Protein AF-A0A1S3AB08-F1 (afdb_monomer_lite)

Radius of gyration: 40.26 Å; chains: 1; bounding box: 132×118×138 Å

Sequence (910 aa):
MLECADGSRTPYRYRHVTSCSCVDHCHPGCHRLSMDLTAELQGQSLTISLFVKRGRAELWDPQGAASDRGSSGATWRARGLSGWRTAGQEARARPSRAGPGLLHARRGRGRGREQGSPGKLGCRGQTLRMSALPLGSLVPGARTDRFAGRSWWRHRSGAGQEVGARMSRAGLGGRGPWLEGLAVSADGMAEGAGPAIDLRQRKKPKSSGNKESAKEKISNTPVPQRASKYVLFQRFAKIFIGCLAAVTSGMMYALYLSAYHERKFWFSNRQELEREITFQGDSAIYYSYYKDMLKAPSFERGVYELTHNNRTVSLKTINAVQQMSLYPELIASVLYQATGSSEIIEPVYFYIGIVFGLQGIYVTALFVTSWLMSGTWLAGMLTVAWFIINRIDTTRIESSIPLRENWALPYFACQVAALTGYLKSNLNSYGERFCYLLMSASTYTFVMMWEYSHYLLFLQAVSLFLLDSFSLEPSDKVHEVYKIYIFSLFLGYLLQFENSALLVSPLLSLVASLMLAKCLQMNVKKGTFLAKIMKVINFYLVCILTVTLNIVMKMFVPHKENGHMLKFLEVKFGLNMTKNFTMNWLLCQESLQTPSQDFFLRLTQSSLLPFYILVLVICFFSVVQVIFRRFKGKSLKETVTLDDGQIGERPEIIYHVIHTILLGSLAMVIEGLKYLWTPYMCMLAAFGVCSPELWMTLFKWLRLRTIHPVLLALVLSMAVPTIIGLSLWKEFFPRLMAELTELQEFYDPDTVELMTWIKRQAPIAAVFAGSPQLMGAIKLCTGWMVTSLPLYNDDDLLKRNENIYQIYSKRSAEDIYKILTSYKANYLIVEDAICNEVGTMRGCRVKDLLDIANGHVVCEEGDKLTYSKYGRFCHEVKINYSPYMNYFTRVYWNRSYFVYRINTVISFQS

InterPro domains:
  IPR018732 Dpy-19/Dpy-19-like [PF10034] (118-773)
  IPR018732 Dpy-19/Dpy-19-like [PTHR31488] (71-779)
  IPR047464 C-mannosyltransferase Dpy-19-like protein 4 [cd20180] (109-772)

pLDDT: mean 71.26, std 27.96, range [21.12, 97.62]

Secondary structure (DSSP, 8-state):
----------------------------------------------------------------------------------------------------------------------------------------------------------------------------------------------------------------------------PPPPSTHHHHHHHHHHHHHHHHHHHHHHHHHHHHHHHHHHHHHHHTGGGS-HHHHHTT--THHHHHHHHHHHHHHSSSHHHHHHHHHTB-SSBTT--B-HHHHTT-HHHHHHHHHHHHTTGGGTS-HHHHHHHHHHHHHHHHHHHHHHHHHHHHS-HHHHHHHHHHHHHTHHHH-STTT-TT-HHHHHHHHHHHHHHHHHHHT-TT--HHHHHHHHHHHHHHHHHHHHH-TTHHHHHHHHHHHHHHHHHTT-S-HHHHHHHHHHHHHHHHHHHHHTTS-HHHHH-HHHHHHHHHHHHHHH---PPTTSHHHHHHHHHHHHHHHHHHHHHHHHHHHHS-----HHHHHHHHHHTTS-----HHHHHHHHSGGGSPPPHHHHHHHHHTSHHHHHHHHHHHHHHHHHHHHHHHHTTPPPPSS--TTT--GGG-HHHHHHHHHHHHHHHHHHH-GGGHHHHHHHHHHHHHHHHT-HHHHHHHHHHTT---S-HHHHHHHHHHHHHHHHHHHHHHHHHHHHHHHHH-------HHHHHHHHHHHHHS-TTPEEES-HHHHHHHHHHH--EES--S--S-HHHHHHHHHHHGGGSS--HHHHHHHHHHTT-SEEEEEHHHHH---SSTTTSHHHHHHHHTTS---STTS-----SS--HHHHTTS--TTHHHHEEEEEE-SSEEEEEEPSS-----

Structure (mmCIF, N/CA/C/O backbone):
data_AF-A0A1S3AB08-F1
#
_entry.id   AF-A0A1S3AB08-F1
#
loop_
_atom_site.group_PDB
_atom_site.id
_atom_site.type_symbol
_atom_site.label_atom_id
_atom_site.label_alt_id
_atom_site.label_comp_id
_atom_site.label_asym_id
_atom_site.label_entity_id
_atom_site.label_seq_id
_atom_site.pdbx_PDB_ins_code
_atom_site.Cartn_x
_atom_site.Cartn_y
_atom_site.Cartn_z
_atom_site.occupancy
_atom_site.B_iso_or_equiv
_atom_site.auth_seq_id
_atom_site.auth_comp_id
_atom_site.auth_asym_id
_atom_site.auth_atom_id
_atom_site.pdbx_PDB_model_num
ATOM 1 N N . MET A 1 1 ? 19.336 55.721 -11.193 1.00 24.86 1 MET A N 1
ATOM 2 C CA . MET A 1 1 ? 20.693 55.735 -11.773 1.00 24.86 1 MET A CA 1
ATOM 3 C C . MET A 1 1 ? 21.185 54.295 -11.859 1.00 24.86 1 MET A C 1
ATOM 5 O O . MET A 1 1 ? 21.338 53.699 -10.800 1.00 24.86 1 MET A O 1
ATOM 9 N N . LEU A 1 2 ? 21.501 53.692 -13.011 1.00 25.33 2 LEU A N 1
ATOM 10 C CA . LEU A 1 2 ? 21.125 53.969 -14.412 1.00 25.33 2 LEU A CA 1
ATOM 11 C C . LEU A 1 2 ? 21.101 52.615 -15.168 1.00 25.33 2 LEU A C 1
ATOM 13 O O . LEU A 1 2 ? 22.103 51.911 -15.110 1.00 25.33 2 LEU A O 1
ATOM 17 N N . GLU A 1 3 ? 20.102 52.207 -15.959 1.00 23.08 3 GLU A N 1
ATOM 18 C CA . GLU A 1 3 ? 18.632 52.352 -15.868 1.00 23.08 3 GLU A CA 1
ATOM 19 C C . GLU A 1 3 ? 18.000 51.217 -16.753 1.00 23.08 3 GLU A C 1
ATOM 21 O O . GLU A 1 3 ? 18.691 50.241 -17.047 1.00 23.08 3 GLU A O 1
ATOM 26 N N . CYS A 1 4 ? 16.719 51.261 -17.163 1.00 24.27 4 CYS A N 1
ATOM 27 C CA . CYS A 1 4 ? 16.038 50.133 -17.855 1.00 24.27 4 CYS A CA 1
ATOM 28 C C . CYS A 1 4 ? 16.231 50.063 -19.391 1.00 24.27 4 CYS A C 1
ATOM 30 O O . CYS A 1 4 ? 16.391 51.090 -20.046 1.00 24.27 4 CYS A O 1
ATOM 32 N N . ALA A 1 5 ? 16.075 48.863 -19.977 1.00 24.84 5 ALA A N 1
ATOM 33 C CA . ALA A 1 5 ? 15.817 48.654 -21.411 1.00 24.84 5 ALA A CA 1
ATOM 34 C C . ALA A 1 5 ? 14.938 47.403 -21.648 1.00 24.84 5 ALA A C 1
ATOM 36 O O . ALA A 1 5 ? 15.190 46.351 -21.064 1.00 24.84 5 ALA A O 1
ATOM 37 N N . ASP A 1 6 ? 13.909 47.530 -22.492 1.00 24.08 6 ASP A N 1
ATOM 38 C CA . ASP A 1 6 ? 12.871 46.510 -22.737 1.00 24.08 6 ASP A CA 1
ATOM 39 C C . ASP A 1 6 ? 13.161 45.651 -23.994 1.00 24.08 6 ASP A C 1
ATOM 41 O O . ASP A 1 6 ? 13.991 46.023 -24.826 1.00 24.08 6 ASP A O 1
ATOM 45 N N . GLY A 1 7 ? 12.498 44.496 -24.161 1.00 22.73 7 GLY A N 1
ATOM 46 C CA . GLY A 1 7 ? 12.922 43.486 -25.151 1.00 22.73 7 GLY A CA 1
ATOM 47 C C . GLY A 1 7 ? 11.954 42.331 -25.449 1.00 22.73 7 GLY A C 1
ATOM 48 O O . GLY A 1 7 ? 12.377 41.182 -25.558 1.00 22.73 7 GLY A O 1
ATOM 49 N N . SER A 1 8 ? 10.653 42.609 -25.567 1.00 22.03 8 SER A N 1
ATOM 50 C CA . SER A 1 8 ? 9.586 41.597 -25.708 1.00 22.03 8 SER A CA 1
ATOM 51 C C . SER A 1 8 ? 9.758 40.531 -26.818 1.00 22.03 8 SER A C 1
ATOM 53 O O . SER A 1 8 ? 10.091 40.851 -27.961 1.00 22.03 8 SER A O 1
ATOM 55 N N . ARG A 1 9 ? 9.371 39.277 -26.514 1.00 23.08 9 ARG A N 1
ATOM 56 C CA . ARG A 1 9 ? 8.742 38.312 -27.450 1.00 23.08 9 ARG A CA 1
ATOM 57 C C . ARG A 1 9 ? 7.995 37.213 -26.682 1.00 23.08 9 ARG A C 1
ATOM 59 O O . ARG A 1 9 ? 8.564 36.564 -25.812 1.00 23.08 9 ARG A O 1
ATOM 66 N N . THR A 1 10 ? 6.719 37.005 -27.003 1.00 22.19 10 THR A N 1
ATOM 67 C CA . THR A 1 10 ? 5.848 35.979 -26.396 1.00 22.19 10 THR A CA 1
ATOM 68 C C . THR A 1 10 ? 5.901 34.650 -27.157 1.00 22.19 10 THR A C 1
ATOM 70 O O . THR A 1 10 ? 6.253 34.616 -28.338 1.00 22.19 10 THR A O 1
ATOM 73 N N . PRO A 1 11 ? 5.518 33.543 -26.496 1.00 24.34 11 PRO A N 1
ATOM 74 C CA . PRO A 1 11 ? 4.411 32.753 -27.044 1.00 24.34 11 PRO A CA 1
ATOM 75 C C . PRO A 1 11 ? 3.419 32.199 -25.995 1.00 24.34 11 PRO A C 1
ATOM 77 O O . PRO A 1 11 ? 3.792 31.779 -24.907 1.00 24.34 11 PRO A O 1
ATOM 80 N N . TYR A 1 12 ? 2.140 32.186 -26.387 1.00 21.73 12 TYR A N 1
ATOM 81 C CA . TYR A 1 12 ? 1.023 31.320 -25.961 1.00 21.73 12 TYR A CA 1
ATOM 82 C C . TYR A 1 12 ? 1.003 30.698 -24.544 1.00 21.73 12 TYR A C 1
ATOM 84 O O . TYR A 1 12 ? 1.635 29.681 -24.267 1.00 21.73 12 TYR A O 1
ATOM 92 N N . ARG A 1 13 ? 0.101 31.216 -23.693 1.00 21.81 13 ARG A N 1
ATOM 93 C CA . ARG A 1 13 ? -0.378 30.538 -22.472 1.00 21.81 13 ARG A CA 1
ATOM 94 C C . ARG A 1 13 ? -1.298 29.357 -22.810 1.00 21.81 13 ARG A C 1
ATOM 96 O O . ARG A 1 13 ? -2.306 29.556 -23.484 1.00 21.81 13 ARG A O 1
ATOM 103 N N . TYR A 1 14 ? -1.062 28.199 -22.193 1.00 22.17 14 TYR A N 1
ATOM 104 C CA . TYR A 1 14 ? -2.155 27.292 -21.816 1.00 22.17 14 TYR A CA 1
ATOM 105 C C . TYR A 1 14 ? -2.834 27.811 -20.536 1.00 22.17 14 TYR A C 1
ATOM 107 O O . TYR A 1 14 ? -2.177 28.399 -19.674 1.00 22.17 14 TYR A O 1
ATOM 115 N N . ARG A 1 15 ? -4.152 27.616 -20.402 1.00 21.12 15 ARG A N 1
ATOM 116 C CA . ARG A 1 15 ? -4.890 27.927 -19.166 1.00 21.12 15 ARG A CA 1
ATOM 117 C C . ARG A 1 15 ? -4.809 26.744 -18.199 1.00 21.12 15 ARG A C 1
ATOM 119 O O . ARG A 1 15 ? -5.468 25.740 -18.432 1.00 21.12 15 ARG A O 1
ATOM 126 N N . HIS A 1 16 ? -4.122 26.922 -17.075 1.00 24.06 16 HIS A N 1
ATOM 127 C CA . HIS A 1 16 ? -4.499 26.261 -15.823 1.00 24.06 16 HIS A CA 1
ATOM 128 C C . HIS A 1 16 ? -5.070 27.313 -14.872 1.00 24.06 16 HIS A C 1
ATOM 130 O O . HIS A 1 16 ? -4.559 28.431 -14.795 1.00 24.06 16 HIS A O 1
ATOM 136 N N . VAL A 1 17 ? -6.162 26.970 -14.188 1.00 22.77 17 VAL A N 1
ATOM 137 C CA . VAL A 1 17 ? -6.830 27.855 -13.228 1.00 22.77 17 VAL A CA 1
ATOM 138 C C . VAL A 1 17 ? -6.337 27.504 -11.829 1.00 22.77 17 VAL A C 1
ATOM 140 O O . VAL A 1 17 ? -6.812 26.556 -11.216 1.00 22.77 17 VAL A O 1
ATOM 143 N N . THR A 1 18 ? -5.381 28.282 -11.330 1.00 23.84 18 THR A N 1
ATOM 144 C CA . THR A 1 18 ? -4.933 28.250 -9.932 1.00 23.84 18 THR A CA 1
ATOM 145 C C . THR A 1 18 ? -5.260 29.594 -9.290 1.00 23.84 18 THR A C 1
ATOM 147 O O . THR A 1 18 ? -4.638 30.609 -9.609 1.00 23.84 18 THR A O 1
ATOM 150 N N . SER A 1 19 ? -6.264 29.621 -8.416 1.00 22.66 19 SER A N 1
ATOM 151 C CA . SER A 1 19 ? -6.694 30.832 -7.715 1.00 22.66 19 SER A CA 1
ATOM 152 C C . SER A 1 19 ? -5.756 31.155 -6.550 1.00 22.66 19 SER A C 1
ATOM 154 O O . SER A 1 19 ? -5.948 30.665 -5.437 1.00 22.66 19 SER A O 1
ATOM 156 N N . CYS A 1 20 ? -4.752 31.997 -6.793 1.00 21.88 20 CYS A N 1
ATOM 157 C CA . CYS A 1 20 ? -3.993 32.627 -5.716 1.00 21.88 20 CYS A CA 1
ATOM 158 C C . CYS A 1 20 ? -4.850 33.714 -5.055 1.00 21.88 20 CYS A C 1
ATOM 160 O O . CYS A 1 20 ? -5.131 34.736 -5.681 1.00 21.88 20 CYS A O 1
ATOM 162 N N . SER A 1 21 ? -5.220 33.517 -3.791 1.00 22.34 21 SER A N 1
ATOM 163 C CA . SER A 1 21 ? -5.804 34.567 -2.951 1.00 22.34 21 SER A CA 1
ATOM 164 C C . SER A 1 21 ? -4.723 35.138 -2.040 1.00 22.34 21 SER A C 1
ATOM 166 O O . SER A 1 21 ? -4.320 34.487 -1.077 1.00 22.34 21 SER A O 1
ATOM 168 N N . CYS A 1 22 ? -4.254 36.350 -2.335 1.00 23.77 22 CYS A N 1
ATOM 169 C CA . CYS A 1 22 ? -3.461 37.117 -1.376 1.00 23.77 22 CYS A CA 1
ATOM 170 C C . CYS A 1 22 ? -4.334 37.474 -0.163 1.00 23.77 22 CYS A C 1
ATOM 172 O O . CYS A 1 22 ? -5.512 37.799 -0.316 1.00 23.77 22 CYS A O 1
ATOM 174 N N . VAL A 1 23 ? -3.753 37.414 1.035 1.00 22.28 23 VAL A N 1
ATOM 175 C CA . VAL A 1 23 ? -4.402 37.870 2.268 1.00 22.28 23 VAL A CA 1
ATOM 176 C C . VAL A 1 23 ? -4.054 39.336 2.476 1.00 22.28 23 VAL A C 1
ATOM 178 O O . VAL A 1 23 ? -2.879 39.659 2.610 1.00 22.28 23 VAL A O 1
ATOM 181 N N . ASP A 1 24 ? -5.072 40.189 2.560 1.00 23.77 24 ASP A N 1
ATOM 182 C CA . ASP A 1 24 ? -4.942 41.573 3.017 1.00 23.77 24 ASP A CA 1
ATOM 183 C C . ASP A 1 24 ? -6.107 41.941 3.949 1.00 23.77 24 ASP A C 1
ATOM 185 O O . ASP A 1 24 ? -7.207 41.388 3.856 1.00 23.77 24 ASP A O 1
ATOM 189 N N . HIS A 1 25 ? -5.850 42.838 4.900 1.00 24.34 25 HIS A N 1
ATOM 190 C CA . HIS A 1 25 ? -6.774 43.145 5.996 1.00 24.34 25 HIS A CA 1
ATOM 191 C C . HIS A 1 25 ? -7.890 44.127 5.604 1.00 24.34 25 HIS A C 1
ATOM 193 O O . HIS A 1 25 ? -7.608 45.237 5.161 1.00 24.34 25 HIS A O 1
ATOM 199 N N . CYS A 1 26 ? -9.141 43.807 5.964 1.00 23.09 26 CYS A N 1
ATOM 200 C CA . CYS A 1 26 ? -10.123 44.795 6.441 1.00 23.09 26 CYS A CA 1
ATOM 201 C C . CYS A 1 26 ? -11.229 44.153 7.301 1.00 23.09 26 CYS A C 1
ATOM 203 O O . CYS A 1 26 ? -11.477 42.950 7.225 1.00 23.09 26 CYS A O 1
ATOM 205 N N . HIS A 1 27 ? -11.873 44.966 8.146 1.00 23.31 27 HIS A N 1
ATOM 206 C CA . HIS A 1 27 ? -12.932 44.560 9.090 1.00 23.31 27 HIS A CA 1
ATOM 207 C C . HIS A 1 27 ? -14.322 45.115 8.631 1.00 23.31 27 HIS A C 1
ATOM 209 O O . HIS A 1 27 ? -14.413 45.549 7.483 1.00 23.31 27 HIS A O 1
ATOM 215 N N . PRO A 1 28 ? -15.454 44.996 9.367 1.00 34.88 28 PRO A N 1
ATOM 216 C CA . PRO A 1 28 ? -16.724 44.586 8.753 1.00 34.88 28 PRO A CA 1
ATOM 217 C C . PRO A 1 28 ? -17.760 45.714 8.558 1.00 34.88 28 PRO A C 1
ATOM 219 O O . PRO A 1 28 ? -17.745 46.711 9.276 1.00 34.88 28 PRO A O 1
ATOM 222 N N . GLY A 1 29 ? -18.742 45.506 7.666 1.00 22.20 29 GLY A N 1
ATOM 223 C CA . GLY A 1 29 ? -19.842 46.462 7.455 1.00 22.20 29 GLY A CA 1
ATOM 224 C C . GLY A 1 29 ? -21.113 45.908 6.785 1.00 22.20 29 GLY A C 1
ATOM 225 O O . GLY A 1 29 ? -21.132 45.650 5.592 1.00 22.20 29 GLY A O 1
ATOM 226 N N . CYS A 1 30 ? -22.185 45.804 7.577 1.00 21.23 30 CYS A N 1
ATOM 227 C CA . CYS A 1 30 ? -23.601 46.062 7.250 1.00 21.23 30 CYS A CA 1
ATOM 228 C C . CYS A 1 30 ? -24.288 45.566 5.940 1.00 21.23 30 CYS A C 1
ATOM 230 O O . CYS A 1 30 ? -24.223 46.209 4.901 1.00 21.23 30 CYS A O 1
ATOM 232 N N . HIS A 1 31 ? -25.254 44.657 6.162 1.00 23.08 31 HIS A N 1
ATOM 233 C CA . HIS A 1 31 ? -26.684 44.759 5.771 1.00 23.08 31 HIS A CA 1
ATOM 234 C C . HIS A 1 31 ? -27.258 44.312 4.397 1.00 23.08 31 HIS A C 1
ATOM 236 O O . HIS A 1 31 ? -26.769 44.635 3.327 1.00 23.08 31 HIS A O 1
ATOM 242 N N . ARG A 1 32 ? -28.484 43.755 4.532 1.00 22.14 32 ARG A N 1
ATOM 243 C CA . ARG A 1 32 ? -29.645 43.666 3.605 1.00 22.14 32 ARG A CA 1
ATOM 244 C C . ARG A 1 32 ? -29.670 42.607 2.484 1.00 22.14 32 ARG A C 1
ATOM 246 O O . ARG A 1 32 ? -29.211 42.822 1.375 1.00 22.14 32 ARG A O 1
ATOM 253 N N . LEU A 1 33 ? -30.413 41.534 2.779 1.00 22.23 33 LEU A N 1
ATOM 254 C CA . LEU A 1 33 ? -31.746 41.252 2.202 1.00 22.23 33 LEU A CA 1
ATOM 255 C C . LEU A 1 33 ? -32.021 41.685 0.745 1.00 22.23 33 LEU A C 1
ATOM 257 O O . LEU A 1 33 ? -32.301 42.857 0.496 1.00 22.23 33 LEU A O 1
ATOM 261 N N . SER A 1 34 ? -32.269 40.693 -0.109 1.00 22.14 34 SER A N 1
ATOM 262 C CA . SER A 1 34 ? -33.608 40.513 -0.692 1.00 22.14 34 SER A CA 1
ATOM 263 C C . SER A 1 34 ? -33.981 39.021 -0.710 1.00 22.14 34 SER A C 1
ATOM 265 O O . SER A 1 34 ? -33.124 38.156 -0.520 1.00 22.14 34 SER A O 1
ATOM 267 N N . MET A 1 35 ? -35.271 38.728 -0.863 1.00 21.98 35 MET A N 1
ATOM 268 C CA . MET A 1 35 ? -35.811 37.393 -1.148 1.00 21.98 35 MET A CA 1
ATOM 269 C C . MET A 1 35 ? -36.335 37.391 -2.586 1.00 21.98 35 MET A C 1
ATOM 271 O O . MET A 1 35 ? -36.666 38.464 -3.076 1.00 21.98 35 MET A O 1
ATOM 275 N N . ASP A 1 36 ? -36.402 36.214 -3.214 1.00 21.66 36 ASP A N 1
ATOM 276 C CA . ASP A 1 36 ? -37.433 35.768 -4.175 1.00 21.66 36 ASP A CA 1
ATOM 277 C C . ASP A 1 36 ? -36.986 34.436 -4.821 1.00 21.66 36 ASP A C 1
ATOM 279 O O . ASP A 1 36 ? -35.794 34.129 -4.847 1.00 21.66 36 ASP A O 1
ATOM 283 N N . LEU A 1 37 ? -37.855 33.614 -5.414 1.00 21.41 37 LEU A N 1
ATOM 284 C CA . LEU A 1 37 ? -39.093 33.021 -4.887 1.00 21.41 37 LEU A CA 1
ATOM 285 C C . LEU A 1 37 ? -39.364 31.736 -5.711 1.00 21.41 37 LEU A C 1
ATOM 287 O O . LEU A 1 37 ? -39.049 31.698 -6.894 1.00 21.41 37 LEU A O 1
ATOM 291 N N . THR A 1 38 ? -39.925 30.695 -5.087 1.00 21.58 38 THR A N 1
ATOM 292 C CA . THR A 1 38 ? -40.688 29.570 -5.697 1.00 21.58 38 THR A CA 1
ATOM 293 C C . THR A 1 38 ? -40.421 29.109 -7.149 1.00 21.58 38 THR A C 1
ATOM 295 O O . THR A 1 38 ? -40.813 29.766 -8.110 1.00 21.58 38 THR A O 1
ATOM 298 N N . ALA A 1 39 ? -40.014 27.841 -7.291 1.00 22.38 39 ALA A N 1
ATOM 299 C CA . ALA A 1 39 ? -40.461 26.953 -8.373 1.00 22.38 39 ALA A CA 1
ATOM 300 C C . ALA A 1 39 ? -40.780 25.564 -7.775 1.00 22.38 39 ALA A C 1
ATOM 302 O O . ALA A 1 39 ? -40.141 25.156 -6.803 1.00 22.38 39 ALA A O 1
ATOM 303 N N . GLU A 1 40 ? -41.805 24.878 -8.287 1.00 21.98 40 GLU A N 1
ATOM 304 C CA . GLU A 1 40 ? -42.458 23.749 -7.598 1.00 21.98 40 GLU A CA 1
ATOM 305 C C . GLU A 1 40 ? -41.924 22.346 -7.949 1.00 21.98 40 GLU A C 1
ATOM 307 O O . GLU A 1 40 ? -41.098 22.151 -8.840 1.00 21.98 40 GLU A O 1
ATOM 312 N N . LEU A 1 41 ? -42.414 21.346 -7.207 1.00 21.69 41 LEU A N 1
ATOM 313 C CA . LEU A 1 41 ? -42.091 19.935 -7.388 1.00 21.69 41 LEU A CA 1
ATOM 314 C C . LEU A 1 41 ? -42.768 19.343 -8.634 1.00 21.69 41 LEU A C 1
ATOM 316 O O . LEU A 1 41 ? -43.979 19.464 -8.799 1.00 21.69 41 LEU A O 1
ATOM 320 N N . GLN A 1 42 ? -42.043 18.488 -9.356 1.00 21.95 42 GLN A N 1
ATOM 321 C CA . GLN A 1 42 ? -42.616 17.248 -9.890 1.00 21.95 42 GLN A CA 1
ATOM 322 C C . GLN A 1 42 ? -41.672 16.083 -9.581 1.00 21.95 42 GLN A C 1
ATOM 324 O O . GLN A 1 42 ? -40.481 16.130 -9.879 1.00 21.95 42 GLN A O 1
ATOM 329 N N . GLY A 1 43 ? -42.199 15.050 -8.923 1.00 23.25 43 GLY A N 1
ATOM 330 C CA . GLY A 1 43 ? -41.427 13.880 -8.512 1.00 23.25 43 GLY A CA 1
ATOM 331 C C . GLY A 1 43 ? -41.547 12.729 -9.506 1.00 23.25 43 GLY A C 1
ATOM 332 O O . GLY A 1 43 ? -42.636 12.443 -9.998 1.00 23.25 43 GLY A O 1
ATOM 333 N N . GLN A 1 44 ? -40.447 12.009 -9.730 1.00 22.28 44 GLN A N 1
ATOM 334 C CA . GLN A 1 44 ? -40.469 10.680 -10.342 1.00 22.28 44 GLN A CA 1
ATOM 335 C C . GLN A 1 44 ? -39.695 9.689 -9.471 1.00 22.28 44 GLN A C 1
ATOM 337 O O . GLN A 1 44 ? -38.564 9.944 -9.059 1.00 22.28 44 GLN A O 1
ATOM 342 N N . SER A 1 45 ? -40.324 8.548 -9.183 1.00 21.53 45 SER A N 1
ATOM 343 C CA . SER A 1 45 ? -39.694 7.437 -8.470 1.00 21.53 45 SER A CA 1
ATOM 344 C C . SER A 1 45 ? -38.834 6.633 -9.442 1.00 21.53 45 SER A C 1
ATOM 346 O O . SER A 1 45 ? -39.363 5.969 -10.332 1.00 21.53 45 SER A O 1
ATOM 348 N N . LEU A 1 46 ? -37.512 6.682 -9.276 1.00 21.84 46 LEU A N 1
ATOM 349 C CA . LEU A 1 46 ? -36.570 5.895 -10.072 1.00 21.84 46 LEU A CA 1
ATOM 350 C C . LEU A 1 46 ? -36.178 4.618 -9.321 1.00 21.84 46 LEU A C 1
ATOM 352 O O . LEU A 1 46 ? -35.212 4.573 -8.560 1.00 21.84 46 LEU A O 1
ATOM 356 N N . THR A 1 47 ? -36.959 3.560 -9.534 1.00 21.78 47 THR A N 1
ATOM 357 C CA . THR A 1 47 ? -36.660 2.218 -9.020 1.00 21.78 47 THR A CA 1
ATOM 358 C C . THR A 1 47 ? -35.477 1.624 -9.788 1.00 21.78 47 THR A C 1
ATOM 360 O O . THR A 1 47 ? -35.621 1.192 -10.930 1.00 21.78 47 THR A O 1
ATOM 363 N N . ILE A 1 48 ? -34.295 1.602 -9.165 1.00 22.58 48 ILE A N 1
ATOM 364 C CA . ILE A 1 48 ? -33.076 1.046 -9.770 1.00 22.58 48 ILE A CA 1
ATOM 365 C C . ILE A 1 48 ? -33.210 -0.478 -9.866 1.00 22.58 48 ILE A C 1
ATOM 367 O O . ILE A 1 48 ? -33.077 -1.193 -8.872 1.00 22.58 48 ILE A O 1
ATOM 371 N N . SER A 1 49 ? -33.480 -0.970 -11.074 1.00 22.39 49 SER A N 1
ATOM 372 C CA . SER A 1 49 ? -33.616 -2.400 -11.348 1.00 22.39 49 SER A CA 1
ATOM 373 C C . SER A 1 49 ? -32.248 -3.064 -11.555 1.00 22.39 49 SER A C 1
ATOM 375 O O . SER A 1 49 ? -31.366 -2.520 -12.219 1.00 22.39 49 SER A O 1
ATOM 377 N N . LEU A 1 50 ? -32.067 -4.253 -10.977 1.00 23.06 50 LEU A N 1
ATOM 378 C CA . LEU A 1 50 ? -30.807 -5.001 -10.982 1.00 23.06 50 LEU A CA 1
ATOM 379 C C . LEU A 1 50 ? -30.485 -5.572 -12.372 1.00 23.06 50 LEU A C 1
ATOM 381 O O . LEU A 1 50 ? -31.117 -6.530 -12.817 1.00 23.06 50 LEU A O 1
ATOM 385 N N . PHE A 1 51 ? -29.439 -5.058 -13.024 1.00 21.38 51 PHE A N 1
ATOM 386 C CA . PHE A 1 51 ? -28.956 -5.573 -14.313 1.00 21.38 51 PHE A CA 1
ATOM 387 C C . PHE A 1 51 ? -28.118 -6.861 -14.163 1.00 21.38 51 PHE A C 1
ATOM 389 O O . PHE A 1 51 ? -26.921 -6.904 -14.442 1.00 21.38 51 PHE A O 1
ATOM 396 N N . VAL A 1 52 ? -28.756 -7.951 -13.726 1.00 24.30 52 VAL A N 1
ATOM 397 C CA . VAL A 1 52 ? -28.145 -9.291 -13.703 1.00 24.30 52 VAL A CA 1
ATOM 398 C C . VAL A 1 52 ? -28.350 -9.953 -15.066 1.00 24.30 52 VAL A C 1
ATOM 400 O O . VAL A 1 52 ? -29.377 -10.582 -15.321 1.00 24.30 52 VAL A O 1
ATOM 403 N N . LYS A 1 53 ? -27.364 -9.823 -15.961 1.00 22.72 53 LYS A N 1
ATOM 404 C CA . LYS A 1 53 ? -27.411 -10.384 -17.324 1.00 22.72 53 LYS A CA 1
ATOM 405 C C . LYS A 1 53 ? -27.165 -11.903 -17.321 1.00 22.72 53 LYS A C 1
ATOM 407 O O . LYS A 1 53 ? -26.124 -12.389 -17.754 1.00 22.72 53 LYS A O 1
ATOM 412 N N . ARG A 1 54 ? -28.125 -12.665 -16.787 1.00 24.75 54 ARG A N 1
ATOM 413 C CA . ARG A 1 54 ? -28.059 -14.128 -16.657 1.00 24.75 54 ARG A CA 1
ATOM 414 C C . ARG A 1 54 ? -28.438 -14.809 -17.972 1.00 24.75 54 ARG A C 1
ATOM 416 O O . ARG A 1 54 ? -29.604 -15.112 -18.201 1.00 24.75 54 ARG A O 1
ATOM 423 N N . GLY A 1 55 ? -27.447 -15.063 -18.824 1.00 22.16 55 GLY A N 1
ATOM 424 C CA . GLY A 1 55 ? -27.639 -15.878 -20.022 1.00 22.16 55 GLY A CA 1
ATOM 425 C C . GLY A 1 55 ? -28.088 -17.298 -19.662 1.00 22.16 55 GLY A C 1
ATOM 426 O O . GLY A 1 55 ? -27.360 -18.032 -18.996 1.00 22.16 55 GLY A O 1
ATOM 427 N N . ARG A 1 56 ? -29.282 -17.685 -20.111 1.00 22.81 56 ARG A N 1
ATOM 428 C CA . ARG A 1 56 ? -29.731 -19.076 -20.217 1.00 22.81 56 ARG A CA 1
ATOM 429 C C . ARG A 1 56 ? -30.167 -19.272 -21.664 1.00 22.81 56 ARG A C 1
ATOM 431 O O . ARG A 1 56 ? -30.970 -18.488 -22.158 1.00 22.81 56 ARG A O 1
ATOM 438 N N . ALA A 1 57 ? -29.604 -20.272 -22.333 1.00 23.34 57 ALA A N 1
ATOM 439 C CA . ALA A 1 57 ? -30.035 -20.644 -23.672 1.00 23.34 57 ALA A CA 1
ATOM 440 C C . ALA A 1 57 ? -31.388 -21.363 -23.602 1.00 23.34 57 ALA A C 1
ATOM 442 O O . ALA A 1 57 ? -31.594 -22.192 -22.715 1.00 23.34 57 ALA A O 1
ATOM 443 N N . GLU A 1 58 ? -32.263 -21.080 -24.562 1.00 23.84 58 GLU A N 1
ATOM 444 C CA . GLU A 1 58 ? -33.397 -21.938 -24.899 1.00 23.84 58 GLU A CA 1
ATOM 445 C C . GLU A 1 58 ? -33.329 -22.301 -26.387 1.00 23.84 58 GLU A C 1
ATOM 447 O O . GLU A 1 58 ? -32.704 -21.608 -27.192 1.00 23.84 58 GLU A O 1
ATOM 452 N N . LEU A 1 59 ? -33.889 -23.465 -26.702 1.00 23.14 59 LEU A N 1
ATOM 453 C CA . LEU A 1 59 ? -33.603 -24.273 -27.883 1.00 23.14 59 LEU A CA 1
ATOM 454 C C . LEU A 1 59 ? -34.854 -24.342 -28.761 1.00 23.14 59 LEU A C 1
ATOM 456 O O . LEU A 1 59 ? -35.872 -24.846 -28.293 1.00 23.14 59 LEU A O 1
ATOM 460 N N . TRP A 1 60 ? -34.775 -23.892 -30.015 1.00 23.17 60 TRP A N 1
ATOM 461 C CA . TRP A 1 60 ? -35.842 -24.076 -31.007 1.00 23.17 60 TRP A CA 1
ATOM 462 C C . TRP A 1 60 ? -35.270 -24.479 -32.372 1.00 23.17 60 TRP A C 1
ATOM 464 O O . TRP A 1 60 ? -34.632 -23.676 -33.053 1.00 23.17 60 TRP A O 1
ATOM 474 N N . ASP A 1 61 ? -35.534 -25.726 -32.762 1.00 22.62 61 ASP A N 1
ATOM 475 C CA . ASP A 1 61 ? -35.367 -26.229 -34.128 1.00 22.62 61 ASP A CA 1
ATOM 476 C C . ASP A 1 61 ? -36.458 -25.681 -35.067 1.00 22.62 61 ASP A C 1
ATOM 478 O O . ASP A 1 61 ? -37.606 -25.513 -34.647 1.00 22.62 61 ASP A O 1
ATOM 482 N N . PRO A 1 62 ? -36.155 -25.521 -36.368 1.00 28.80 62 PRO A N 1
ATOM 483 C CA . PRO A 1 62 ? -37.166 -25.441 -37.415 1.00 28.80 62 PRO A CA 1
ATOM 484 C C . PRO A 1 62 ? -37.044 -26.595 -38.432 1.00 28.80 62 PRO A C 1
ATOM 486 O O . PRO A 1 62 ? -36.212 -26.571 -39.340 1.00 28.80 62 PRO A O 1
ATOM 489 N N . GLN A 1 63 ? -37.944 -27.577 -38.343 1.00 26.38 63 GLN A N 1
ATOM 490 C CA . GLN A 1 63 ? -38.336 -28.394 -39.504 1.00 26.38 63 GLN A CA 1
ATOM 491 C C . GLN A 1 63 ? -39.397 -27.608 -40.310 1.00 26.38 63 GLN A C 1
ATOM 493 O O . GLN A 1 63 ? -40.285 -27.019 -39.703 1.00 26.38 63 GLN A O 1
ATOM 498 N N . GLY A 1 64 ? -39.405 -27.558 -41.647 1.00 25.55 64 GLY A N 1
ATOM 499 C CA . GLY A 1 64 ? -38.432 -28.051 -42.630 1.00 25.55 64 GLY A CA 1
ATOM 500 C C . GLY A 1 64 ? -38.960 -27.945 -44.082 1.00 25.55 64 GLY A C 1
ATOM 501 O O . GLY A 1 64 ? -40.077 -27.493 -44.301 1.00 25.55 64 GLY A O 1
ATOM 502 N N . ALA A 1 65 ? -38.160 -28.428 -45.045 1.00 26.05 65 ALA A N 1
ATOM 503 C CA . ALA A 1 65 ? -38.520 -28.822 -46.427 1.00 26.05 65 ALA A CA 1
ATOM 504 C C . ALA A 1 65 ? -39.054 -27.782 -47.460 1.00 26.05 65 ALA A C 1
ATOM 506 O O . ALA A 1 65 ? -40.256 -27.560 -47.560 1.00 26.05 65 ALA A O 1
ATOM 507 N N . ALA A 1 66 ? -38.159 -27.302 -48.345 1.00 25.52 66 ALA A N 1
ATOM 508 C CA . ALA A 1 66 ? -38.296 -27.181 -49.824 1.00 25.52 66 ALA A CA 1
ATOM 509 C C . ALA A 1 66 ? -37.022 -26.492 -50.386 1.00 25.52 66 ALA A C 1
ATOM 511 O O . ALA A 1 66 ? -36.678 -25.402 -49.946 1.00 25.52 66 ALA A O 1
ATOM 512 N N . SER A 1 67 ? -36.155 -27.154 -51.168 1.00 26.31 67 SER A N 1
ATOM 513 C CA . SER A 1 67 ? -36.143 -27.187 -52.653 1.00 26.31 67 SER A CA 1
ATOM 514 C C . SER A 1 67 ? -36.436 -25.817 -53.305 1.00 26.31 67 SER A C 1
ATOM 516 O O . SER A 1 67 ? -37.497 -25.258 -53.064 1.00 26.31 67 SER A O 1
ATOM 518 N N . ASP A 1 68 ? -35.586 -25.231 -54.159 1.00 25.17 68 ASP A N 1
ATOM 519 C CA . ASP A 1 68 ? -34.791 -25.884 -55.218 1.00 25.17 68 ASP A CA 1
ATOM 520 C C . ASP A 1 68 ? -33.518 -25.079 -55.655 1.00 25.17 68 ASP A C 1
ATOM 522 O O . ASP A 1 68 ? -33.129 -24.094 -55.031 1.00 25.17 68 ASP A O 1
ATOM 526 N N . ARG A 1 69 ? -32.859 -25.540 -56.730 1.00 27.52 69 ARG A N 1
ATOM 527 C CA . ARG A 1 69 ? -31.648 -25.053 -57.438 1.00 27.52 69 ARG A CA 1
ATOM 528 C C . ARG A 1 69 ? -31.544 -23.535 -57.699 1.00 27.52 69 ARG A C 1
ATOM 530 O O . ARG A 1 69 ? -32.526 -22.882 -58.033 1.00 27.52 69 ARG A O 1
ATOM 537 N N . GLY A 1 70 ? -30.303 -23.033 -57.794 1.00 24.53 70 GLY A N 1
ATOM 538 C CA . GLY A 1 70 ? -29.985 -21.769 -58.486 1.00 24.53 70 GLY A CA 1
ATOM 539 C C . GLY A 1 70 ? -28.489 -21.413 -58.499 1.00 24.53 70 GLY A C 1
ATOM 540 O O . GLY A 1 70 ? -27.897 -21.207 -57.447 1.00 24.53 70 GLY A O 1
ATOM 541 N N . SER A 1 71 ? -27.864 -21.326 -59.680 1.00 23.91 71 SER A N 1
ATOM 542 C CA . SER A 1 71 ? -26.423 -21.045 -59.847 1.00 23.91 71 SER A CA 1
ATOM 543 C C . SER A 1 71 ? -26.140 -19.800 -60.695 1.00 23.91 71 SER A C 1
ATOM 545 O O . SER A 1 71 ? -26.847 -19.565 -61.673 1.00 23.91 71 SER A O 1
ATOM 547 N N . SER A 1 72 ? -24.989 -19.154 -60.452 1.00 25.30 72 SER A N 1
ATOM 548 C CA . SER A 1 72 ? -24.335 -18.150 -61.325 1.00 25.30 72 SER A CA 1
ATOM 549 C C . SER A 1 72 ? -25.051 -16.793 -61.495 1.00 25.30 72 SER A C 1
ATOM 551 O O . SER A 1 72 ? -26.171 -16.612 -61.035 1.00 25.30 72 SER A O 1
ATOM 553 N N . GLY A 1 73 ? -24.393 -15.840 -62.175 1.00 23.72 73 GLY A N 1
ATOM 554 C CA . GLY A 1 73 ? -25.029 -14.616 -62.690 1.00 23.72 73 GLY A CA 1
ATOM 555 C C . GLY A 1 73 ? -24.275 -13.323 -62.366 1.00 23.72 73 GLY A C 1
ATOM 556 O O . GLY A 1 73 ? -24.437 -12.753 -61.293 1.00 23.72 73 GLY A O 1
ATOM 557 N N . ALA A 1 74 ? -23.456 -12.836 -63.299 1.00 25.11 74 ALA A N 1
ATOM 558 C CA . ALA A 1 74 ? -22.638 -11.637 -63.113 1.00 25.11 74 ALA A CA 1
ATOM 559 C C . ALA A 1 74 ? -23.272 -10.357 -63.708 1.00 25.11 74 ALA A C 1
ATOM 561 O O . ALA A 1 74 ? -23.819 -10.387 -64.806 1.00 25.11 74 ALA A O 1
ATOM 562 N N . THR A 1 75 ? -22.976 -9.207 -63.084 1.00 24.27 75 THR A N 1
ATOM 563 C CA . THR A 1 75 ? -22.839 -7.854 -63.695 1.00 24.27 75 THR A CA 1
ATOM 564 C C . THR A 1 75 ? -24.063 -7.034 -64.181 1.00 24.27 75 THR A C 1
ATOM 566 O O . THR A 1 75 ? -25.092 -7.556 -64.579 1.00 24.27 75 THR A O 1
ATOM 569 N N . TRP A 1 76 ? -23.816 -5.707 -64.241 1.00 22.89 76 TRP A N 1
ATOM 570 C CA . TRP A 1 76 ? -24.485 -4.606 -64.982 1.00 22.89 76 TRP A CA 1
ATOM 571 C C . TRP A 1 76 ? -25.458 -3.620 -64.280 1.00 22.89 76 TRP A C 1
ATOM 573 O O . TRP A 1 76 ? -26.546 -3.949 -63.835 1.00 22.89 76 TRP A O 1
ATOM 583 N N . ARG A 1 77 ? -24.980 -2.356 -64.284 1.00 23.41 77 ARG A N 1
ATOM 584 C CA . ARG A 1 77 ? -25.591 -0.999 -64.404 1.00 23.41 77 ARG A CA 1
ATOM 585 C C . ARG A 1 77 ? -27.105 -0.909 -64.786 1.00 23.41 77 ARG A C 1
ATOM 587 O O . ARG A 1 77 ? -27.607 -1.808 -65.434 1.00 23.41 77 ARG A O 1
ATOM 594 N N . ALA A 1 78 ? -27.850 0.204 -64.619 1.00 25.67 78 ALA A N 1
ATOM 595 C CA . ALA A 1 78 ? -27.473 1.636 -64.600 1.00 25.67 78 ALA A CA 1
ATOM 596 C C . ALA A 1 78 ? -28.645 2.604 -64.242 1.00 25.67 78 ALA A C 1
ATOM 598 O O . ALA A 1 78 ? -29.788 2.246 -64.494 1.00 25.67 78 ALA A O 1
ATOM 599 N N . ARG A 1 79 ? -28.322 3.888 -63.935 1.00 25.42 79 ARG A N 1
ATOM 600 C CA . ARG A 1 79 ? -29.187 5.119 -64.001 1.00 25.42 79 ARG A CA 1
ATOM 601 C C . ARG A 1 79 ? -30.371 5.165 -63.001 1.00 25.42 79 ARG A C 1
ATOM 603 O O . ARG A 1 79 ? -30.837 4.125 -62.575 1.00 25.42 79 ARG A O 1
ATOM 610 N N . GLY A 1 80 ? -30.912 6.311 -62.562 1.00 24.45 80 GLY A N 1
ATOM 611 C CA . GLY A 1 80 ? -30.613 7.761 -62.692 1.00 24.45 80 GLY A CA 1
ATOM 612 C C . GLY A 1 80 ? -31.401 8.528 -61.587 1.00 24.45 80 GLY A C 1
ATOM 613 O O . GLY A 1 80 ? -31.988 7.867 -60.742 1.00 24.45 80 GLY A O 1
ATOM 614 N N . LEU A 1 81 ? -31.512 9.865 -61.497 1.00 25.78 81 LEU A N 1
ATOM 615 C CA . LEU A 1 81 ? -31.057 10.985 -62.340 1.00 25.78 81 LEU A CA 1
ATOM 616 C C . LEU A 1 81 ? -31.265 12.334 -61.577 1.00 25.78 81 LEU A C 1
ATOM 618 O O . LEU A 1 81 ? -32.335 12.505 -61.008 1.00 25.78 81 LEU A O 1
ATOM 622 N N . SER A 1 82 ? -30.338 13.314 -61.671 1.00 26.20 82 SER A N 1
ATOM 623 C CA . SER A 1 82 ? -30.485 14.772 -61.326 1.00 26.20 82 SER A CA 1
ATOM 624 C C . SER A 1 82 ? -30.916 15.189 -59.892 1.00 26.20 82 SER A C 1
ATOM 626 O O . SER A 1 82 ? -31.601 14.451 -59.207 1.00 26.20 82 SER A O 1
ATOM 628 N N . GLY A 1 83 ? -30.589 16.374 -59.348 1.00 26.48 83 GLY A N 1
ATOM 629 C CA . GLY A 1 83 ? -29.761 17.530 -59.763 1.00 26.48 83 GLY A CA 1
ATOM 630 C C . GLY A 1 83 ? -29.688 18.547 -58.592 1.00 26.48 83 GLY A C 1
ATOM 631 O O . GLY A 1 83 ? -30.522 18.476 -57.699 1.00 26.48 83 GLY A O 1
ATOM 632 N N . TRP A 1 84 ? -28.690 19.432 -58.467 1.00 26.19 84 TRP A N 1
ATOM 633 C CA . TRP A 1 84 ? -28.664 20.801 -59.040 1.00 26.19 84 TRP A CA 1
ATOM 634 C C . TRP A 1 84 ? -27.243 21.438 -58.942 1.00 26.19 84 TRP A C 1
ATOM 636 O O . TRP A 1 84 ? -26.328 20.839 -58.383 1.00 26.19 84 TRP A O 1
ATOM 646 N N . ARG A 1 85 ? -27.042 22.635 -59.525 1.00 29.05 85 ARG A N 1
ATOM 647 C CA . ARG A 1 85 ? -25.785 23.447 -59.515 1.00 29.05 85 ARG A CA 1
ATOM 648 C C . ARG A 1 85 ? -25.870 24.538 -58.409 1.00 29.05 85 ARG A C 1
ATOM 650 O O . ARG A 1 85 ? -26.925 24.630 -57.799 1.00 29.05 85 ARG A O 1
ATOM 657 N N . THR A 1 86 ? -24.882 25.367 -58.034 1.00 27.45 86 THR A N 1
ATOM 658 C CA . THR A 1 86 ? -23.727 26.055 -58.688 1.00 27.45 86 THR A CA 1
ATOM 659 C C . THR A 1 86 ? -22.586 26.263 -57.663 1.00 27.45 86 THR A C 1
ATOM 661 O O . THR A 1 86 ? -22.878 26.390 -56.483 1.00 27.45 86 THR A O 1
ATOM 664 N N . ALA A 1 87 ? -21.278 26.199 -57.954 1.00 29.69 87 ALA A N 1
ATOM 665 C CA . ALA A 1 87 ? -20.418 26.871 -58.952 1.00 29.69 87 ALA A CA 1
ATOM 666 C C . ALA A 1 87 ? -19.959 28.304 -58.568 1.00 29.69 87 ALA A C 1
ATOM 668 O O . ALA A 1 87 ? -20.781 29.197 -58.399 1.00 29.69 87 ALA A O 1
ATOM 669 N N . GLY A 1 88 ? -18.632 28.500 -58.489 1.00 24.50 88 GLY A N 1
ATOM 670 C CA . GLY A 1 88 ? -17.916 29.767 -58.260 1.00 24.50 88 GLY A CA 1
ATOM 671 C C . GLY A 1 88 ? -16.393 29.537 -58.346 1.00 24.50 88 GLY A C 1
ATOM 672 O O . GLY A 1 88 ? -15.919 28.489 -57.910 1.00 24.50 88 GLY A O 1
ATOM 673 N N . GLN A 1 89 ? -15.635 30.450 -58.963 1.00 27.64 89 GLN A N 1
ATOM 674 C CA . GLN A 1 89 ? -14.195 30.310 -59.261 1.00 27.64 89 GLN A CA 1
ATOM 675 C C . GLN A 1 89 ? -13.429 31.590 -58.903 1.00 27.64 89 GLN A C 1
ATOM 677 O O . GLN A 1 89 ? -13.986 32.666 -59.079 1.00 27.64 89 GLN A O 1
ATOM 682 N N . GLU A 1 90 ? -12.134 31.479 -58.574 1.00 25.25 90 GLU A N 1
ATOM 683 C CA . GLU A 1 90 ? -11.092 32.387 -59.099 1.00 25.25 90 GLU A CA 1
ATOM 684 C C . GLU A 1 90 ? -9.674 31.782 -58.964 1.00 25.25 90 GLU A C 1
ATOM 686 O O . GLU A 1 90 ? -9.530 30.678 -58.431 1.00 25.25 90 GLU A O 1
ATOM 691 N N . ALA A 1 91 ? -8.641 32.401 -59.565 1.00 27.84 91 ALA A N 1
ATOM 692 C CA . ALA A 1 91 ? -7.375 31.710 -59.874 1.00 27.84 91 ALA A CA 1
ATOM 693 C C . ALA A 1 91 ? -6.122 32.606 -60.072 1.00 27.84 91 ALA A C 1
ATOM 695 O O . ALA A 1 91 ? -6.231 33.799 -60.336 1.00 27.84 91 ALA A O 1
ATOM 696 N N . ARG A 1 92 ? -4.942 31.944 -60.140 1.00 28.55 92 ARG A N 1
ATOM 697 C CA . ARG A 1 92 ? -3.580 32.462 -60.483 1.00 28.55 92 ARG A CA 1
ATOM 698 C C . ARG A 1 92 ? -2.890 33.245 -59.331 1.00 28.55 92 ARG A C 1
ATOM 700 O O . ARG A 1 92 ? -3.551 33.609 -58.374 1.00 28.55 92 ARG A O 1
ATOM 707 N N . ALA A 1 93 ? -1.562 33.460 -59.291 1.00 25.70 93 ALA A N 1
ATOM 708 C CA . ALA A 1 93 ? -0.482 33.260 -60.282 1.00 25.70 93 ALA A CA 1
ATOM 709 C C . ALA A 1 93 ? 0.897 32.870 -59.655 1.00 25.70 93 ALA A C 1
ATOM 711 O O . ALA A 1 93 ? 1.048 32.839 -58.438 1.00 25.70 93 ALA A O 1
ATOM 712 N N . ARG A 1 94 ? 1.926 32.632 -60.498 1.00 31.05 94 ARG A N 1
ATOM 713 C CA . ARG A 1 94 ? 3.382 32.612 -60.170 1.00 31.05 94 ARG A CA 1
ATOM 714 C C . ARG A 1 94 ? 4.148 33.587 -61.093 1.00 31.05 94 ARG A C 1
ATOM 716 O O . ARG A 1 94 ? 3.760 33.699 -62.255 1.00 31.05 94 ARG A O 1
ATOM 723 N N . PRO A 1 95 ? 5.219 34.252 -60.607 1.00 40.16 95 PRO A N 1
ATOM 724 C CA . PRO A 1 95 ? 6.626 34.029 -61.050 1.00 40.16 95 PRO A CA 1
ATOM 725 C C . PRO A 1 95 ? 7.581 33.816 -59.834 1.00 40.16 95 PRO A C 1
ATOM 727 O O . PRO A 1 95 ? 7.124 33.961 -58.708 1.00 40.16 95 PRO A O 1
ATOM 730 N N . SER A 1 96 ? 8.868 33.404 -59.860 1.00 26.69 96 SER A N 1
ATOM 731 C CA . SER A 1 96 ? 9.925 33.063 -60.856 1.00 26.69 96 SER A CA 1
ATOM 732 C C . SER A 1 96 ? 10.985 34.138 -61.211 1.00 26.69 96 SER A C 1
ATOM 734 O O . SER A 1 96 ? 10.598 35.257 -61.529 1.00 26.69 96 SER A O 1
ATOM 736 N N . ARG A 1 97 ? 12.275 33.719 -61.317 1.00 27.92 97 ARG A N 1
ATOM 737 C CA . ARG A 1 97 ? 13.557 34.489 -61.488 1.00 27.92 97 ARG A CA 1
ATOM 738 C C . ARG A 1 97 ? 14.141 35.069 -60.175 1.00 27.92 97 ARG A C 1
ATOM 740 O O . ARG A 1 97 ? 13.359 35.401 -59.299 1.00 27.92 97 ARG A O 1
ATOM 747 N N . ALA A 1 98 ? 15.460 35.246 -59.967 1.00 27.00 98 ALA A N 1
ATOM 748 C CA . ALA A 1 98 ? 16.704 34.687 -60.562 1.00 27.00 98 ALA A CA 1
ATOM 749 C C . ALA A 1 98 ? 17.926 34.981 -59.624 1.00 27.00 98 ALA A C 1
ATOM 751 O O . ALA A 1 98 ? 17.772 35.733 -58.668 1.00 27.00 98 ALA A O 1
ATOM 752 N N . GLY A 1 99 ? 19.118 34.404 -59.876 1.00 24.52 99 GLY A N 1
ATOM 753 C CA . GLY A 1 99 ? 20.409 34.781 -59.226 1.00 24.52 99 GLY A CA 1
ATOM 754 C C . GLY A 1 99 ? 21.235 35.778 -60.077 1.00 24.52 99 GLY A C 1
ATOM 755 O O . GLY A 1 99 ? 20.613 36.421 -60.925 1.00 24.52 99 GLY A O 1
ATOM 756 N N . PRO A 1 100 ? 22.594 35.865 -59.987 1.00 49.59 100 PRO A N 1
ATOM 757 C CA . PRO A 1 100 ? 23.553 35.126 -59.128 1.00 49.59 100 PRO A CA 1
ATOM 758 C C . PRO A 1 100 ? 24.753 35.970 -58.559 1.00 49.59 100 PRO A C 1
ATOM 760 O O . PRO A 1 100 ? 24.834 37.174 -58.773 1.00 49.59 100 PRO A O 1
ATOM 763 N N . GLY A 1 101 ? 25.755 35.308 -57.941 1.00 26.17 101 GLY A N 1
ATOM 764 C CA . GLY A 1 101 ? 27.166 35.771 -57.814 1.00 26.17 101 GLY A CA 1
ATOM 765 C C . GLY A 1 101 ? 27.631 36.323 -56.443 1.00 26.17 101 GLY A C 1
ATOM 766 O O . GLY A 1 101 ? 26.801 36.508 -55.563 1.00 26.17 101 GLY A O 1
ATOM 767 N N . LEU A 1 102 ? 28.916 36.650 -56.183 1.00 26.98 102 LEU A N 1
ATOM 768 C CA . LEU A 1 102 ? 30.236 36.090 -56.595 1.00 26.98 102 LEU A CA 1
ATOM 769 C C . LEU A 1 102 ? 31.398 36.873 -55.893 1.00 26.98 102 LEU A C 1
ATOM 771 O O . LEU A 1 102 ? 31.308 38.087 -55.765 1.00 26.98 102 LEU A O 1
ATOM 775 N N . LEU A 1 103 ? 32.520 36.191 -55.586 1.00 27.41 103 LEU A N 1
ATOM 776 C CA . LEU A 1 103 ? 33.920 36.696 -55.437 1.00 27.41 103 LEU A CA 1
ATOM 777 C C . LEU A 1 103 ? 34.464 37.453 -54.183 1.00 27.41 103 LEU A C 1
ATOM 779 O O . LEU A 1 103 ? 33.790 38.234 -53.532 1.00 27.41 103 LEU A O 1
ATOM 783 N N . HIS A 1 104 ? 35.784 37.226 -53.981 1.00 26.75 104 HIS A N 1
ATOM 784 C CA . HIS A 1 104 ? 36.841 37.909 -53.183 1.00 26.75 104 HIS A CA 1
ATOM 785 C C . HIS A 1 104 ? 36.649 38.148 -51.662 1.00 26.75 104 HIS A C 1
ATOM 787 O O . HIS A 1 104 ? 35.615 38.621 -51.227 1.00 26.75 104 HIS A O 1
ATOM 793 N N . ALA A 1 105 ? 37.583 37.874 -50.729 1.00 26.81 105 ALA A N 1
ATOM 794 C CA . ALA A 1 105 ? 39.000 37.434 -50.690 1.00 26.81 105 ALA A CA 1
ATOM 795 C C . ALA A 1 105 ? 40.139 38.489 -50.788 1.00 26.81 105 ALA A C 1
ATOM 797 O O . ALA A 1 105 ? 40.634 38.756 -51.882 1.00 26.81 105 ALA A O 1
ATOM 798 N N . ARG A 1 106 ? 40.635 38.969 -49.622 1.00 25.91 106 ARG A N 1
ATOM 799 C CA . ARG A 1 106 ? 42.039 39.335 -49.230 1.00 25.91 106 ARG A CA 1
ATOM 800 C C . ARG A 1 106 ? 42.029 40.019 -47.828 1.00 25.91 106 ARG A C 1
ATOM 802 O O . ARG A 1 106 ? 40.955 40.403 -47.396 1.00 25.91 106 ARG A O 1
ATOM 809 N N . ARG A 1 107 ? 43.120 40.334 -47.096 1.00 26.59 107 ARG A N 1
ATOM 810 C CA . ARG A 1 107 ? 44.432 39.700 -46.754 1.00 26.59 107 ARG A CA 1
ATOM 811 C C . ARG A 1 107 ? 45.401 40.789 -46.212 1.00 26.59 107 ARG A C 1
ATOM 813 O O . ARG A 1 107 ? 45.950 41.539 -47.011 1.00 26.59 107 ARG A O 1
ATOM 820 N N . GLY A 1 108 ? 45.701 40.817 -44.908 1.00 25.78 108 GLY A N 1
ATOM 821 C CA . GLY A 1 108 ? 46.744 41.664 -44.274 1.00 25.78 108 GLY A CA 1
ATOM 822 C C . GLY A 1 108 ? 46.666 41.542 -42.742 1.00 25.78 108 GLY A C 1
ATOM 823 O O . GLY A 1 108 ? 45.564 41.582 -42.217 1.00 25.78 108 GLY A O 1
ATOM 824 N N . ARG A 1 109 ? 47.702 41.111 -42.000 1.00 28.42 109 ARG A N 1
ATOM 825 C CA . ARG A 1 109 ? 48.997 41.756 -41.645 1.00 28.42 109 ARG A CA 1
ATOM 826 C C . ARG A 1 109 ? 48.831 43.002 -40.746 1.00 28.42 109 ARG A C 1
ATOM 828 O O . ARG A 1 109 ? 48.174 43.936 -41.170 1.00 28.42 109 ARG A O 1
ATOM 835 N N . GLY A 1 110 ? 49.475 43.100 -39.573 1.00 27.62 110 GLY A N 1
ATOM 836 C CA . GLY A 1 110 ? 50.326 42.121 -38.863 1.00 27.62 110 GLY A CA 1
ATOM 837 C C . GLY A 1 110 ? 51.263 42.758 -37.813 1.00 27.62 110 GLY A C 1
ATOM 838 O O . GLY A 1 110 ? 51.172 43.956 -37.575 1.00 27.62 110 GLY A O 1
ATOM 839 N N . ARG A 1 111 ? 52.224 41.962 -37.297 1.00 29.02 111 ARG A N 1
ATOM 840 C CA . ARG A 1 111 ? 53.203 42.258 -36.210 1.00 29.02 111 ARG A CA 1
ATOM 841 C C . ARG A 1 111 ? 52.578 42.347 -34.796 1.00 29.02 111 ARG A C 1
ATOM 843 O O . ARG A 1 111 ? 51.505 42.906 -34.650 1.00 29.02 111 ARG A O 1
ATOM 850 N N . GLY A 1 112 ? 53.186 41.844 -33.715 1.00 27.48 112 GLY A N 1
ATOM 851 C CA . GLY A 1 112 ? 54.321 40.909 -33.591 1.00 27.48 112 GLY A CA 1
ATOM 852 C C . GLY A 1 112 ? 55.363 41.311 -32.537 1.00 27.48 112 GLY A C 1
ATOM 853 O O . GLY A 1 112 ? 55.823 42.450 -32.544 1.00 27.48 112 GLY A O 1
ATOM 854 N N . ARG A 1 113 ? 55.785 40.359 -31.691 1.00 27.52 113 ARG A N 1
ATOM 855 C CA . ARG A 1 113 ? 57.052 40.388 -30.935 1.00 27.52 113 ARG A CA 1
ATOM 856 C C . ARG A 1 113 ? 57.455 38.981 -30.477 1.00 27.52 113 ARG A C 1
ATOM 858 O O . ARG A 1 113 ? 56.610 38.099 -30.358 1.00 27.52 113 ARG A O 1
ATOM 865 N N . GLU A 1 114 ? 58.754 38.806 -30.276 1.00 28.44 114 GLU A N 1
ATOM 866 C CA . GLU A 1 114 ? 59.411 37.617 -29.712 1.00 28.44 114 GLU A CA 1
ATOM 867 C C . GLU A 1 114 ? 59.334 37.694 -28.157 1.00 28.44 114 GLU A C 1
ATOM 869 O O . GLU A 1 114 ? 58.700 38.612 -27.640 1.00 28.44 114 GLU A O 1
ATOM 874 N N . GLN A 1 115 ? 59.900 36.826 -27.309 1.00 27.19 115 GLN A N 1
ATOM 875 C CA . GLN A 1 115 ? 61.116 35.997 -27.381 1.00 27.19 115 GLN A CA 1
ATOM 876 C C . GLN A 1 115 ? 61.105 35.028 -26.163 1.00 27.19 115 GLN A C 1
ATOM 878 O O . GLN A 1 115 ? 60.383 35.297 -25.206 1.00 27.19 115 GLN A O 1
ATOM 883 N N . GLY A 1 116 ? 61.922 33.961 -26.131 1.00 25.39 116 GLY A N 1
ATOM 884 C CA . GLY A 1 116 ? 62.270 33.291 -24.855 1.00 25.39 116 GLY A CA 1
ATOM 885 C C . GLY A 1 116 ? 62.030 31.776 -24.722 1.00 25.39 116 GLY A C 1
ATOM 886 O O . GLY A 1 116 ? 60.957 31.297 -24.369 1.00 25.39 116 GLY A O 1
ATOM 887 N N . SER A 1 117 ? 63.109 31.019 -24.891 1.00 29.97 117 SER A N 1
ATOM 888 C CA . SER A 1 117 ? 63.407 29.692 -24.317 1.00 29.97 117 SER A CA 1
ATOM 889 C C . SER A 1 117 ? 64.947 29.611 -24.251 1.00 29.97 117 SER A C 1
ATOM 891 O O . SER A 1 117 ? 65.567 30.318 -25.050 1.00 29.97 117 SER A O 1
ATOM 893 N N . PRO A 1 118 ? 65.607 28.828 -23.362 1.00 41.44 118 PRO A N 1
ATOM 894 C CA . PRO A 1 118 ? 65.200 27.494 -22.893 1.00 41.44 118 PRO A CA 1
ATOM 895 C C . PRO A 1 118 ? 65.483 27.216 -21.390 1.00 41.44 118 PRO A C 1
ATOM 897 O O . PRO A 1 118 ? 65.833 28.113 -20.631 1.00 41.44 118 PRO A O 1
ATOM 900 N N . GLY A 1 119 ? 65.404 25.945 -20.964 1.00 25.58 119 GLY A N 1
ATOM 901 C CA . GLY A 1 119 ? 65.921 25.502 -19.660 1.00 25.58 119 GLY A CA 1
ATOM 902 C C . GLY A 1 119 ? 65.829 23.988 -19.419 1.00 25.58 119 GLY A C 1
ATOM 903 O O . GLY A 1 119 ? 64.792 23.493 -18.991 1.00 25.58 119 GLY A O 1
ATOM 904 N N . LYS A 1 120 ? 66.921 23.244 -19.652 1.00 29.52 120 LYS A N 1
ATOM 905 C CA . LYS A 1 120 ? 67.119 21.875 -19.128 1.00 29.52 120 LYS A CA 1
ATOM 906 C C . LYS A 1 120 ? 68.087 21.933 -17.950 1.00 29.52 120 LYS A C 1
ATOM 908 O O . LYS A 1 120 ? 69.161 22.502 -18.110 1.00 29.52 120 LYS A O 1
ATOM 913 N N . LEU A 1 121 ? 67.780 21.251 -16.849 1.00 26.14 121 LEU A N 1
ATOM 914 C CA . LEU A 1 121 ? 68.764 20.830 -15.844 1.00 26.14 121 LEU A CA 1
ATOM 915 C C . LEU A 1 121 ? 68.189 19.695 -14.985 1.00 26.14 121 LEU A C 1
ATOM 917 O O . LEU A 1 121 ? 66.977 19.596 -14.814 1.00 26.14 121 LEU A O 1
ATOM 921 N N . GLY A 1 122 ? 69.057 18.830 -14.461 1.00 24.28 122 GLY A N 1
ATOM 922 C CA . GLY A 1 122 ? 68.672 17.744 -13.563 1.00 24.28 122 GLY A CA 1
ATOM 923 C C . GLY A 1 122 ? 69.883 17.038 -12.952 1.00 24.28 122 GLY A C 1
ATOM 924 O O . GLY A 1 122 ? 70.882 16.828 -13.631 1.00 24.28 122 GLY A O 1
ATOM 925 N N . CYS A 1 123 ? 69.772 16.691 -11.669 1.00 23.50 123 CYS A N 1
ATOM 926 C CA . CYS A 1 123 ? 70.666 15.855 -10.852 1.00 23.50 123 CYS A CA 1
ATOM 927 C C . CYS A 1 123 ? 69.874 15.529 -9.563 1.00 23.50 123 CYS A C 1
ATOM 929 O O . CYS A 1 123 ? 69.175 16.405 -9.069 1.00 23.50 123 CYS A O 1
ATOM 931 N N . ARG A 1 124 ? 69.716 14.274 -9.114 1.00 23.84 124 ARG A N 1
ATOM 932 C CA . ARG A 1 124 ? 70.662 13.262 -8.573 1.00 23.84 124 ARG A CA 1
ATOM 933 C C . ARG A 1 124 ? 70.747 13.308 -7.037 1.00 23.84 124 ARG A C 1
ATOM 935 O O . ARG A 1 124 ? 71.110 14.325 -6.468 1.00 23.84 124 ARG A O 1
ATOM 942 N N . GLY A 1 125 ? 70.498 12.152 -6.418 1.00 24.70 125 GLY A N 1
ATOM 943 C CA . GLY A 1 125 ? 70.581 11.876 -4.976 1.00 24.70 125 GLY A CA 1
ATOM 944 C C . GLY A 1 125 ? 69.472 10.877 -4.603 1.00 24.70 125 GLY A C 1
ATOM 945 O O . GLY A 1 125 ? 68.306 11.219 -4.736 1.00 24.70 125 GLY A O 1
ATOM 946 N N . GLN A 1 126 ? 69.720 9.569 -4.450 1.00 27.50 126 GLN A N 1
ATOM 947 C CA . GLN A 1 126 ? 70.439 8.878 -3.358 1.00 27.50 126 GLN A CA 1
ATOM 948 C C . GLN A 1 126 ? 69.719 8.946 -2.000 1.00 27.50 126 GLN A C 1
ATOM 950 O O . GLN A 1 126 ? 69.354 10.029 -1.571 1.00 27.50 126 GLN A O 1
ATOM 955 N N . THR A 1 127 ? 69.561 7.861 -1.229 1.00 24.30 127 THR A N 1
ATOM 956 C CA . THR A 1 127 ? 69.483 6.408 -1.539 1.00 24.30 127 THR A CA 1
ATOM 957 C C . THR A 1 127 ? 68.997 5.695 -0.277 1.00 24.30 127 THR A C 1
ATOM 959 O O . THR A 1 127 ? 69.435 6.070 0.803 1.00 24.30 127 THR A O 1
ATOM 962 N N . LEU A 1 128 ? 68.263 4.585 -0.399 1.00 25.33 128 LEU A N 1
ATOM 963 C CA . LEU A 1 128 ? 68.418 3.446 0.519 1.00 25.33 128 LEU A CA 1
ATOM 964 C C . LEU A 1 128 ? 67.894 2.158 -0.133 1.00 25.33 128 LEU A C 1
ATOM 966 O O . LEU A 1 128 ? 67.030 2.196 -1.006 1.00 25.33 128 LEU A O 1
ATOM 970 N N . ARG A 1 129 ? 68.486 1.021 0.241 1.00 23.38 129 ARG A N 1
ATOM 971 C CA . ARG A 1 129 ? 68.169 -0.317 -0.281 1.00 23.38 129 ARG A CA 1
ATOM 972 C C . ARG A 1 129 ? 67.358 -1.086 0.761 1.00 23.38 129 ARG A C 1
ATOM 974 O O . ARG A 1 129 ? 67.679 -0.980 1.937 1.00 23.38 129 ARG A O 1
ATOM 981 N N . MET A 1 130 ? 66.515 -2.017 0.316 1.00 23.94 130 MET A N 1
ATOM 982 C CA . MET A 1 130 ? 66.807 -3.434 0.573 1.00 23.94 130 MET A CA 1
ATOM 983 C C . MET A 1 130 ? 66.199 -4.347 -0.501 1.00 23.94 130 MET A C 1
ATOM 985 O O . MET A 1 130 ? 65.137 -4.084 -1.054 1.00 23.94 130 MET A O 1
ATOM 989 N N . SER A 1 131 ? 66.965 -5.381 -0.835 1.00 23.98 131 SER A N 1
ATOM 990 C CA . SER A 1 131 ? 66.668 -6.485 -1.756 1.00 23.98 131 SER A CA 1
ATOM 991 C C . SER A 1 131 ? 65.936 -7.627 -1.004 1.00 23.98 131 SER A C 1
ATOM 993 O O . SER A 1 131 ? 65.811 -7.550 0.213 1.00 23.98 131 SER A O 1
ATOM 995 N N . ALA A 1 132 ? 65.444 -8.711 -1.618 1.00 24.69 132 ALA A N 1
ATOM 996 C CA . ALA A 1 132 ? 65.819 -9.311 -2.903 1.00 24.69 132 ALA A CA 1
ATOM 997 C C . ALA A 1 132 ? 64.671 -10.063 -3.616 1.00 24.69 132 ALA A C 1
ATOM 999 O O . ALA A 1 132 ? 63.543 -10.116 -3.136 1.00 24.69 132 ALA A O 1
ATOM 1000 N N . LEU A 1 133 ? 65.001 -10.620 -4.789 1.00 22.97 133 LEU A N 1
ATOM 1001 C CA . LEU A 1 133 ? 64.156 -11.481 -5.630 1.00 22.97 133 LEU A CA 1
ATOM 1002 C C . LEU A 1 133 ? 64.434 -12.986 -5.311 1.00 22.97 133 LEU A C 1
ATOM 1004 O O . LEU A 1 133 ? 64.624 -13.297 -4.138 1.00 22.97 133 LEU A O 1
ATOM 1008 N N . PRO A 1 134 ? 64.373 -13.952 -6.252 1.00 47.06 134 PRO A N 1
ATOM 1009 C CA . PRO A 1 134 ? 63.262 -14.904 -6.317 1.00 47.06 134 PRO A CA 1
ATOM 1010 C C . PRO A 1 134 ? 63.732 -16.372 -6.230 1.00 47.06 134 PRO A C 1
ATOM 1012 O O . PRO A 1 134 ? 64.927 -16.632 -6.139 1.00 47.06 134 PRO A O 1
ATOM 1015 N N . LEU A 1 135 ? 62.815 -17.340 -6.363 1.00 23.30 135 LEU A N 1
ATOM 1016 C CA . LEU A 1 135 ? 63.114 -18.683 -6.896 1.00 23.30 135 LEU A CA 1
ATOM 1017 C C . LEU A 1 135 ? 61.825 -19.452 -7.234 1.00 23.30 135 LEU A C 1
ATOM 1019 O O . LEU A 1 135 ? 60.730 -19.048 -6.845 1.00 23.30 135 LEU A O 1
ATOM 1023 N N . GLY A 1 136 ? 61.957 -20.560 -7.964 1.00 23.70 136 GLY A N 1
ATOM 1024 C CA . GLY A 1 136 ? 60.857 -21.460 -8.307 1.00 23.70 136 GLY A CA 1
ATOM 1025 C C . GLY A 1 136 ? 61.341 -22.880 -8.613 1.00 23.70 136 GLY A C 1
ATOM 1026 O O . GLY A 1 136 ? 62.542 -23.122 -8.656 1.00 23.70 136 GLY A O 1
ATOM 1027 N N . SER A 1 137 ? 60.378 -23.782 -8.847 1.00 23.89 137 SER A N 1
ATOM 1028 C CA . SER A 1 137 ? 60.513 -25.153 -9.386 1.00 23.89 137 SER A CA 1
ATOM 1029 C C . SER A 1 137 ? 61.511 -26.124 -8.726 1.00 23.89 137 SER A C 1
ATOM 1031 O O . SER A 1 137 ? 62.715 -25.987 -8.912 1.00 23.89 137 SER A O 1
ATOM 1033 N N . LEU A 1 138 ? 61.001 -27.225 -8.146 1.00 22.30 138 LEU A N 1
ATOM 1034 C CA . LEU A 1 138 ? 61.221 -28.594 -8.666 1.00 22.30 138 LEU A CA 1
ATOM 1035 C C . LEU A 1 138 ? 60.366 -29.661 -7.935 1.00 22.30 138 LEU A C 1
ATOM 1037 O O . LEU A 1 138 ? 59.695 -29.368 -6.950 1.00 22.30 138 LEU A O 1
ATOM 1041 N N . VAL A 1 139 ? 60.344 -30.880 -8.489 1.00 29.72 139 VAL A N 1
ATOM 1042 C CA . VAL A 1 139 ? 59.469 -32.040 -8.180 1.00 29.72 139 VAL A CA 1
ATOM 1043 C C . VAL A 1 139 ? 60.376 -33.277 -8.025 1.00 29.72 139 VAL A C 1
ATOM 1045 O O . VAL A 1 139 ? 61.270 -33.412 -8.864 1.00 29.72 139 VAL A O 1
ATOM 1048 N N . PRO A 1 140 ? 60.255 -34.130 -6.974 1.00 35.91 140 PRO A N 1
ATOM 1049 C CA . PRO A 1 140 ? 59.376 -35.332 -6.982 1.00 35.91 140 PRO A CA 1
ATOM 1050 C C . PRO A 1 140 ? 58.826 -35.742 -5.580 1.00 35.91 140 PRO A C 1
ATOM 1052 O O . PRO A 1 140 ? 59.140 -35.106 -4.584 1.00 35.91 140 PRO A O 1
ATOM 1055 N N . GLY A 1 141 ? 58.011 -36.794 -5.388 1.00 24.09 141 GLY A N 1
ATOM 1056 C CA . GLY A 1 141 ? 57.291 -37.668 -6.331 1.00 24.09 141 GLY A CA 1
ATOM 1057 C C . GLY A 1 141 ? 56.682 -38.929 -5.666 1.00 24.09 141 GLY A C 1
ATOM 1058 O O . GLY A 1 141 ? 57.177 -39.398 -4.651 1.00 24.09 141 GLY A O 1
ATOM 1059 N N . ALA A 1 142 ? 55.610 -39.457 -6.275 1.00 24.03 142 ALA A N 1
ATOM 1060 C CA . ALA A 1 142 ? 55.018 -40.809 -6.173 1.00 24.03 142 ALA A CA 1
ATOM 1061 C C . ALA A 1 142 ? 54.916 -41.575 -4.820 1.00 24.03 142 ALA A C 1
ATOM 1063 O O . ALA A 1 142 ? 55.897 -42.107 -4.304 1.00 24.03 142 ALA A O 1
ATOM 1064 N N . ARG A 1 143 ? 53.671 -41.912 -4.433 1.00 24.77 143 ARG A N 1
ATOM 1065 C CA . ARG A 1 143 ? 53.297 -43.298 -4.064 1.00 24.77 143 ARG A CA 1
ATOM 1066 C C . ARG A 1 143 ? 51.880 -43.654 -4.538 1.00 24.77 143 ARG A C 1
ATOM 1068 O O . ARG A 1 143 ? 50.993 -42.809 -4.571 1.00 24.77 143 ARG A O 1
ATOM 1075 N N . THR A 1 144 ? 51.727 -44.911 -4.940 1.00 26.62 144 THR A N 1
ATOM 1076 C CA . THR A 1 144 ? 50.526 -45.592 -5.467 1.00 26.62 144 THR A CA 1
ATOM 1077 C C . THR A 1 144 ? 49.737 -46.259 -4.306 1.00 26.62 144 THR A C 1
ATOM 1079 O O . THR A 1 144 ? 50.265 -46.310 -3.200 1.00 26.62 144 THR A O 1
ATOM 1082 N N . ASP A 1 145 ? 48.523 -46.822 -4.419 1.00 27.28 145 ASP A N 1
ATOM 1083 C CA . ASP A 1 145 ? 47.630 -47.096 -5.563 1.00 27.28 145 ASP A CA 1
ATOM 1084 C C . ASP A 1 145 ? 46.155 -47.341 -5.102 1.00 27.28 145 ASP A C 1
ATOM 1086 O O . ASP A 1 145 ? 45.920 -47.599 -3.926 1.00 27.28 145 ASP A O 1
ATOM 1090 N N . ARG A 1 146 ? 45.218 -47.429 -6.068 1.00 24.80 146 ARG A N 1
ATOM 1091 C CA . ARG A 1 146 ? 43.995 -48.297 -6.107 1.00 24.80 146 ARG A CA 1
ATOM 1092 C C . ARG A 1 146 ? 42.713 -48.113 -5.238 1.00 24.80 146 ARG A C 1
ATOM 1094 O O . ARG A 1 146 ? 42.666 -48.404 -4.053 1.00 24.80 146 ARG A O 1
ATOM 1101 N N . PHE A 1 147 ? 41.617 -47.988 -6.011 1.00 23.75 147 PHE A N 1
ATOM 1102 C CA . PHE A 1 147 ? 40.320 -48.722 -5.986 1.00 23.75 147 PHE A CA 1
ATOM 1103 C C . PHE A 1 147 ? 39.086 -48.306 -5.136 1.00 23.75 147 PHE A C 1
ATOM 1105 O O . PHE A 1 147 ? 39.030 -48.516 -3.936 1.00 23.75 147 PHE A O 1
ATOM 1112 N N . ALA A 1 148 ? 38.013 -47.989 -5.894 1.00 25.55 148 ALA A N 1
ATOM 1113 C CA . ALA A 1 148 ? 36.568 -48.227 -5.668 1.00 25.55 148 ALA A CA 1
ATOM 1114 C C . ALA A 1 148 ? 35.831 -47.552 -4.475 1.00 25.55 148 ALA A C 1
ATOM 1116 O O . ALA A 1 148 ? 36.389 -47.336 -3.414 1.00 25.55 148 ALA A O 1
ATOM 1117 N N . GLY A 1 149 ? 34.527 -47.236 -4.571 1.00 25.20 149 GLY A N 1
ATOM 1118 C CA . GLY A 1 149 ? 33.656 -47.199 -5.761 1.00 25.20 149 GLY A CA 1
ATOM 1119 C C . GLY A 1 149 ? 32.145 -47.364 -5.483 1.00 25.20 149 GLY A C 1
ATOM 1120 O O . GLY A 1 149 ? 31.764 -48.157 -4.629 1.00 25.20 149 GLY A O 1
ATOM 1121 N N . ARG A 1 150 ? 31.318 -46.727 -6.338 1.00 25.06 150 ARG A N 1
ATOM 1122 C CA . ARG A 1 150 ? 29.826 -46.720 -6.424 1.00 25.06 150 ARG A CA 1
ATOM 1123 C C . ARG A 1 150 ? 29.105 -45.728 -5.492 1.00 25.06 150 ARG A C 1
ATOM 1125 O O . ARG A 1 150 ? 29.430 -45.669 -4.319 1.00 25.06 150 ARG A O 1
ATOM 1132 N N . SER A 1 151 ? 28.150 -44.876 -5.897 1.00 24.94 151 SER A N 1
ATOM 1133 C CA . SER A 1 151 ? 27.405 -44.596 -7.154 1.00 24.94 151 SER A CA 1
ATOM 1134 C C . SER A 1 151 ? 26.059 -45.316 -7.419 1.00 24.94 151 SER A C 1
ATOM 1136 O O . SER A 1 151 ? 26.050 -46.506 -7.719 1.00 24.94 151 SER A O 1
ATOM 1138 N N . TRP A 1 152 ? 25.004 -44.487 -7.548 1.00 26.48 152 TRP A N 1
ATOM 1139 C CA . TRP A 1 152 ? 23.813 -44.586 -8.432 1.00 26.48 152 TRP A CA 1
ATOM 1140 C C . TRP A 1 152 ? 22.448 -45.128 -7.943 1.00 26.48 152 TRP A C 1
ATOM 1142 O O . TRP A 1 152 ? 22.329 -45.927 -7.023 1.00 26.48 152 TRP A O 1
ATOM 1152 N N . TRP A 1 153 ? 21.411 -44.605 -8.619 1.00 25.58 153 TRP A N 1
ATOM 1153 C CA . TRP A 1 153 ? 19.964 -44.846 -8.490 1.00 25.58 153 TRP A CA 1
ATOM 1154 C C . TRP A 1 153 ? 19.497 -46.140 -9.191 1.00 25.58 153 TRP A C 1
ATOM 1156 O O . TRP A 1 153 ? 20.082 -46.482 -10.220 1.00 25.58 153 TRP A O 1
ATOM 1166 N N . ARG A 1 154 ? 18.328 -46.705 -8.801 1.00 25.91 154 ARG A N 1
ATOM 1167 C CA . ARG A 1 154 ? 17.197 -47.017 -9.731 1.00 25.91 154 ARG A CA 1
ATOM 1168 C C . ARG A 1 154 ? 15.916 -47.588 -9.079 1.00 25.91 154 ARG A C 1
ATOM 1170 O O . ARG A 1 154 ? 15.958 -48.183 -8.012 1.00 25.91 154 ARG A O 1
ATOM 1177 N N . HIS A 1 155 ? 14.791 -47.450 -9.796 1.00 27.30 155 HIS A N 1
ATOM 1178 C CA . HIS A 1 155 ? 13.528 -48.199 -9.616 1.00 27.30 155 HIS A CA 1
ATOM 1179 C C . HIS A 1 155 ? 13.630 -49.660 -10.118 1.00 27.30 155 HIS A C 1
ATOM 1181 O O . HIS A 1 155 ? 14.340 -49.871 -11.104 1.00 27.30 155 HIS A O 1
ATOM 1187 N N . ARG A 1 156 ? 12.769 -50.585 -9.629 1.00 30.03 156 ARG A N 1
ATOM 1188 C CA . ARG A 1 156 ? 11.585 -51.125 -10.375 1.00 30.03 156 ARG A CA 1
ATOM 1189 C C . ARG A 1 156 ? 10.739 -52.176 -9.603 1.00 30.03 156 ARG A C 1
ATOM 1191 O O . ARG A 1 156 ? 11.287 -52.877 -8.772 1.00 30.03 156 ARG A O 1
ATOM 1198 N N . SER A 1 157 ? 9.433 -52.240 -9.942 1.00 28.33 157 SER A N 1
ATOM 1199 C CA . SER A 1 157 ? 8.443 -53.371 -9.989 1.00 28.33 157 SER A CA 1
ATOM 1200 C C . SER A 1 157 ? 8.658 -54.697 -9.213 1.00 28.33 157 SER A C 1
ATOM 1202 O O . SER A 1 157 ? 9.775 -55.188 -9.171 1.00 28.33 157 SER A O 1
ATOM 1204 N N . GLY A 1 158 ? 7.625 -55.438 -8.766 1.00 26.20 158 GLY A N 1
ATOM 1205 C CA . GLY A 1 158 ? 6.152 -55.283 -8.873 1.00 26.20 158 GLY A CA 1
ATOM 1206 C C . GLY A 1 158 ? 5.391 -56.639 -8.777 1.00 26.20 158 GLY A C 1
ATOM 1207 O O . GLY A 1 158 ? 6.024 -57.674 -8.944 1.00 26.20 158 GLY A O 1
ATOM 1208 N N . ALA A 1 159 ? 4.054 -56.612 -8.580 1.00 26.42 159 ALA A N 1
ATOM 1209 C CA . ALA A 1 159 ? 3.122 -57.758 -8.353 1.00 26.42 159 ALA A CA 1
ATOM 1210 C C . ALA A 1 159 ? 3.314 -58.546 -7.021 1.00 26.42 159 ALA A C 1
ATOM 1212 O O . ALA A 1 159 ? 4.407 -58.542 -6.470 1.00 26.42 159 ALA A O 1
ATOM 1213 N N . GLY A 1 160 ? 2.306 -59.215 -6.426 1.00 24.78 160 GLY A N 1
ATOM 1214 C CA . GLY A 1 160 ? 0.859 -59.306 -6.723 1.00 24.78 160 GLY A CA 1
ATOM 1215 C C . GLY A 1 160 ? 0.098 -60.283 -5.780 1.00 24.78 160 GLY A C 1
ATOM 1216 O O . GLY A 1 160 ? 0.710 -60.845 -4.877 1.00 24.78 160 GLY A O 1
ATOM 1217 N N . GLN A 1 161 ? -1.197 -60.526 -6.055 1.00 24.56 161 GLN A N 1
ATOM 1218 C CA . GLN A 1 161 ? -2.118 -61.527 -5.444 1.00 24.56 161 GLN A CA 1
ATOM 1219 C C . GLN A 1 161 ? -2.901 -61.140 -4.149 1.00 24.56 161 GLN A C 1
ATOM 1221 O O . GLN A 1 161 ? -2.789 -60.017 -3.663 1.00 24.56 161 GLN A O 1
ATOM 1226 N N . GLU A 1 162 ? -3.835 -62.005 -3.711 1.00 25.92 162 GLU A N 1
ATOM 1227 C CA . GLU A 1 162 ? -5.181 -61.654 -3.188 1.00 25.92 162 GLU A CA 1
ATOM 1228 C C . GLU A 1 162 ? -5.560 -62.270 -1.806 1.00 25.92 162 GLU A C 1
ATOM 1230 O O . GLU A 1 162 ? -4.790 -63.024 -1.220 1.00 25.92 162 GLU A O 1
ATOM 1235 N N . VAL A 1 163 ? -6.823 -62.043 -1.378 1.00 26.81 163 VAL A N 1
ATOM 1236 C CA . VAL A 1 163 ? -7.580 -62.694 -0.268 1.00 26.81 163 VAL A CA 1
ATOM 1237 C C . VAL A 1 163 ? -7.186 -62.254 1.165 1.00 26.81 163 VAL A C 1
ATOM 1239 O O . VAL A 1 163 ? -6.016 -62.125 1.488 1.00 26.81 163 VAL A O 1
ATOM 1242 N N . GLY A 1 164 ? -8.104 -62.018 2.118 1.00 24.77 164 GLY A N 1
ATOM 1243 C CA . GLY A 1 164 ? -9.565 -61.870 2.024 1.00 24.77 164 GLY A CA 1
ATOM 1244 C C . GLY A 1 164 ? -10.307 -62.045 3.369 1.00 24.77 164 GLY A C 1
ATOM 1245 O O . GLY A 1 164 ? -10.057 -63.008 4.074 1.00 24.77 164 GLY A O 1
ATOM 1246 N N . ALA A 1 165 ? -11.259 -61.140 3.651 1.00 24.44 165 ALA A N 1
ATOM 1247 C CA . ALA A 1 165 ? -12.415 -61.222 4.573 1.00 24.44 165 ALA A CA 1
ATOM 1248 C C . ALA A 1 165 ? -12.282 -61.682 6.061 1.00 24.44 165 ALA A C 1
ATOM 1250 O O . ALA A 1 165 ? -11.615 -62.647 6.402 1.00 24.44 165 ALA A O 1
ATOM 1251 N N . ARG A 1 166 ? -13.158 -61.088 6.902 1.00 22.48 166 ARG A N 1
ATOM 1252 C CA . ARG A 1 166 ? -13.580 -61.490 8.275 1.00 22.48 166 ARG A CA 1
ATOM 1253 C C . ARG A 1 166 ? -12.580 -61.307 9.443 1.00 22.48 166 ARG A C 1
ATOM 1255 O O . ARG A 1 166 ? -11.389 -61.180 9.221 1.00 22.48 166 ARG A O 1
ATOM 1262 N N . MET A 1 167 ? -12.990 -61.339 10.727 1.00 21.78 167 MET A N 1
ATOM 1263 C CA . MET A 1 167 ? -14.225 -60.853 11.405 1.00 21.78 167 MET A CA 1
ATOM 1264 C C . MET A 1 167 ? -14.116 -61.042 12.940 1.00 21.78 167 MET A C 1
ATOM 1266 O O . MET A 1 167 ? -14.062 -62.175 13.392 1.00 21.78 167 MET A O 1
ATOM 1270 N N . SER A 1 168 ? -14.241 -59.951 13.712 1.00 23.56 168 SER A N 1
ATOM 1271 C CA . SER A 1 168 ? -14.723 -59.893 15.118 1.00 23.56 168 SER A CA 1
ATOM 1272 C C . SER A 1 168 ? -13.993 -60.620 16.280 1.00 23.56 168 SER A C 1
ATOM 1274 O O . SER A 1 168 ? -13.656 -61.791 16.201 1.00 23.56 168 SER A O 1
ATOM 1276 N N . ARG A 1 169 ? -14.036 -59.951 17.456 1.00 24.91 169 ARG A N 1
ATOM 1277 C CA . ARG A 1 169 ? -13.943 -60.480 18.850 1.00 24.91 169 ARG A CA 1
ATOM 1278 C C . ARG A 1 169 ? -12.559 -60.962 19.356 1.00 24.91 169 ARG A C 1
ATOM 1280 O O . ARG A 1 169 ? -11.774 -61.494 18.592 1.00 24.91 169 ARG A O 1
ATOM 1287 N N . ALA A 1 170 ? -12.227 -60.830 20.652 1.00 25.23 170 ALA A N 1
ATOM 1288 C CA . ALA A 1 170 ? -12.849 -60.035 21.733 1.00 25.23 170 ALA A CA 1
ATOM 1289 C C . ALA A 1 170 ? -11.940 -59.877 22.974 1.00 25.23 170 ALA A C 1
ATOM 1291 O O . ALA A 1 170 ? -11.195 -60.791 23.304 1.00 25.23 170 ALA A O 1
ATOM 1292 N N . GLY A 1 171 ? -12.175 -58.798 23.739 1.00 26.00 171 GLY A N 1
ATOM 1293 C CA . GLY A 1 171 ? -11.902 -58.718 25.185 1.00 26.00 171 GLY A CA 1
ATOM 1294 C C . GLY A 1 171 ? -10.447 -58.460 25.602 1.00 26.00 171 GLY A C 1
ATOM 1295 O O . GLY A 1 171 ? -9.527 -58.706 24.837 1.00 26.00 171 GLY A O 1
ATOM 1296 N N . LEU A 1 172 ? -10.157 -57.950 26.804 1.00 27.00 172 LEU A N 1
ATOM 1297 C CA . LEU A 1 172 ? -10.976 -57.316 27.861 1.00 27.00 172 LEU A CA 1
ATOM 1298 C C . LEU A 1 172 ? -10.053 -56.265 28.516 1.00 27.00 172 LEU A C 1
ATOM 1300 O O . LEU A 1 172 ? -8.934 -56.598 28.879 1.00 27.00 172 LEU A O 1
ATOM 1304 N N . GLY A 1 173 ? -10.407 -54.978 28.557 1.00 25.20 173 GLY A N 1
ATOM 1305 C CA . GLY A 1 173 ? -11.042 -54.362 29.734 1.00 25.20 173 GLY A CA 1
ATOM 1306 C C . GLY A 1 173 ? -10.007 -53.590 30.587 1.00 25.20 173 GLY A C 1
ATOM 1307 O O . GLY A 1 173 ? -8.836 -53.931 30.590 1.00 25.20 173 GLY A O 1
ATOM 1308 N N . GLY A 1 174 ? -10.334 -52.523 31.317 1.00 25.53 174 GLY A N 1
ATOM 1309 C CA . GLY A 1 174 ? -11.581 -51.757 31.360 1.00 25.53 174 GLY A CA 1
ATOM 1310 C C . GLY A 1 174 ? -11.652 -50.867 32.611 1.00 25.53 174 GLY A C 1
ATOM 1311 O O . GLY A 1 174 ? -11.336 -51.342 33.699 1.00 25.53 174 GLY A O 1
ATOM 1312 N N . ARG A 1 175 ? -12.060 -49.597 32.449 1.00 26.64 175 ARG A N 1
ATOM 1313 C CA . ARG A 1 175 ? -12.665 -48.676 33.447 1.00 26.64 175 ARG A CA 1
ATOM 1314 C C . ARG A 1 175 ? -12.778 -47.276 32.828 1.00 26.64 175 ARG A C 1
ATOM 1316 O O . ARG A 1 175 ? -11.785 -46.719 32.377 1.00 26.64 175 ARG A O 1
ATOM 1323 N N . GLY A 1 176 ? -13.984 -46.722 32.835 1.00 25.73 176 GLY A N 1
ATOM 1324 C CA . GLY A 1 176 ? -14.277 -45.322 32.517 1.00 25.73 176 GLY A CA 1
ATOM 1325 C C . GLY A 1 176 ? -15.274 -44.781 33.549 1.00 25.73 176 GLY A C 1
ATOM 1326 O O . GLY A 1 176 ? -15.155 -45.125 34.724 1.00 25.73 176 GLY A O 1
ATOM 1327 N N . PRO A 1 177 ? -16.320 -44.065 33.119 1.00 50.03 177 PRO A N 1
ATOM 1328 C CA . PRO A 1 177 ? -16.209 -42.668 32.681 1.00 50.03 177 PRO A CA 1
ATOM 1329 C C . PRO A 1 177 ? -17.302 -41.791 33.329 1.00 50.03 177 PRO A C 1
ATOM 1331 O O . PRO A 1 177 ? -18.195 -42.327 33.971 1.00 50.03 177 PRO A O 1
ATOM 1334 N N . TRP A 1 178 ? -17.296 -40.473 33.080 1.00 23.98 178 TRP A N 1
ATOM 1335 C CA . TRP A 1 178 ? -18.521 -39.648 33.074 1.00 23.98 178 TRP A CA 1
ATOM 1336 C C . TRP A 1 178 ? -18.349 -38.388 32.214 1.00 23.98 178 TRP A C 1
ATOM 1338 O O . TRP A 1 178 ? -17.538 -37.522 32.535 1.00 23.98 178 TRP A O 1
ATOM 1348 N N . LEU A 1 179 ? -19.134 -38.285 31.139 1.00 25.09 179 LEU A N 1
ATOM 1349 C CA . LEU A 1 179 ? -19.460 -37.054 30.407 1.00 25.09 179 LEU A CA 1
ATOM 1350 C C . LEU A 1 179 ? -20.668 -37.326 29.484 1.00 25.09 179 LEU A C 1
ATOM 1352 O O . LEU A 1 179 ? -21.123 -38.465 29.417 1.00 25.09 179 LEU A O 1
ATOM 1356 N N . GLU A 1 180 ? -21.138 -36.287 28.781 1.00 28.47 180 GLU A N 1
ATOM 1357 C CA . GLU A 1 180 ? -22.353 -36.262 27.937 1.00 28.47 180 GLU A CA 1
ATOM 1358 C C . GLU A 1 180 ? -23.677 -36.361 28.734 1.00 28.47 180 GLU A C 1
ATOM 1360 O O . GLU A 1 180 ? -23.726 -36.888 29.840 1.00 28.47 180 GLU A O 1
ATOM 1365 N N . GLY A 1 181 ? -24.804 -35.805 28.278 1.00 26.58 181 GLY A N 1
ATOM 1366 C CA . GLY A 1 181 ? -25.048 -34.977 27.087 1.00 26.58 181 GLY A CA 1
ATOM 1367 C C . GLY A 1 181 ? -26.453 -35.242 26.532 1.00 26.58 181 GLY A C 1
ATOM 1368 O O . GLY A 1 181 ? -26.798 -36.394 26.303 1.00 26.58 181 GLY A O 1
ATOM 1369 N N . LEU A 1 182 ? -27.286 -34.211 26.336 1.00 23.56 182 LEU A N 1
ATOM 1370 C CA . LEU A 1 182 ? -28.674 -34.383 25.871 1.00 23.56 182 LEU A CA 1
ATOM 1371 C C . LEU A 1 182 ? -29.170 -33.212 25.015 1.00 23.56 182 LEU A C 1
ATOM 1373 O O . LEU A 1 182 ? -28.770 -32.065 25.227 1.00 23.56 182 LEU A O 1
ATOM 1377 N N . ALA A 1 183 ? -30.064 -33.509 24.066 1.00 24.84 183 ALA A N 1
ATOM 1378 C CA . ALA A 1 183 ? -30.604 -32.543 23.116 1.00 24.84 183 ALA A CA 1
ATOM 1379 C C . ALA A 1 183 ? -32.004 -32.928 22.584 1.00 24.84 183 ALA A C 1
ATOM 1381 O O . ALA A 1 183 ? -32.211 -34.068 22.189 1.00 24.84 183 ALA A O 1
ATOM 1382 N N . VAL A 1 184 ? -32.868 -31.906 22.452 1.00 26.23 184 VAL A N 1
ATOM 1383 C CA . VAL A 1 184 ? -33.952 -31.751 21.447 1.00 26.23 184 VAL A CA 1
ATOM 1384 C C . VAL A 1 184 ? -35.264 -32.570 21.578 1.00 26.23 184 VAL A C 1
ATOM 1386 O O . VAL A 1 184 ? -35.259 -33.787 21.698 1.00 26.23 184 VAL A O 1
ATOM 1389 N N . SER A 1 185 ? -36.380 -31.838 21.388 1.00 24.59 185 SER A N 1
ATOM 1390 C CA . SER A 1 185 ? -37.761 -32.263 21.041 1.00 24.59 185 SER A CA 1
ATOM 1391 C C . SER A 1 185 ? -38.616 -33.045 22.060 1.00 24.59 185 SER A C 1
ATOM 1393 O O . SER A 1 185 ? -38.085 -33.688 22.955 1.00 24.59 185 SER A O 1
ATOM 1395 N N . ALA A 1 186 ? -39.956 -33.078 21.944 1.00 24.88 186 ALA A N 1
ATOM 1396 C CA . ALA A 1 186 ? -40.949 -32.100 21.429 1.00 24.88 186 ALA A CA 1
ATOM 1397 C C . ALA A 1 186 ? -42.386 -32.604 21.729 1.00 24.88 186 ALA A C 1
ATOM 1399 O O . ALA A 1 186 ? -42.588 -33.811 21.806 1.00 24.88 186 ALA A O 1
ATOM 1400 N N . ASP A 1 187 ? -43.349 -31.674 21.794 1.00 26.92 187 ASP A N 1
ATOM 1401 C CA . ASP A 1 187 ? -44.814 -31.853 21.669 1.00 26.92 187 ASP A CA 1
ATOM 1402 C C . ASP A 1 187 ? -45.579 -32.776 22.657 1.00 26.92 187 ASP A C 1
ATOM 1404 O O . ASP A 1 187 ? -45.030 -33.644 23.329 1.00 26.92 187 ASP A O 1
ATOM 1408 N N . GLY A 1 188 ? -46.896 -32.539 22.774 1.00 25.69 188 GLY A N 1
ATOM 1409 C CA . GLY A 1 188 ? -47.830 -33.256 23.664 1.00 25.69 188 GLY A CA 1
ATOM 1410 C C . GLY A 1 188 ? -48.782 -32.311 24.418 1.00 25.69 188 GLY A C 1
ATOM 1411 O O . GLY A 1 188 ? -48.342 -31.313 24.985 1.00 25.69 188 GLY A O 1
ATOM 1412 N N . MET A 1 189 ? -50.094 -32.584 24.407 1.00 26.41 189 MET A N 1
ATOM 1413 C CA . MET A 1 189 ? -51.145 -31.649 24.853 1.00 26.41 189 MET A CA 1
ATOM 1414 C C . MET A 1 189 ? -52.334 -32.381 25.506 1.00 26.41 189 MET A C 1
ATOM 1416 O O . MET A 1 189 ? -52.623 -33.504 25.105 1.00 26.41 189 MET A O 1
ATOM 1420 N N . ALA A 1 190 ? -53.054 -31.688 26.411 1.00 26.44 190 ALA A N 1
ATOM 1421 C CA . ALA A 1 190 ? -54.355 -32.069 27.009 1.00 26.44 190 ALA A CA 1
ATOM 1422 C C . ALA A 1 190 ? -54.354 -33.329 27.922 1.00 26.44 190 ALA A C 1
ATOM 1424 O O . ALA A 1 190 ? -53.413 -34.112 27.894 1.00 26.44 190 ALA A O 1
ATOM 1425 N N . GLU A 1 191 ? -55.361 -33.632 28.757 1.00 25.45 191 GLU A N 1
ATOM 1426 C CA . GLU A 1 191 ? -56.349 -32.868 29.567 1.00 25.45 191 GLU A CA 1
ATOM 1427 C C . GLU A 1 191 ? -57.102 -33.908 30.450 1.00 25.45 191 GLU A C 1
ATOM 1429 O O . GLU A 1 191 ? -57.183 -35.067 30.048 1.00 25.45 191 GLU A O 1
ATOM 1434 N N . GLY A 1 192 ? -57.654 -33.569 31.633 1.00 24.22 192 GLY A N 1
ATOM 1435 C CA . GLY A 1 192 ? -58.545 -34.508 32.360 1.00 24.22 192 GLY A CA 1
ATOM 1436 C C . GLY A 1 192 ? -58.626 -34.400 33.896 1.00 24.22 192 GLY A C 1
ATOM 1437 O O . GLY A 1 192 ? -57.635 -34.538 34.600 1.00 24.22 192 GLY A O 1
ATOM 1438 N N . ALA A 1 193 ? -59.843 -34.186 34.402 1.00 24.88 193 ALA A N 1
ATOM 1439 C CA . ALA A 1 193 ? -60.266 -33.965 35.795 1.00 24.88 193 ALA A CA 1
ATOM 1440 C C . ALA A 1 193 ? -59.940 -35.056 36.861 1.00 24.88 193 ALA A C 1
ATOM 1442 O O . ALA A 1 193 ? -59.882 -36.236 36.541 1.00 24.88 193 ALA A O 1
ATOM 1443 N N . GLY A 1 194 ? -59.828 -34.627 38.141 1.00 23.05 194 GLY A N 1
ATOM 1444 C CA . GLY A 1 194 ? -59.581 -35.412 39.388 1.00 23.05 194 GLY A CA 1
ATOM 1445 C C . GLY A 1 194 ? -60.713 -36.366 39.850 1.00 23.05 194 GLY A C 1
ATOM 1446 O O . GLY A 1 194 ? -61.165 -37.145 39.020 1.00 23.05 194 GLY A O 1
ATOM 1447 N N . PRO A 1 195 ? -61.238 -36.348 41.110 1.00 47.53 195 PRO A N 1
ATOM 1448 C CA . PRO A 1 195 ? -60.854 -35.648 42.359 1.00 47.53 195 PRO A CA 1
ATOM 1449 C C . PRO A 1 195 ? -60.851 -36.586 43.630 1.00 47.53 195 PRO A C 1
ATOM 1451 O O . PRO A 1 195 ? -60.672 -37.786 43.477 1.00 47.53 195 PRO A O 1
ATOM 1454 N N . ALA A 1 196 ? -61.121 -36.046 44.848 1.00 25.75 196 ALA A N 1
ATOM 1455 C CA . ALA A 1 196 ? -61.324 -36.701 46.185 1.00 25.75 196 ALA A CA 1
ATOM 1456 C C . ALA A 1 196 ? -60.037 -36.984 47.039 1.00 25.75 196 ALA A C 1
ATOM 1458 O O . ALA A 1 196 ? -59.084 -37.540 46.514 1.00 25.75 196 ALA A O 1
ATOM 1459 N N . ILE A 1 197 ? -59.828 -36.429 48.263 1.00 28.70 197 ILE A N 1
ATOM 1460 C CA . ILE A 1 197 ? -60.425 -36.677 49.625 1.00 28.70 197 ILE A CA 1
ATOM 1461 C C . ILE A 1 197 ? -59.764 -37.916 50.313 1.00 28.70 197 ILE A C 1
ATOM 1463 O O . ILE A 1 197 ? -59.628 -38.934 49.652 1.00 28.70 197 ILE A O 1
ATOM 1467 N N . ASP A 1 198 ? -59.270 -37.944 51.575 1.00 27.25 198 ASP A N 1
ATOM 1468 C CA . ASP A 1 198 ? -59.495 -37.130 52.805 1.00 27.25 198 ASP A CA 1
ATOM 1469 C C . ASP A 1 198 ? -58.312 -37.154 53.845 1.00 27.25 198 ASP A C 1
ATOM 1471 O O . ASP A 1 198 ? -57.382 -37.942 53.696 1.00 27.25 198 ASP A O 1
ATOM 1475 N N . LEU A 1 199 ? -58.446 -36.409 54.970 1.00 28.91 199 LEU A N 1
ATOM 1476 C CA . LEU A 1 199 ? -57.805 -36.568 56.314 1.00 28.91 199 LEU A CA 1
ATOM 1477 C C . LEU A 1 199 ? -56.260 -36.332 56.441 1.00 28.91 199 LEU A C 1
ATOM 1479 O O . LEU A 1 199 ? -55.508 -36.512 55.497 1.00 28.91 199 LEU A O 1
ATOM 1483 N N . ARG A 1 200 ? -55.662 -35.910 57.584 1.00 27.58 200 ARG A N 1
ATOM 1484 C CA . ARG A 1 200 ? -56.151 -35.639 58.965 1.00 27.58 200 ARG A CA 1
ATOM 1485 C C . ARG A 1 200 ? -55.362 -34.513 59.699 1.00 27.58 200 ARG A C 1
ATOM 1487 O O . ARG A 1 200 ? -54.280 -34.107 59.295 1.00 27.58 200 ARG A O 1
ATOM 1494 N N . GLN A 1 201 ? -55.933 -34.047 60.817 1.00 28.94 201 GLN A N 1
ATOM 1495 C CA . GLN A 1 201 ? -55.478 -33.039 61.815 1.00 28.94 201 GLN A CA 1
ATOM 1496 C C . GLN A 1 201 ? -53.987 -33.137 62.253 1.00 28.94 201 GLN A C 1
ATOM 1498 O O . GLN A 1 201 ? -53.470 -34.241 62.345 1.00 28.94 201 GLN A O 1
ATOM 1503 N N . ARG A 1 202 ? -53.201 -32.072 62.538 1.00 27.36 202 ARG A N 1
ATOM 1504 C CA . ARG A 1 202 ? -53.364 -30.765 63.258 1.00 27.36 202 ARG A CA 1
ATOM 1505 C C . ARG A 1 202 ? -53.105 -30.821 64.784 1.00 27.36 202 ARG A C 1
ATOM 1507 O O . ARG A 1 202 ? -53.937 -31.332 65.524 1.00 27.36 202 ARG A O 1
ATOM 1514 N N . LYS A 1 203 ? -52.058 -30.124 65.273 1.00 24.55 203 LYS A N 1
ATOM 1515 C CA . LYS A 1 203 ? -51.911 -29.661 66.681 1.00 24.55 203 LYS A CA 1
ATOM 1516 C C . LYS A 1 203 ? -51.117 -28.335 66.791 1.00 24.55 203 LYS A C 1
ATOM 1518 O O . LYS A 1 203 ? -50.222 -28.084 65.993 1.00 24.55 203 LYS A O 1
ATOM 1523 N N . LYS A 1 204 ? -51.474 -27.492 67.775 1.00 30.12 204 LYS A N 1
ATOM 1524 C CA . LYS A 1 204 ? -50.799 -26.253 68.254 1.00 30.12 204 LYS A CA 1
ATOM 1525 C C . LYS A 1 204 ? -51.006 -26.149 69.780 1.00 30.12 204 LYS A C 1
ATOM 1527 O O . LYS A 1 204 ? -52.028 -26.644 70.256 1.00 30.12 204 LYS A O 1
ATOM 1532 N N . PRO A 1 205 ? -50.101 -25.494 70.528 1.00 32.66 205 PRO A N 1
ATOM 1533 C CA . PRO A 1 205 ? -50.447 -24.269 71.299 1.00 32.66 205 PRO A CA 1
ATOM 1534 C C . PRO A 1 205 ? -49.558 -23.062 70.876 1.00 32.66 205 PRO A C 1
ATOM 1536 O O . PRO A 1 205 ? -48.527 -23.278 70.254 1.00 32.66 205 PRO A O 1
ATOM 1539 N N . LYS A 1 206 ? -49.991 -21.784 70.896 1.00 25.56 206 LYS A N 1
ATOM 1540 C CA . LYS A 1 206 ? -50.187 -20.804 72.011 1.00 25.56 206 LYS A CA 1
ATOM 1541 C C . LYS A 1 206 ? -48.876 -20.365 72.716 1.00 25.56 206 LYS A C 1
ATOM 1543 O O . LYS A 1 206 ? -48.076 -21.236 73.009 1.00 25.56 206 LYS A O 1
ATOM 1548 N N . SER A 1 207 ? -48.638 -19.090 73.085 1.00 22.48 207 SER A N 1
ATOM 1549 C CA . SER A 1 207 ? -49.283 -17.781 72.761 1.00 22.48 207 SER A CA 1
ATOM 1550 C C . SER A 1 207 ? -48.518 -16.589 73.403 1.00 22.48 207 SER A C 1
ATOM 1552 O O . SER A 1 207 ? -47.745 -16.837 74.317 1.00 22.48 207 SER A O 1
ATOM 1554 N N . SER A 1 208 ? -48.881 -15.339 73.034 1.00 23.86 208 SER A N 1
ATOM 1555 C CA . SER A 1 208 ? -48.400 -14.008 73.518 1.00 23.86 208 SER A CA 1
ATOM 1556 C C . SER A 1 208 ? -47.134 -13.444 72.827 1.00 23.86 208 SER A C 1
ATOM 1558 O O . SER A 1 208 ? -46.319 -14.215 72.336 1.00 23.86 208 SER A O 1
ATOM 1560 N N . GLY A 1 209 ? -46.958 -12.118 72.670 1.00 22.44 209 GLY A N 1
ATOM 1561 C CA . GLY A 1 209 ? -47.881 -10.987 72.913 1.00 22.44 209 GLY A CA 1
ATOM 1562 C C . GLY A 1 209 ? -47.292 -9.616 72.491 1.00 22.44 209 GLY A C 1
ATOM 1563 O O . GLY A 1 209 ? -46.077 -9.472 72.497 1.00 22.44 209 GLY A O 1
ATOM 1564 N N . ASN A 1 210 ? -48.154 -8.625 72.179 1.00 24.16 210 ASN A N 1
ATOM 1565 C CA . ASN A 1 210 ? -47.849 -7.257 71.667 1.00 24.16 210 ASN A CA 1
ATOM 1566 C C . ASN A 1 210 ? -47.203 -7.205 70.250 1.00 24.16 210 ASN A C 1
ATOM 1568 O O . ASN A 1 210 ? -46.407 -8.065 69.900 1.00 24.16 210 ASN A O 1
ATOM 1572 N N . LYS A 1 211 ? -47.707 -6.415 69.276 1.00 24.34 211 LYS A N 1
ATOM 1573 C CA . LYS A 1 211 ? -47.774 -4.931 69.115 1.00 24.34 211 LYS A CA 1
ATOM 1574 C C . LYS A 1 211 ? -46.367 -4.326 68.904 1.00 24.34 211 LYS A C 1
ATOM 1576 O O . LYS A 1 211 ? -45.458 -4.706 69.624 1.00 24.34 211 LYS A O 1
ATOM 1581 N N . GLU A 1 212 ? -46.109 -3.434 67.937 1.00 25.55 212 GLU A N 1
ATOM 1582 C CA . GLU A 1 212 ? -46.986 -2.400 67.337 1.00 25.55 212 GLU A CA 1
ATOM 1583 C C . GLU A 1 212 ? -47.041 -2.372 65.776 1.00 25.55 212 GLU A C 1
ATOM 1585 O O . GLU A 1 212 ? -46.926 -3.403 65.115 1.00 25.55 212 GLU A O 1
ATOM 1590 N N . SER A 1 213 ? -47.356 -1.200 65.207 1.00 23.52 213 SER A N 1
ATOM 1591 C CA . SER A 1 213 ? -47.677 -0.865 63.810 1.00 23.52 213 SER A CA 1
ATOM 1592 C C . SER A 1 213 ? -46.418 -0.646 62.930 1.00 23.52 213 SER A C 1
ATOM 1594 O O . SER A 1 213 ? -45.298 -0.711 63.419 1.00 23.52 213 SER A O 1
ATOM 1596 N N . ALA A 1 214 ? -46.483 -0.429 61.609 1.00 25.03 214 ALA A N 1
ATOM 1597 C CA . ALA A 1 214 ? -47.619 -0.260 60.697 1.00 25.03 214 ALA A CA 1
ATOM 1598 C C . ALA A 1 214 ? -47.373 -0.972 59.347 1.00 25.03 214 ALA A C 1
ATOM 1600 O O . ALA A 1 214 ? -46.232 -1.229 58.959 1.00 25.03 214 ALA A O 1
ATOM 1601 N N . LYS A 1 215 ? -48.444 -1.238 58.587 1.00 23.48 215 LYS A N 1
ATOM 1602 C CA . LYS A 1 215 ? -48.371 -1.629 57.170 1.00 23.48 215 LYS A CA 1
ATOM 1603 C C . LYS A 1 215 ? -49.518 -1.012 56.380 1.00 23.48 215 LYS A C 1
ATOM 1605 O O . LYS A 1 215 ? -50.641 -1.494 56.458 1.00 23.48 215 LYS A O 1
ATOM 1610 N N . GLU A 1 216 ? -49.183 -0.065 55.517 1.00 27.92 216 GLU A N 1
ATOM 1611 C CA . GLU A 1 216 ? -49.912 0.151 54.274 1.00 27.92 216 GLU A CA 1
ATOM 1612 C C . GLU A 1 216 ? -48.921 -0.068 53.128 1.00 27.92 216 GLU A C 1
ATOM 1614 O O . GLU A 1 216 ? -47.852 0.544 53.077 1.00 27.92 216 GLU A O 1
ATOM 1619 N N . LYS A 1 217 ? -49.209 -1.038 52.256 1.00 26.08 217 LYS A N 1
ATOM 1620 C CA . LYS A 1 217 ? -48.388 -1.314 51.074 1.00 26.08 217 LYS A CA 1
ATOM 1621 C C . LYS A 1 217 ? -49.287 -1.817 49.956 1.00 26.08 217 LYS A C 1
ATOM 1623 O O . LYS A 1 217 ? -49.801 -2.930 50.022 1.00 26.08 217 LYS A O 1
ATOM 1628 N N . ILE A 1 218 ? -49.471 -0.957 48.959 1.00 28.83 218 ILE A N 1
ATOM 1629 C CA . ILE A 1 218 ? -50.331 -1.180 47.795 1.00 28.83 218 ILE A CA 1
ATOM 1630 C C . ILE A 1 218 ? -49.921 -2.473 47.076 1.00 28.83 218 ILE A C 1
ATOM 1632 O O . ILE A 1 218 ? -48.738 -2.728 46.834 1.00 28.83 218 ILE A O 1
ATOM 1636 N N . SER A 1 219 ? -50.913 -3.297 46.743 1.00 24.42 219 SER A N 1
ATOM 1637 C CA . SER A 1 219 ? -50.734 -4.573 46.055 1.00 24.42 219 SER A CA 1
ATOM 1638 C C . SER A 1 219 ? -50.517 -4.372 44.552 1.00 24.42 219 SER A C 1
ATOM 1640 O O . SER A 1 219 ? -51.479 -4.233 43.798 1.00 24.42 219 SER A O 1
ATOM 1642 N N . ASN A 1 220 ? -49.262 -4.415 44.103 1.00 27.53 220 ASN A N 1
ATOM 1643 C CA . ASN A 1 220 ? -48.939 -4.465 42.676 1.00 27.53 220 ASN A CA 1
ATOM 1644 C C . ASN A 1 220 ? -48.898 -5.917 42.177 1.00 27.53 220 ASN A C 1
ATOM 1646 O O . ASN A 1 220 ? -47.944 -6.653 42.431 1.00 27.53 220 ASN A O 1
ATOM 1650 N N . THR A 1 221 ? -49.936 -6.310 41.441 1.00 29.67 221 THR A N 1
ATOM 1651 C CA . THR A 1 221 ? -50.025 -7.578 40.701 1.00 29.67 221 THR A CA 1
ATOM 1652 C C . THR A 1 221 ? -48.948 -7.640 39.602 1.00 29.67 221 THR A C 1
ATOM 1654 O O . THR A 1 221 ? -48.736 -6.637 38.916 1.00 29.67 221 THR A O 1
ATOM 1657 N N . PRO A 1 222 ? -48.259 -8.777 39.377 1.00 36.84 222 PRO A N 1
ATOM 1658 C CA . PRO A 1 222 ? -47.240 -8.872 38.331 1.00 36.84 222 PRO A CA 1
ATOM 1659 C C . PRO A 1 222 ? -47.849 -8.851 36.918 1.00 36.84 222 PRO A C 1
ATOM 1661 O O . PRO A 1 222 ? -48.703 -9.668 36.577 1.00 36.84 222 PRO A O 1
ATOM 1664 N N . VAL A 1 223 ? -47.365 -7.939 36.070 1.00 31.77 223 VAL A N 1
ATOM 1665 C CA . VAL A 1 223 ? -47.754 -7.820 34.652 1.00 31.77 223 VAL A CA 1
ATOM 1666 C C . VAL A 1 223 ? -46.991 -8.859 33.800 1.00 31.77 223 VAL A C 1
ATOM 1668 O O . VAL A 1 223 ? -45.785 -9.024 33.993 1.00 31.77 223 VAL A O 1
ATOM 1671 N N . PRO A 1 224 ? -47.641 -9.574 32.855 1.00 38.78 224 PRO A N 1
ATOM 1672 C CA . PRO A 1 224 ? -47.035 -10.717 32.162 1.00 38.78 224 PRO A CA 1
ATOM 1673 C C . PRO A 1 224 ? -46.010 -10.364 31.063 1.00 38.78 224 PRO A C 1
ATOM 1675 O O . PRO A 1 224 ? -45.942 -9.253 30.540 1.00 38.78 224 PRO A O 1
ATOM 1678 N N . GLN A 1 225 ? -45.232 -11.380 30.669 1.00 43.78 225 GLN A N 1
ATOM 1679 C CA . GLN A 1 225 ? -43.930 -11.345 29.971 1.00 43.78 225 GLN A CA 1
ATOM 1680 C C . GLN A 1 225 ? -43.871 -10.762 28.527 1.00 43.78 225 GLN A C 1
ATOM 1682 O O . GLN A 1 225 ? -42.913 -11.030 27.796 1.00 43.78 225 GLN A O 1
ATOM 1687 N N . ARG A 1 226 ? -44.841 -9.957 28.065 1.00 39.22 226 ARG A N 1
ATOM 1688 C CA . ARG A 1 226 ? -44.901 -9.488 26.657 1.00 39.22 226 ARG A CA 1
ATOM 1689 C C . ARG A 1 226 ? -43.708 -8.627 26.202 1.00 39.22 226 ARG A C 1
ATOM 1691 O O . ARG A 1 226 ? -43.377 -8.655 25.019 1.00 39.22 226 ARG A O 1
ATOM 1698 N N . ALA A 1 227 ? -43.029 -7.915 27.106 1.00 46.72 227 ALA A N 1
ATOM 1699 C CA . ALA A 1 227 ? -41.942 -6.989 26.753 1.00 46.72 227 ALA A CA 1
ATOM 1700 C C . ALA A 1 227 ? -40.699 -7.662 26.122 1.00 46.72 227 ALA A C 1
ATOM 1702 O O . ALA A 1 227 ? -40.033 -7.059 25.280 1.00 46.72 227 ALA A O 1
ATOM 1703 N N . SER A 1 228 ? -40.397 -8.915 26.488 1.00 58.41 228 SER A N 1
ATOM 1704 C CA . SER A 1 228 ? -39.154 -9.604 26.091 1.00 58.41 228 SER A CA 1
ATOM 1705 C C . SER A 1 228 ? -39.008 -9.764 24.569 1.00 58.41 228 SER A C 1
ATOM 1707 O O . SER A 1 228 ? -37.979 -9.402 23.990 1.00 58.41 228 SER A O 1
ATOM 1709 N N . LYS A 1 229 ? -40.068 -10.230 23.890 1.00 62.53 229 LYS A N 1
ATOM 1710 C CA . LYS A 1 229 ? -40.038 -10.503 22.440 1.00 62.53 229 LYS A CA 1
ATOM 1711 C C . LYS A 1 229 ? -39.803 -9.238 21.605 1.00 62.53 229 LYS A C 1
ATOM 1713 O O . LYS A 1 229 ? -39.098 -9.299 20.602 1.00 62.53 229 LYS A O 1
ATOM 1718 N N . TYR A 1 230 ? -40.342 -8.094 22.032 1.00 67.06 230 TYR A N 1
ATOM 1719 C CA . TYR A 1 230 ? -40.209 -6.825 21.309 1.00 67.06 230 TYR A CA 1
ATOM 1720 C C . TYR A 1 230 ? -38.774 -6.277 21.354 1.00 67.06 230 TYR A C 1
ATOM 1722 O O . TYR A 1 230 ? -38.230 -5.879 20.325 1.00 67.06 230 TYR A O 1
ATOM 1730 N N . VAL A 1 231 ? -38.116 -6.339 22.519 1.00 72.38 231 VAL A N 1
ATOM 1731 C CA . VAL A 1 231 ? -36.707 -5.927 22.671 1.00 72.38 231 VAL A CA 1
ATOM 1732 C C . VAL A 1 231 ? -35.772 -6.843 21.873 1.00 72.38 231 VAL A C 1
ATOM 1734 O O . VAL A 1 231 ? -34.844 -6.358 21.221 1.00 72.38 231 VAL A O 1
ATOM 1737 N N . LEU A 1 232 ? -36.035 -8.157 21.861 1.00 75.00 232 LEU A N 1
ATOM 1738 C CA . LEU A 1 232 ? -35.270 -9.111 21.053 1.00 75.00 232 LEU A CA 1
ATOM 1739 C C . LEU A 1 232 ? -35.409 -8.816 19.549 1.00 75.00 232 LEU A C 1
ATOM 1741 O O . LEU A 1 232 ? -34.400 -8.742 18.847 1.00 75.00 232 LEU A O 1
ATOM 1745 N N . PHE A 1 233 ? -36.635 -8.573 19.072 1.00 78.38 233 PHE A N 1
ATOM 1746 C CA . PHE A 1 233 ? -36.909 -8.213 17.678 1.00 78.38 233 PHE A CA 1
ATOM 1747 C C . PHE A 1 233 ? -36.221 -6.903 17.271 1.00 78.38 233 PHE A C 1
ATOM 1749 O O . PHE A 1 233 ? -35.548 -6.861 16.243 1.00 78.38 233 PHE A O 1
ATOM 1756 N N . GLN A 1 234 ? -36.285 -5.854 18.102 1.00 77.94 234 GLN A N 1
ATOM 1757 C CA . GLN A 1 234 ? -35.564 -4.602 17.839 1.00 77.94 234 GLN A CA 1
ATOM 1758 C C . GLN A 1 234 ? -34.039 -4.791 17.792 1.00 77.94 234 GLN A C 1
ATOM 1760 O O . GLN A 1 234 ? -33.369 -4.155 16.975 1.00 77.94 234 GLN A O 1
ATOM 1765 N N . ARG A 1 235 ? -33.469 -5.655 18.645 1.00 79.81 235 ARG A N 1
ATOM 1766 C CA . ARG A 1 235 ? -32.030 -5.967 18.622 1.00 79.81 235 ARG A CA 1
ATOM 1767 C C . ARG A 1 235 ? -31.643 -6.733 17.355 1.00 79.81 235 ARG A C 1
ATOM 1769 O O . ARG A 1 235 ? -30.637 -6.388 16.742 1.00 79.81 235 ARG A O 1
ATOM 1776 N N . PHE A 1 236 ? -32.453 -7.706 16.938 1.00 84.12 236 PHE A N 1
ATOM 1777 C CA . PHE A 1 236 ? -32.258 -8.438 15.684 1.00 84.12 236 PHE A CA 1
ATOM 1778 C C . PHE A 1 236 ? -32.353 -7.509 14.465 1.00 84.12 236 PHE A C 1
ATOM 1780 O O . PHE A 1 236 ? -31.432 -7.482 13.655 1.00 84.12 236 PHE A O 1
ATOM 1787 N N . ALA A 1 237 ? -33.395 -6.676 14.379 1.00 85.31 237 ALA A N 1
ATOM 1788 C CA . ALA A 1 237 ? -33.579 -5.723 13.285 1.00 85.31 237 ALA A CA 1
ATOM 1789 C C . ALA A 1 237 ? -32.410 -4.727 13.168 1.00 85.31 237 ALA A C 1
ATOM 1791 O O . ALA A 1 237 ? -31.919 -4.487 12.069 1.00 85.31 237 ALA A O 1
ATOM 1792 N N . LYS A 1 238 ? -31.899 -4.199 14.293 1.00 85.44 238 LYS A N 1
ATOM 1793 C CA . LYS A 1 238 ? -30.714 -3.318 14.302 1.00 85.44 238 LYS A CA 1
ATOM 1794 C C . LYS A 1 238 ? -29.449 -4.010 13.783 1.00 85.44 238 LYS A C 1
ATOM 1796 O O . LYS A 1 238 ? -28.659 -3.362 13.102 1.00 85.44 238 LYS A O 1
ATOM 1801 N N . ILE A 1 239 ? -29.261 -5.296 14.088 1.00 88.56 239 ILE A N 1
ATOM 1802 C CA . ILE A 1 239 ? -28.138 -6.090 13.566 1.00 88.56 239 ILE A CA 1
ATOM 1803 C C . ILE A 1 239 ? -28.339 -6.367 12.072 1.00 88.56 239 ILE A C 1
ATOM 1805 O O . ILE A 1 239 ? -27.443 -6.091 11.286 1.00 88.56 239 ILE A O 1
ATOM 1809 N N . PHE A 1 240 ? -29.523 -6.824 11.659 1.00 91.00 240 PHE A N 1
ATOM 1810 C CA . PHE A 1 240 ? -29.830 -7.114 10.257 1.00 91.00 240 PHE A CA 1
ATOM 1811 C C . PHE A 1 240 ? -29.646 -5.886 9.349 1.00 91.00 240 PHE A C 1
ATOM 1813 O O . PHE A 1 240 ? -28.948 -5.970 8.342 1.00 91.00 240 PHE A O 1
ATOM 1820 N N . ILE A 1 241 ? -30.191 -4.727 9.744 1.00 91.81 241 ILE A N 1
ATOM 1821 C CA . ILE A 1 241 ? -30.045 -3.460 9.007 1.00 91.81 241 ILE A CA 1
ATOM 1822 C C . ILE A 1 241 ? -28.574 -3.029 8.938 1.00 91.81 241 ILE A C 1
ATOM 1824 O O . ILE A 1 241 ? -28.109 -2.640 7.871 1.00 91.81 241 ILE A O 1
ATOM 1828 N N . GLY A 1 242 ? -27.823 -3.125 10.041 1.00 93.00 242 GLY A N 1
ATOM 1829 C CA . GLY A 1 242 ? -26.404 -2.760 10.055 1.00 93.00 242 GLY A CA 1
ATOM 1830 C C . GLY A 1 242 ? -25.526 -3.696 9.217 1.00 93.00 242 GLY A C 1
ATOM 1831 O O . GLY A 1 242 ? -24.630 -3.224 8.523 1.00 93.00 242 GLY A O 1
ATOM 1832 N N . CYS A 1 243 ? -25.807 -5.003 9.210 1.00 93.81 243 CYS A N 1
ATOM 1833 C CA . CYS A 1 243 ? -25.124 -5.971 8.347 1.00 93.81 243 CYS A CA 1
ATOM 1834 C C . CYS A 1 243 ? -25.451 -5.744 6.865 1.00 93.81 243 CYS A C 1
ATOM 1836 O O . CYS A 1 243 ? -24.544 -5.783 6.036 1.00 93.81 243 CYS A O 1
ATOM 1838 N N . LEU A 1 244 ? -26.717 -5.459 6.537 1.00 95.31 244 LEU A N 1
ATOM 1839 C CA . LEU A 1 244 ? -27.126 -5.102 5.179 1.00 95.31 244 LEU A CA 1
ATOM 1840 C C . LEU A 1 244 ? -26.413 -3.824 4.718 1.00 95.31 244 LEU A C 1
ATOM 1842 O O . LEU A 1 244 ? -25.800 -3.838 3.658 1.00 95.31 244 LEU A O 1
ATOM 1846 N N . ALA A 1 245 ? -26.405 -2.772 5.545 1.00 95.44 245 ALA A N 1
ATOM 1847 C CA . ALA A 1 245 ? -25.705 -1.519 5.264 1.00 95.44 245 ALA A CA 1
ATOM 1848 C C . ALA A 1 245 ? -24.188 -1.715 5.078 1.00 95.44 245 ALA A C 1
ATOM 1850 O O . ALA A 1 245 ? -23.611 -1.153 4.148 1.00 95.44 245 ALA A O 1
ATOM 1851 N N . ALA A 1 246 ? -23.549 -2.549 5.908 1.00 96.00 246 ALA A N 1
ATOM 1852 C CA . ALA A 1 246 ? -22.133 -2.885 5.777 1.00 96.00 246 ALA A CA 1
ATOM 1853 C C . ALA A 1 246 ? -21.839 -3.520 4.405 1.00 96.00 246 ALA A C 1
ATOM 1855 O O . ALA A 1 246 ? -21.023 -2.991 3.651 1.00 96.00 246 ALA A O 1
ATOM 1856 N N . VAL A 1 247 ? -22.568 -4.584 4.042 1.00 95.44 247 VAL A N 1
ATOM 1857 C CA . VAL A 1 247 ? -22.394 -5.297 2.763 1.00 95.44 247 VAL A CA 1
ATOM 1858 C C . VAL A 1 247 ? -22.717 -4.402 1.564 1.00 95.44 247 VAL A C 1
ATOM 1860 O O . VAL A 1 247 ? -21.937 -4.364 0.612 1.00 95.44 247 VAL A O 1
ATOM 1863 N N . THR A 1 248 ? -23.814 -3.636 1.597 1.00 95.56 248 THR A N 1
ATOM 1864 C CA . THR A 1 248 ? -24.149 -2.727 0.491 1.00 95.56 248 THR A CA 1
ATOM 1865 C C . THR A 1 248 ? -23.132 -1.601 0.356 1.00 95.56 248 THR A C 1
ATOM 1867 O O . THR A 1 248 ? -22.801 -1.239 -0.765 1.00 95.56 248 THR A O 1
ATOM 1870 N N . SER A 1 249 ? -22.589 -1.065 1.455 1.00 95.31 249 SER A N 1
ATOM 1871 C CA . SER A 1 249 ? -21.577 -0.001 1.388 1.00 95.31 249 SER A CA 1
ATOM 1872 C C . SER A 1 249 ? -20.255 -0.484 0.773 1.00 95.31 249 SER A C 1
ATOM 1874 O O . SER A 1 249 ? -19.717 0.184 -0.109 1.00 95.31 249 SER A O 1
ATOM 1876 N N . GLY A 1 250 ? -19.782 -1.682 1.141 1.00 96.00 250 GLY A N 1
ATOM 1877 C CA . GLY A 1 250 ? -18.603 -2.302 0.530 1.00 96.00 250 GLY A CA 1
ATOM 1878 C C . GLY A 1 250 ? -18.808 -2.667 -0.941 1.00 96.00 250 GLY A C 1
ATOM 1879 O O . GLY A 1 250 ? -17.947 -2.388 -1.775 1.00 96.00 250 GLY A O 1
ATOM 1880 N N . MET A 1 251 ? -19.973 -3.226 -1.288 1.00 95.75 251 MET A N 1
ATOM 1881 C CA . MET A 1 251 ? -20.321 -3.546 -2.677 1.00 95.75 251 MET A CA 1
ATOM 1882 C C . MET A 1 251 ? -20.431 -2.283 -3.544 1.00 95.75 251 MET A C 1
ATOM 1884 O O . MET A 1 251 ? -19.886 -2.249 -4.645 1.00 95.75 251 MET A O 1
ATOM 1888 N N . MET A 1 252 ? -21.074 -1.224 -3.041 1.00 93.62 252 MET A N 1
ATOM 1889 C CA . MET A 1 252 ? -21.153 0.066 -3.732 1.00 93.62 252 MET A CA 1
ATOM 1890 C C . MET A 1 252 ? -19.775 0.709 -3.910 1.00 93.62 252 MET A C 1
ATOM 1892 O O . MET A 1 252 ? -19.546 1.332 -4.942 1.00 93.62 252 MET A O 1
ATOM 1896 N N . TYR A 1 253 ? -18.838 0.530 -2.971 1.00 94.56 253 TYR A N 1
ATOM 1897 C CA . TYR A 1 253 ? -17.468 1.017 -3.145 1.00 94.56 253 TYR A CA 1
ATOM 1898 C C . TYR A 1 253 ? -16.683 0.230 -4.208 1.00 94.56 253 TYR A C 1
ATOM 1900 O O . TYR A 1 253 ? -16.012 0.837 -5.040 1.00 94.56 253 TYR A O 1
ATOM 1908 N N . ALA A 1 254 ? -16.818 -1.099 -4.257 1.00 95.44 254 ALA A N 1
ATOM 1909 C CA . ALA A 1 254 ? -16.216 -1.911 -5.320 1.00 95.44 254 ALA A CA 1
ATOM 1910 C C . ALA A 1 254 ? -16.778 -1.551 -6.714 1.00 95.44 254 ALA A C 1
ATOM 1912 O O . ALA A 1 254 ? -16.024 -1.431 -7.681 1.00 95.44 254 ALA A O 1
ATOM 1913 N N . LEU A 1 255 ? -18.092 -1.307 -6.811 1.00 93.44 255 LEU A N 1
ATOM 1914 C CA . LEU A 1 255 ? -18.739 -0.820 -8.036 1.00 93.44 255 LEU A CA 1
ATOM 1915 C C . LEU A 1 255 ? -18.299 0.606 -8.401 1.00 93.44 255 LEU A C 1
ATOM 1917 O O . LEU A 1 255 ? -18.055 0.878 -9.574 1.00 93.44 255 LEU A O 1
ATOM 1921 N N . TYR A 1 256 ? -18.144 1.496 -7.415 1.00 91.88 256 TYR A N 1
ATOM 1922 C CA . TYR A 1 256 ? -17.597 2.841 -7.608 1.00 91.88 256 TYR A CA 1
ATOM 1923 C C . TYR A 1 256 ? -16.175 2.792 -8.179 1.00 91.88 256 TYR A C 1
ATOM 1925 O O . TYR A 1 256 ? -15.913 3.456 -9.178 1.00 91.88 256 TYR A O 1
ATOM 1933 N N . LEU A 1 257 ? -15.283 1.969 -7.614 1.00 92.75 257 LEU A N 1
ATOM 1934 C CA . LEU A 1 257 ? -13.922 1.785 -8.132 1.00 92.75 257 LEU A CA 1
ATOM 1935 C C . LEU A 1 257 ? -13.931 1.270 -9.577 1.00 92.75 257 LEU A C 1
ATOM 1937 O O . LEU A 1 257 ? -13.213 1.805 -10.419 1.00 92.75 257 LEU A O 1
ATOM 1941 N N . SER A 1 258 ? -14.792 0.295 -9.886 1.00 92.06 258 SER A N 1
ATOM 1942 C CA . SER A 1 258 ? -14.946 -0.222 -11.249 1.00 92.06 258 SER A CA 1
ATOM 1943 C C . SER A 1 258 ? -15.443 0.844 -12.232 1.00 92.06 258 SER A C 1
ATOM 1945 O O . SER A 1 258 ? -14.933 0.924 -13.348 1.00 92.06 258 SER A O 1
ATOM 1947 N N . ALA A 1 259 ? -16.415 1.669 -11.835 1.00 90.81 259 ALA A N 1
ATOM 1948 C CA . ALA A 1 259 ? -16.954 2.740 -12.671 1.00 90.81 259 ALA A CA 1
ATOM 1949 C C . ALA A 1 259 ? -15.951 3.891 -12.856 1.00 90.81 259 ALA A C 1
ATOM 1951 O O . ALA A 1 259 ? -15.780 4.382 -13.969 1.00 90.81 259 ALA A O 1
ATOM 1952 N N . TYR A 1 260 ? -15.257 4.290 -11.787 1.00 89.31 260 TYR A N 1
ATOM 1953 C CA . TYR A 1 260 ? -14.214 5.313 -11.817 1.00 89.31 260 TYR A CA 1
ATOM 1954 C C . TYR A 1 260 ? -13.040 4.890 -12.710 1.00 89.31 260 TYR A C 1
ATOM 1956 O O . TYR A 1 260 ? -12.609 5.661 -13.562 1.00 89.31 260 TYR A O 1
ATOM 1964 N N . HIS A 1 261 ? -12.573 3.643 -12.586 1.00 89.56 261 HIS A N 1
ATOM 1965 C CA . HIS A 1 261 ? -11.522 3.091 -13.442 1.00 89.56 261 HIS A CA 1
ATOM 1966 C C . HIS A 1 261 ? -11.923 3.073 -14.923 1.00 89.56 261 HIS A C 1
ATOM 1968 O O . HIS A 1 261 ? -11.159 3.524 -15.777 1.00 89.56 261 HIS A O 1
ATOM 1974 N N . GLU A 1 262 ? -13.138 2.607 -15.229 1.00 89.00 262 GLU A N 1
ATOM 1975 C CA . GLU A 1 262 ? -13.660 2.601 -16.597 1.00 89.00 262 GLU A CA 1
ATOM 1976 C C . GLU A 1 262 ? -13.735 4.021 -17.181 1.00 89.00 262 GLU A C 1
ATOM 1978 O O . GLU A 1 262 ? -13.315 4.231 -18.315 1.00 89.00 262 GLU A O 1
ATOM 1983 N N . ARG A 1 263 ? -14.190 5.016 -16.405 1.00 87.00 263 ARG A N 1
ATOM 1984 C CA . ARG A 1 263 ? -14.274 6.425 -16.838 1.00 87.00 263 ARG A CA 1
ATOM 1985 C C . ARG A 1 263 ? -12.911 7.101 -17.013 1.00 87.00 263 ARG A C 1
ATOM 1987 O O . ARG A 1 263 ? -12.741 7.845 -17.974 1.00 87.00 263 ARG A O 1
ATOM 1994 N N . LYS A 1 264 ? -11.953 6.832 -16.118 1.00 84.19 264 LYS A N 1
ATOM 1995 C CA . LYS A 1 264 ? -10.609 7.446 -16.085 1.00 84.19 264 LYS A CA 1
ATOM 1996 C C . LYS A 1 264 ? -9.673 6.957 -17.194 1.00 84.19 264 LYS A C 1
ATOM 1998 O O . LYS A 1 264 ? -8.730 7.655 -17.554 1.00 84.19 264 LYS A O 1
ATOM 2003 N N . PHE A 1 265 ? -9.901 5.747 -17.703 1.00 83.12 265 PHE A N 1
ATOM 2004 C CA . PHE A 1 265 ? -9.043 5.132 -18.720 1.00 83.12 265 PHE A CA 1
ATOM 2005 C C . PHE A 1 265 ? -9.780 4.749 -20.011 1.00 83.12 265 PHE A C 1
ATOM 2007 O O . PHE A 1 265 ? -9.126 4.310 -20.954 1.00 83.12 265 PHE A O 1
ATOM 2014 N N . TRP A 1 266 ? -11.111 4.894 -20.072 1.00 82.31 266 TRP A N 1
ATOM 2015 C CA . TRP A 1 266 ? -11.978 4.354 -21.135 1.00 82.31 266 TRP A CA 1
ATOM 2016 C C . TRP A 1 266 ? -11.648 2.883 -21.445 1.00 82.31 266 TRP A C 1
ATOM 2018 O O . TRP A 1 266 ? -11.427 2.481 -22.590 1.00 82.31 266 TRP A O 1
ATOM 2028 N N . PHE A 1 267 ? -11.519 2.093 -20.380 1.00 84.31 267 PHE A N 1
ATOM 2029 C CA . PHE A 1 267 ? -10.773 0.839 -20.397 1.00 84.31 267 PHE A CA 1
ATOM 2030 C C . PHE A 1 267 ? -11.411 -0.221 -21.311 1.00 84.31 267 PHE A C 1
ATOM 2032 O O . PHE A 1 267 ? -10.704 -0.854 -22.094 1.00 84.31 267 PHE A O 1
ATOM 2039 N N . SER A 1 268 ? -12.740 -0.360 -21.292 1.00 85.19 268 SER A N 1
ATOM 2040 C CA . SER A 1 268 ? -13.480 -1.364 -22.072 1.00 85.19 268 SER A CA 1
ATOM 2041 C C . SER A 1 268 ? -13.337 -1.244 -23.593 1.00 85.19 268 SER A C 1
ATOM 2043 O O . SER A 1 268 ? -13.408 -2.251 -24.295 1.00 85.19 268 SER A O 1
ATOM 2045 N N . ASN A 1 269 ? -13.119 -0.032 -24.110 1.00 83.88 269 ASN A N 1
ATOM 2046 C CA . ASN A 1 269 ? -13.093 0.260 -25.548 1.00 83.88 269 ASN A CA 1
ATOM 2047 C C . ASN A 1 269 ? -11.676 0.216 -26.153 1.00 83.88 269 ASN A C 1
ATOM 2049 O O . ASN A 1 269 ? -11.498 0.468 -27.343 1.00 83.88 269 ASN A O 1
ATOM 2053 N N . ARG A 1 270 ? -10.657 -0.061 -25.330 1.00 83.75 270 ARG A N 1
ATOM 2054 C CA . ARG A 1 270 ? -9.240 -0.005 -25.711 1.00 83.75 270 ARG A CA 1
ATOM 2055 C C . ARG A 1 270 ? -8.657 -1.358 -26.088 1.00 83.75 270 ARG A C 1
ATOM 2057 O O . ARG A 1 270 ? -9.085 -2.410 -25.600 1.00 83.75 270 ARG A O 1
ATOM 2064 N N . GLN A 1 271 ? -7.622 -1.322 -26.921 1.00 86.50 271 GLN A N 1
ATOM 2065 C CA . GLN A 1 271 ? -6.848 -2.505 -27.285 1.00 86.50 271 GLN A CA 1
ATOM 2066 C C . GLN A 1 271 ? -6.030 -3.011 -26.087 1.00 86.50 271 GLN A C 1
ATOM 2068 O O . GLN A 1 271 ? -5.680 -2.243 -25.192 1.00 86.50 271 GLN A O 1
ATOM 2073 N N . GLU A 1 272 ? -5.683 -4.303 -26.084 1.00 86.69 272 GLU A N 1
ATOM 2074 C CA . GLU A 1 272 ? -4.912 -4.935 -24.999 1.00 86.69 272 GLU A CA 1
ATOM 2075 C C . GLU A 1 272 ? -3.637 -4.142 -24.661 1.00 86.69 272 GLU A C 1
ATOM 2077 O O . GLU A 1 272 ? -3.398 -3.839 -23.499 1.00 86.69 272 GLU A O 1
ATOM 2082 N N . LEU A 1 273 ? -2.875 -3.712 -25.675 1.00 87.50 273 LEU A N 1
ATOM 2083 C CA . LEU A 1 273 ? -1.650 -2.926 -25.489 1.00 87.50 273 LEU A CA 1
ATOM 2084 C C . LEU A 1 273 ? -1.899 -1.579 -24.784 1.00 87.50 273 LEU A C 1
ATOM 2086 O O . LEU A 1 273 ? -1.118 -1.175 -23.928 1.00 87.50 273 LEU A O 1
ATOM 2090 N N . GLU A 1 274 ? -2.981 -0.881 -25.121 1.00 87.69 274 GLU A N 1
ATOM 2091 C CA . GLU A 1 274 ? -3.324 0.412 -24.514 1.00 87.69 274 GLU A CA 1
ATOM 2092 C C . GLU A 1 274 ? -3.796 0.241 -23.063 1.00 87.69 274 GLU A C 1
ATOM 2094 O O . GLU A 1 274 ? -3.531 1.101 -22.224 1.00 87.69 274 GLU A O 1
ATOM 2099 N N . ARG A 1 275 ? -4.456 -0.887 -22.763 1.00 89.81 275 ARG A N 1
ATOM 2100 C CA . ARG A 1 275 ? -4.818 -1.314 -21.402 1.00 89.81 275 ARG A CA 1
ATOM 2101 C C . ARG A 1 275 ? -3.618 -1.806 -20.588 1.00 89.81 275 ARG A C 1
ATOM 2103 O O . ARG A 1 275 ? -3.646 -1.738 -19.366 1.00 89.81 275 ARG A O 1
ATOM 2110 N N . GLU A 1 276 ? -2.559 -2.292 -21.230 1.00 90.06 276 GLU A N 1
ATOM 2111 C CA . GLU A 1 276 ? -1.308 -2.655 -20.552 1.00 90.06 276 GLU A CA 1
ATOM 2112 C C . GLU A 1 276 ? -0.478 -1.424 -20.166 1.00 90.06 276 GLU A C 1
ATOM 2114 O O . GLU A 1 276 ? 0.122 -1.406 -19.095 1.00 90.06 276 GLU A O 1
ATOM 2119 N N . ILE A 1 277 ? -0.501 -0.366 -20.983 1.00 88.56 277 ILE A N 1
ATOM 2120 C CA . ILE A 1 277 ? 0.238 0.888 -20.744 1.00 88.56 277 ILE A CA 1
ATOM 2121 C C . ILE A 1 277 ? -0.293 1.678 -19.527 1.00 88.56 277 ILE A C 1
ATOM 2123 O O . ILE A 1 277 ? 0.436 2.494 -18.958 1.00 88.56 277 ILE A O 1
ATOM 2127 N N . THR A 1 278 ? -1.519 1.413 -19.053 1.00 87.19 278 THR A N 1
ATOM 2128 C CA . THR A 1 278 ? -2.022 2.000 -17.793 1.00 87.19 278 THR A CA 1
ATOM 2129 C C . THR A 1 278 ? -1.379 1.385 -16.544 1.00 87.19 278 THR A C 1
ATOM 2131 O O . THR A 1 278 ? -1.463 1.977 -15.470 1.00 87.19 278 THR A O 1
ATOM 2134 N N . PHE A 1 279 ? -0.717 0.226 -16.651 1.00 88.12 279 PHE A N 1
ATOM 2135 C CA . PHE A 1 279 ? 0.114 -0.319 -15.578 1.00 88.12 279 PHE A CA 1
ATOM 2136 C C . PHE A 1 279 ? 1.531 0.261 -15.689 1.00 88.12 279 PHE A C 1
ATOM 2138 O O . PHE A 1 279 ? 2.248 0.014 -16.657 1.00 88.12 279 PHE A O 1
ATOM 2145 N N . GLN A 1 280 ? 1.954 1.022 -14.680 1.00 79.88 280 GLN A N 1
ATOM 2146 C CA . GLN A 1 280 ? 3.260 1.688 -14.638 1.00 79.88 280 GLN A CA 1
ATOM 2147 C C . GLN A 1 280 ? 4.123 1.201 -13.464 1.00 79.88 280 GLN A C 1
ATOM 2149 O O . GLN A 1 280 ? 3.610 0.774 -12.423 1.00 79.88 280 GLN A O 1
ATOM 2154 N N . GLY A 1 281 ? 5.449 1.252 -13.635 1.00 82.00 281 GLY A N 1
ATOM 2155 C CA . GLY A 1 281 ? 6.417 0.806 -12.626 1.00 82.00 281 GLY A CA 1
ATOM 2156 C C . GLY A 1 281 ? 6.188 -0.647 -12.192 1.00 82.00 281 GLY A C 1
ATOM 2157 O O . GLY A 1 281 ? 6.014 -1.535 -13.029 1.00 82.00 281 GLY A O 1
ATOM 2158 N N . ASP A 1 282 ? 6.163 -0.881 -10.880 1.00 83.12 282 ASP A N 1
ATOM 2159 C CA . ASP A 1 282 ? 6.010 -2.209 -10.264 1.00 83.12 282 ASP A CA 1
ATOM 2160 C C . ASP A 1 282 ? 4.744 -2.943 -10.728 1.00 83.12 282 ASP A C 1
ATOM 2162 O O . ASP A 1 282 ? 4.749 -4.162 -10.893 1.00 83.12 282 ASP A O 1
ATOM 2166 N N . SER A 1 283 ? 3.663 -2.204 -11.004 1.00 88.56 283 SER A N 1
ATOM 2167 C CA . SER A 1 283 ? 2.386 -2.801 -11.408 1.00 88.56 283 SER A CA 1
ATOM 2168 C C . SER A 1 283 ? 2.434 -3.502 -12.756 1.00 88.56 283 SER A C 1
ATOM 2170 O O . SER A 1 283 ? 1.799 -4.545 -12.923 1.00 88.56 283 SER A O 1
ATOM 2172 N N . ALA A 1 284 ? 3.240 -2.978 -13.684 1.00 90.94 284 ALA A N 1
ATOM 2173 C CA . ALA A 1 284 ? 3.489 -3.624 -14.961 1.00 90.94 284 ALA A CA 1
ATOM 2174 C C . ALA A 1 284 ? 4.178 -4.978 -14.744 1.00 90.94 284 ALA A C 1
ATOM 2176 O O . ALA A 1 284 ? 3.806 -5.984 -15.343 1.00 90.94 284 ALA A O 1
ATOM 2177 N N . ILE A 1 285 ? 5.141 -5.022 -13.820 1.00 91.19 285 ILE A N 1
ATOM 2178 C CA . ILE A 1 285 ? 5.893 -6.230 -13.489 1.00 91.19 285 ILE A CA 1
ATOM 2179 C C . ILE A 1 285 ? 5.007 -7.277 -12.804 1.00 91.19 285 ILE A C 1
ATOM 2181 O O . ILE A 1 285 ? 4.995 -8.421 -13.265 1.00 91.19 285 ILE A O 1
ATOM 2185 N N . TYR A 1 286 ? 4.210 -6.907 -11.795 1.00 93.12 286 TYR A N 1
ATOM 2186 C CA . TYR A 1 286 ? 3.261 -7.832 -11.158 1.00 93.12 286 TYR A CA 1
ATOM 2187 C C . TYR A 1 286 ? 2.278 -8.425 -12.177 1.00 93.12 286 TYR A C 1
ATOM 2189 O O . TYR A 1 286 ? 2.160 -9.649 -12.283 1.00 93.12 286 TYR A O 1
ATOM 2197 N N . TYR A 1 287 ? 1.647 -7.585 -13.006 1.00 94.31 287 TYR A N 1
ATOM 2198 C CA . TYR A 1 287 ? 0.714 -8.075 -14.019 1.00 94.31 287 TYR A CA 1
ATOM 2199 C C . TYR A 1 287 ? 1.412 -8.918 -15.107 1.00 94.31 287 TYR A C 1
ATOM 2201 O O . TYR A 1 287 ? 0.853 -9.918 -15.561 1.00 94.31 287 TYR A O 1
ATOM 2209 N N . SER A 1 288 ? 2.669 -8.615 -15.465 1.00 93.62 288 SER A N 1
ATOM 2210 C CA . SER A 1 288 ? 3.439 -9.425 -16.425 1.00 93.62 288 SER A CA 1
ATOM 2211 C C . SER A 1 288 ? 3.666 -10.863 -15.940 1.00 93.62 288 SER A C 1
ATOM 2213 O O . SER A 1 288 ? 3.517 -11.801 -16.725 1.00 93.62 288 SER A O 1
ATOM 2215 N N . TYR A 1 289 ? 3.927 -11.065 -14.643 1.00 93.81 289 TYR A N 1
ATOM 2216 C CA . TYR A 1 289 ? 4.098 -12.406 -14.079 1.00 93.81 289 TYR A CA 1
ATOM 2217 C C . TYR A 1 289 ? 2.783 -13.168 -13.924 1.00 93.81 289 TYR A C 1
ATOM 2219 O O . TYR A 1 289 ? 2.767 -14.382 -14.121 1.00 93.81 289 TYR A O 1
ATOM 2227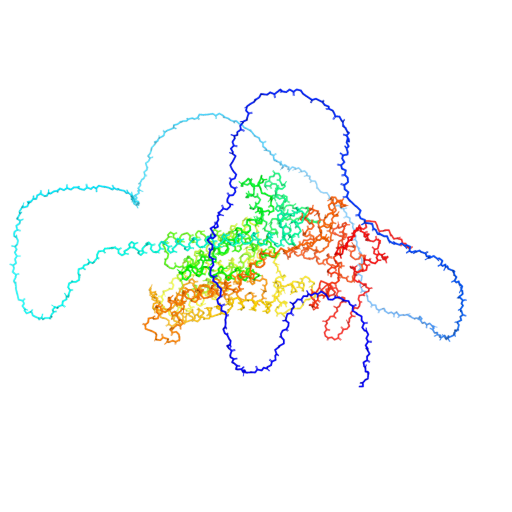 N N . TYR A 1 290 ? 1.671 -12.477 -13.668 1.00 95.44 290 TYR A N 1
ATOM 2228 C CA . TYR A 1 290 ? 0.342 -13.082 -13.772 1.00 95.44 290 TYR A CA 1
ATOM 2229 C C . TYR A 1 290 ? 0.052 -13.555 -15.209 1.00 95.44 290 TYR A C 1
ATOM 2231 O O . TYR A 1 290 ? -0.367 -14.698 -15.401 1.00 95.44 290 TYR A O 1
ATOM 2239 N N . LYS A 1 291 ? 0.372 -12.753 -16.240 1.00 93.69 291 LYS A N 1
ATOM 2240 C CA . LYS A 1 291 ? 0.274 -13.205 -17.642 1.00 93.69 291 LYS A CA 1
ATOM 2241 C C . LYS A 1 291 ? 1.184 -14.400 -17.935 1.00 93.69 291 LYS A C 1
ATOM 2243 O O . LYS A 1 291 ? 0.771 -15.288 -18.673 1.00 93.69 291 LYS A O 1
ATOM 2248 N N . ASP A 1 292 ? 2.399 -14.448 -17.390 1.00 93.69 292 ASP A N 1
ATOM 2249 C CA . ASP A 1 292 ? 3.312 -15.580 -17.603 1.00 93.69 292 ASP A CA 1
ATOM 2250 C C . ASP A 1 292 ? 2.846 -16.862 -16.881 1.00 93.69 292 ASP A C 1
ATOM 2252 O O . ASP A 1 292 ? 2.955 -17.942 -17.461 1.00 93.69 292 ASP A O 1
ATOM 2256 N N . MET A 1 293 ? 2.215 -16.762 -15.702 1.00 95.12 293 MET A N 1
ATOM 2257 C CA . MET A 1 293 ? 1.529 -17.897 -15.056 1.00 95.12 293 MET A CA 1
ATOM 2258 C C . MET A 1 293 ? 0.389 -18.456 -15.909 1.00 95.12 293 MET A C 1
ATOM 2260 O O . MET A 1 293 ? 0.250 -19.671 -16.019 1.00 95.12 293 MET A O 1
ATOM 2264 N N . LEU A 1 294 ? -0.412 -17.591 -16.539 1.00 93.75 294 LEU A N 1
ATOM 2265 C CA . LEU A 1 294 ? -1.527 -18.019 -17.391 1.00 93.75 294 LEU A CA 1
ATOM 2266 C C . LEU A 1 294 ? -1.091 -18.603 -18.745 1.00 93.75 294 LEU A C 1
ATOM 2268 O O . LEU A 1 294 ? -1.862 -19.333 -19.361 1.00 93.75 294 LEU A O 1
ATOM 2272 N N . LYS A 1 295 ? 0.134 -18.313 -19.203 1.00 92.44 295 LYS A N 1
ATOM 2273 C CA . LYS A 1 295 ? 0.743 -18.937 -20.395 1.00 92.44 295 LYS A CA 1
ATOM 2274 C C . LYS A 1 295 ? 1.418 -20.280 -20.091 1.00 92.44 295 LYS A C 1
ATOM 2276 O O . LYS A 1 295 ? 1.777 -20.996 -21.026 1.00 92.44 295 LYS A O 1
ATOM 2281 N N . ALA A 1 296 ? 1.669 -20.603 -18.821 1.00 93.50 296 ALA A N 1
ATOM 2282 C CA . ALA A 1 296 ? 2.369 -21.824 -18.445 1.00 93.50 296 ALA A CA 1
ATOM 2283 C C . ALA A 1 296 ? 1.481 -23.068 -18.669 1.00 93.50 296 ALA A C 1
ATOM 2285 O O . ALA A 1 296 ? 0.290 -23.030 -18.365 1.00 93.50 296 ALA A O 1
ATOM 2286 N N . PRO A 1 297 ? 2.038 -24.203 -19.140 1.00 92.00 297 PRO A N 1
ATOM 2287 C CA . PRO A 1 297 ? 1.252 -25.407 -19.436 1.00 92.00 297 PRO A CA 1
ATOM 2288 C C . PRO A 1 297 ? 0.734 -26.131 -18.180 1.00 92.00 297 PRO A C 1
ATOM 2290 O O . PRO A 1 297 ? -0.115 -27.012 -18.283 1.00 92.00 297 PRO A O 1
ATOM 2293 N N . SER A 1 298 ? 1.250 -25.792 -16.996 1.00 93.69 298 SER A N 1
ATOM 2294 C CA . SER A 1 298 ? 0.713 -26.206 -15.698 1.00 93.69 298 SER A CA 1
ATOM 2295 C C . SER A 1 298 ? 1.116 -25.202 -14.615 1.00 93.69 298 SER A C 1
ATOM 2297 O O . SER A 1 298 ? 2.125 -24.504 -14.755 1.00 93.69 298 SER A O 1
ATOM 2299 N N . PHE A 1 299 ? 0.360 -25.148 -13.514 1.00 93.56 299 PHE A N 1
ATOM 2300 C CA . PHE A 1 299 ? 0.648 -24.251 -12.388 1.00 93.56 299 PHE A CA 1
ATOM 2301 C C . PHE A 1 299 ? 2.044 -24.493 -11.787 1.00 93.56 299 PHE A C 1
ATOM 2303 O O . PHE A 1 299 ? 2.816 -23.550 -11.624 1.00 93.56 299 PHE A O 1
ATOM 2310 N N . GLU A 1 300 ? 2.409 -25.756 -11.538 1.00 93.50 300 GLU A N 1
ATOM 2311 C CA . GLU A 1 300 ? 3.743 -26.141 -11.049 1.00 93.50 300 GLU A CA 1
ATOM 2312 C C . GLU A 1 300 ? 4.852 -25.666 -12.001 1.00 93.50 300 GLU A C 1
ATOM 2314 O O . GLU A 1 300 ? 5.859 -25.106 -11.562 1.00 93.50 300 GLU A O 1
ATOM 2319 N N . ARG A 1 301 ? 4.647 -25.812 -13.319 1.00 94.56 301 ARG A N 1
ATOM 2320 C CA . ARG A 1 301 ? 5.617 -25.347 -14.315 1.00 94.56 301 ARG A CA 1
ATOM 2321 C C . ARG A 1 301 ? 5.733 -23.822 -14.338 1.00 94.56 301 ARG A C 1
ATOM 2323 O O . ARG A 1 301 ? 6.843 -23.318 -14.492 1.00 94.56 301 ARG A O 1
ATOM 2330 N N . GLY A 1 302 ? 4.628 -23.102 -14.145 1.00 94.62 302 GLY A N 1
ATOM 2331 C CA . GLY A 1 302 ? 4.621 -21.647 -13.987 1.00 94.62 302 GLY A CA 1
ATOM 2332 C C . GLY A 1 302 ? 5.437 -21.201 -12.771 1.00 94.62 302 GLY A C 1
ATOM 2333 O O . GLY A 1 302 ? 6.369 -20.412 -12.913 1.00 94.62 302 GLY A O 1
ATOM 2334 N N . VAL A 1 303 ? 5.176 -21.785 -11.595 1.00 94.44 303 VAL A N 1
ATOM 2335 C CA . VAL A 1 303 ? 5.946 -21.512 -10.365 1.00 94.44 303 VAL A CA 1
ATOM 2336 C C . VAL A 1 303 ? 7.436 -21.824 -10.561 1.00 94.44 303 VAL A C 1
ATOM 2338 O O . VAL A 1 303 ? 8.290 -21.042 -10.138 1.00 94.44 303 VAL A O 1
ATOM 2341 N N . TYR A 1 304 ? 7.778 -22.911 -11.256 1.00 94.31 304 TYR A N 1
ATOM 2342 C CA . TYR A 1 304 ? 9.168 -23.228 -11.593 1.00 94.31 304 TYR A CA 1
ATOM 2343 C C . TYR A 1 304 ? 9.822 -22.160 -12.496 1.00 94.31 304 TYR A C 1
ATOM 2345 O O . TYR A 1 304 ? 10.931 -21.706 -12.211 1.00 94.31 304 TYR A O 1
ATOM 2353 N N . GLU A 1 305 ? 9.142 -21.697 -13.552 1.00 93.69 305 GLU A N 1
ATOM 2354 C CA . GLU A 1 305 ? 9.682 -20.664 -14.454 1.00 93.69 305 GLU A CA 1
ATOM 2355 C C . GLU A 1 305 ? 9.722 -19.253 -13.827 1.00 93.69 305 GLU A C 1
ATOM 2357 O O . GLU A 1 305 ? 10.541 -18.429 -14.240 1.00 93.69 305 GLU A O 1
ATOM 2362 N N . LEU A 1 306 ? 8.918 -18.978 -12.790 1.00 93.81 306 LEU A N 1
ATOM 2363 C CA . LEU A 1 306 ? 9.017 -17.752 -11.985 1.00 93.81 306 LEU A CA 1
ATOM 2364 C C . LEU A 1 306 ? 10.115 -17.806 -10.909 1.00 93.81 306 LEU A C 1
ATOM 2366 O O . LEU A 1 306 ? 10.764 -16.793 -10.649 1.00 93.81 306 LEU A O 1
ATOM 2370 N N . THR A 1 307 ? 10.341 -18.965 -10.286 1.00 92.44 307 THR A N 1
ATOM 2371 C CA . THR A 1 307 ? 11.414 -19.153 -9.284 1.00 92.44 307 THR A CA 1
ATOM 2372 C C . THR A 1 307 ? 12.808 -19.228 -9.913 1.00 92.44 307 THR A C 1
ATOM 2374 O O . THR A 1 307 ? 13.791 -18.885 -9.262 1.00 92.44 307 THR A O 1
ATOM 2377 N N . HIS A 1 308 ? 12.901 -19.621 -11.187 1.00 92.19 308 HIS A N 1
ATOM 2378 C CA . HIS A 1 308 ? 14.152 -19.722 -11.950 1.00 92.19 308 HIS A CA 1
ATOM 2379 C C . HIS A 1 308 ? 14.176 -18.751 -13.145 1.00 92.19 308 HIS A C 1
ATOM 2381 O O . HIS A 1 308 ? 14.676 -19.077 -14.225 1.00 92.19 308 HIS A O 1
ATOM 2387 N N . ASN A 1 309 ? 13.609 -17.550 -12.985 1.00 91.06 309 ASN A N 1
ATOM 2388 C CA . ASN A 1 309 ? 13.372 -16.654 -14.111 1.00 91.06 309 ASN A CA 1
ATOM 2389 C C . ASN A 1 309 ? 14.676 -16.042 -14.652 1.00 91.06 309 ASN A C 1
ATOM 2391 O O . ASN A 1 309 ? 15.323 -15.234 -13.988 1.00 91.06 309 ASN A O 1
ATOM 2395 N N . ASN A 1 310 ? 15.020 -16.386 -15.895 1.00 91.25 310 ASN A N 1
ATOM 2396 C CA . ASN A 1 310 ? 16.116 -15.797 -16.676 1.00 91.25 310 ASN A CA 1
ATOM 2397 C C . ASN A 1 310 ? 15.625 -14.984 -17.895 1.00 91.25 310 ASN A C 1
ATOM 2399 O O . ASN A 1 310 ? 16.427 -14.617 -18.753 1.00 91.25 310 ASN A O 1
ATOM 2403 N N . ARG A 1 311 ? 14.310 -14.729 -17.993 1.00 88.06 311 ARG A N 1
ATOM 2404 C CA . ARG A 1 311 ? 13.643 -14.075 -19.138 1.00 88.06 311 ARG A CA 1
ATOM 2405 C C . ARG A 1 311 ? 13.262 -12.616 -18.875 1.00 88.06 311 ARG A C 1
ATOM 2407 O O . ARG A 1 311 ? 12.888 -11.911 -19.812 1.00 88.06 311 ARG A O 1
ATOM 2414 N N . THR A 1 312 ? 13.302 -12.157 -17.626 1.00 90.06 312 THR A N 1
ATOM 2415 C CA . THR A 1 312 ? 13.031 -10.756 -17.280 1.00 90.06 312 THR A CA 1
ATOM 2416 C C . THR A 1 312 ? 14.302 -9.910 -17.327 1.00 90.06 312 THR A C 1
ATOM 2418 O O . THR A 1 312 ? 14.372 -8.982 -18.128 1.00 90.06 312 THR A O 1
ATOM 2421 N N . VAL A 1 313 ? 15.311 -10.236 -16.511 1.00 90.94 313 VAL A N 1
ATOM 2422 C CA . VAL A 1 313 ? 16.519 -9.410 -16.337 1.00 90.94 313 VAL A CA 1
ATOM 2423 C C . VAL A 1 313 ? 17.714 -10.033 -17.051 1.00 90.94 313 VAL A C 1
ATOM 2425 O O . VAL A 1 313 ? 18.072 -11.180 -16.782 1.00 90.94 313 VAL A O 1
ATOM 2428 N N . SER A 1 314 ? 18.391 -9.279 -17.921 1.00 91.00 314 SER A N 1
ATOM 2429 C CA . SER A 1 314 ? 19.580 -9.806 -18.605 1.00 91.00 314 SER A CA 1
ATOM 2430 C C . SER A 1 314 ? 20.692 -10.174 -17.614 1.00 91.00 314 SER A C 1
ATOM 2432 O O . SER A 1 314 ? 20.953 -9.453 -16.648 1.00 91.00 314 SER A O 1
ATOM 2434 N N . LEU A 1 315 ? 21.370 -11.300 -17.855 1.00 89.88 315 LEU A N 1
ATOM 2435 C CA . LEU A 1 315 ? 22.466 -11.836 -17.029 1.00 89.88 315 LEU A CA 1
ATOM 2436 C C . LEU A 1 315 ? 22.131 -12.207 -15.564 1.00 89.88 315 LEU A C 1
ATOM 2438 O O . LEU A 1 315 ? 23.049 -12.606 -14.853 1.00 89.88 315 LEU A O 1
ATOM 2442 N N . LYS A 1 316 ? 20.875 -12.125 -15.092 1.00 87.44 316 LYS A N 1
ATOM 2443 C CA . LYS A 1 316 ? 20.501 -12.518 -13.716 1.00 87.44 316 LYS A CA 1
ATOM 2444 C C . LYS A 1 316 ? 19.326 -13.501 -13.731 1.00 87.44 316 LYS A C 1
ATOM 2446 O O . LYS A 1 316 ? 18.258 -13.180 -14.239 1.00 87.44 316 LYS A O 1
ATOM 2451 N N . THR A 1 317 ? 19.516 -14.680 -13.142 1.00 88.25 317 THR A N 1
ATOM 2452 C CA . THR A 1 317 ? 18.414 -15.546 -12.698 1.00 88.25 317 THR A CA 1
ATOM 2453 C C . THR A 1 317 ? 17.831 -14.970 -11.412 1.00 88.25 317 THR A C 1
ATOM 2455 O O . THR A 1 317 ? 18.574 -14.801 -10.445 1.00 88.25 317 THR A O 1
ATOM 2458 N N . ILE A 1 318 ? 16.532 -14.675 -11.387 1.00 87.88 318 ILE A N 1
ATOM 2459 C CA . ILE A 1 318 ? 15.831 -14.175 -10.195 1.00 87.88 318 ILE A CA 1
ATOM 2460 C C . ILE A 1 318 ? 14.743 -15.153 -9.745 1.00 87.88 318 ILE A C 1
ATOM 2462 O O . ILE A 1 318 ? 13.991 -15.678 -10.567 1.00 87.88 318 ILE A O 1
ATOM 2466 N N . ASN A 1 319 ? 14.629 -15.351 -8.428 1.00 89.12 319 ASN A N 1
ATOM 2467 C CA . ASN A 1 319 ? 13.453 -15.970 -7.825 1.00 89.12 319 ASN A CA 1
ATOM 2468 C C . ASN A 1 319 ? 12.377 -14.895 -7.672 1.00 89.12 319 ASN A C 1
ATOM 2470 O O . ASN A 1 319 ? 12.253 -14.276 -6.616 1.00 89.12 319 ASN A O 1
ATOM 2474 N N . ALA A 1 320 ? 11.622 -14.644 -8.744 1.00 88.56 320 ALA A N 1
ATOM 2475 C CA . ALA A 1 320 ? 10.634 -13.571 -8.764 1.00 88.56 320 ALA A CA 1
ATOM 2476 C C . ALA A 1 320 ? 9.542 -13.783 -7.700 1.00 88.56 320 ALA A C 1
ATOM 2478 O O . ALA A 1 320 ? 9.098 -12.815 -7.088 1.00 88.56 320 ALA A O 1
ATOM 2479 N N . VAL A 1 321 ? 9.166 -15.040 -7.417 1.00 89.31 321 VAL A N 1
ATOM 2480 C CA . VAL A 1 321 ? 8.132 -15.379 -6.422 1.00 89.31 321 VAL A CA 1
ATOM 2481 C C . VAL A 1 321 ? 8.517 -14.898 -5.027 1.00 89.31 321 VAL A C 1
ATOM 2483 O O . VAL A 1 321 ? 7.725 -14.212 -4.384 1.00 89.31 321 VAL A O 1
ATOM 2486 N N . GLN A 1 322 ? 9.736 -15.213 -4.585 1.00 84.00 322 GLN A N 1
ATOM 2487 C CA . GLN A 1 322 ? 10.248 -14.794 -3.281 1.00 84.00 322 GLN A CA 1
ATOM 2488 C C . GLN A 1 322 ? 10.611 -13.303 -3.269 1.00 84.00 322 GLN A C 1
ATOM 2490 O O . GLN A 1 322 ? 10.199 -12.582 -2.368 1.00 84.00 322 GLN A O 1
ATOM 2495 N N . GLN A 1 323 ? 11.331 -12.825 -4.289 1.00 82.19 323 GLN A N 1
ATOM 2496 C CA . GLN A 1 323 ? 11.880 -11.465 -4.337 1.00 82.19 323 GLN A CA 1
ATOM 2497 C C . GLN A 1 323 ? 10.817 -10.364 -4.514 1.00 82.19 323 GLN A C 1
ATOM 2499 O O . GLN A 1 323 ? 11.081 -9.208 -4.196 1.00 82.19 323 GLN A O 1
ATOM 2504 N N . MET A 1 324 ? 9.632 -10.701 -5.030 1.00 82.44 324 MET A N 1
ATOM 2505 C CA . MET A 1 324 ? 8.524 -9.757 -5.246 1.00 82.44 324 MET A CA 1
ATOM 2506 C C . MET A 1 324 ? 7.228 -10.163 -4.526 1.00 82.44 324 MET A C 1
ATOM 2508 O O . MET A 1 324 ? 6.164 -9.589 -4.789 1.00 82.44 324 MET A O 1
ATOM 2512 N N . SER A 1 325 ? 7.292 -11.177 -3.654 1.00 87.88 325 SER A N 1
ATOM 2513 C CA . SER A 1 325 ? 6.140 -11.764 -2.956 1.00 87.88 325 SER A CA 1
ATOM 2514 C C . SER A 1 325 ? 4.942 -12.023 -3.889 1.00 87.88 325 SER A C 1
ATOM 2516 O O . SER A 1 325 ? 3.860 -11.489 -3.663 1.00 87.88 325 SER A O 1
ATOM 2518 N N . LEU A 1 326 ? 5.124 -12.804 -4.967 1.00 91.69 326 LEU A N 1
ATOM 2519 C CA . LEU A 1 326 ? 4.104 -13.026 -6.023 1.00 91.69 326 LEU A CA 1
ATOM 2520 C C . LEU A 1 326 ? 2.887 -13.880 -5.592 1.00 91.69 326 LEU A C 1
ATOM 2522 O O . LEU A 1 326 ? 2.144 -14.379 -6.436 1.00 91.69 326 LEU A O 1
ATOM 2526 N N . TYR A 1 327 ? 2.656 -14.073 -4.291 1.00 92.31 327 TYR A N 1
ATOM 2527 C CA . TYR A 1 327 ? 1.509 -14.828 -3.772 1.00 92.31 327 TYR A CA 1
ATOM 2528 C C . TYR A 1 327 ? 0.150 -14.302 -4.274 1.00 92.31 327 TYR A C 1
ATOM 2530 O O . TYR A 1 327 ? -0.678 -15.144 -4.628 1.00 92.31 327 TYR A O 1
ATOM 2538 N N . PRO A 1 328 ? -0.096 -12.978 -4.405 1.00 94.56 328 PRO A N 1
ATOM 2539 C CA . PRO A 1 328 ? -1.340 -12.477 -4.987 1.00 94.56 328 PRO A CA 1
ATOM 2540 C C . PRO A 1 328 ? -1.552 -12.932 -6.437 1.00 94.56 328 PRO A C 1
ATOM 2542 O O . PRO A 1 328 ? -2.639 -13.390 -6.781 1.00 94.56 328 PRO A O 1
ATOM 2545 N N . GLU A 1 329 ? -0.514 -12.886 -7.278 1.00 95.56 329 GLU A N 1
ATOM 2546 C CA . GLU A 1 329 ? -0.587 -13.309 -8.684 1.00 95.56 329 GLU A CA 1
ATOM 2547 C C . GLU A 1 329 ? -0.744 -14.827 -8.817 1.00 95.56 329 GLU A C 1
ATOM 2549 O O . GLU A 1 329 ? -1.519 -15.293 -9.654 1.00 95.56 329 GLU A O 1
ATOM 2554 N N . LEU A 1 330 ? -0.059 -15.605 -7.971 1.00 94.94 330 LEU A N 1
ATOM 2555 C CA . LEU A 1 330 ? -0.211 -17.060 -7.927 1.00 94.94 330 LEU A CA 1
ATOM 2556 C C . LEU A 1 330 ? -1.647 -17.447 -7.551 1.00 94.94 330 LEU A C 1
ATOM 2558 O O . LEU A 1 330 ? -2.282 -18.205 -8.284 1.00 94.94 330 LEU A O 1
ATOM 2562 N N . ILE A 1 331 ? -2.189 -16.875 -6.471 1.00 93.94 331 ILE A N 1
ATOM 2563 C CA . ILE A 1 331 ? -3.570 -17.112 -6.022 1.00 93.94 331 ILE A CA 1
ATOM 2564 C C . ILE A 1 331 ? -4.566 -16.651 -7.096 1.00 93.94 331 ILE A C 1
ATOM 2566 O O . ILE A 1 331 ? -5.477 -17.405 -7.431 1.00 93.94 331 ILE A O 1
ATOM 2570 N N . ALA A 1 332 ? -4.377 -15.471 -7.695 1.00 95.19 332 ALA A N 1
ATOM 2571 C CA . ALA A 1 332 ? -5.232 -14.988 -8.779 1.00 95.19 332 ALA A CA 1
ATOM 2572 C C . ALA A 1 332 ? -5.210 -15.922 -10.003 1.00 95.19 332 ALA A C 1
ATOM 2574 O O . ALA A 1 332 ? -6.260 -16.159 -10.596 1.00 95.19 332 ALA A O 1
ATOM 2575 N N . SER A 1 333 ? -4.051 -16.489 -10.366 1.00 94.69 333 SER A N 1
ATOM 2576 C CA . SER A 1 333 ? -3.942 -17.420 -11.502 1.00 94.69 333 SER A CA 1
ATOM 2577 C C . SER A 1 333 ? -4.683 -18.740 -11.253 1.00 94.69 333 SER A C 1
ATOM 2579 O O . SER A 1 333 ? -5.393 -19.217 -12.137 1.00 94.69 333 SER A O 1
ATOM 2581 N N . VAL A 1 334 ? -4.607 -19.277 -10.027 1.00 94.19 334 VAL A N 1
ATOM 2582 C CA . VAL A 1 334 ? -5.380 -20.459 -9.609 1.00 94.19 334 VAL A CA 1
ATOM 2583 C C . VAL A 1 334 ? -6.873 -20.147 -9.597 1.00 94.19 334 VAL A C 1
ATOM 2585 O O . VAL A 1 334 ? -7.653 -20.939 -10.116 1.00 94.19 334 VAL A O 1
ATOM 2588 N N . LEU A 1 335 ? -7.281 -18.994 -9.055 1.00 94.31 335 LEU A N 1
ATOM 2589 C CA . LEU A 1 335 ? -8.687 -18.585 -9.038 1.00 94.31 335 LEU A CA 1
ATOM 2590 C C . LEU A 1 335 ? -9.249 -18.453 -10.459 1.00 94.31 335 LEU A C 1
ATOM 2592 O O . LEU A 1 335 ? -10.301 -19.019 -10.720 1.00 94.31 335 LEU A O 1
ATOM 2596 N N . TYR A 1 336 ? -8.537 -17.793 -11.379 1.00 94.25 336 TYR A N 1
ATOM 2597 C CA . TYR A 1 336 ? -8.967 -17.593 -12.773 1.00 94.25 336 TYR A CA 1
ATOM 2598 C C . TYR A 1 336 ? -9.226 -18.910 -13.518 1.00 94.25 336 TYR A C 1
ATOM 2600 O O . TYR A 1 336 ? -10.207 -19.032 -14.254 1.00 94.25 336 TYR A O 1
ATOM 2608 N N . GLN A 1 337 ? -8.354 -19.900 -13.304 1.00 90.50 337 GLN A N 1
ATOM 2609 C CA . GLN A 1 337 ? -8.498 -21.241 -13.870 1.00 90.50 337 GLN A CA 1
ATOM 2610 C C . GLN A 1 337 ? -9.624 -22.024 -13.171 1.00 90.50 337 GLN A C 1
ATOM 2612 O O . GLN A 1 337 ? -10.477 -22.606 -13.836 1.00 90.50 337 GLN A O 1
ATOM 2617 N N . ALA A 1 338 ? -9.676 -22.002 -11.835 1.00 90.81 338 ALA A N 1
ATOM 2618 C CA . ALA A 1 338 ? -10.640 -22.769 -11.043 1.00 90.81 338 ALA A CA 1
ATOM 2619 C C . ALA A 1 338 ? -12.093 -22.270 -11.159 1.00 90.81 338 ALA A C 1
ATOM 2621 O O . ALA A 1 338 ? -13.019 -23.057 -10.972 1.00 90.81 338 ALA A O 1
ATOM 2622 N N . THR A 1 339 ? -12.319 -20.991 -11.477 1.00 89.75 339 THR A N 1
ATOM 2623 C CA . THR A 1 339 ? -13.663 -20.441 -11.740 1.00 89.75 339 THR A CA 1
ATOM 2624 C C . THR A 1 339 ? -14.142 -20.647 -13.179 1.00 89.75 339 THR A C 1
ATOM 2626 O O . THR A 1 339 ? -15.257 -20.236 -13.496 1.00 89.75 339 THR A O 1
ATOM 2629 N N . GLY A 1 340 ? -13.318 -21.221 -14.067 1.00 86.31 340 GLY A N 1
ATOM 2630 C CA . GLY A 1 340 ? -13.610 -21.300 -15.505 1.00 86.31 340 GLY A CA 1
ATOM 2631 C C . GLY A 1 340 ? -13.679 -19.929 -16.193 1.00 86.31 340 GLY A C 1
ATOM 2632 O O . GLY A 1 340 ? -14.213 -19.807 -17.294 1.00 86.31 340 GLY A O 1
ATOM 2633 N N . SER A 1 341 ? -13.162 -18.867 -15.560 1.00 86.62 341 SER A N 1
ATOM 2634 C CA . SER A 1 341 ? -13.295 -17.496 -16.072 1.00 86.62 341 SER A CA 1
ATOM 2635 C C . SER A 1 341 ? -12.548 -17.263 -17.387 1.00 86.62 341 SER A C 1
ATOM 2637 O O . SER A 1 341 ? -12.892 -16.327 -18.106 1.00 86.62 341 SER A O 1
ATOM 2639 N N . SER A 1 342 ? -11.616 -18.153 -17.740 1.00 81.25 342 SER A N 1
ATOM 2640 C CA . SER A 1 342 ? -10.883 -18.186 -19.010 1.00 81.25 342 SER A CA 1
ATOM 2641 C C . SER A 1 342 ? -11.744 -18.207 -20.275 1.00 81.25 342 SER A C 1
ATOM 2643 O O . SER A 1 342 ? -11.251 -17.813 -21.327 1.00 81.25 342 SER A O 1
ATOM 2645 N N . GLU A 1 343 ? -13.002 -18.645 -20.192 1.00 82.75 343 GLU A N 1
ATOM 2646 C CA . GLU A 1 343 ? -13.930 -18.686 -21.335 1.00 82.75 343 GLU A CA 1
ATOM 2647 C C . GLU A 1 343 ? -14.835 -17.442 -21.433 1.00 82.75 343 GLU A C 1
ATOM 2649 O O . GLU A 1 343 ? -15.540 -17.270 -22.426 1.00 82.75 343 GLU A O 1
ATOM 2654 N N . ILE A 1 344 ? -14.851 -16.579 -20.406 1.00 86.06 344 ILE A N 1
ATOM 2655 C CA . ILE A 1 344 ? -15.898 -15.554 -20.213 1.00 86.06 344 ILE A CA 1
ATOM 2656 C C . ILE A 1 344 ? -15.323 -14.142 -20.003 1.00 86.06 344 ILE A C 1
ATOM 2658 O O . ILE A 1 344 ? -15.950 -13.159 -20.397 1.00 86.06 344 ILE A O 1
ATOM 2662 N N . ILE A 1 345 ? -14.160 -14.012 -19.356 1.00 89.00 345 ILE A N 1
ATOM 2663 C CA . ILE A 1 345 ? -13.608 -12.733 -18.883 1.00 89.00 345 ILE A CA 1
ATOM 2664 C C . ILE A 1 345 ? -12.123 -12.671 -19.250 1.00 89.00 345 ILE A C 1
ATOM 2666 O O . ILE A 1 345 ? -11.373 -13.565 -18.874 1.00 89.00 345 ILE A O 1
ATOM 2670 N N . GLU A 1 346 ? -11.664 -11.611 -19.929 1.00 90.88 346 GLU A N 1
ATOM 2671 C CA . GLU A 1 346 ? -10.226 -11.471 -20.215 1.00 90.88 346 GLU A CA 1
ATOM 2672 C C . GLU A 1 346 ? -9.396 -11.361 -18.912 1.00 90.88 346 GLU A C 1
ATOM 2674 O O . GLU A 1 346 ? -9.858 -10.736 -17.945 1.00 90.88 346 GLU A O 1
ATOM 2679 N N . PRO A 1 347 ? -8.137 -11.853 -18.880 1.00 92.62 347 PRO A N 1
ATOM 2680 C CA . PRO A 1 347 ? -7.317 -11.887 -17.666 1.00 92.62 347 PRO A CA 1
ATOM 2681 C C . PRO A 1 347 ? -7.185 -10.547 -16.929 1.00 92.62 347 PRO A C 1
ATOM 2683 O O . PRO A 1 347 ? -7.121 -10.535 -15.699 1.00 92.62 347 PRO A O 1
ATOM 2686 N N . VAL A 1 348 ? -7.167 -9.431 -17.672 1.00 92.31 348 VAL A N 1
ATOM 2687 C CA . VAL A 1 348 ? -7.010 -8.071 -17.134 1.00 92.31 348 VAL A CA 1
ATOM 2688 C C . VAL A 1 348 ? -8.177 -7.703 -16.209 1.00 92.31 348 VAL A C 1
ATOM 2690 O O . VAL A 1 348 ? -7.961 -7.248 -15.086 1.00 92.31 348 VAL A O 1
ATOM 2693 N N . TYR A 1 349 ? -9.418 -7.933 -16.657 1.00 92.19 349 TYR A N 1
ATOM 2694 C CA . TYR A 1 349 ? -10.624 -7.580 -15.898 1.00 92.19 349 TYR A CA 1
ATOM 2695 C C . TYR A 1 349 ? -10.785 -8.451 -14.657 1.00 92.19 349 TYR A C 1
ATOM 2697 O O . TYR A 1 349 ? -11.197 -7.952 -13.613 1.00 92.19 349 TYR A O 1
ATOM 2705 N N . PHE A 1 350 ? -10.436 -9.737 -14.746 1.00 94.12 350 PHE A N 1
ATOM 2706 C CA . PHE A 1 350 ? -10.486 -10.637 -13.597 1.00 94.12 350 PHE A CA 1
ATOM 2707 C C . PHE A 1 350 ? -9.475 -10.228 -12.515 1.00 94.12 350 PHE A C 1
ATOM 2709 O O . PHE A 1 350 ? -9.835 -10.110 -11.344 1.00 94.12 350 PHE A O 1
ATOM 2716 N N . TYR A 1 351 ? -8.231 -9.940 -12.912 1.00 94.44 351 TYR A N 1
ATOM 2717 C CA . TYR A 1 351 ? -7.166 -9.521 -11.999 1.00 94.44 351 TYR A CA 1
ATOM 2718 C C . TYR A 1 351 ? -7.497 -8.193 -11.297 1.00 94.44 351 TYR A C 1
ATOM 2720 O O . TYR A 1 351 ? -7.448 -8.121 -10.070 1.00 94.44 351 TYR A O 1
ATOM 2728 N N . ILE A 1 352 ? -7.932 -7.171 -12.047 1.00 93.94 352 ILE A N 1
ATOM 2729 C CA . ILE A 1 352 ? -8.396 -5.891 -11.480 1.00 93.94 352 ILE A CA 1
ATOM 2730 C C . ILE A 1 352 ? -9.643 -6.091 -10.596 1.00 93.94 352 ILE A C 1
ATOM 2732 O O . ILE A 1 352 ? -9.729 -5.536 -9.498 1.00 93.94 352 ILE A O 1
ATOM 2736 N N . GLY A 1 353 ? -10.596 -6.914 -11.043 1.00 94.38 353 GLY A N 1
ATOM 2737 C CA . GLY A 1 353 ? -11.859 -7.175 -10.350 1.00 94.38 353 GLY A CA 1
ATOM 2738 C C . GLY A 1 353 ? -11.685 -7.805 -8.967 1.00 94.38 353 GLY A C 1
ATOM 2739 O O . GLY A 1 353 ? -12.401 -7.425 -8.038 1.00 94.38 353 GLY A O 1
ATOM 2740 N N . ILE A 1 354 ? -10.700 -8.696 -8.788 1.00 95.25 354 ILE A N 1
ATOM 2741 C CA . ILE A 1 354 ? -10.349 -9.225 -7.459 1.00 95.25 354 ILE A CA 1
ATOM 2742 C C . ILE A 1 354 ? -9.900 -8.091 -6.528 1.00 95.25 354 ILE A C 1
ATOM 2744 O O . ILE A 1 354 ? -10.378 -8.017 -5.395 1.00 95.25 354 ILE A O 1
ATOM 2748 N N . VAL A 1 355 ? -9.036 -7.179 -6.991 1.00 95.75 355 VAL A N 1
ATOM 2749 C CA . VAL A 1 355 ? -8.544 -6.067 -6.157 1.00 95.75 355 VAL A CA 1
ATOM 2750 C C . VAL A 1 355 ? -9.685 -5.117 -5.773 1.00 95.75 355 VAL A C 1
ATOM 2752 O O . VAL A 1 355 ? -9.790 -4.734 -4.608 1.00 95.75 355 VAL A O 1
ATOM 2755 N N . PHE A 1 356 ? -10.600 -4.790 -6.693 1.00 96.38 356 PHE A N 1
ATOM 2756 C CA . PHE A 1 356 ? -11.782 -3.976 -6.366 1.00 96.38 356 PHE A CA 1
ATOM 2757 C C . PHE A 1 356 ? -12.729 -4.682 -5.380 1.00 96.38 356 PHE A C 1
ATOM 2759 O O . PHE A 1 356 ? -13.224 -4.047 -4.447 1.00 96.38 356 PHE A O 1
ATOM 2766 N N . GLY A 1 357 ? -12.928 -5.999 -5.511 1.00 95.94 357 GLY A N 1
ATOM 2767 C CA . GLY A 1 357 ? -13.685 -6.797 -4.539 1.00 95.94 357 GLY A CA 1
ATOM 2768 C C . GLY A 1 357 ? -13.047 -6.803 -3.144 1.00 95.94 357 GLY A C 1
ATOM 2769 O O . GLY A 1 357 ? -13.735 -6.595 -2.141 1.00 95.94 357 GLY A O 1
ATOM 2770 N N . LEU A 1 358 ? -11.722 -6.955 -3.072 1.00 96.00 358 LEU A N 1
ATOM 2771 C CA . LEU A 1 358 ? -10.950 -6.869 -1.830 1.00 96.00 358 LEU A CA 1
ATOM 2772 C C . LEU A 1 358 ? -11.039 -5.476 -1.182 1.00 96.00 358 LEU A C 1
ATOM 2774 O O . LEU A 1 358 ? -11.187 -5.376 0.035 1.00 96.00 358 LEU A O 1
ATOM 2778 N N . GLN A 1 359 ? -11.043 -4.398 -1.967 1.00 96.00 359 GLN A N 1
ATOM 2779 C CA . GLN A 1 359 ? -11.278 -3.046 -1.446 1.00 96.00 359 GLN A CA 1
ATOM 2780 C C . GLN A 1 359 ? -12.717 -2.839 -0.932 1.00 96.00 359 GLN A C 1
ATOM 2782 O O . GLN A 1 359 ? -12.922 -2.145 0.066 1.00 96.00 359 GLN A O 1
ATOM 2787 N N . GLY A 1 360 ? -13.715 -3.514 -1.511 1.00 96.62 360 GLY A N 1
ATOM 2788 C CA . GLY A 1 360 ? -15.060 -3.591 -0.926 1.00 96.62 360 GLY A CA 1
ATOM 2789 C C . GLY A 1 360 ? -15.074 -4.265 0.457 1.00 96.62 360 GLY A C 1
ATOM 2790 O O . GLY A 1 360 ? -15.759 -3.802 1.376 1.00 96.62 360 GLY A O 1
ATOM 2791 N N . ILE A 1 361 ? -14.262 -5.311 0.651 1.00 96.81 361 ILE A N 1
ATOM 2792 C CA . ILE A 1 361 ? -14.072 -5.977 1.953 1.00 96.81 361 ILE A CA 1
ATOM 2793 C C . ILE A 1 361 ? -13.351 -5.050 2.947 1.00 96.81 361 ILE A C 1
ATOM 2795 O O . ILE A 1 361 ? -13.773 -4.958 4.099 1.00 96.81 361 ILE A O 1
ATOM 2799 N N . TYR A 1 362 ? -12.327 -4.308 2.508 1.00 97.00 362 TYR A N 1
ATOM 2800 C CA . TYR A 1 362 ? -11.606 -3.323 3.329 1.00 97.00 362 TYR A CA 1
ATOM 2801 C C . TYR A 1 362 ? -12.552 -2.271 3.929 1.00 97.00 362 TYR A C 1
ATOM 2803 O O . TYR A 1 362 ? -12.587 -2.076 5.147 1.00 97.00 362 TYR A O 1
ATOM 2811 N N . VAL A 1 363 ? -13.400 -1.665 3.093 1.00 97.19 363 VAL A N 1
ATOM 2812 C CA . VAL A 1 363 ? -14.404 -0.678 3.526 1.00 97.19 363 VAL A CA 1
ATOM 2813 C C . VAL A 1 363 ? -15.468 -1.304 4.435 1.00 97.19 363 VAL A C 1
ATOM 2815 O O . VAL A 1 363 ? -15.828 -0.710 5.454 1.00 97.19 363 VAL A O 1
ATOM 2818 N N . THR A 1 364 ? -15.906 -2.535 4.147 1.00 97.06 364 THR A N 1
ATOM 2819 C CA . THR A 1 364 ? -16.821 -3.292 5.024 1.00 97.06 364 THR A CA 1
ATOM 2820 C C . THR A 1 364 ? -16.214 -3.527 6.414 1.00 97.06 364 THR A C 1
ATOM 2822 O O . THR A 1 364 ? -16.903 -3.385 7.424 1.00 97.06 364 THR A O 1
ATOM 2825 N N . ALA A 1 365 ? -14.920 -3.843 6.506 1.00 97.38 365 ALA A N 1
ATOM 2826 C CA . ALA A 1 365 ? -14.242 -4.070 7.781 1.00 97.38 365 ALA A CA 1
ATOM 2827 C C . ALA A 1 365 ? -14.081 -2.777 8.608 1.00 97.38 365 ALA A C 1
ATOM 2829 O O . ALA A 1 365 ? -14.306 -2.786 9.824 1.00 97.38 365 ALA A O 1
ATOM 2830 N N . LEU A 1 366 ? -13.776 -1.646 7.960 1.00 97.19 366 LEU A N 1
ATOM 2831 C CA . LEU A 1 366 ? -13.738 -0.327 8.610 1.00 97.19 366 LEU A CA 1
ATOM 2832 C C . LEU A 1 366 ? -15.128 0.098 9.122 1.00 97.19 366 LEU A C 1
ATOM 2834 O O . LEU A 1 366 ? -15.249 0.548 10.265 1.00 97.19 366 LEU A O 1
ATOM 2838 N N . PHE A 1 367 ? -16.185 -0.129 8.328 1.00 97.62 367 PHE A N 1
ATOM 2839 C CA . PHE A 1 367 ? -17.582 0.053 8.749 1.00 97.62 367 PHE A CA 1
ATOM 2840 C C . PHE A 1 367 ? -17.881 -0.762 10.014 1.00 97.62 367 PHE A C 1
ATOM 2842 O O . PHE A 1 367 ? -18.388 -0.226 11.003 1.00 97.62 367 PHE A O 1
ATOM 2849 N N . VAL A 1 368 ? -17.556 -2.061 9.994 1.00 96.19 368 VAL A N 1
ATOM 2850 C CA . VAL A 1 368 ? -17.834 -2.988 11.101 1.00 96.19 368 VAL A CA 1
ATOM 2851 C C . VAL A 1 368 ? -17.069 -2.595 12.361 1.00 96.19 368 VAL A C 1
ATOM 2853 O O . VAL A 1 368 ? -17.663 -2.604 13.434 1.00 96.19 368 VAL A O 1
ATOM 2856 N N . THR A 1 369 ? -15.807 -2.173 12.264 1.00 95.75 369 THR A N 1
ATOM 2857 C CA . THR A 1 369 ? -15.028 -1.726 13.436 1.00 95.75 369 THR A CA 1
ATOM 2858 C C . THR A 1 369 ? -15.646 -0.479 14.079 1.00 95.75 369 THR A C 1
ATOM 2860 O O . THR A 1 369 ? -15.900 -0.459 15.284 1.00 95.75 369 THR A O 1
ATOM 2863 N N . SER A 1 370 ? -15.985 0.531 13.270 1.00 95.94 370 SER A N 1
ATOM 2864 C CA . SER A 1 370 ? -16.632 1.768 13.734 1.00 95.94 370 SER A CA 1
ATOM 2865 C C . SER A 1 370 ? -17.999 1.505 14.390 1.00 95.94 370 SER A C 1
ATOM 2867 O O . SER A 1 370 ? -18.316 2.047 15.458 1.00 95.94 370 SER A O 1
ATOM 2869 N N . TRP A 1 371 ? -18.790 0.592 13.815 1.00 94.88 371 TRP A N 1
ATOM 2870 C CA . TRP A 1 371 ? -20.059 0.131 14.385 1.00 94.88 371 TRP A CA 1
ATOM 2871 C C . TRP A 1 371 ? -19.864 -0.688 15.677 1.00 94.88 371 TRP A C 1
ATOM 2873 O O . TRP A 1 371 ? -20.594 -0.485 16.650 1.00 94.88 371 TRP A O 1
ATOM 2883 N N . LEU A 1 372 ? -18.858 -1.568 15.744 1.00 91.88 372 LEU A N 1
ATOM 2884 C CA . LEU A 1 372 ? -18.538 -2.358 16.939 1.00 91.88 372 LEU A CA 1
ATOM 2885 C C . LEU A 1 372 ? -18.150 -1.473 18.129 1.00 91.88 372 LEU A C 1
ATOM 2887 O O . LEU A 1 372 ? -18.562 -1.777 19.251 1.00 91.88 372 LEU A O 1
ATOM 2891 N N . MET A 1 373 ? -17.409 -0.385 17.912 1.00 90.94 373 MET A N 1
ATOM 2892 C CA . MET A 1 373 ? -17.031 0.549 18.980 1.00 90.94 373 MET A CA 1
ATOM 2893 C C . MET A 1 373 ? -18.221 1.409 19.446 1.00 90.94 373 MET A C 1
ATOM 2895 O O . MET A 1 373 ? -18.511 1.467 20.643 1.00 90.94 373 MET A O 1
ATOM 2899 N N . SER A 1 374 ? -18.931 2.043 18.504 1.00 90.75 374 SER A N 1
ATOM 2900 C CA . SER A 1 374 ? -20.005 3.021 18.777 1.00 90.75 374 SER A CA 1
ATOM 2901 C C . SER A 1 374 ? -21.345 2.401 19.188 1.00 90.75 374 SER A C 1
ATOM 2903 O O . SER A 1 374 ? -22.120 3.020 19.914 1.00 90.75 374 SER A O 1
ATOM 2905 N N . GLY A 1 375 ? -21.642 1.190 18.707 1.00 87.75 375 GLY A N 1
ATOM 2906 C CA . GLY A 1 375 ? -22.954 0.552 18.809 1.00 87.75 375 GLY A CA 1
ATOM 2907 C C . GLY A 1 375 ? -23.976 0.992 17.749 1.00 87.75 375 GLY A C 1
ATOM 2908 O O . GLY A 1 375 ? -25.066 0.416 17.705 1.00 87.75 375 GLY A O 1
ATOM 2909 N N . THR A 1 376 ? -23.657 1.954 16.870 1.00 90.69 376 THR A N 1
ATOM 2910 C CA . THR A 1 376 ? -24.572 2.467 15.832 1.00 90.69 376 THR A CA 1
ATOM 2911 C C . THR A 1 376 ? -24.041 2.204 14.417 1.00 90.69 376 THR A C 1
ATOM 2913 O O . THR A 1 376 ? -22.871 2.429 14.119 1.00 90.69 376 THR A O 1
ATOM 2916 N N . TRP A 1 377 ? -24.899 1.727 13.507 1.00 92.62 377 TRP A N 1
ATOM 2917 C CA . TRP A 1 377 ? -24.511 1.497 12.102 1.00 92.62 377 TRP A CA 1
ATOM 2918 C C . TRP A 1 377 ? -24.283 2.815 11.336 1.00 92.62 377 TRP A C 1
ATOM 2920 O O . TRP A 1 377 ? -23.613 2.833 10.305 1.00 92.62 377 TRP A O 1
ATOM 2930 N N . LEU A 1 378 ? -24.786 3.930 11.877 1.00 92.44 378 LEU A N 1
ATOM 2931 C CA . LEU A 1 378 ? -24.544 5.288 11.389 1.00 92.44 378 LEU A CA 1
ATOM 2932 C C . LEU A 1 378 ? -23.054 5.669 11.451 1.00 92.44 378 LEU A C 1
ATOM 2934 O O . LEU A 1 378 ? -22.562 6.319 10.532 1.00 92.44 378 LEU A O 1
ATOM 2938 N N . ALA A 1 379 ? -22.319 5.190 12.464 1.00 94.88 379 ALA A N 1
ATOM 2939 C CA . ALA A 1 379 ? -20.864 5.336 12.536 1.00 94.88 379 ALA A CA 1
ATOM 2940 C C . ALA A 1 379 ? -20.163 4.630 11.367 1.00 94.88 379 ALA A C 1
ATOM 2942 O O . ALA A 1 379 ? -19.238 5.176 10.768 1.00 94.88 379 ALA A O 1
ATOM 2943 N N . GLY A 1 380 ? -20.653 3.446 10.987 1.00 95.44 380 GLY A N 1
ATOM 2944 C CA . GLY A 1 380 ? -20.204 2.740 9.791 1.00 95.44 380 GLY A CA 1
ATOM 2945 C C . GLY A 1 380 ? -20.424 3.575 8.527 1.00 95.44 380 GLY A C 1
ATOM 2946 O O . GLY A 1 380 ? -19.468 3.856 7.811 1.00 95.44 380 GLY A O 1
ATOM 2947 N N . MET A 1 381 ? -21.648 4.063 8.296 1.00 94.62 381 MET A N 1
ATOM 2948 C CA . MET A 1 381 ? -21.964 4.903 7.127 1.00 94.62 381 MET A CA 1
ATOM 2949 C C . MET A 1 381 ? -21.108 6.176 7.049 1.00 94.62 381 MET A C 1
ATOM 2951 O O . MET A 1 381 ? -20.598 6.502 5.979 1.00 94.62 381 MET A O 1
ATOM 2955 N N . LEU A 1 382 ? -20.903 6.874 8.173 1.00 95.69 382 LEU A N 1
ATOM 2956 C CA . LEU A 1 382 ? -20.060 8.074 8.227 1.00 95.69 382 LEU A CA 1
ATOM 2957 C C . LEU A 1 382 ? -18.572 7.748 7.985 1.00 95.69 382 LEU A C 1
ATOM 2959 O O . LEU A 1 382 ? -17.880 8.518 7.320 1.00 95.69 382 LEU A O 1
ATOM 2963 N N . THR A 1 383 ? -18.100 6.579 8.438 1.00 96.81 383 THR A N 1
ATOM 2964 C CA . THR A 1 383 ? -16.751 6.069 8.120 1.00 96.81 383 THR A CA 1
ATOM 2965 C C . THR A 1 383 ? -16.572 5.920 6.610 1.00 96.81 383 THR A C 1
ATOM 2967 O O . THR A 1 383 ? -15.584 6.404 6.064 1.00 96.81 383 THR A O 1
ATOM 2970 N N . VAL A 1 384 ? -17.540 5.296 5.926 1.00 96.12 384 VAL A N 1
ATOM 2971 C CA . VAL A 1 384 ? -17.494 5.087 4.467 1.00 96.12 384 VAL A CA 1
ATOM 2972 C C . VAL A 1 384 ? -17.581 6.412 3.705 1.00 96.12 384 VAL A C 1
ATOM 2974 O O . VAL A 1 384 ? -16.827 6.613 2.755 1.00 96.12 384 VAL A O 1
ATOM 2977 N N . ALA A 1 385 ? -18.433 7.344 4.141 1.00 94.69 385 ALA A N 1
ATOM 2978 C CA . ALA A 1 385 ? -18.540 8.667 3.526 1.00 94.69 385 ALA A CA 1
ATOM 2979 C C . ALA A 1 385 ? -17.203 9.431 3.571 1.00 94.69 385 ALA A C 1
ATOM 2981 O O . ALA A 1 385 ? -16.718 9.882 2.533 1.00 94.69 385 ALA A O 1
ATOM 2982 N N . TRP A 1 386 ? -16.556 9.512 4.740 1.00 95.75 386 TRP A N 1
ATOM 2983 C CA . TRP A 1 386 ? -15.231 10.131 4.854 1.00 95.75 386 TRP A CA 1
ATOM 2984 C C . TRP A 1 386 ? -14.145 9.372 4.088 1.00 95.75 386 TRP A C 1
ATOM 2986 O O . TRP A 1 386 ? -13.264 10.011 3.510 1.00 95.75 386 TRP A O 1
ATOM 2996 N N . PHE A 1 387 ? -14.214 8.041 4.037 1.00 95.25 387 PHE A N 1
ATOM 2997 C CA . PHE A 1 387 ? -13.248 7.218 3.314 1.00 95.25 387 PHE A CA 1
ATOM 2998 C C . PHE A 1 387 ? -13.281 7.464 1.796 1.00 95.25 387 PHE A C 1
ATOM 3000 O O . PHE A 1 387 ? -12.223 7.589 1.184 1.00 95.25 387 PHE A O 1
ATOM 3007 N N . ILE A 1 388 ? -14.478 7.583 1.204 1.00 92.88 388 ILE A N 1
ATOM 3008 C CA . ILE A 1 388 ? -14.669 7.870 -0.230 1.00 92.88 388 ILE A CA 1
ATOM 3009 C C . ILE A 1 388 ? -14.301 9.323 -0.560 1.00 92.88 388 ILE A C 1
ATOM 3011 O O . ILE A 1 388 ? -13.670 9.581 -1.583 1.00 92.88 388 ILE A O 1
ATOM 3015 N N . ILE A 1 389 ? -14.650 10.281 0.305 1.00 92.12 389 ILE A N 1
ATOM 3016 C CA . ILE A 1 389 ? -14.332 11.703 0.088 1.00 92.12 389 ILE A CA 1
ATOM 3017 C C . ILE A 1 389 ? -12.817 11.955 0.134 1.00 92.12 389 ILE A C 1
ATOM 3019 O O . ILE A 1 389 ? -12.302 12.726 -0.669 1.00 92.12 389 ILE A O 1
ATOM 3023 N N . ASN A 1 390 ? -12.087 11.272 1.022 1.00 92.75 390 ASN A N 1
ATOM 3024 C CA . ASN A 1 390 ? -10.633 11.410 1.162 1.00 92.75 390 ASN A CA 1
ATOM 3025 C C . ASN A 1 390 ? -9.848 10.296 0.429 1.00 92.75 390 ASN A C 1
ATOM 3027 O O . ASN A 1 390 ? -8.708 10.013 0.793 1.00 92.75 390 ASN A O 1
ATOM 3031 N N . ARG A 1 391 ? -10.440 9.667 -0.602 1.00 90.44 391 ARG A N 1
ATOM 3032 C CA . ARG A 1 391 ? -9.912 8.483 -1.326 1.00 90.44 391 ARG A CA 1
ATOM 3033 C C . ARG A 1 391 ? -8.443 8.563 -1.770 1.00 90.44 391 ARG A C 1
ATOM 3035 O O . ARG A 1 391 ? -7.735 7.559 -1.703 1.00 90.44 391 ARG A O 1
ATOM 3042 N N . ILE A 1 392 ? -7.996 9.765 -2.148 1.00 87.88 392 ILE A N 1
ATOM 3043 C CA . ILE A 1 392 ? -6.626 10.112 -2.579 1.00 87.88 392 ILE A CA 1
ATOM 3044 C C . ILE A 1 392 ? -5.594 9.877 -1.460 1.00 87.88 392 ILE A C 1
ATOM 3046 O O . ILE A 1 392 ? -4.438 9.554 -1.727 1.00 87.88 392 ILE A O 1
ATOM 3050 N N . ASP A 1 393 ? -6.006 10.046 -0.203 1.00 91.38 393 ASP A N 1
ATOM 3051 C CA . ASP A 1 393 ? -5.150 9.926 0.977 1.00 91.38 393 ASP A CA 1
ATOM 3052 C C . ASP A 1 393 ? -5.471 8.671 1.819 1.00 91.38 393 ASP A C 1
ATOM 3054 O O . ASP A 1 393 ? -4.654 8.273 2.648 1.00 91.38 393 ASP A O 1
ATOM 3058 N N . THR A 1 394 ? -6.615 8.006 1.596 1.00 92.31 394 THR A N 1
ATOM 3059 C CA . THR A 1 394 ? -6.984 6.731 2.249 1.00 92.31 394 THR A CA 1
ATOM 3060 C C . THR A 1 394 ? -6.552 5.478 1.485 1.00 92.31 394 THR A C 1
ATOM 3062 O O . THR A 1 394 ? -6.426 4.425 2.107 1.00 92.31 394 THR A O 1
ATOM 3065 N N . THR A 1 395 ? -6.312 5.548 0.170 1.00 91.00 395 THR A N 1
ATOM 3066 C CA . THR A 1 395 ? -5.935 4.382 -0.656 1.00 91.00 395 THR A CA 1
ATOM 3067 C C . THR A 1 395 ? -4.894 4.736 -1.719 1.00 91.00 395 THR A C 1
ATOM 3069 O O . THR A 1 395 ? -4.814 5.878 -2.160 1.00 91.00 395 THR A O 1
ATOM 3072 N N . ARG A 1 396 ? -4.109 3.750 -2.182 1.00 88.88 396 ARG A N 1
ATOM 3073 C CA . ARG A 1 396 ? -3.190 3.917 -3.330 1.00 88.88 396 ARG A CA 1
ATOM 3074 C C . ARG A 1 396 ? -3.763 3.408 -4.659 1.00 88.88 396 ARG A C 1
ATOM 3076 O O . ARG A 1 396 ? -3.099 3.510 -5.686 1.00 88.88 396 ARG A O 1
ATOM 3083 N N . ILE A 1 397 ? -4.977 2.857 -4.668 1.00 89.00 397 ILE A N 1
ATOM 3084 C CA . ILE A 1 397 ? -5.499 2.108 -5.822 1.00 89.00 397 ILE A CA 1
ATOM 3085 C C . ILE A 1 397 ? -5.678 2.953 -7.092 1.00 89.00 397 ILE A C 1
ATOM 3087 O O . ILE A 1 397 ? -5.546 2.432 -8.195 1.00 89.00 397 ILE A O 1
ATOM 3091 N N . GLU A 1 398 ? -5.895 4.263 -6.952 1.00 81.56 398 GLU A N 1
ATOM 3092 C CA . GLU A 1 398 ? -5.986 5.188 -8.088 1.00 81.56 398 GLU A CA 1
ATOM 3093 C C . GLU A 1 398 ? -4.654 5.513 -8.770 1.00 81.56 398 GLU A C 1
ATOM 3095 O O . GLU A 1 398 ? -4.679 6.003 -9.902 1.00 81.56 398 GLU A O 1
ATOM 3100 N N . SER A 1 399 ? -3.521 5.306 -8.085 1.00 78.56 399 SER A N 1
ATOM 3101 C CA . SER A 1 399 ? -2.185 5.517 -8.656 1.00 78.56 399 SER A CA 1
ATOM 3102 C C . SER A 1 399 ? -1.592 4.232 -9.220 1.00 78.56 399 SER A C 1
ATOM 3104 O O . SER A 1 399 ? -0.809 4.284 -10.164 1.00 78.56 399 SER A O 1
ATOM 3106 N N . SER A 1 400 ? -1.959 3.079 -8.656 1.00 85.50 400 SER A N 1
ATOM 3107 C CA . SER A 1 400 ? -1.526 1.763 -9.120 1.00 85.50 400 SER A CA 1
ATOM 3108 C C . SER A 1 400 ? -2.367 0.668 -8.458 1.00 85.50 400 SER A C 1
ATOM 3110 O O . SER A 1 400 ? -2.462 0.604 -7.231 1.00 85.50 400 SER A O 1
ATOM 3112 N N . ILE A 1 401 ? -2.984 -0.204 -9.262 1.00 91.31 401 ILE A N 1
ATOM 3113 C CA . ILE A 1 401 ? -3.961 -1.193 -8.776 1.00 91.31 401 ILE A CA 1
ATOM 3114 C C . ILE A 1 401 ? -3.307 -2.380 -8.044 1.00 91.31 401 ILE A C 1
ATOM 3116 O O . ILE A 1 401 ? -3.667 -2.611 -6.890 1.00 91.31 401 ILE A O 1
ATOM 3120 N N . PRO A 1 402 ? -2.344 -3.127 -8.621 1.00 91.38 402 PRO A N 1
ATOM 3121 C CA . PRO A 1 402 ? -1.829 -4.357 -8.011 1.00 91.38 402 PRO A CA 1
ATOM 3122 C C . PRO A 1 402 ? -0.737 -4.157 -6.943 1.00 91.38 402 PRO A C 1
ATOM 3124 O O . PRO A 1 402 ? -0.018 -5.104 -6.623 1.00 91.38 402 PRO A O 1
ATOM 3127 N N . LEU A 1 403 ? -0.601 -2.952 -6.376 1.00 90.00 403 LEU A N 1
ATOM 3128 C CA . LEU A 1 403 ? 0.275 -2.712 -5.222 1.00 90.00 403 LEU A CA 1
ATOM 3129 C C . LEU A 1 403 ? -0.031 -3.694 -4.084 1.00 90.00 403 LEU A C 1
ATOM 3131 O O . LEU A 1 403 ? -1.197 -3.961 -3.780 1.00 90.00 403 LEU A O 1
ATOM 3135 N N . ARG A 1 404 ? 1.014 -4.204 -3.425 1.00 90.25 404 ARG A N 1
ATOM 3136 C CA . ARG A 1 404 ? 0.903 -5.212 -2.354 1.00 90.25 404 ARG A CA 1
ATOM 3137 C C . ARG A 1 404 ? 0.015 -4.741 -1.209 1.00 90.25 404 ARG A C 1
ATOM 3139 O O . ARG A 1 404 ? -0.745 -5.524 -0.647 1.00 90.25 404 ARG A O 1
ATOM 3146 N N . GLU A 1 405 ? 0.033 -3.447 -0.926 1.00 89.94 405 GLU A N 1
ATOM 3147 C CA . GLU A 1 405 ? -0.805 -2.821 0.091 1.00 89.94 405 GLU A CA 1
ATOM 3148 C C . GLU A 1 405 ? -2.300 -2.914 -0.257 1.00 89.94 405 GLU A C 1
ATOM 3150 O O . GLU A 1 405 ? -3.113 -3.217 0.615 1.00 89.94 405 GLU A O 1
ATOM 3155 N N . ASN A 1 406 ? -2.679 -2.757 -1.531 1.00 93.69 406 ASN A N 1
ATOM 3156 C CA . ASN A 1 406 ? -4.078 -2.873 -1.963 1.00 93.69 406 ASN A CA 1
ATOM 3157 C C . ASN A 1 406 ? -4.614 -4.311 -1.825 1.00 93.69 406 ASN A C 1
ATOM 3159 O O . ASN A 1 406 ? -5.815 -4.493 -1.616 1.00 93.69 406 ASN A O 1
ATOM 3163 N N . TRP A 1 407 ? -3.734 -5.318 -1.902 1.00 94.88 407 TRP A N 1
ATOM 3164 C CA . TRP A 1 407 ? -4.053 -6.720 -1.609 1.00 94.88 407 TRP A CA 1
ATOM 3165 C C . TRP A 1 407 ? -4.090 -7.011 -0.101 1.00 94.88 407 TRP A C 1
ATOM 3167 O O . TRP A 1 407 ? -4.950 -7.758 0.360 1.00 94.88 407 TRP A O 1
ATOM 3177 N N . ALA A 1 408 ? -3.174 -6.432 0.682 1.00 95.44 408 ALA A N 1
ATOM 3178 C CA . ALA A 1 408 ? -2.942 -6.811 2.077 1.00 95.44 408 ALA A CA 1
ATOM 3179 C C . ALA A 1 408 ? -3.792 -6.038 3.108 1.00 95.44 408 ALA A C 1
ATOM 3181 O O . ALA A 1 408 ? -4.296 -6.635 4.063 1.00 95.44 408 ALA A O 1
ATOM 3182 N N . LEU A 1 409 ? -4.005 -4.731 2.923 1.00 95.06 409 LEU A N 1
ATOM 3183 C CA . LEU A 1 409 ? -4.787 -3.892 3.847 1.00 95.06 409 LEU A CA 1
ATOM 3184 C C . LEU A 1 409 ? -6.240 -4.357 4.096 1.00 95.06 409 LEU A C 1
ATOM 3186 O O . LEU A 1 409 ? -6.682 -4.243 5.243 1.00 95.06 409 LEU A O 1
ATOM 3190 N N . PRO A 1 410 ? -6.972 -4.941 3.121 1.00 96.44 410 PRO A N 1
ATOM 3191 C CA . PRO A 1 410 ? -8.252 -5.612 3.365 1.00 96.44 410 PRO A CA 1
ATOM 3192 C C . PRO A 1 410 ? -8.199 -6.626 4.513 1.00 96.44 410 PRO A C 1
ATOM 3194 O O . PRO A 1 410 ? -9.055 -6.608 5.403 1.00 96.44 410 PRO A O 1
ATOM 3197 N N . TYR A 1 411 ? -7.161 -7.468 4.543 1.00 97.19 411 TYR A N 1
ATOM 3198 C CA . TYR A 1 411 ? -6.964 -8.461 5.599 1.00 97.19 411 TYR A CA 1
ATOM 3199 C C . TYR A 1 411 ? -6.558 -7.806 6.921 1.00 97.19 411 TYR A C 1
ATOM 3201 O O . TYR A 1 411 ? -7.070 -8.210 7.962 1.00 97.19 411 TYR A O 1
ATOM 3209 N N . PHE A 1 412 ? -5.737 -6.750 6.899 1.00 96.81 412 PHE A N 1
ATOM 3210 C CA . PHE A 1 412 ? -5.403 -5.992 8.111 1.00 96.81 412 PHE A CA 1
ATOM 3211 C C . PHE A 1 412 ? -6.635 -5.330 8.752 1.00 96.81 412 PHE A C 1
ATOM 3213 O O . PHE A 1 412 ? -6.814 -5.426 9.961 1.00 96.81 412 PHE A O 1
ATOM 3220 N N . ALA A 1 413 ? -7.546 -4.735 7.973 1.00 96.88 413 ALA A N 1
ATOM 3221 C CA . ALA A 1 413 ? -8.789 -4.192 8.532 1.00 96.88 413 ALA A CA 1
ATOM 3222 C C . ALA A 1 413 ? -9.710 -5.288 9.090 1.00 96.88 413 ALA A C 1
ATOM 3224 O O . ALA A 1 413 ? -10.319 -5.091 10.140 1.00 96.88 413 ALA A O 1
ATOM 3225 N N . CYS A 1 414 ? -9.792 -6.455 8.438 1.00 97.31 414 CYS A N 1
ATOM 3226 C CA . CYS A 1 414 ? -10.520 -7.608 8.983 1.00 97.31 414 CYS A CA 1
ATOM 3227 C C . CYS A 1 414 ? -9.906 -8.099 10.304 1.00 97.31 414 CYS A C 1
ATOM 3229 O O . CYS A 1 414 ? -10.638 -8.438 11.234 1.00 97.31 414 CYS A O 1
ATOM 3231 N N . GLN A 1 415 ? -8.575 -8.097 10.398 1.00 97.19 415 GLN A N 1
ATOM 3232 C CA . GLN A 1 415 ? -7.821 -8.463 11.594 1.00 97.19 415 GLN A CA 1
ATOM 3233 C C . GLN A 1 415 ? -8.083 -7.478 12.739 1.00 97.19 415 GLN A C 1
ATOM 3235 O O . GLN A 1 415 ? -8.417 -7.909 13.844 1.00 97.19 415 GLN A O 1
ATOM 3240 N N . VAL A 1 416 ? -8.039 -6.171 12.459 1.00 96.56 416 VAL A N 1
ATOM 3241 C CA . VAL A 1 416 ? -8.362 -5.114 13.426 1.00 96.56 416 VAL A CA 1
ATOM 3242 C C . VAL A 1 416 ? -9.812 -5.246 13.891 1.00 96.56 416 VAL A C 1
ATOM 3244 O O . VAL A 1 416 ? -10.045 -5.315 15.092 1.00 96.56 416 VAL A O 1
ATOM 3247 N N . ALA A 1 417 ? -10.780 -5.385 12.977 1.00 95.94 417 ALA A N 1
ATOM 3248 C CA . ALA A 1 417 ? -12.193 -5.579 13.320 1.00 95.94 417 ALA A CA 1
ATOM 3249 C C . ALA A 1 417 ? -12.413 -6.801 14.232 1.00 95.94 417 ALA A C 1
ATOM 3251 O O . ALA A 1 417 ? -13.182 -6.747 15.197 1.00 95.94 417 ALA A O 1
ATOM 3252 N N . ALA A 1 418 ? -11.714 -7.903 13.945 1.00 96.00 418 ALA A N 1
ATOM 3253 C CA . ALA A 1 418 ? -11.766 -9.124 14.735 1.00 96.00 418 ALA A CA 1
ATOM 3254 C C . ALA A 1 418 ? -11.117 -8.958 16.121 1.00 96.00 418 ALA A C 1
ATOM 3256 O O . ALA A 1 418 ? -11.688 -9.430 17.105 1.00 96.00 418 ALA A O 1
ATOM 3257 N N . LEU A 1 419 ? -9.994 -8.237 16.229 1.00 95.19 419 LEU A N 1
ATOM 3258 C CA . LEU A 1 419 ? -9.347 -7.896 17.501 1.00 95.19 419 LEU A CA 1
ATOM 3259 C C . LEU A 1 419 ? -10.223 -6.963 18.355 1.00 95.19 419 LEU A C 1
ATOM 3261 O O . LEU A 1 419 ? -10.421 -7.230 19.540 1.00 95.19 419 LEU A O 1
ATOM 3265 N N . THR A 1 420 ? -10.811 -5.918 17.764 1.00 94.06 420 THR A N 1
ATOM 3266 C CA . THR A 1 420 ? -11.773 -5.013 18.423 1.00 94.06 420 THR A CA 1
ATOM 3267 C C . THR A 1 420 ? -12.990 -5.776 18.946 1.00 94.06 420 THR A C 1
ATOM 3269 O O . THR A 1 420 ? -13.490 -5.478 20.029 1.00 94.06 420 THR A O 1
ATOM 3272 N N . GLY A 1 421 ? -13.449 -6.797 18.212 1.00 91.50 421 GLY A N 1
ATOM 3273 C CA . GLY A 1 421 ? -14.448 -7.749 18.695 1.00 91.50 421 GLY A CA 1
ATOM 3274 C C . GLY A 1 421 ? -13.939 -8.594 19.867 1.00 91.50 421 GLY A C 1
ATOM 3275 O O . GLY A 1 421 ? -14.582 -8.641 20.910 1.00 91.50 421 GLY A O 1
ATOM 3276 N N . TYR A 1 422 ? -12.773 -9.226 19.733 1.00 91.88 422 TYR A N 1
ATOM 3277 C CA . TYR A 1 422 ? -12.202 -10.142 20.727 1.00 91.88 422 TYR A CA 1
ATOM 3278 C C . TYR A 1 422 ? -11.885 -9.473 22.082 1.00 91.88 422 TYR A C 1
ATOM 3280 O O . TYR A 1 422 ? -12.133 -10.061 23.139 1.00 91.88 422 TYR A O 1
ATOM 3288 N N . LEU A 1 423 ? -11.411 -8.222 22.067 1.00 89.00 423 LEU A N 1
ATOM 3289 C CA . LEU A 1 423 ? -11.194 -7.401 23.269 1.00 89.00 423 LEU A CA 1
ATOM 3290 C C . LEU A 1 423 ? -12.506 -6.963 23.948 1.00 89.00 423 LEU A C 1
ATOM 3292 O O . LEU A 1 423 ? -12.495 -6.541 25.101 1.00 89.00 423 LEU A O 1
ATOM 3296 N N . LYS A 1 424 ? -13.657 -7.058 23.271 1.00 85.31 424 LYS A N 1
ATOM 3297 C CA . LYS A 1 424 ? -14.934 -6.582 23.808 1.00 85.31 424 LYS A CA 1
ATOM 3298 C C . LYS A 1 424 ? -15.522 -7.580 24.809 1.00 85.31 424 LYS A C 1
ATOM 3300 O O . LYS A 1 424 ? -16.011 -8.647 24.446 1.00 85.31 424 LYS A O 1
ATOM 3305 N N . SER A 1 425 ? -15.564 -7.184 26.079 1.00 67.38 425 SER A N 1
ATOM 3306 C CA . SER A 1 425 ? -15.987 -8.014 27.223 1.00 67.38 425 SER A CA 1
ATOM 3307 C C . SER A 1 425 ? -17.417 -8.583 27.172 1.00 67.38 425 SER A C 1
ATOM 3309 O O . SER A 1 425 ? -17.729 -9.506 27.915 1.00 67.38 425 SER A O 1
ATOM 3311 N N . ASN A 1 426 ? -18.292 -8.057 26.308 1.00 68.75 426 ASN A N 1
ATOM 3312 C CA . ASN A 1 426 ? -19.730 -8.361 26.272 1.00 68.75 426 ASN A CA 1
ATOM 3313 C C . ASN A 1 426 ? -20.161 -9.245 25.074 1.00 68.75 426 ASN A C 1
ATOM 3315 O O . ASN A 1 426 ? -21.277 -9.099 24.567 1.00 68.75 426 ASN A O 1
ATOM 3319 N N . LEU A 1 427 ? -19.286 -10.128 24.578 1.00 74.31 427 LEU A N 1
ATOM 3320 C CA . LEU A 1 427 ? -19.615 -11.087 23.512 1.00 74.31 427 LEU A CA 1
ATOM 3321 C C . LEU A 1 427 ? -19.999 -12.474 24.048 1.00 74.31 427 LEU A C 1
ATOM 3323 O O . LEU A 1 427 ? -19.472 -12.953 25.047 1.00 74.31 427 LEU A O 1
ATOM 3327 N N . ASN A 1 428 ? -20.884 -13.160 23.320 1.00 82.44 428 ASN A N 1
ATOM 3328 C CA . ASN A 1 428 ? -21.164 -14.581 23.537 1.00 82.44 428 ASN A CA 1
ATOM 3329 C C . ASN A 1 428 ? -19.934 -15.422 23.145 1.00 82.44 428 ASN A C 1
ATOM 3331 O O . ASN A 1 428 ? -19.280 -15.106 22.152 1.00 82.44 428 ASN A O 1
ATOM 3335 N N . SER A 1 429 ? -19.694 -16.559 23.812 1.00 84.62 429 SER A N 1
ATOM 3336 C CA . SER A 1 429 ? -18.536 -17.437 23.530 1.00 84.62 429 SER A CA 1
ATOM 3337 C C . SER A 1 429 ? -18.417 -17.874 22.055 1.00 84.62 429 SER A C 1
ATOM 3339 O O . SER A 1 429 ? -17.316 -17.940 21.515 1.00 84.62 429 SER A O 1
ATOM 3341 N N . TYR A 1 430 ? -19.536 -18.090 21.350 1.00 85.62 430 TYR A N 1
ATOM 3342 C CA . TYR A 1 430 ? -19.526 -18.344 19.899 1.00 85.62 430 TYR A CA 1
ATOM 3343 C C . TYR A 1 430 ? -18.995 -17.158 19.075 1.00 85.62 430 TYR A C 1
ATOM 3345 O O . TYR A 1 430 ? -18.265 -17.364 18.109 1.00 85.62 430 TYR A O 1
ATOM 3353 N N . GLY A 1 431 ? -19.328 -15.924 19.465 1.00 85.25 431 GLY A N 1
ATOM 3354 C CA . GLY A 1 431 ? -18.823 -14.706 18.827 1.00 85.25 431 GLY A CA 1
ATOM 3355 C C . GLY A 1 431 ? -17.342 -14.476 19.122 1.00 85.25 431 GLY A C 1
ATOM 3356 O O . GLY A 1 431 ? -16.588 -14.138 18.220 1.00 85.25 431 GLY A O 1
ATOM 3357 N N . GLU A 1 432 ? -16.900 -14.749 20.351 1.00 89.00 432 GLU A N 1
ATOM 3358 C CA . GLU A 1 432 ? -15.483 -14.697 20.724 1.00 89.00 432 GLU A CA 1
ATOM 3359 C C . GLU A 1 432 ? -14.641 -15.719 19.937 1.00 89.00 432 GLU A C 1
ATOM 3361 O O . GLU A 1 432 ? -13.598 -15.361 19.390 1.00 89.00 432 GLU A O 1
ATOM 3366 N N . ARG A 1 433 ? -15.131 -16.960 19.785 1.00 90.81 433 ARG A N 1
ATOM 3367 C CA . ARG A 1 433 ? -14.514 -17.984 18.918 1.00 90.81 433 ARG A CA 1
ATOM 3368 C C . ARG A 1 433 ? -14.470 -17.553 17.450 1.00 90.81 433 ARG A C 1
ATOM 3370 O O . ARG A 1 433 ? -13.454 -17.765 16.794 1.00 90.81 433 ARG A O 1
ATOM 3377 N N . PHE A 1 434 ? -15.535 -16.934 16.937 1.00 92.00 434 PHE A N 1
ATOM 3378 C CA . PHE A 1 434 ? -15.560 -16.400 15.573 1.00 92.00 434 PHE A CA 1
ATOM 3379 C C . PHE A 1 434 ? -14.529 -15.277 15.382 1.00 92.00 434 PHE A C 1
ATOM 3381 O O . PHE A 1 434 ? -13.748 -15.330 14.435 1.00 92.00 434 PHE A O 1
ATOM 3388 N N . CYS A 1 435 ? -14.456 -14.313 16.306 1.00 93.31 435 CYS A N 1
ATOM 3389 C CA . CYS A 1 435 ? -13.437 -13.262 16.293 1.00 93.31 435 CYS A CA 1
ATOM 3390 C C . CYS A 1 435 ? -12.014 -13.840 16.363 1.00 93.31 435 CYS A C 1
ATOM 3392 O O . CYS A 1 435 ? -11.156 -13.408 15.602 1.00 93.31 435 CYS A O 1
ATOM 3394 N N . TYR A 1 436 ? -11.765 -14.848 17.204 1.00 93.56 436 TYR A N 1
ATOM 3395 C CA . TYR A 1 436 ? -10.466 -15.524 17.290 1.00 93.56 436 TYR A CA 1
ATOM 3396 C C . TYR A 1 436 ? -10.060 -16.195 15.965 1.00 93.56 436 TYR A C 1
ATOM 3398 O O . TYR A 1 436 ? -8.951 -15.982 15.474 1.00 93.56 436 TYR A O 1
ATOM 3406 N N . LEU A 1 437 ? -10.966 -16.965 15.349 1.00 94.50 437 LEU A N 1
ATOM 3407 C CA . LEU A 1 437 ? -10.711 -17.634 14.067 1.00 94.50 437 LEU A CA 1
ATOM 3408 C C . LEU A 1 437 ? -10.513 -16.631 12.922 1.00 94.50 437 LEU A C 1
ATOM 3410 O O . LEU A 1 437 ? -9.577 -16.780 12.138 1.00 94.50 437 LEU A O 1
ATOM 3414 N N . LEU A 1 438 ? -11.345 -15.586 12.855 1.00 95.38 438 LEU A N 1
ATOM 3415 C CA . LEU A 1 438 ? -11.226 -14.527 11.852 1.00 95.38 438 LEU A CA 1
ATOM 3416 C C . LEU A 1 438 ? -9.909 -13.756 12.010 1.00 95.38 438 LEU A C 1
ATOM 3418 O O . LEU A 1 438 ? -9.211 -13.543 11.021 1.00 95.38 438 LEU A O 1
ATOM 3422 N N . MET A 1 439 ? -9.533 -13.390 13.240 1.00 95.69 439 MET A N 1
ATOM 3423 C CA . MET A 1 439 ? -8.260 -12.734 13.561 1.00 95.69 439 MET A CA 1
ATOM 3424 C C . MET A 1 439 ? -7.061 -13.608 13.173 1.00 95.69 439 MET A C 1
ATOM 3426 O O . MET A 1 439 ? -6.105 -13.100 12.595 1.00 95.69 439 MET A O 1
ATOM 3430 N N . SER A 1 440 ? -7.120 -14.919 13.425 1.00 95.56 440 SER A N 1
ATOM 3431 C CA . SER A 1 440 ? -6.065 -15.862 13.035 1.00 95.56 440 SER A CA 1
ATOM 3432 C C . SER A 1 440 ? -5.907 -15.957 11.513 1.00 95.56 440 SER A C 1
ATOM 3434 O O . SER A 1 440 ? -4.831 -15.683 10.980 1.00 95.56 440 SER A O 1
ATOM 3436 N N . ALA A 1 441 ? -7.000 -16.238 10.795 1.00 96.38 441 ALA A N 1
ATOM 3437 C CA . ALA A 1 441 ? -6.986 -16.367 9.339 1.00 96.38 441 ALA A CA 1
ATOM 3438 C C . ALA A 1 441 ? -6.573 -15.063 8.630 1.00 96.38 441 ALA A C 1
ATOM 3440 O O . ALA A 1 441 ? -5.805 -15.093 7.670 1.00 96.38 441 ALA A O 1
ATOM 3441 N N . SER A 1 442 ? -7.046 -13.910 9.113 1.00 96.88 442 SER A N 1
ATOM 3442 C CA . SER A 1 442 ? -6.680 -12.605 8.548 1.00 96.88 442 SER A CA 1
ATOM 3443 C C . SER A 1 442 ? -5.246 -12.185 8.880 1.00 96.88 442 SER A C 1
ATOM 3445 O O . SER A 1 442 ? -4.590 -11.631 8.002 1.00 96.88 442 SER A O 1
ATOM 3447 N N . THR A 1 443 ? -4.718 -12.498 10.072 1.00 97.06 443 THR A N 1
ATOM 3448 C CA . THR A 1 443 ? -3.300 -12.246 10.405 1.00 97.06 443 THR A CA 1
ATOM 3449 C C . THR A 1 443 ? -2.377 -13.053 9.492 1.00 97.06 443 THR A C 1
ATOM 3451 O O . THR A 1 443 ? -1.461 -12.488 8.900 1.00 97.06 443 THR A O 1
ATOM 3454 N N . TYR A 1 444 ? -2.637 -14.353 9.326 1.00 95.31 444 TYR A N 1
ATOM 3455 C CA . TYR A 1 444 ? -1.846 -15.208 8.439 1.00 95.31 444 TYR A CA 1
ATOM 3456 C C . TYR A 1 444 ? -1.894 -14.732 6.977 1.00 95.31 444 TYR A C 1
ATOM 3458 O O . TYR A 1 444 ? -0.846 -14.537 6.360 1.00 95.31 444 TYR A O 1
ATOM 3466 N N . THR A 1 445 ? -3.083 -14.461 6.426 1.00 94.50 445 THR A N 1
ATOM 3467 C CA . THR A 1 445 ? -3.194 -13.973 5.041 1.00 94.50 445 THR A CA 1
ATOM 3468 C C . THR A 1 445 ? -2.554 -12.592 4.869 1.00 94.50 445 THR A C 1
ATOM 3470 O O . THR A 1 445 ? -1.910 -12.349 3.853 1.00 94.50 445 THR A O 1
ATOM 3473 N N . PHE A 1 446 ? -2.633 -11.706 5.869 1.00 96.00 446 PHE A N 1
ATOM 3474 C CA . PHE A 1 446 ? -1.925 -10.422 5.847 1.00 96.00 446 PHE A CA 1
ATOM 3475 C C . PHE A 1 446 ? -0.397 -10.598 5.777 1.00 96.00 446 PHE A C 1
ATOM 3477 O O . PHE A 1 446 ? 0.253 -9.897 5.002 1.00 96.00 446 PHE A O 1
ATOM 3484 N N . VAL A 1 447 ? 0.163 -11.572 6.508 1.00 93.75 447 VAL A N 1
ATOM 3485 C CA . VAL A 1 447 ? 1.593 -11.927 6.430 1.00 93.75 447 VAL A CA 1
ATOM 3486 C C . VAL A 1 447 ? 1.976 -12.477 5.051 1.00 93.75 447 VAL A C 1
ATOM 3488 O O . VAL A 1 447 ? 3.039 -12.138 4.537 1.00 93.75 447 VAL A O 1
ATOM 3491 N N . MET A 1 448 ? 1.111 -13.276 4.419 1.00 90.94 448 MET A N 1
ATOM 3492 C CA . MET A 1 448 ? 1.372 -13.847 3.089 1.00 90.94 448 MET A CA 1
ATOM 3493 C C . MET A 1 448 ? 1.240 -12.851 1.929 1.00 90.94 448 MET A C 1
ATOM 3495 O O . MET A 1 448 ? 1.931 -13.006 0.926 1.00 90.94 448 MET A O 1
ATOM 3499 N N . MET A 1 449 ? 0.374 -11.839 2.037 1.00 91.94 449 MET A N 1
ATOM 3500 C CA . MET A 1 449 ? 0.123 -10.888 0.942 1.00 91.94 449 MET A CA 1
ATOM 3501 C C . MET A 1 449 ? 1.152 -9.748 0.858 1.00 91.94 449 MET A C 1
ATOM 3503 O O . MET A 1 449 ? 1.254 -9.105 -0.187 1.00 91.94 449 MET A O 1
ATOM 3507 N N . TRP A 1 450 ? 1.907 -9.468 1.930 1.00 90.81 450 TRP A N 1
ATOM 3508 C CA . TRP A 1 450 ? 2.857 -8.349 1.964 1.00 90.81 450 TRP A CA 1
ATOM 3509 C C . TRP A 1 450 ? 4.031 -8.585 2.920 1.00 90.81 450 TRP A C 1
ATOM 3511 O O . TRP A 1 450 ? 3.846 -8.794 4.118 1.00 90.81 450 TRP A O 1
ATOM 3521 N N . GLU A 1 451 ? 5.253 -8.469 2.401 1.00 84.56 451 GLU A N 1
ATOM 3522 C CA . GLU A 1 451 ? 6.510 -8.670 3.139 1.00 84.56 451 GLU A CA 1
ATOM 3523 C C . GLU A 1 451 ? 6.648 -7.779 4.393 1.00 84.56 451 GLU A C 1
ATOM 3525 O O . GLU A 1 451 ? 7.092 -8.246 5.443 1.00 84.56 451 GLU A O 1
ATOM 3530 N N . TYR A 1 452 ? 6.194 -6.520 4.329 1.00 85.50 452 TYR A N 1
ATOM 3531 C CA . TYR A 1 452 ? 6.317 -5.536 5.416 1.00 85.50 452 TYR A CA 1
ATOM 3532 C C . TYR A 1 452 ? 5.192 -5.589 6.465 1.00 85.50 452 TYR A C 1
ATOM 3534 O O . TYR A 1 452 ? 5.243 -4.865 7.462 1.00 85.50 452 TYR A O 1
ATOM 3542 N N . SER A 1 453 ? 4.204 -6.471 6.287 1.00 91.75 453 SER A N 1
ATOM 3543 C CA . SER A 1 453 ? 3.091 -6.724 7.222 1.00 91.75 453 SER A CA 1
ATOM 3544 C C . SER A 1 453 ? 3.524 -6.843 8.691 1.00 91.75 453 SER A C 1
ATOM 3546 O O . SER A 1 453 ? 2.885 -6.290 9.593 1.00 91.75 453 SER A O 1
ATOM 3548 N N . HIS A 1 454 ? 4.649 -7.518 8.934 1.00 91.06 454 HIS A N 1
ATOM 3549 C CA . HIS A 1 454 ? 5.194 -7.774 10.262 1.00 91.06 454 HIS A CA 1
ATOM 3550 C C . HIS A 1 454 ? 5.582 -6.493 11.027 1.00 91.06 454 HIS A C 1
ATOM 3552 O O . HIS A 1 454 ? 5.546 -6.495 12.257 1.00 91.06 454 HIS A O 1
ATOM 3558 N N . TYR A 1 455 ? 5.882 -5.379 10.345 1.00 91.06 455 TYR A N 1
ATOM 3559 C CA . TYR A 1 455 ? 6.136 -4.089 10.999 1.00 91.06 455 TYR A CA 1
ATOM 3560 C C . TYR A 1 455 ? 4.849 -3.429 11.523 1.00 91.06 455 TYR A C 1
ATOM 3562 O O . TYR A 1 455 ? 4.865 -2.830 12.599 1.00 91.06 455 TYR A O 1
ATOM 3570 N N . LEU A 1 456 ? 3.711 -3.579 10.835 1.00 93.44 456 LEU A N 1
ATOM 3571 C CA . LEU A 1 456 ? 2.429 -3.056 11.334 1.00 93.44 456 LEU A CA 1
ATOM 3572 C C . LEU A 1 456 ? 1.880 -3.919 12.473 1.00 93.44 456 LEU A C 1
ATOM 3574 O O . LEU A 1 456 ? 1.429 -3.391 13.492 1.00 93.44 456 LEU A O 1
ATOM 3578 N N . LEU A 1 457 ? 2.028 -5.242 12.361 1.00 95.69 457 LEU A N 1
ATOM 3579 C CA . LEU A 1 457 ? 1.765 -6.168 13.464 1.00 95.69 457 LEU A CA 1
ATOM 3580 C C . LEU A 1 457 ? 2.692 -5.902 14.670 1.00 95.69 457 LEU A C 1
ATOM 3582 O O . LEU A 1 457 ? 2.247 -6.044 15.805 1.00 95.69 457 LEU A O 1
ATOM 3586 N N . PHE A 1 458 ? 3.937 -5.442 14.470 1.00 95.31 458 PHE A N 1
ATOM 3587 C CA . PHE A 1 458 ? 4.815 -4.985 15.562 1.00 95.31 458 PHE A CA 1
ATOM 3588 C C . PHE A 1 458 ? 4.256 -3.744 16.274 1.00 95.31 458 PHE A C 1
ATOM 3590 O O . PHE A 1 458 ? 4.134 -3.762 17.498 1.00 95.31 458 PHE A O 1
ATOM 3597 N N . LEU A 1 459 ? 3.819 -2.707 15.546 1.00 94.25 459 LEU A N 1
ATOM 3598 C CA . LEU A 1 459 ? 3.144 -1.549 16.158 1.00 94.25 459 LEU A CA 1
ATOM 3599 C C . LEU A 1 459 ? 1.871 -1.964 16.917 1.00 94.25 459 LEU A C 1
ATOM 3601 O O . LEU A 1 459 ? 1.558 -1.415 17.977 1.00 94.25 459 LEU A O 1
ATOM 3605 N N . GLN A 1 460 ? 1.147 -2.964 16.411 1.00 95.62 460 GLN A N 1
ATOM 3606 C CA . GLN A 1 460 ? -0.029 -3.533 17.068 1.00 95.62 460 GLN A CA 1
ATOM 3607 C C . GLN A 1 460 ? 0.338 -4.310 18.343 1.00 95.62 460 GLN A C 1
ATOM 3609 O O . GLN A 1 460 ? -0.310 -4.133 19.373 1.00 95.62 460 GLN A O 1
ATOM 3614 N N . ALA A 1 461 ? 1.413 -5.102 18.315 1.00 95.19 461 ALA A N 1
ATOM 3615 C CA . ALA A 1 461 ? 1.938 -5.819 19.474 1.00 95.19 461 ALA A CA 1
ATOM 3616 C C . ALA A 1 461 ? 2.442 -4.856 20.565 1.00 95.19 461 ALA A C 1
ATOM 3618 O O . ALA A 1 461 ? 2.123 -5.049 21.734 1.00 95.19 461 ALA A O 1
ATOM 3619 N N . VAL A 1 462 ? 3.127 -3.766 20.198 1.00 94.19 462 VAL A N 1
ATOM 3620 C CA . VAL A 1 462 ? 3.497 -2.682 21.131 1.00 94.19 462 VAL A CA 1
ATOM 3621 C C . VAL A 1 462 ? 2.249 -2.027 21.738 1.00 94.19 462 VAL A C 1
ATOM 3623 O O . VAL A 1 462 ? 2.208 -1.774 22.942 1.00 94.19 462 VAL A O 1
ATOM 3626 N N . SER A 1 463 ? 1.195 -1.812 20.941 1.00 93.62 463 SER A N 1
ATOM 3627 C CA . SER A 1 463 ? -0.077 -1.249 21.431 1.00 93.62 463 SER A CA 1
ATOM 3628 C C . SER A 1 463 ? -0.740 -2.150 22.484 1.00 93.62 463 SER A C 1
ATOM 3630 O O . SER A 1 463 ? -1.224 -1.667 23.508 1.00 93.62 463 SER A O 1
ATOM 3632 N N . LEU A 1 464 ? -0.723 -3.467 22.257 1.00 92.44 464 LEU A N 1
ATOM 3633 C CA . LEU A 1 464 ? -1.244 -4.481 23.178 1.00 92.44 464 LEU A CA 1
ATOM 3634 C C . LEU A 1 464 ? -0.358 -4.670 24.424 1.00 92.44 464 LEU A C 1
ATOM 3636 O O . LEU A 1 464 ? -0.872 -4.861 25.526 1.00 92.44 464 LEU A O 1
ATOM 3640 N N . PHE A 1 465 ? 0.964 -4.550 24.289 1.00 91.25 465 PHE A N 1
ATOM 3641 C CA . PHE A 1 465 ? 1.906 -4.608 25.410 1.00 91.25 465 PHE A CA 1
ATOM 3642 C C . PHE A 1 465 ? 1.726 -3.426 26.367 1.00 91.25 465 PHE A C 1
ATOM 3644 O O . PHE A 1 465 ? 1.763 -3.604 27.586 1.00 91.25 465 PHE A O 1
ATOM 3651 N N . LEU A 1 466 ? 1.457 -2.228 25.842 1.00 88.75 466 LEU A N 1
ATOM 3652 C CA . LEU A 1 466 ? 1.119 -1.063 26.661 1.00 88.75 466 LEU A CA 1
ATOM 3653 C C . LEU A 1 466 ? -0.217 -1.260 27.408 1.00 88.75 466 LEU A C 1
ATOM 3655 O O . LEU A 1 466 ? -0.300 -0.941 28.595 1.00 88.75 466 LEU A O 1
ATOM 3659 N N . LEU A 1 467 ? -1.231 -1.857 26.765 1.00 86.19 467 LEU A N 1
ATOM 3660 C CA . LEU A 1 467 ? -2.519 -2.199 27.391 1.00 86.19 467 LEU A CA 1
ATOM 3661 C C . LEU A 1 467 ? -2.354 -3.165 28.587 1.00 86.19 467 LEU A C 1
ATOM 3663 O O . LEU A 1 467 ? -2.910 -2.918 29.664 1.00 86.19 467 LEU A O 1
ATOM 3667 N N . ASP A 1 468 ? -1.558 -4.226 28.416 1.00 83.94 468 ASP A N 1
ATOM 3668 C CA . ASP A 1 468 ? -1.230 -5.209 29.463 1.00 83.94 468 ASP A CA 1
ATOM 3669 C C . ASP A 1 468 ? -0.358 -4.603 30.582 1.00 83.94 468 ASP A C 1
ATOM 3671 O O . ASP A 1 468 ? -0.616 -4.813 31.770 1.00 83.94 468 ASP A O 1
ATOM 3675 N N . SER A 1 469 ? 0.605 -3.746 30.228 1.00 79.62 469 SER A N 1
ATOM 3676 C CA . SER A 1 469 ? 1.488 -3.058 31.184 1.00 79.62 469 SER A CA 1
ATOM 3677 C C . SER A 1 469 ? 0.711 -2.145 32.138 1.00 79.62 469 SER A C 1
ATOM 3679 O O . SER A 1 469 ? 0.875 -2.227 33.359 1.00 79.62 469 SER A O 1
ATOM 3681 N N . PHE A 1 470 ? -0.226 -1.344 31.617 1.00 74.56 470 PHE A N 1
ATOM 3682 C CA . PHE A 1 470 ? -1.168 -0.574 32.444 1.00 74.56 470 PHE A CA 1
ATOM 3683 C C . PHE A 1 470 ? -2.252 -1.450 33.107 1.00 74.56 470 PHE A C 1
ATOM 3685 O O . PHE A 1 470 ? -3.044 -0.962 33.918 1.00 74.56 470 PHE A O 1
ATOM 3692 N N . SER A 1 471 ? -2.242 -2.761 32.834 1.00 65.56 471 SER A N 1
ATOM 3693 C CA . SER A 1 471 ? -3.121 -3.789 33.405 1.00 65.56 471 SER A CA 1
ATOM 3694 C C . SER A 1 471 ? -4.600 -3.564 33.113 1.00 65.56 471 SER A C 1
ATOM 3696 O O . SER A 1 471 ? -5.451 -3.890 33.945 1.00 65.56 471 SER A O 1
ATOM 3698 N N . LEU A 1 472 ? -4.907 -2.923 31.985 1.00 62.16 472 LEU A N 1
ATOM 3699 C CA . LEU A 1 472 ? -6.246 -2.408 31.718 1.00 62.16 472 LEU A CA 1
ATOM 3700 C C . LEU A 1 472 ? -7.227 -3.532 31.343 1.00 62.16 472 LEU A C 1
ATOM 3702 O O . LEU A 1 472 ? -8.369 -3.470 31.795 1.00 62.16 472 LEU A O 1
ATOM 3706 N N . GLU A 1 473 ? -6.737 -4.582 30.677 1.00 65.25 473 GLU A N 1
ATOM 3707 C CA . GLU A 1 473 ? -7.448 -5.808 30.266 1.00 65.25 473 GLU A CA 1
ATOM 3708 C C . GLU A 1 473 ? -6.873 -7.060 30.987 1.00 65.25 473 GLU A C 1
ATOM 3710 O O . GLU A 1 473 ? -5.693 -7.053 31.356 1.00 65.25 473 GLU A O 1
ATOM 3715 N N . PRO A 1 474 ? -7.637 -8.155 31.210 1.00 64.88 474 PRO A N 1
ATOM 3716 C CA . PRO A 1 474 ? -7.090 -9.477 31.530 1.00 64.88 474 PRO A CA 1
ATOM 3717 C C . PRO A 1 474 ? -6.018 -9.954 30.534 1.00 64.88 474 PRO A C 1
ATOM 3719 O O . PRO A 1 474 ? -6.297 -10.303 29.387 1.00 64.88 474 PRO A O 1
ATOM 3722 N N . SER A 1 475 ? -4.788 -10.049 31.043 1.00 69.31 475 SER A N 1
ATOM 3723 C CA . SER A 1 475 ? -3.568 -10.435 30.320 1.00 69.31 475 SER A CA 1
ATOM 3724 C C . SER A 1 475 ? -3.703 -11.690 29.448 1.00 69.31 475 SER A C 1
ATOM 3726 O O . SER A 1 475 ? -3.091 -11.781 28.384 1.00 69.31 475 SER A O 1
ATOM 3728 N N . ASP A 1 476 ? -4.509 -12.668 29.869 1.00 78.06 476 ASP A N 1
ATOM 3729 C CA . ASP A 1 476 ? -4.655 -13.942 29.164 1.00 78.06 476 ASP A CA 1
ATOM 3730 C C . ASP A 1 476 ? -5.242 -13.787 27.753 1.00 78.06 476 ASP A C 1
ATOM 3732 O O . ASP A 1 476 ? -4.717 -14.415 26.837 1.00 78.06 476 ASP A O 1
ATOM 3736 N N . LYS A 1 477 ? -6.205 -12.875 27.527 1.00 85.38 477 LYS A N 1
ATOM 3737 C CA . LYS A 1 477 ? -6.695 -12.575 26.165 1.00 85.38 477 LYS A CA 1
ATOM 3738 C C . LYS A 1 477 ? -5.563 -12.103 25.256 1.00 85.38 477 LYS A C 1
ATOM 3740 O O . LYS A 1 477 ? -5.397 -12.594 24.144 1.00 85.38 477 LYS A O 1
ATOM 3745 N N . VAL A 1 478 ? -4.761 -11.156 25.744 1.00 88.00 478 VAL A N 1
ATOM 3746 C CA . VAL A 1 478 ? -3.658 -10.558 24.980 1.00 88.00 478 VAL A CA 1
ATOM 3747 C C . VAL A 1 478 ? -2.595 -11.612 24.634 1.00 88.00 478 VAL A C 1
ATOM 3749 O O . VAL A 1 478 ? -2.064 -11.623 23.525 1.00 88.00 478 VAL A O 1
ATOM 3752 N N . HIS A 1 479 ? -2.349 -12.564 25.537 1.00 88.06 479 HIS A N 1
ATOM 3753 C CA . HIS A 1 479 ? -1.425 -13.673 25.293 1.00 88.06 479 HIS A CA 1
ATOM 3754 C C . HIS A 1 479 ? -1.914 -14.665 24.225 1.00 88.06 479 HIS A C 1
ATOM 3756 O O . HIS A 1 479 ? -1.083 -15.229 23.515 1.00 88.06 479 HIS A O 1
ATOM 3762 N N . GLU A 1 480 ? -3.224 -14.847 24.035 1.00 91.50 480 GLU A N 1
ATOM 3763 C CA . GLU A 1 480 ? -3.738 -15.644 22.911 1.00 91.50 480 GLU A CA 1
ATOM 3764 C C . GLU A 1 480 ? -3.536 -14.945 21.551 1.00 91.50 480 GLU A C 1
ATOM 3766 O O . GLU A 1 480 ? -3.218 -15.612 20.565 1.00 91.50 480 GLU A O 1
ATOM 3771 N N . VAL A 1 481 ? -3.619 -13.606 21.494 1.00 94.00 481 VAL A N 1
ATOM 3772 C CA . VAL A 1 481 ? -3.271 -12.824 20.285 1.00 94.00 481 VAL A CA 1
ATOM 3773 C C . VAL A 1 481 ? -1.787 -13.000 19.936 1.00 94.00 481 VAL A C 1
ATOM 3775 O O . VAL A 1 481 ? -1.427 -13.234 18.784 1.00 94.00 481 VAL A O 1
ATOM 3778 N N . TYR A 1 482 ? -0.911 -12.975 20.941 1.00 93.88 482 TYR A N 1
ATOM 3779 C CA . TYR A 1 482 ? 0.523 -13.206 20.759 1.00 93.88 482 TYR A CA 1
ATOM 3780 C C . TYR A 1 482 ? 0.858 -14.606 20.216 1.00 93.88 482 TYR A C 1
ATOM 3782 O O . TYR A 1 482 ? 1.740 -14.731 19.363 1.00 93.88 482 TYR A O 1
ATOM 3790 N N . LYS A 1 483 ? 0.124 -15.655 20.614 1.00 93.44 483 LYS A N 1
ATOM 3791 C CA . LYS A 1 483 ? 0.269 -16.989 19.999 1.00 93.44 483 LYS A CA 1
ATOM 3792 C C . LYS A 1 483 ? -0.107 -16.985 18.516 1.00 93.44 483 LYS A C 1
ATOM 3794 O O . LYS A 1 483 ? 0.608 -17.593 17.723 1.00 93.44 483 LYS A O 1
ATOM 3799 N N . ILE A 1 484 ? -1.179 -16.280 18.132 1.00 95.75 484 ILE A N 1
ATOM 3800 C CA . ILE A 1 484 ? -1.562 -16.112 16.718 1.00 95.75 484 ILE A CA 1
ATOM 3801 C C . ILE A 1 484 ? -0.428 -15.445 15.930 1.00 95.75 484 ILE A C 1
ATOM 3803 O O . ILE A 1 484 ? -0.140 -15.875 14.814 1.00 95.75 484 ILE A O 1
ATOM 3807 N N . TYR A 1 485 ? 0.248 -14.440 16.496 1.00 96.25 485 TYR A N 1
ATOM 3808 C CA . TYR A 1 485 ? 1.355 -13.754 15.817 1.00 96.25 485 TYR A CA 1
ATOM 3809 C C . TYR A 1 485 ? 2.564 -14.679 15.612 1.00 96.25 485 TYR A C 1
ATOM 3811 O O . TYR A 1 485 ? 3.080 -14.748 14.498 1.00 96.25 485 TYR A O 1
ATOM 3819 N N . ILE A 1 486 ? 2.968 -15.452 16.631 1.00 94.75 486 ILE A N 1
ATOM 3820 C CA . ILE A 1 486 ? 4.040 -16.459 16.493 1.00 94.75 486 ILE A CA 1
ATOM 3821 C C . ILE A 1 486 ? 3.664 -17.516 15.444 1.00 94.75 486 ILE A C 1
ATOM 3823 O O . ILE A 1 486 ? 4.465 -17.810 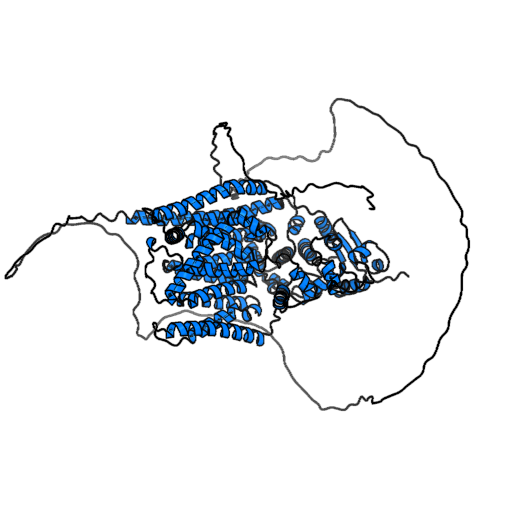14.560 1.00 94.75 486 ILE A O 1
ATOM 3827 N N . PHE A 1 487 ? 2.445 -18.062 15.503 1.00 94.56 487 PHE A N 1
ATOM 3828 C CA . PHE A 1 487 ? 1.985 -19.086 14.562 1.00 94.56 487 PHE A CA 1
ATOM 3829 C C . PHE A 1 487 ? 1.927 -18.566 13.116 1.00 94.56 487 PHE A C 1
ATOM 3831 O O . PHE A 1 487 ? 2.392 -19.241 12.200 1.00 94.56 487 PHE A O 1
ATOM 3838 N N . SER A 1 488 ? 1.424 -17.343 12.916 1.00 95.50 488 SER A N 1
ATOM 3839 C CA . SER A 1 488 ? 1.338 -16.703 11.596 1.00 95.50 488 SER A CA 1
ATOM 3840 C C . SER A 1 488 ? 2.721 -16.413 11.008 1.00 95.50 488 SER A C 1
ATOM 3842 O O . SER A 1 488 ? 2.932 -16.640 9.819 1.00 95.50 488 SER A O 1
ATOM 3844 N N . LEU A 1 489 ? 3.679 -15.963 11.831 1.00 94.19 489 LEU A N 1
ATOM 3845 C CA . LEU A 1 489 ? 5.071 -15.768 11.413 1.00 94.19 489 LEU A CA 1
ATOM 3846 C C . LEU A 1 489 ? 5.773 -17.087 11.080 1.00 94.19 489 LEU A C 1
ATOM 3848 O O . LEU A 1 489 ? 6.485 -17.152 10.084 1.00 94.19 489 LEU A O 1
ATOM 3852 N N . PHE A 1 490 ? 5.570 -18.135 11.882 1.00 93.19 490 PHE A N 1
ATOM 3853 C CA . PHE A 1 490 ? 6.160 -19.453 11.639 1.00 93.19 490 PHE A CA 1
ATOM 3854 C C . PHE A 1 490 ? 5.633 -20.080 10.340 1.00 93.19 490 PHE A C 1
ATOM 3856 O O . PHE A 1 490 ? 6.418 -20.521 9.502 1.00 93.19 490 PHE A O 1
ATOM 3863 N N . LEU A 1 491 ? 4.313 -20.057 10.132 1.00 92.38 491 LEU A N 1
ATOM 3864 C CA . LEU A 1 491 ? 3.699 -20.563 8.904 1.00 92.38 491 LEU A CA 1
ATOM 3865 C C . LEU A 1 491 ? 4.086 -19.710 7.683 1.00 92.38 491 LEU A C 1
ATOM 3867 O O . LEU A 1 491 ? 4.374 -20.259 6.621 1.00 92.38 491 LEU A O 1
ATOM 3871 N N . GLY A 1 492 ? 4.175 -18.385 7.849 1.00 91.69 492 GLY A N 1
ATOM 3872 C CA . GLY A 1 492 ? 4.695 -17.472 6.830 1.00 91.69 492 GLY A CA 1
ATOM 3873 C C . GLY A 1 492 ? 6.154 -17.755 6.464 1.00 91.69 492 GLY A C 1
ATOM 3874 O O . GLY A 1 492 ? 6.479 -17.814 5.285 1.00 91.69 492 GLY A O 1
ATOM 3875 N N . TYR A 1 493 ? 7.027 -18.011 7.442 1.00 90.62 493 TYR A N 1
ATOM 3876 C CA . TYR A 1 493 ? 8.430 -18.370 7.205 1.00 90.62 493 TYR A CA 1
ATOM 3877 C C . TYR A 1 493 ? 8.568 -19.648 6.366 1.00 90.62 493 TYR A C 1
ATOM 3879 O O . TYR A 1 493 ? 9.297 -19.646 5.373 1.00 90.62 493 TYR A O 1
ATOM 3887 N N . LEU A 1 494 ? 7.828 -20.706 6.718 1.00 90.12 494 LEU A N 1
ATOM 3888 C CA . LEU A 1 494 ? 7.837 -21.970 5.972 1.00 90.12 494 LEU A CA 1
ATOM 3889 C C . LEU A 1 494 ? 7.339 -21.803 4.528 1.00 90.12 494 LEU A C 1
ATOM 3891 O O . LEU A 1 494 ? 7.897 -22.401 3.612 1.00 90.12 494 LEU A O 1
ATOM 3895 N N . LEU A 1 495 ? 6.296 -20.995 4.314 1.00 87.75 495 LEU A N 1
ATOM 3896 C CA . LEU A 1 495 ? 5.659 -20.840 3.002 1.00 87.75 495 LEU A CA 1
ATOM 3897 C C . LEU A 1 495 ? 6.285 -19.744 2.124 1.00 87.75 495 LEU A C 1
ATOM 3899 O O . LEU A 1 495 ? 6.074 -19.756 0.914 1.00 87.75 495 LEU A O 1
ATOM 3903 N N . GLN A 1 496 ? 7.089 -18.835 2.687 1.00 87.38 496 GLN A N 1
ATOM 3904 C CA . GLN A 1 496 ? 7.812 -17.791 1.945 1.00 87.38 496 GLN A CA 1
ATOM 3905 C C . GLN A 1 496 ? 9.251 -18.185 1.563 1.00 87.38 496 GLN A C 1
ATOM 3907 O O . GLN A 1 496 ? 10.136 -17.329 1.498 1.00 87.38 496 GLN A O 1
ATOM 3912 N N . PHE A 1 497 ? 9.494 -19.473 1.297 1.00 83.69 497 PHE A N 1
ATOM 3913 C CA . PHE A 1 497 ? 10.818 -20.009 0.946 1.00 83.69 497 PHE A CA 1
ATOM 3914 C C . PHE A 1 497 ? 11.895 -19.657 1.995 1.00 83.69 497 PHE A C 1
ATOM 3916 O O . PHE A 1 497 ? 12.966 -19.158 1.652 1.00 83.69 497 PHE A O 1
ATOM 3923 N N . GLU A 1 498 ? 11.590 -19.880 3.278 1.00 83.25 498 GLU A N 1
ATOM 3924 C CA . GLU A 1 498 ? 12.502 -19.630 4.408 1.00 83.25 498 GLU A CA 1
ATOM 3925 C C . GLU A 1 498 ? 12.976 -18.163 4.495 1.00 83.25 498 GLU A C 1
ATOM 3927 O O . GLU A 1 498 ? 14.150 -17.856 4.710 1.00 83.25 498 GLU A O 1
ATOM 3932 N N . ASN A 1 499 ? 12.040 -17.219 4.324 1.00 80.62 499 ASN A N 1
ATOM 3933 C CA . ASN A 1 499 ? 12.329 -15.784 4.330 1.00 80.62 499 ASN A CA 1
ATOM 3934 C C . ASN A 1 499 ? 12.931 -15.309 5.671 1.00 80.62 499 ASN A C 1
ATOM 3936 O O . ASN A 1 499 ? 12.219 -15.020 6.638 1.00 80.62 499 ASN A O 1
ATOM 3940 N N . SER A 1 500 ? 14.261 -15.174 5.697 1.00 81.50 500 SER A N 1
ATOM 3941 C CA . SER A 1 500 ? 15.052 -14.735 6.858 1.00 81.50 500 SER A CA 1
ATOM 3942 C C . SER A 1 500 ? 14.602 -13.404 7.480 1.00 81.50 500 SER A C 1
ATOM 3944 O O . SER A 1 500 ? 14.777 -13.228 8.687 1.00 81.50 500 SER A O 1
ATOM 3946 N N . ALA A 1 501 ? 13.945 -12.513 6.724 1.00 80.94 501 ALA A N 1
ATOM 3947 C CA . ALA A 1 501 ? 13.384 -11.272 7.264 1.00 80.94 501 ALA A CA 1
ATOM 3948 C C . ALA A 1 501 ? 12.330 -11.523 8.362 1.00 80.94 501 ALA A C 1
ATOM 3950 O O . ALA A 1 501 ? 12.256 -10.772 9.333 1.00 80.94 501 ALA A O 1
ATOM 3951 N N . LEU A 1 502 ? 11.548 -12.608 8.264 1.00 85.56 502 LEU A N 1
ATOM 3952 C CA . LEU A 1 502 ? 10.536 -12.952 9.270 1.00 85.56 502 LEU A CA 1
ATOM 3953 C C . LEU A 1 502 ? 11.168 -13.455 10.580 1.00 85.56 502 LEU A C 1
ATOM 3955 O O . LEU A 1 502 ? 10.679 -13.110 11.658 1.00 85.56 502 LEU A O 1
ATOM 3959 N N . LEU A 1 503 ? 12.286 -14.192 10.507 1.00 85.12 503 LEU A N 1
ATOM 3960 C CA . LEU A 1 503 ? 13.058 -14.628 11.684 1.00 85.12 503 LEU A CA 1
ATOM 3961 C C . LEU A 1 503 ? 13.766 -13.462 12.387 1.00 85.12 503 LEU A C 1
ATOM 3963 O O . LEU A 1 503 ? 13.858 -13.434 13.612 1.00 85.12 503 LEU A O 1
ATOM 3967 N N . VAL A 1 504 ? 14.263 -12.499 11.611 1.00 86.12 504 VAL A N 1
ATOM 3968 C CA . VAL A 1 504 ? 14.966 -11.304 12.106 1.00 86.12 504 VAL A CA 1
ATOM 3969 C C . VAL A 1 504 ? 13.991 -10.189 12.538 1.00 86.12 504 VAL A C 1
ATOM 3971 O O . VAL A 1 504 ? 14.394 -9.194 13.149 1.00 86.12 504 VAL A O 1
ATOM 3974 N N . SER A 1 505 ? 12.690 -10.361 12.276 1.00 89.12 505 SER A N 1
ATOM 3975 C CA . SER A 1 505 ? 11.668 -9.342 12.520 1.00 89.12 505 SER A CA 1
ATOM 3976 C C . SER A 1 505 ? 11.595 -8.886 13.991 1.00 89.12 505 SER A C 1
ATOM 3978 O O . SER A 1 505 ? 11.616 -9.710 14.914 1.00 89.12 505 SER A O 1
ATOM 3980 N N . PRO A 1 506 ? 11.415 -7.573 14.252 1.00 90.81 506 PRO A N 1
ATOM 3981 C CA . PRO A 1 506 ? 11.247 -7.065 15.616 1.00 90.81 506 PRO A CA 1
ATOM 3982 C C . PRO A 1 506 ? 9.948 -7.568 16.265 1.00 90.81 506 PRO A C 1
ATOM 3984 O O . PRO A 1 506 ? 9.862 -7.641 17.491 1.00 90.81 506 PRO A O 1
ATOM 3987 N N . LEU A 1 507 ? 8.956 -7.973 15.458 1.00 94.19 507 LEU A N 1
ATOM 3988 C CA . LEU A 1 507 ? 7.746 -8.647 15.926 1.00 94.19 507 LEU A CA 1
ATOM 3989 C C . LEU A 1 507 ? 8.072 -9.980 16.605 1.00 94.19 507 LEU A C 1
ATOM 3991 O O . LEU A 1 507 ? 7.616 -10.202 17.726 1.00 94.19 507 LEU A O 1
ATOM 3995 N N . LEU A 1 508 ? 8.870 -10.846 15.969 1.00 93.62 508 LEU A N 1
ATOM 3996 C CA . LEU A 1 508 ? 9.217 -12.138 16.558 1.00 93.62 508 LEU A CA 1
ATOM 3997 C C . LEU A 1 508 ? 9.993 -11.951 17.866 1.00 93.62 508 LEU A C 1
ATOM 3999 O O . LEU A 1 508 ? 9.664 -12.590 18.863 1.00 93.62 508 LEU A O 1
ATOM 4003 N N . SER A 1 509 ? 10.960 -11.028 17.892 1.00 94.31 509 SER A N 1
ATOM 4004 C CA . SER A 1 509 ? 11.747 -10.723 19.096 1.00 94.31 509 SER A CA 1
ATOM 4005 C C . SER A 1 509 ? 10.881 -10.194 20.247 1.00 94.31 509 SER A C 1
ATOM 4007 O O . SER A 1 509 ? 11.012 -10.666 21.377 1.00 94.31 509 SER A O 1
ATOM 4009 N N . LEU A 1 510 ? 9.957 -9.265 19.967 1.00 94.50 510 LEU A N 1
ATOM 4010 C CA . LEU A 1 510 ? 9.039 -8.718 20.971 1.00 94.50 510 LEU A CA 1
ATOM 4011 C C . LEU A 1 510 ? 8.107 -9.802 21.517 1.00 94.50 510 LEU A C 1
ATOM 4013 O O . LEU A 1 510 ? 8.022 -9.988 22.731 1.00 94.50 510 LEU A O 1
ATOM 4017 N N . VAL A 1 511 ? 7.437 -10.551 20.642 1.00 94.44 511 VAL A N 1
ATOM 4018 C CA . VAL A 1 511 ? 6.432 -11.534 21.066 1.00 94.44 511 VAL A CA 1
ATOM 4019 C C . VAL A 1 511 ? 7.083 -12.738 21.764 1.00 94.44 511 VAL A C 1
ATOM 4021 O O . VAL A 1 511 ? 6.552 -13.210 22.770 1.00 94.44 511 VAL A O 1
ATOM 4024 N N . ALA A 1 512 ? 8.275 -13.169 21.337 1.00 93.19 512 ALA A N 1
ATOM 4025 C CA . ALA A 1 512 ? 9.065 -14.164 22.066 1.00 93.19 512 ALA A CA 1
ATOM 4026 C C . ALA A 1 512 ? 9.473 -13.667 23.465 1.00 93.19 512 ALA A C 1
ATOM 4028 O O . ALA A 1 512 ? 9.307 -14.399 24.442 1.00 93.19 512 ALA A O 1
ATOM 4029 N N . SER A 1 513 ? 9.933 -12.413 23.592 1.00 92.19 513 SER A N 1
ATOM 4030 C CA . SER A 1 513 ? 10.282 -11.831 24.898 1.00 92.19 513 SER A CA 1
ATOM 4031 C C . SER A 1 513 ? 9.085 -11.773 25.859 1.00 92.19 513 SER A C 1
ATOM 4033 O O . SER A 1 513 ? 9.242 -12.032 27.050 1.00 92.19 513 SER A O 1
ATOM 4035 N N . LEU A 1 514 ? 7.879 -11.513 25.339 1.00 90.31 514 LEU A N 1
ATOM 4036 C CA . LEU A 1 514 ? 6.631 -11.482 26.103 1.00 90.31 514 LEU A CA 1
ATOM 4037 C C . LEU A 1 514 ? 6.225 -12.880 26.596 1.00 90.31 514 LEU A C 1
ATOM 4039 O O . LEU A 1 514 ? 5.867 -13.035 27.764 1.00 90.31 514 LEU A O 1
ATOM 4043 N N . MET A 1 515 ? 6.342 -13.913 25.750 1.00 88.88 515 MET A N 1
ATOM 4044 C CA . MET A 1 515 ? 6.094 -15.302 26.171 1.00 88.88 515 MET A CA 1
ATOM 4045 C C . MET A 1 515 ? 7.093 -15.754 27.246 1.00 88.88 515 MET A C 1
ATOM 4047 O O . MET A 1 515 ? 6.695 -16.345 28.252 1.00 88.88 515 MET A O 1
ATOM 4051 N N . LEU A 1 516 ? 8.379 -15.432 27.067 1.00 88.62 516 LEU A N 1
ATOM 4052 C CA . LEU A 1 516 ? 9.430 -15.715 28.048 1.00 88.62 516 LEU A CA 1
ATOM 4053 C C . LEU A 1 516 ? 9.175 -14.978 29.370 1.00 88.62 516 LEU A C 1
ATOM 4055 O O . LEU A 1 516 ? 9.240 -15.595 30.430 1.00 88.62 516 LEU A O 1
ATOM 4059 N N . ALA A 1 517 ? 8.803 -13.697 29.324 1.00 84.44 517 ALA A N 1
ATOM 4060 C CA . ALA A 1 517 ? 8.463 -12.923 30.514 1.00 84.44 517 ALA A CA 1
ATOM 4061 C C . ALA A 1 517 ? 7.276 -13.530 31.281 1.00 84.44 517 ALA A C 1
ATOM 4063 O O . ALA A 1 517 ? 7.362 -13.665 32.501 1.00 84.44 517 ALA A O 1
ATOM 4064 N N . LYS A 1 518 ? 6.210 -13.988 30.602 1.00 80.94 518 LYS A N 1
ATOM 4065 C CA . LYS A 1 518 ? 5.105 -14.705 31.270 1.00 80.94 518 LYS A CA 1
ATOM 4066 C C . LYS A 1 518 ? 5.555 -16.033 31.886 1.00 80.94 518 LYS A C 1
ATOM 4068 O O . LYS A 1 518 ? 5.112 -16.358 32.983 1.00 80.94 518 LYS A O 1
ATOM 4073 N N . CYS A 1 519 ? 6.461 -16.770 31.242 1.00 78.62 519 CYS A N 1
ATOM 4074 C CA . CYS A 1 519 ? 7.042 -17.988 31.818 1.00 78.62 519 CYS A CA 1
ATOM 4075 C C . CYS A 1 519 ? 7.906 -17.708 33.066 1.00 78.62 519 CYS A C 1
ATOM 4077 O O . CYS A 1 519 ? 7.995 -18.551 33.956 1.00 78.62 519 CYS A O 1
ATOM 4079 N N . LEU A 1 520 ? 8.523 -16.524 33.148 1.00 76.62 520 LEU A N 1
ATOM 4080 C CA . LEU A 1 520 ? 9.350 -16.075 34.274 1.00 76.62 520 LEU A CA 1
ATOM 4081 C C . LEU A 1 520 ? 8.550 -15.394 35.404 1.00 76.62 520 LEU A C 1
ATOM 4083 O O . LEU A 1 520 ? 9.111 -15.118 36.467 1.00 76.62 520 LEU A O 1
ATOM 4087 N N . GLN A 1 521 ? 7.249 -15.129 35.224 1.00 71.75 521 GLN A N 1
ATOM 4088 C CA . GLN A 1 521 ? 6.398 -14.527 36.259 1.00 71.75 521 GLN A CA 1
ATOM 4089 C C . GLN A 1 521 ? 6.079 -15.524 37.383 1.00 71.75 521 GLN A C 1
ATOM 4091 O O . GLN A 1 521 ? 5.020 -16.149 37.429 1.00 71.75 521 GLN A O 1
ATOM 4096 N N . MET A 1 522 ? 6.995 -15.625 38.349 1.00 51.97 522 MET A N 1
ATOM 4097 C CA . MET A 1 522 ? 6.740 -16.317 39.612 1.00 51.97 522 MET A CA 1
ATOM 4098 C C . MET A 1 522 ? 5.537 -15.703 40.349 1.00 51.97 522 MET A C 1
ATOM 4100 O O . MET A 1 522 ? 5.305 -14.495 40.296 1.00 51.97 522 MET A O 1
ATOM 4104 N N . ASN A 1 523 ? 4.779 -16.541 41.065 1.00 52.16 523 ASN A N 1
ATOM 4105 C CA . ASN A 1 523 ? 3.482 -16.205 41.668 1.00 52.16 523 ASN A CA 1
ATOM 4106 C C . ASN A 1 523 ? 3.561 -15.205 42.848 1.00 52.16 523 ASN A C 1
ATOM 4108 O O . ASN A 1 523 ? 3.330 -15.554 44.008 1.00 52.16 523 ASN A O 1
ATOM 4112 N N . VAL A 1 524 ? 3.839 -13.930 42.562 1.00 54.28 524 VAL A N 1
ATOM 4113 C CA . VAL A 1 524 ? 3.750 -12.832 43.537 1.00 54.28 524 VAL A CA 1
ATOM 4114 C C . VAL A 1 524 ? 2.280 -12.566 43.882 1.00 54.28 524 VAL A C 1
ATOM 4116 O O . VAL A 1 524 ? 1.444 -12.355 43.000 1.00 54.28 524 VAL A O 1
ATOM 4119 N N . LYS A 1 525 ? 1.949 -12.542 45.180 1.00 49.19 525 LYS A N 1
ATOM 4120 C CA . LYS A 1 525 ? 0.579 -12.300 45.666 1.00 49.19 525 LYS A CA 1
ATOM 4121 C C . LYS A 1 525 ? 0.047 -10.946 45.165 1.00 49.19 525 LYS A C 1
ATOM 4123 O O . LYS A 1 525 ? 0.628 -9.895 45.437 1.00 49.19 525 LYS A O 1
ATOM 4128 N N . LYS A 1 526 ? -1.080 -10.970 44.445 1.00 50.50 526 LYS A N 1
ATOM 4129 C CA . LYS A 1 526 ? -1.749 -9.777 43.898 1.00 50.50 526 LYS A CA 1
ATOM 4130 C C . LYS A 1 526 ? -2.254 -8.880 45.042 1.00 50.50 526 LYS A C 1
ATOM 4132 O O . LYS A 1 526 ? -3.130 -9.297 45.789 1.00 50.50 526 LYS A O 1
ATOM 4137 N N . GLY A 1 527 ? -1.741 -7.649 45.150 1.00 55.66 527 GLY A N 1
ATOM 4138 C CA . GLY A 1 527 ? -2.311 -6.611 46.028 1.00 55.66 527 GLY A CA 1
ATOM 4139 C C . GLY A 1 527 ? -1.328 -5.543 46.523 1.00 55.66 527 GLY A C 1
ATOM 4140 O O . GLY A 1 527 ? -1.680 -4.368 46.588 1.00 55.66 527 GLY A O 1
ATOM 4141 N N . THR A 1 528 ? -0.089 -5.918 46.845 1.00 62.34 528 THR A N 1
ATOM 4142 C CA . THR A 1 528 ? 0.886 -5.024 47.499 1.00 62.34 528 THR A CA 1
ATOM 4143 C C . THR A 1 528 ? 1.488 -3.974 46.555 1.00 62.34 528 THR A C 1
ATOM 4145 O O . THR A 1 528 ? 1.538 -4.164 45.341 1.00 62.34 528 THR A O 1
ATOM 4148 N N . PHE A 1 529 ? 2.063 -2.901 47.117 1.00 67.62 529 PHE A N 1
ATOM 4149 C CA . PHE A 1 529 ? 2.900 -1.925 46.392 1.00 67.62 529 PHE A CA 1
ATOM 4150 C C . PHE A 1 529 ? 4.010 -2.599 45.559 1.00 67.62 529 PHE A C 1
ATOM 4152 O O . PHE A 1 529 ? 4.238 -2.226 44.408 1.00 67.62 529 PHE A O 1
ATOM 4159 N N . LEU A 1 530 ? 4.598 -3.677 46.091 1.00 67.88 530 LEU A N 1
ATOM 4160 C CA . LEU A 1 530 ? 5.543 -4.555 45.395 1.00 67.88 530 LEU A CA 1
ATOM 4161 C C . LEU A 1 530 ? 5.020 -5.047 44.030 1.00 67.88 530 LEU A C 1
ATOM 4163 O O . LEU A 1 530 ? 5.771 -5.063 43.064 1.00 67.88 530 LEU A O 1
ATOM 4167 N N . ALA A 1 531 ? 3.727 -5.367 43.902 1.00 69.12 531 ALA A N 1
ATOM 4168 C CA . ALA A 1 531 ? 3.133 -5.818 42.641 1.00 69.12 531 ALA A CA 1
ATOM 4169 C C . ALA A 1 531 ? 2.975 -4.694 41.592 1.00 69.12 531 ALA A C 1
ATOM 4171 O O . ALA A 1 531 ? 2.798 -4.990 40.411 1.00 69.12 531 ALA A O 1
ATOM 4172 N N . LYS A 1 532 ? 3.059 -3.413 41.989 1.00 72.62 532 LYS A N 1
ATOM 4173 C CA . LYS A 1 532 ? 3.186 -2.282 41.049 1.00 72.62 532 LYS A CA 1
ATOM 4174 C C . LYS A 1 532 ? 4.635 -2.133 40.578 1.00 72.62 532 LYS A C 1
ATOM 4176 O O . LYS A 1 532 ? 4.864 -2.026 39.378 1.00 72.62 532 LYS A O 1
ATOM 4181 N N . ILE A 1 533 ? 5.603 -2.214 41.497 1.00 74.94 533 ILE A N 1
ATOM 4182 C CA . ILE A 1 533 ? 7.040 -2.186 41.168 1.00 74.94 533 ILE A CA 1
ATOM 4183 C C . ILE A 1 533 ? 7.413 -3.344 40.232 1.00 74.94 533 ILE A C 1
ATOM 4185 O O . ILE A 1 533 ? 8.010 -3.108 39.186 1.00 74.94 533 ILE A O 1
ATOM 4189 N N . MET A 1 534 ? 6.983 -4.574 40.533 1.00 74.31 534 MET A N 1
ATOM 4190 C CA . MET A 1 534 ? 7.262 -5.747 39.694 1.00 74.31 534 MET A CA 1
ATOM 4191 C C . MET A 1 534 ? 6.724 -5.613 38.262 1.00 74.31 534 MET A C 1
ATOM 4193 O O . MET A 1 534 ? 7.323 -6.165 37.346 1.00 74.31 534 MET A O 1
ATOM 4197 N N . LYS A 1 535 ? 5.646 -4.849 38.031 1.00 75.94 535 LYS A N 1
ATOM 4198 C CA . LYS A 1 535 ? 5.142 -4.572 36.673 1.00 75.94 535 LYS A CA 1
ATOM 4199 C C . LYS A 1 535 ? 6.006 -3.573 35.910 1.00 75.94 535 LYS A C 1
ATOM 4201 O O . LYS A 1 535 ? 6.239 -3.772 34.724 1.00 75.94 535 LYS A O 1
ATOM 4206 N N . VAL A 1 536 ? 6.532 -2.553 36.589 1.00 81.12 536 VAL A N 1
ATOM 4207 C CA . VAL A 1 536 ? 7.510 -1.623 36.001 1.00 81.12 536 VAL A CA 1
ATOM 4208 C C . VAL A 1 536 ? 8.819 -2.356 35.678 1.00 81.12 536 VAL A C 1
ATOM 4210 O O . VAL A 1 536 ? 9.353 -2.196 34.585 1.00 81.12 536 VAL A O 1
ATOM 4213 N N . ILE A 1 537 ? 9.287 -3.237 36.569 1.00 83.00 537 ILE A N 1
ATOM 4214 C CA . ILE A 1 537 ? 10.447 -4.107 36.310 1.00 83.00 537 ILE A CA 1
ATOM 4215 C C . ILE A 1 537 ? 10.173 -5.040 35.119 1.00 83.00 537 ILE A C 1
ATOM 4217 O O . ILE A 1 537 ? 11.006 -5.127 34.224 1.00 83.00 537 ILE A O 1
ATOM 4221 N N . ASN A 1 538 ? 8.999 -5.682 35.054 1.00 82.75 538 ASN A N 1
ATOM 4222 C CA . ASN A 1 538 ? 8.611 -6.542 33.929 1.00 82.75 538 ASN A CA 1
ATOM 4223 C C . ASN A 1 538 ? 8.559 -5.775 32.594 1.00 82.75 538 ASN A C 1
ATOM 4225 O O . ASN A 1 538 ? 8.981 -6.314 31.577 1.00 82.75 538 ASN A O 1
ATOM 4229 N N . PHE A 1 539 ? 8.098 -4.518 32.589 1.00 87.19 539 PHE A N 1
ATOM 4230 C CA . PHE A 1 539 ? 8.122 -3.662 31.398 1.00 87.19 539 PHE A CA 1
ATOM 4231 C C . PHE A 1 539 ? 9.555 -3.439 30.889 1.00 87.19 539 PHE A C 1
ATOM 4233 O O . PHE A 1 539 ? 9.843 -3.719 29.726 1.00 87.19 539 PHE A O 1
ATOM 4240 N N . TYR A 1 540 ? 10.478 -3.009 31.757 1.00 88.50 540 TYR A N 1
ATOM 4241 C CA . TYR A 1 540 ? 11.881 -2.824 31.366 1.00 88.50 540 TYR A CA 1
ATOM 4242 C C . TYR A 1 540 ? 12.562 -4.144 30.972 1.00 88.50 540 TYR A C 1
ATOM 4244 O O . TYR A 1 540 ? 13.320 -4.164 30.005 1.00 88.50 540 TYR A O 1
ATOM 4252 N N . LEU A 1 541 ? 12.252 -5.249 31.659 1.00 89.81 541 LEU A N 1
ATOM 4253 C CA . LEU A 1 541 ? 12.759 -6.585 31.336 1.00 89.81 541 LEU A CA 1
ATOM 4254 C C . LEU A 1 541 ? 12.340 -7.029 29.928 1.00 89.81 541 LEU A C 1
ATOM 4256 O O . LEU A 1 541 ? 13.192 -7.470 29.164 1.00 89.81 541 LEU A O 1
ATOM 4260 N N . VAL A 1 542 ? 11.061 -6.870 29.566 1.00 91.19 542 VAL A N 1
ATOM 4261 C CA . VAL A 1 542 ? 10.543 -7.170 28.218 1.00 91.19 542 VAL A CA 1
ATOM 4262 C C . VAL A 1 542 ? 11.233 -6.308 27.161 1.00 91.19 542 VAL A C 1
ATOM 4264 O O . VAL A 1 542 ? 11.668 -6.838 26.141 1.00 91.19 542 VAL A O 1
ATOM 4267 N N . CYS A 1 543 ? 11.395 -5.004 27.402 1.00 90.50 543 CYS A N 1
ATOM 4268 C CA . CYS A 1 543 ? 12.075 -4.107 26.465 1.00 90.50 543 CYS A CA 1
ATOM 4269 C C . CYS A 1 543 ? 13.547 -4.499 26.244 1.00 90.50 543 CYS A C 1
ATOM 4271 O O . CYS A 1 543 ? 13.990 -4.596 25.100 1.00 90.50 543 CYS A O 1
ATOM 4273 N N . ILE A 1 544 ? 14.295 -4.783 27.317 1.00 91.56 544 ILE A N 1
ATOM 4274 C CA . ILE A 1 544 ? 15.695 -5.228 27.229 1.00 91.56 544 ILE A CA 1
ATOM 4275 C C . ILE A 1 544 ? 15.779 -6.580 26.509 1.00 91.56 544 ILE A C 1
ATOM 4277 O O . ILE A 1 544 ? 16.569 -6.722 25.579 1.00 91.56 544 ILE A O 1
ATOM 4281 N N . LEU A 1 545 ? 14.933 -7.547 26.881 1.00 92.94 545 LEU A N 1
ATOM 4282 C CA . LEU A 1 545 ? 14.901 -8.881 26.280 1.00 92.94 545 LEU A CA 1
ATOM 4283 C C . LEU A 1 545 ? 14.482 -8.849 24.799 1.00 92.94 545 LEU A C 1
ATOM 4285 O O . LEU A 1 545 ? 15.012 -9.615 24.004 1.00 92.94 545 LEU A O 1
ATOM 4289 N N . THR A 1 546 ? 13.589 -7.938 24.401 1.00 93.19 546 THR A N 1
ATOM 4290 C CA . THR A 1 546 ? 13.240 -7.701 22.987 1.00 93.19 546 THR A CA 1
ATOM 4291 C C . THR A 1 546 ? 14.470 -7.278 22.187 1.00 93.19 546 THR A C 1
ATOM 4293 O O . THR A 1 546 ? 14.742 -7.839 21.126 1.00 93.19 546 THR A O 1
ATOM 4296 N N . VAL A 1 547 ? 15.224 -6.295 22.694 1.00 91.44 547 VAL A N 1
ATOM 4297 C CA . VAL A 1 547 ? 16.399 -5.742 22.006 1.00 91.44 547 VAL A CA 1
ATOM 4298 C C . VAL A 1 547 ? 17.536 -6.762 21.952 1.00 91.44 547 VAL A C 1
ATOM 4300 O O . VAL A 1 547 ? 18.118 -6.955 20.885 1.00 91.44 547 VAL A O 1
ATOM 4303 N N . THR A 1 548 ? 17.827 -7.468 23.051 1.00 91.88 548 THR A N 1
ATOM 4304 C CA . THR A 1 548 ? 18.879 -8.495 23.049 1.00 91.88 548 THR A CA 1
ATOM 4305 C C . THR A 1 548 ? 18.518 -9.675 22.153 1.00 91.88 548 THR A C 1
ATOM 4307 O O . THR A 1 548 ? 19.364 -10.084 21.363 1.00 91.88 548 THR A O 1
ATOM 4310 N N . LEU A 1 549 ? 17.272 -10.169 22.173 1.00 90.50 549 LEU A N 1
ATOM 4311 C CA . LEU A 1 549 ? 16.829 -11.212 21.238 1.00 90.50 549 LEU A CA 1
ATOM 4312 C C . LEU A 1 549 ? 16.928 -10.754 19.779 1.00 90.50 549 LEU A C 1
ATOM 4314 O O . LEU A 1 549 ? 17.366 -11.536 18.941 1.00 90.50 549 LEU A O 1
ATOM 4318 N N . ASN A 1 550 ? 16.576 -9.504 19.457 1.00 90.00 550 ASN A N 1
ATOM 4319 C CA . ASN A 1 550 ? 16.670 -9.016 18.080 1.00 90.00 550 ASN A CA 1
ATOM 4320 C C . ASN A 1 550 ? 18.127 -8.937 17.590 1.00 90.00 550 ASN A C 1
ATOM 4322 O O . ASN A 1 550 ? 18.431 -9.417 16.500 1.00 90.00 550 ASN A O 1
ATOM 4326 N N . ILE A 1 551 ? 19.043 -8.422 18.418 1.00 87.12 551 ILE A N 1
ATOM 4327 C CA . ILE A 1 551 ? 20.485 -8.387 18.118 1.00 87.12 551 ILE A CA 1
ATOM 4328 C C . ILE A 1 551 ? 21.054 -9.810 17.982 1.00 87.12 551 ILE A C 1
ATOM 4330 O O . ILE A 1 551 ? 21.812 -10.086 17.055 1.00 87.12 551 ILE A O 1
ATOM 4334 N N . VAL A 1 552 ? 20.661 -10.735 18.861 1.00 89.00 552 VAL A N 1
ATOM 4335 C CA . VAL A 1 552 ? 21.112 -12.135 18.826 1.00 89.00 552 VAL A CA 1
ATOM 4336 C C . VAL A 1 552 ? 20.610 -12.862 17.572 1.00 89.00 552 VAL A C 1
ATOM 4338 O O . VAL A 1 552 ? 21.394 -13.549 16.920 1.00 89.00 552 VAL A O 1
ATOM 4341 N N . MET A 1 553 ? 19.349 -12.667 17.168 1.00 85.69 553 MET A N 1
ATOM 4342 C CA . MET A 1 553 ? 18.822 -13.234 15.917 1.00 85.69 553 MET A CA 1
ATOM 4343 C C . MET A 1 553 ? 19.565 -12.695 14.685 1.00 85.69 553 MET A C 1
ATOM 4345 O O . MET A 1 553 ? 19.885 -13.471 13.788 1.00 85.69 553 MET A O 1
ATOM 4349 N N . LYS A 1 554 ? 19.914 -11.401 14.671 1.00 83.62 554 LYS A N 1
ATOM 4350 C CA . LYS A 1 554 ? 20.739 -10.768 13.620 1.00 83.62 554 LYS A CA 1
ATOM 4351 C C . LYS A 1 554 ? 22.186 -11.259 13.578 1.00 83.62 554 LYS A C 1
ATOM 4353 O O . LYS A 1 554 ? 22.821 -11.183 12.535 1.00 83.62 554 LYS A O 1
ATOM 4358 N N . MET A 1 555 ? 22.713 -11.741 14.702 1.00 83.31 555 MET A N 1
ATOM 4359 C CA . MET A 1 555 ? 24.057 -12.315 14.778 1.00 83.31 555 MET A CA 1
ATOM 4360 C C . MET A 1 555 ? 24.094 -13.766 14.274 1.00 83.31 555 MET A C 1
ATOM 4362 O O . MET A 1 555 ? 25.071 -14.165 13.645 1.00 83.31 555 MET A O 1
ATOM 4366 N N . PHE A 1 556 ? 23.048 -14.557 14.544 1.00 82.06 556 PHE A N 1
ATOM 4367 C CA . PHE A 1 556 ? 22.984 -15.966 14.133 1.00 82.06 556 PHE A CA 1
ATOM 4368 C C . PHE A 1 556 ? 22.461 -16.182 12.710 1.00 82.06 556 PHE A C 1
ATOM 4370 O O . PHE A 1 556 ? 22.923 -17.098 12.032 1.00 82.06 556 PHE A O 1
ATOM 4377 N N . VAL A 1 557 ? 21.512 -15.366 12.247 1.00 75.75 557 VAL A N 1
ATOM 4378 C CA . VAL A 1 557 ? 21.015 -15.416 10.869 1.00 75.75 557 VAL A CA 1
ATOM 4379 C C . VAL A 1 557 ? 21.812 -14.403 10.042 1.00 75.75 557 VAL A C 1
ATOM 4381 O O . VAL A 1 557 ? 21.644 -13.206 10.277 1.00 75.75 557 VAL A O 1
ATOM 4384 N N . PRO A 1 558 ? 22.637 -14.820 9.056 1.00 59.78 558 PRO A N 1
ATOM 4385 C CA . PRO A 1 558 ? 23.377 -13.914 8.174 1.00 59.78 558 PRO A CA 1
ATOM 4386 C C . PRO A 1 558 ? 22.441 -13.286 7.128 1.00 59.78 558 PRO A C 1
ATOM 4388 O O . PRO A 1 558 ? 22.585 -13.462 5.918 1.00 59.78 558 PRO A O 1
ATOM 4391 N N . HIS A 1 559 ? 21.435 -12.567 7.611 1.00 57.97 559 HIS A N 1
ATOM 4392 C CA . HIS A 1 559 ? 20.526 -11.786 6.799 1.00 57.97 559 HIS A CA 1
ATOM 4393 C C . HIS A 1 559 ? 21.309 -10.597 6.227 1.00 57.97 559 HIS A C 1
ATOM 4395 O O . HIS A 1 559 ? 21.924 -9.833 6.976 1.00 57.97 559 HIS A O 1
ATOM 4401 N N . LYS A 1 560 ? 21.267 -10.412 4.901 1.00 55.22 560 LYS A N 1
ATOM 4402 C CA . LYS A 1 560 ? 21.542 -9.104 4.293 1.00 55.22 560 LYS A CA 1
ATOM 4403 C C . LYS A 1 560 ? 20.435 -8.151 4.756 1.00 55.22 560 LYS A C 1
ATOM 4405 O O . LYS A 1 560 ? 19.456 -7.943 4.047 1.00 55.22 560 LYS A O 1
ATOM 4410 N N . GLU A 1 561 ? 20.555 -7.617 5.968 1.00 50.69 561 GLU A N 1
ATOM 4411 C CA . GLU A 1 561 ? 19.665 -6.547 6.394 1.00 50.69 561 GLU A CA 1
ATOM 4412 C C . GLU A 1 561 ? 19.840 -5.342 5.479 1.00 50.69 561 GLU A C 1
ATOM 4414 O O . GLU A 1 561 ? 20.952 -5.004 5.059 1.00 50.69 561 GLU A O 1
ATOM 4419 N N . ASN A 1 562 ? 18.733 -4.634 5.271 1.00 51.09 562 ASN A N 1
ATOM 4420 C CA . ASN A 1 562 ? 18.715 -3.317 4.662 1.00 51.09 562 ASN A CA 1
ATOM 4421 C C . ASN A 1 562 ? 19.435 -2.312 5.580 1.00 51.09 562 ASN A C 1
ATOM 4423 O O . ASN A 1 562 ? 18.808 -1.442 6.180 1.00 51.09 562 ASN A O 1
ATOM 4427 N N . GLY A 1 563 ? 20.769 -2.360 5.652 1.00 52.97 563 GLY A N 1
ATOM 4428 C CA . GLY A 1 563 ? 21.585 -1.297 6.251 1.00 52.97 563 GLY A CA 1
ATOM 4429 C C . GLY A 1 563 ? 21.326 0.055 5.572 1.00 52.97 563 GLY A C 1
ATOM 4430 O O . GLY A 1 563 ? 21.517 1.108 6.173 1.00 52.97 563 GLY A O 1
ATOM 4431 N N . HIS A 1 564 ? 20.804 0.012 4.344 1.00 59.41 564 HIS A N 1
ATOM 4432 C CA . HIS A 1 564 ? 20.192 1.121 3.624 1.00 59.41 564 HIS A CA 1
ATOM 4433 C C . HIS A 1 564 ? 18.967 1.738 4.323 1.00 59.41 564 HIS A C 1
ATOM 4435 O O . HIS A 1 564 ? 18.849 2.954 4.286 1.00 59.41 564 HIS A O 1
ATOM 4441 N N . MET A 1 565 ? 18.102 0.977 5.007 1.00 66.19 565 MET A N 1
ATOM 4442 C CA . MET A 1 565 ? 16.975 1.534 5.778 1.00 66.19 565 MET A CA 1
ATOM 4443 C C . MET A 1 565 ? 17.450 2.301 7.016 1.00 66.19 565 MET A C 1
ATOM 4445 O O . MET A 1 565 ? 16.978 3.410 7.255 1.00 66.19 565 MET A O 1
ATOM 4449 N N . LEU A 1 566 ? 18.405 1.755 7.781 1.00 68.94 566 LEU A N 1
ATOM 4450 C CA . LEU A 1 566 ? 18.938 2.458 8.954 1.00 68.94 566 LEU A CA 1
ATOM 4451 C C . LEU A 1 566 ? 19.702 3.722 8.534 1.00 68.94 566 LEU A C 1
ATOM 4453 O O . LEU A 1 566 ? 19.420 4.794 9.056 1.00 68.94 566 LEU A O 1
ATOM 4457 N N . LYS A 1 567 ? 20.568 3.630 7.515 1.00 71.44 567 LYS A N 1
ATOM 4458 C CA . LYS A 1 567 ? 21.272 4.792 6.941 1.00 71.44 567 LYS A CA 1
ATOM 4459 C C . LYS A 1 567 ? 20.319 5.816 6.322 1.00 71.44 567 LYS A C 1
ATOM 4461 O O . LYS A 1 567 ? 20.551 7.010 6.453 1.00 71.44 567 LYS A O 1
ATOM 4466 N N . PHE A 1 568 ? 19.234 5.380 5.682 1.00 78.56 568 PHE A N 1
ATOM 4467 C CA . PHE A 1 568 ? 18.186 6.280 5.200 1.00 78.56 568 PHE A CA 1
ATOM 4468 C C . PHE A 1 568 ? 17.551 7.057 6.361 1.00 78.56 568 PHE A C 1
ATOM 4470 O O . PHE A 1 568 ? 17.399 8.269 6.255 1.00 78.56 568 PHE A O 1
ATOM 4477 N N . LEU A 1 569 ? 17.241 6.397 7.485 1.00 77.06 569 LEU A N 1
ATOM 4478 C CA . LEU A 1 569 ? 16.727 7.073 8.680 1.00 77.06 569 LEU A CA 1
ATOM 4479 C C . LEU A 1 569 ? 17.774 8.006 9.311 1.00 77.06 569 LEU A C 1
ATOM 4481 O O . LEU A 1 569 ? 17.431 9.137 9.637 1.00 77.06 569 LEU A O 1
ATOM 4485 N N . GLU A 1 570 ? 19.041 7.590 9.426 1.00 79.88 570 GLU A N 1
ATOM 4486 C CA . GLU A 1 570 ? 20.142 8.450 9.895 1.00 79.88 570 GLU A CA 1
ATOM 4487 C C . GLU A 1 570 ? 20.231 9.748 9.083 1.00 79.88 570 GLU A C 1
ATOM 4489 O O . GLU A 1 570 ? 20.217 10.836 9.657 1.00 79.88 570 GLU A O 1
ATOM 4494 N N . VAL A 1 571 ? 20.284 9.649 7.749 1.00 82.81 571 VAL A N 1
ATOM 4495 C CA . VAL A 1 571 ? 20.391 10.821 6.866 1.00 82.81 571 VAL A CA 1
ATOM 4496 C C . VAL A 1 571 ? 19.099 11.641 6.881 1.00 82.81 571 VAL A C 1
ATOM 4498 O O . VAL A 1 571 ? 19.158 12.867 6.932 1.00 82.81 571 VAL A O 1
ATOM 4501 N N . LYS A 1 572 ? 17.924 10.997 6.926 1.00 83.25 572 LYS A N 1
ATOM 4502 C CA . LYS A 1 572 ? 16.626 11.685 7.021 1.00 83.25 572 LY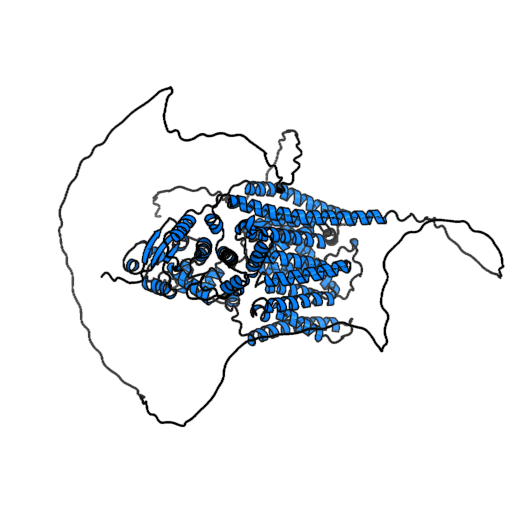S A CA 1
ATOM 4503 C C . LYS A 1 572 ? 16.465 12.488 8.316 1.00 83.25 572 LYS A C 1
ATOM 4505 O O . LYS A 1 572 ? 15.846 13.547 8.294 1.00 83.25 572 LYS A O 1
ATOM 4510 N N . PHE A 1 573 ? 17.025 12.011 9.427 1.00 83.44 573 PHE A N 1
ATOM 4511 C CA . PHE A 1 573 ? 17.076 12.748 10.694 1.00 83.44 573 PHE A CA 1
ATOM 4512 C C . PHE A 1 573 ? 18.300 13.680 10.812 1.00 83.44 573 PHE A C 1
ATOM 4514 O O . PHE A 1 573 ? 18.521 14.256 11.874 1.00 83.44 573 PHE A O 1
ATOM 4521 N N . GLY A 1 574 ? 19.095 13.848 9.747 1.00 78.81 574 GLY A N 1
ATOM 4522 C CA . GLY A 1 574 ? 20.261 14.740 9.721 1.00 78.81 574 GLY A CA 1
ATOM 4523 C C . GLY A 1 574 ? 21.460 14.264 10.550 1.00 78.81 574 GLY A C 1
ATOM 4524 O O . GLY A 1 574 ? 22.388 15.035 10.775 1.00 78.81 574 GLY A O 1
ATOM 4525 N N . LEU A 1 575 ? 21.463 13.005 11.002 1.00 78.06 575 LEU A N 1
ATOM 4526 C CA . LEU A 1 575 ? 22.532 12.411 11.816 1.00 78.06 575 LEU A CA 1
ATOM 4527 C C . LEU A 1 575 ? 23.776 12.043 10.990 1.00 78.06 575 LEU A C 1
ATOM 4529 O O . LEU A 1 575 ? 24.840 11.791 11.549 1.00 78.06 575 LEU A O 1
ATOM 4533 N N . ASN A 1 576 ? 23.632 11.965 9.666 1.00 76.69 576 ASN A N 1
ATOM 4534 C CA . ASN A 1 576 ? 24.662 11.523 8.732 1.00 76.69 576 ASN A CA 1
ATOM 4535 C C . ASN A 1 576 ? 24.459 12.222 7.373 1.00 76.69 576 ASN A C 1
ATOM 4537 O O . ASN A 1 576 ? 23.334 12.572 7.024 1.00 76.69 576 ASN A O 1
ATOM 4541 N N . MET A 1 577 ? 25.521 12.414 6.589 1.00 72.56 577 MET A N 1
ATOM 4542 C CA . MET A 1 577 ? 25.472 13.074 5.275 1.00 72.56 577 MET A CA 1
ATOM 4543 C C . MET A 1 577 ? 26.108 12.171 4.220 1.00 72.56 577 MET A C 1
ATOM 4545 O O . MET A 1 577 ? 27.237 11.715 4.395 1.00 72.56 577 MET A O 1
ATOM 4549 N N . THR A 1 578 ? 25.415 11.913 3.103 1.00 75.44 578 THR A N 1
ATOM 4550 C CA . THR A 1 578 ? 25.940 11.025 2.049 1.00 75.44 578 THR A CA 1
ATOM 4551 C C . THR A 1 578 ? 25.914 11.653 0.664 1.00 75.44 578 THR A C 1
ATOM 4553 O O . THR A 1 578 ? 25.015 12.413 0.315 1.00 75.44 578 THR A O 1
ATOM 4556 N N . LYS A 1 579 ? 26.902 11.281 -0.156 1.00 76.06 579 LYS A N 1
ATOM 4557 C CA . LYS A 1 579 ? 26.992 11.643 -1.581 1.00 76.06 579 LYS A CA 1
ATOM 4558 C C . LYS A 1 579 ? 26.529 10.488 -2.492 1.00 76.06 579 LYS A C 1
ATOM 4560 O O . LYS A 1 579 ? 26.772 10.508 -3.691 1.00 76.06 579 LYS A O 1
ATOM 4565 N N . ASN A 1 580 ? 25.861 9.476 -1.923 1.00 83.81 580 ASN A N 1
ATOM 4566 C CA . ASN A 1 580 ? 25.393 8.284 -2.634 1.00 83.81 580 ASN A CA 1
ATOM 4567 C C . ASN A 1 580 ? 24.103 8.591 -3.408 1.00 83.81 580 ASN A C 1
ATOM 4569 O O . ASN A 1 580 ? 23.098 8.941 -2.785 1.00 83.81 580 ASN A O 1
ATOM 4573 N N . PHE A 1 581 ? 24.097 8.384 -4.732 1.00 85.75 581 PHE A N 1
ATOM 4574 C CA . PHE A 1 581 ? 22.915 8.619 -5.575 1.00 85.75 581 PHE A CA 1
ATOM 4575 C C . PHE A 1 581 ? 21.687 7.880 -5.036 1.00 85.75 581 PHE A C 1
ATOM 4577 O O . PHE A 1 581 ? 20.676 8.517 -4.761 1.00 85.75 581 PHE A O 1
ATOM 4584 N N . THR A 1 582 ? 21.790 6.569 -4.796 1.00 82.62 582 THR A N 1
ATOM 4585 C CA . THR A 1 582 ? 20.650 5.751 -4.346 1.00 82.62 582 THR A CA 1
ATOM 4586 C C . THR A 1 582 ? 20.029 6.223 -3.014 1.00 82.62 582 THR A C 1
ATOM 4588 O O . THR A 1 582 ? 18.815 6.143 -2.854 1.00 82.62 582 THR A O 1
ATOM 4591 N N . MET A 1 583 ? 20.809 6.753 -2.060 1.00 82.31 583 MET A N 1
ATOM 4592 C CA . MET A 1 583 ? 20.255 7.262 -0.787 1.00 82.31 583 MET A CA 1
ATOM 4593 C C . MET A 1 583 ? 19.568 8.614 -0.967 1.00 82.31 583 MET A C 1
ATOM 4595 O O . MET A 1 583 ? 18.451 8.809 -0.494 1.00 82.31 583 MET A O 1
ATOM 4599 N N . ASN A 1 584 ? 20.201 9.524 -1.705 1.00 84.38 584 ASN A N 1
ATOM 4600 C CA . ASN A 1 584 ? 19.660 10.860 -1.931 1.00 84.38 584 ASN A CA 1
ATOM 4601 C C . ASN A 1 584 ? 18.438 10.814 -2.875 1.00 84.38 584 ASN A C 1
ATOM 4603 O O . ASN A 1 584 ? 17.493 11.572 -2.687 1.00 84.38 584 ASN A O 1
ATOM 4607 N N . TRP A 1 585 ? 18.392 9.851 -3.805 1.00 84.69 585 TRP A N 1
ATOM 4608 C CA . TRP A 1 585 ? 17.206 9.512 -4.601 1.00 84.69 585 TRP A CA 1
ATOM 4609 C C . TRP A 1 585 ? 16.017 9.095 -3.724 1.00 84.69 585 TRP A C 1
ATOM 4611 O O . TRP A 1 585 ? 14.933 9.660 -3.856 1.00 84.69 585 TRP A O 1
ATOM 4621 N N . LEU A 1 586 ? 16.221 8.165 -2.782 1.00 81.94 586 LEU A N 1
ATOM 4622 C CA . LEU A 1 586 ? 15.166 7.720 -1.861 1.00 81.94 586 LEU A CA 1
ATOM 4623 C C . LEU A 1 586 ? 14.680 8.845 -0.935 1.00 81.94 586 LEU A C 1
ATOM 4625 O O . LEU A 1 586 ? 13.494 8.912 -0.639 1.00 81.94 586 LEU A O 1
ATOM 4629 N N . LEU A 1 587 ? 15.558 9.756 -0.502 1.00 83.69 587 LEU A N 1
ATOM 4630 C CA . LEU A 1 587 ? 15.170 10.934 0.292 1.00 83.69 587 LEU A CA 1
ATOM 4631 C C . LEU A 1 587 ? 14.329 11.940 -0.510 1.00 83.69 587 LEU A C 1
ATOM 4633 O O . LEU A 1 587 ? 13.453 12.596 0.048 1.00 83.69 587 LEU A O 1
ATOM 4637 N N . CYS A 1 588 ? 14.576 12.036 -1.815 1.00 84.19 588 CYS A N 1
ATOM 4638 C CA . CYS A 1 588 ? 13.839 12.900 -2.731 1.00 84.19 588 CYS A CA 1
ATOM 4639 C C . CYS A 1 588 ? 12.509 12.308 -3.222 1.00 84.19 588 CYS A C 1
ATOM 4641 O O . CYS A 1 588 ? 11.660 13.054 -3.707 1.00 84.19 588 CYS A O 1
ATOM 4643 N N . GLN A 1 589 ? 12.286 11.000 -3.083 1.00 83.81 589 GLN A N 1
ATOM 4644 C CA . GLN A 1 589 ? 11.036 10.348 -3.474 1.00 83.81 589 GLN A CA 1
ATOM 4645 C C . GLN A 1 589 ? 9.864 10.829 -2.599 1.00 83.81 589 GLN A C 1
ATOM 4647 O O . GLN A 1 589 ? 9.913 10.706 -1.380 1.00 83.81 589 GLN A O 1
ATOM 4652 N N . GLU A 1 590 ? 8.783 11.327 -3.206 1.00 80.69 590 GLU A N 1
ATOM 4653 C CA . GLU A 1 590 ? 7.637 11.950 -2.508 1.00 80.69 590 GLU A CA 1
ATOM 4654 C C . GLU A 1 590 ? 7.048 11.069 -1.390 1.00 80.69 590 GLU A C 1
ATOM 4656 O O . GLU A 1 590 ? 6.840 11.525 -0.268 1.00 80.69 590 GLU A O 1
ATOM 4661 N N . SER A 1 591 ? 6.877 9.766 -1.646 1.00 80.75 591 SER A N 1
ATOM 4662 C CA . SER A 1 591 ? 6.392 8.794 -0.653 1.00 80.75 591 SER A CA 1
ATOM 4663 C C . SER A 1 591 ? 7.335 8.591 0.544 1.00 80.75 591 SER A C 1
ATOM 4665 O O . SER A 1 591 ? 6.966 7.935 1.513 1.00 80.75 591 SER A O 1
ATOM 4667 N N . LEU A 1 592 ? 8.552 9.126 0.493 1.00 84.38 592 LEU A N 1
ATOM 4668 C CA . LEU A 1 592 ? 9.557 9.072 1.548 1.00 84.38 592 LEU A CA 1
ATOM 4669 C C . LEU A 1 592 ? 9.880 10.454 2.143 1.00 84.38 592 LEU A C 1
ATOM 4671 O O . LEU A 1 592 ? 10.693 10.525 3.065 1.00 84.38 592 LEU A O 1
ATOM 4675 N N . GLN A 1 593 ? 9.202 11.526 1.720 1.00 86.00 593 GLN A N 1
ATOM 4676 C CA . GLN A 1 593 ? 9.261 12.851 2.355 1.00 86.00 593 GLN A CA 1
ATOM 4677 C C . GLN A 1 593 ? 8.309 12.940 3.574 1.00 86.00 593 GLN A C 1
ATOM 4679 O O . GLN A 1 593 ? 7.713 11.941 3.987 1.00 86.00 593 GLN A O 1
ATOM 4684 N N . THR A 1 594 ? 8.211 14.109 4.212 1.00 87.44 594 THR A N 1
ATOM 4685 C CA . THR A 1 594 ? 7.221 14.415 5.269 1.00 87.44 594 THR A CA 1
ATOM 4686 C C . THR A 1 594 ? 5.911 14.936 4.662 1.00 87.44 594 THR A C 1
ATOM 4688 O O . THR A 1 594 ? 5.996 15.628 3.649 1.00 87.44 594 THR A O 1
ATOM 4691 N N . PRO A 1 595 ? 4.732 14.705 5.279 1.00 88.31 595 PRO A N 1
ATOM 4692 C CA . PRO A 1 595 ? 3.444 15.133 4.730 1.00 88.31 595 PRO A CA 1
ATOM 4693 C C . PRO A 1 595 ? 3.360 16.611 4.324 1.00 88.31 595 PRO A C 1
ATOM 4695 O O . PRO A 1 595 ? 3.576 17.513 5.136 1.00 88.31 595 PRO A O 1
ATOM 4698 N N . SER A 1 596 ? 2.980 16.834 3.069 1.00 88.75 596 SER A N 1
ATOM 4699 C CA . SER A 1 596 ? 2.656 18.131 2.467 1.00 88.75 596 SER A CA 1
ATOM 4700 C C . SER A 1 596 ? 1.560 18.903 3.222 1.00 88.75 596 SER A C 1
ATOM 4702 O O . SER A 1 596 ? 0.679 18.326 3.861 1.00 88.75 596 SER A O 1
ATOM 4704 N N . GLN A 1 597 ? 1.560 20.240 3.125 1.00 90.88 597 GLN A N 1
ATOM 4705 C CA . GLN A 1 597 ? 0.510 21.068 3.747 1.00 90.88 597 GLN A CA 1
ATOM 4706 C C . GLN A 1 597 ? -0.878 20.801 3.137 1.00 90.88 597 GLN A C 1
ATOM 4708 O O . GLN A 1 597 ? -1.879 20.784 3.858 1.00 90.88 597 GLN A O 1
ATOM 4713 N N . ASP A 1 598 ? -0.937 20.501 1.836 1.00 90.25 598 ASP A N 1
ATOM 4714 C CA . ASP A 1 598 ? -2.181 20.219 1.112 1.00 90.25 598 ASP A CA 1
ATOM 4715 C C . ASP A 1 598 ? -2.932 18.996 1.654 1.00 90.25 598 ASP A C 1
ATOM 4717 O O . ASP A 1 598 ? -4.162 18.966 1.622 1.00 90.25 598 ASP A O 1
ATOM 4721 N N . PHE A 1 599 ? -2.220 18.002 2.197 1.00 91.12 599 PHE A N 1
ATOM 4722 C CA . PHE A 1 599 ? -2.823 16.857 2.888 1.00 91.12 599 PHE A CA 1
ATOM 4723 C C . PHE A 1 599 ? -3.676 17.312 4.082 1.00 91.12 599 PHE A C 1
ATOM 4725 O O . PHE A 1 599 ? -4.855 16.963 4.175 1.00 91.12 599 PHE A O 1
ATOM 4732 N N . PHE A 1 600 ? -3.138 18.168 4.955 1.00 93.81 600 PHE A N 1
ATOM 4733 C CA . PHE A 1 600 ? -3.888 18.690 6.102 1.00 93.81 600 PHE A CA 1
ATOM 4734 C C . PHE A 1 600 ? -5.032 19.619 5.679 1.00 93.81 600 PHE A C 1
ATOM 4736 O O . PHE A 1 600 ? -6.094 19.599 6.308 1.00 93.81 600 PHE A O 1
ATOM 4743 N N . LEU A 1 601 ? -4.862 20.385 4.594 1.00 93.44 601 LEU A N 1
ATOM 4744 C CA . LEU A 1 601 ? -5.930 21.214 4.028 1.00 93.44 601 LEU A CA 1
ATOM 4745 C C . LEU A 1 601 ? -7.100 20.357 3.518 1.00 93.44 601 LEU A C 1
ATOM 4747 O O . LEU A 1 601 ? -8.236 20.608 3.924 1.00 93.44 601 LEU A O 1
ATOM 4751 N N . ARG A 1 602 ? -6.847 19.302 2.727 1.00 92.12 602 ARG A N 1
ATOM 4752 C CA . ARG A 1 602 ? -7.892 18.372 2.245 1.00 92.12 602 ARG A CA 1
ATOM 4753 C C . ARG A 1 602 ? -8.651 17.706 3.397 1.00 92.12 602 ARG A C 1
ATOM 4755 O O . ARG A 1 602 ? -9.882 17.737 3.423 1.00 92.12 602 ARG A O 1
ATOM 4762 N N . LEU A 1 603 ? -7.932 17.177 4.392 1.00 93.56 603 LEU A N 1
ATOM 4763 C CA . LEU A 1 603 ? -8.550 16.547 5.567 1.00 93.56 603 LEU A CA 1
ATOM 4764 C C . LEU A 1 603 ? -9.330 17.542 6.448 1.00 93.56 603 LEU A C 1
ATOM 4766 O O . LEU A 1 603 ? -10.236 17.136 7.177 1.00 93.56 603 LEU A O 1
ATOM 4770 N N . THR A 1 604 ? -9.000 18.835 6.402 1.00 93.44 604 THR A N 1
ATOM 4771 C CA . THR A 1 604 ? -9.754 19.887 7.104 1.00 93.44 604 THR A CA 1
ATOM 4772 C C . THR A 1 604 ? -11.004 20.293 6.324 1.00 93.44 604 THR A C 1
ATOM 4774 O O . THR A 1 604 ? -12.068 20.430 6.925 1.00 93.44 604 THR A O 1
ATOM 4777 N N . GLN A 1 605 ? -10.914 20.413 4.994 1.00 91.25 605 GLN A N 1
ATOM 4778 C CA . GLN A 1 605 ? -12.052 20.702 4.108 1.00 91.25 605 GLN A CA 1
ATOM 4779 C C . GLN A 1 605 ? -13.134 19.616 4.183 1.00 91.25 605 GLN A C 1
ATOM 4781 O O . GLN A 1 605 ? -14.316 19.932 4.258 1.00 91.25 605 GLN A O 1
ATOM 4786 N N . SER A 1 606 ? -12.755 18.336 4.262 1.00 90.88 606 SER A N 1
ATOM 4787 C CA . SER A 1 606 ? -13.709 17.237 4.483 1.00 90.88 606 SER A CA 1
ATOM 4788 C C . SER A 1 606 ? -14.225 17.139 5.932 1.00 90.88 606 SER A C 1
ATOM 4790 O O . SER A 1 606 ? -14.941 16.198 6.275 1.00 90.88 606 SER A O 1
ATOM 4792 N N . SER A 1 607 ? -13.879 18.092 6.809 1.00 92.44 607 SER A N 1
ATOM 4793 C CA . SER A 1 607 ? -14.115 18.123 8.268 1.00 92.44 607 SER A CA 1
ATOM 4794 C C . SER A 1 607 ? -13.517 16.962 9.081 1.00 92.44 607 SER A C 1
ATOM 4796 O O . SER A 1 607 ? -13.626 16.947 10.308 1.00 92.44 607 SER A O 1
ATOM 4798 N N . LEU A 1 608 ? -12.834 16.014 8.436 1.00 95.56 608 LEU A N 1
ATOM 4799 C CA . LEU A 1 608 ? -12.313 14.811 9.077 1.00 95.56 608 LEU A CA 1
ATOM 4800 C C . LEU A 1 608 ? -11.238 15.125 10.130 1.00 95.56 608 LEU A C 1
ATOM 4802 O O . LEU A 1 608 ? -11.314 14.618 11.249 1.00 95.56 608 LEU A O 1
ATOM 4806 N N . LEU A 1 609 ? -10.260 15.977 9.806 1.00 95.38 609 LEU A N 1
ATOM 4807 C CA . LEU A 1 609 ? -9.160 16.324 10.713 1.00 95.38 609 LEU A CA 1
ATOM 4808 C C . LEU A 1 609 ? -9.636 16.960 12.036 1.00 95.38 609 LEU A C 1
ATOM 4810 O O . LEU A 1 609 ? -9.244 16.446 13.087 1.00 95.38 609 LEU A O 1
ATOM 4814 N N . PRO A 1 610 ? -10.481 18.016 12.056 1.00 94.94 610 PRO A N 1
ATOM 4815 C CA . PRO A 1 610 ? -10.930 18.608 13.316 1.00 94.94 610 PRO A CA 1
ATOM 4816 C C . PRO A 1 610 ? -11.777 17.650 14.169 1.00 94.94 610 PRO A C 1
ATOM 4818 O O . PRO A 1 610 ? -11.580 17.607 15.385 1.00 94.94 610 PRO A O 1
ATOM 4821 N N . PHE A 1 611 ? -12.659 16.832 13.574 1.00 94.75 611 PHE A N 1
ATOM 4822 C CA . PHE A 1 611 ? -13.409 15.829 14.345 1.00 94.75 611 PHE A CA 1
ATOM 4823 C C . PHE A 1 611 ? -12.509 14.699 14.865 1.00 94.75 611 PHE A C 1
ATOM 4825 O O . PHE A 1 611 ? -12.657 14.299 16.020 1.00 94.75 611 PHE A O 1
ATOM 4832 N N . TYR A 1 612 ? -11.536 14.230 14.077 1.00 96.62 612 TYR A N 1
ATOM 4833 C CA . TYR A 1 612 ? -10.539 13.257 14.530 1.00 96.62 612 TYR A CA 1
ATOM 4834 C C . TYR A 1 612 ? -9.719 13.788 15.714 1.00 96.62 612 TYR A C 1
ATOM 4836 O O . TYR A 1 612 ? -9.609 13.099 16.727 1.00 96.62 612 TYR A O 1
ATOM 4844 N N . ILE A 1 613 ? -9.191 15.017 15.629 1.00 95.94 613 ILE A N 1
ATOM 4845 C CA . ILE A 1 613 ? -8.410 15.631 16.715 1.00 95.94 613 ILE A CA 1
ATOM 4846 C C . ILE A 1 613 ? -9.271 15.780 17.975 1.00 95.94 613 ILE A C 1
ATOM 4848 O O . ILE A 1 613 ? -8.831 15.390 19.056 1.00 95.94 613 ILE A O 1
ATOM 4852 N N . LEU A 1 614 ? -10.507 16.275 17.851 1.00 94.00 614 LEU A N 1
ATOM 4853 C CA . LEU A 1 614 ? -11.432 16.418 18.980 1.00 94.00 614 LEU A CA 1
ATOM 4854 C C . LEU A 1 614 ? -11.690 15.075 19.682 1.00 94.00 614 LEU A C 1
ATOM 4856 O O . LEU A 1 614 ? -11.564 14.980 20.904 1.00 94.00 614 LEU A O 1
ATOM 4860 N N . VAL A 1 615 ? -12.013 14.027 18.917 1.00 94.56 615 VAL A N 1
ATOM 4861 C CA . VAL A 1 615 ? -12.259 12.680 19.454 1.00 94.56 615 VAL A CA 1
ATOM 4862 C C . VAL A 1 615 ? -10.996 12.108 20.097 1.00 94.56 615 VAL A C 1
ATOM 4864 O O . VAL A 1 615 ? -11.057 11.638 21.233 1.00 94.56 615 VAL A O 1
ATOM 4867 N N . LEU A 1 616 ? -9.844 12.195 19.421 1.00 94.88 616 LEU A N 1
ATOM 4868 C CA . LEU A 1 616 ? -8.566 11.704 19.934 1.00 94.88 616 LEU A CA 1
ATOM 4869 C C . LEU A 1 616 ? -8.201 12.372 21.265 1.00 94.88 616 LEU A C 1
ATOM 4871 O O . LEU A 1 616 ? -7.812 11.676 22.199 1.00 94.88 616 LEU A O 1
ATOM 4875 N N . VAL A 1 617 ? -8.376 13.691 21.380 1.00 94.19 617 VAL A N 1
ATOM 4876 C CA . VAL A 1 617 ? -8.097 14.453 22.605 1.00 94.19 617 VAL A CA 1
ATOM 4877 C C . VAL A 1 617 ? -9.009 14.020 23.759 1.00 94.19 617 VAL A C 1
ATOM 4879 O O . VAL A 1 617 ? -8.514 13.764 24.859 1.00 94.19 617 VAL A O 1
ATOM 4882 N N . ILE A 1 618 ? -10.320 13.868 23.530 1.00 92.50 618 ILE A N 1
ATOM 4883 C CA . ILE A 1 618 ? -11.260 13.416 24.576 1.00 92.50 618 ILE A CA 1
ATOM 4884 C C . ILE A 1 618 ? -10.938 11.975 25.006 1.00 92.50 618 ILE A C 1
ATOM 4886 O O . ILE A 1 618 ? -10.869 11.685 26.205 1.00 92.50 618 ILE A O 1
ATOM 4890 N N . CYS A 1 619 ? -10.697 11.072 24.050 1.00 92.50 619 CYS A N 1
ATOM 4891 C CA . CYS A 1 619 ? -10.321 9.689 24.331 1.00 92.50 619 CYS A CA 1
ATOM 4892 C C . CYS A 1 619 ? -8.990 9.602 25.094 1.00 92.50 619 CYS A C 1
ATOM 4894 O O . CYS A 1 619 ? -8.929 8.929 26.123 1.00 92.50 619 CYS A O 1
ATOM 4896 N N . PHE A 1 620 ? -7.953 10.318 24.652 1.00 92.69 620 PHE A N 1
ATOM 4897 C CA . PHE A 1 620 ? -6.641 10.357 25.300 1.00 92.69 620 PHE A CA 1
ATOM 4898 C C . PHE A 1 620 ? -6.741 10.849 26.748 1.00 92.69 620 PHE A C 1
ATOM 4900 O O . PHE A 1 620 ? -6.278 10.160 27.658 1.00 92.69 620 PHE A O 1
ATOM 4907 N N . PHE A 1 621 ? -7.422 11.974 27.001 1.00 91.25 621 PHE A N 1
ATOM 4908 C CA . PHE A 1 621 ? -7.629 12.452 28.370 1.00 91.25 621 PHE A CA 1
ATOM 4909 C C . PHE A 1 621 ? -8.443 11.470 29.226 1.00 91.25 621 PHE A C 1
ATOM 4911 O O . PHE A 1 621 ? -8.148 11.324 30.413 1.00 91.25 621 PHE A O 1
ATOM 4918 N N . SER A 1 622 ? -9.424 10.759 28.658 1.00 89.31 622 SER A N 1
ATOM 4919 C CA . SER A 1 622 ? -10.180 9.729 29.386 1.00 89.31 622 SER A CA 1
ATOM 4920 C C . SER A 1 622 ? -9.293 8.539 29.783 1.00 89.31 622 SER A C 1
ATOM 4922 O O . SER A 1 622 ? -9.270 8.154 30.953 1.00 89.31 622 SER A O 1
ATOM 4924 N N . VAL A 1 623 ? -8.487 8.014 28.852 1.00 88.25 623 VAL A N 1
ATOM 4925 C CA . VAL A 1 623 ? -7.530 6.921 29.108 1.00 88.25 623 VAL A CA 1
ATOM 4926 C C . VAL A 1 623 ? -6.485 7.334 30.150 1.00 88.25 623 VAL A C 1
ATOM 4928 O O . VAL A 1 623 ? -6.253 6.607 31.117 1.00 88.25 623 VAL A O 1
ATOM 4931 N N . VAL A 1 624 ? -5.912 8.536 30.030 1.00 88.31 624 VAL A N 1
ATOM 4932 C CA . VAL A 1 624 ? -4.951 9.088 31.000 1.00 88.31 624 VAL A CA 1
ATOM 4933 C C . VAL A 1 624 ? -5.576 9.227 32.397 1.00 88.31 624 VAL A C 1
ATOM 4935 O O . VAL A 1 624 ? -4.948 8.852 33.390 1.00 88.31 624 VAL A O 1
ATOM 4938 N N . GLN A 1 625 ? -6.831 9.680 32.508 1.00 86.38 625 GLN A N 1
ATOM 4939 C CA . GLN A 1 625 ? -7.545 9.719 33.792 1.00 86.38 625 GLN A CA 1
ATOM 4940 C C . GLN A 1 625 ? -7.728 8.324 34.409 1.00 86.38 625 GLN A C 1
ATOM 4942 O O . GLN A 1 625 ? -7.556 8.172 35.622 1.00 86.38 625 GLN A O 1
ATOM 4947 N N . VAL A 1 626 ? -8.057 7.304 33.610 1.00 83.38 626 VAL A N 1
ATOM 4948 C CA . VAL A 1 626 ? -8.207 5.918 34.088 1.00 83.38 626 VAL A CA 1
ATOM 4949 C C . VAL A 1 626 ? -6.864 5.348 34.548 1.00 83.38 626 VAL A C 1
ATOM 4951 O O . VAL A 1 626 ? -6.787 4.790 35.644 1.00 83.38 626 VAL A O 1
ATOM 4954 N N . ILE A 1 627 ? -5.781 5.580 33.799 1.00 82.81 627 ILE A N 1
ATOM 4955 C CA . ILE A 1 627 ? -4.415 5.199 34.193 1.00 82.81 627 ILE A CA 1
ATOM 4956 C C . ILE A 1 627 ? -4.030 5.856 35.532 1.00 82.81 627 ILE A C 1
ATOM 4958 O O . ILE A 1 627 ? -3.606 5.161 36.459 1.00 82.81 627 ILE A O 1
ATOM 4962 N N . PHE A 1 628 ? -4.269 7.161 35.715 1.00 82.25 628 PHE A N 1
ATOM 4963 C CA . PHE A 1 628 ? -4.012 7.829 37.001 1.00 82.25 628 PHE A CA 1
ATOM 4964 C C . PHE A 1 628 ? -4.857 7.273 38.162 1.00 82.25 628 PHE A C 1
ATOM 4966 O O . PHE A 1 628 ? -4.368 7.202 39.293 1.00 82.25 628 PHE A O 1
ATOM 4973 N N . ARG A 1 629 ? -6.103 6.841 37.922 1.00 78.44 629 ARG A N 1
ATOM 4974 C CA . ARG A 1 629 ? -6.946 6.189 38.947 1.00 78.44 629 ARG A CA 1
ATOM 4975 C C . ARG A 1 629 ? -6.435 4.796 39.321 1.00 78.44 629 ARG A C 1
ATOM 4977 O O . ARG A 1 629 ? -6.380 4.488 40.513 1.00 78.44 629 ARG A O 1
ATOM 4984 N N . ARG A 1 630 ? -5.996 4.001 38.334 1.00 74.94 630 ARG A N 1
ATOM 4985 C CA . ARG A 1 630 ? -5.337 2.695 38.533 1.00 74.94 630 ARG A CA 1
ATOM 4986 C C . ARG A 1 630 ? -4.051 2.859 39.359 1.00 74.94 630 ARG A C 1
ATOM 4988 O O . ARG A 1 630 ? -3.871 2.160 40.358 1.00 74.94 630 ARG A O 1
ATOM 4995 N N . PHE A 1 631 ? -3.205 3.848 39.042 1.00 72.69 631 PHE A N 1
ATOM 4996 C CA . PHE A 1 631 ? -2.023 4.177 39.855 1.00 72.69 631 PHE A CA 1
ATOM 4997 C C . PHE A 1 631 ? -2.392 4.570 41.292 1.00 72.69 631 PHE A C 1
ATOM 4999 O O . PHE A 1 631 ? -1.804 4.028 42.233 1.00 72.69 631 PHE A O 1
ATOM 5006 N N . LYS A 1 632 ? -3.424 5.407 41.480 1.00 74.88 632 LYS A N 1
ATOM 5007 C CA . LYS A 1 632 ? -3.982 5.773 42.799 1.00 74.88 632 LYS A CA 1
ATOM 5008 C C . LYS A 1 632 ? -4.749 4.640 43.508 1.00 74.88 632 LYS A C 1
ATOM 5010 O O . LYS A 1 632 ? -5.270 4.859 44.595 1.00 74.88 632 LYS A O 1
ATOM 5015 N N . GLY A 1 633 ? -4.780 3.427 42.948 1.00 65.06 633 GLY A N 1
ATOM 5016 C CA . GLY A 1 633 ? -5.213 2.209 43.641 1.00 65.06 633 GLY A CA 1
ATOM 5017 C C . GLY A 1 633 ? -6.722 2.035 43.813 1.00 65.06 633 GLY A C 1
ATOM 5018 O O . GLY A 1 633 ? -7.128 1.183 44.597 1.00 65.06 633 GLY A O 1
ATOM 5019 N N . LYS A 1 634 ? -7.554 2.799 43.096 1.00 60.09 634 LYS A N 1
ATOM 5020 C CA . LYS A 1 634 ? -9.006 2.561 43.080 1.00 60.09 634 LYS A CA 1
ATOM 5021 C C . LYS A 1 634 ? -9.324 1.385 42.152 1.00 60.09 634 LYS A C 1
ATOM 5023 O O . LYS A 1 634 ? -8.776 1.313 41.051 1.00 60.09 634 LYS A O 1
ATOM 5028 N N . SER A 1 635 ? -10.178 0.466 42.601 1.00 55.50 635 SER A N 1
ATOM 5029 C CA . SER A 1 635 ? -10.642 -0.666 41.794 1.00 55.50 635 SER A CA 1
ATOM 5030 C C . SER A 1 635 ? -11.574 -0.212 40.667 1.00 55.50 635 SER A C 1
ATOM 5032 O O . SER A 1 635 ? -12.194 0.851 40.734 1.00 55.50 635 SER A O 1
ATOM 5034 N N . LEU A 1 636 ? -11.659 -1.037 39.623 1.00 54.19 636 LEU A N 1
ATOM 5035 C CA . LEU A 1 636 ? -12.648 -0.899 38.557 1.00 54.19 636 LEU A CA 1
ATOM 5036 C C . LEU A 1 636 ? -14.048 -1.234 39.110 1.00 54.19 636 LEU A C 1
ATOM 5038 O O . LEU A 1 636 ? -14.168 -2.094 39.985 1.00 54.19 636 LEU A O 1
ATOM 5042 N N . LYS A 1 637 ? -15.102 -0.593 38.591 1.00 51.56 637 LYS A N 1
ATOM 5043 C CA . LYS A 1 637 ? -16.476 -1.099 38.740 1.00 51.56 637 LYS A CA 1
ATOM 5044 C C . LYS A 1 637 ? -16.679 -2.260 37.764 1.00 51.56 637 LYS A C 1
ATOM 5046 O O . LYS A 1 637 ? -16.333 -2.126 36.597 1.00 51.56 637 LYS A O 1
ATOM 5051 N N . GLU A 1 638 ? -17.295 -3.355 38.200 1.00 42.38 638 GLU A N 1
ATOM 5052 C CA . GLU A 1 638 ? -17.597 -4.493 37.310 1.00 42.38 638 GLU A CA 1
ATOM 5053 C C . GLU A 1 638 ? -18.687 -4.173 36.271 1.00 42.38 638 GLU A C 1
ATOM 5055 O O . GLU A 1 638 ? -18.775 -4.833 35.238 1.00 42.38 638 GLU A O 1
ATOM 5060 N N . THR A 1 639 ? -19.489 -3.130 36.503 1.00 41.88 639 THR A N 1
ATOM 5061 C CA . THR A 1 639 ? -20.500 -2.630 35.566 1.00 41.88 639 THR A CA 1
ATOM 5062 C C . THR A 1 639 ? -20.325 -1.129 35.325 1.00 41.88 639 THR A C 1
ATOM 5064 O O . THR A 1 639 ? -20.593 -0.297 36.193 1.00 41.88 639 THR A O 1
ATOM 5067 N N . VAL A 1 640 ? -19.882 -0.768 34.117 1.00 52.56 640 VAL A N 1
ATOM 5068 C CA . VAL A 1 640 ? -19.905 0.622 33.637 1.00 52.56 640 VAL A CA 1
ATOM 5069 C C . VAL A 1 640 ? -21.319 0.918 33.146 1.00 52.56 640 VAL A C 1
ATOM 5071 O O . VAL A 1 640 ? -21.774 0.342 32.159 1.00 52.56 640 VAL A O 1
ATOM 5074 N N . THR A 1 641 ? -22.038 1.797 33.843 1.00 53.84 641 THR A N 1
ATOM 5075 C CA . THR A 1 641 ? -23.348 2.272 33.376 1.00 53.84 641 THR A CA 1
ATOM 5076 C C . THR A 1 641 ? -23.172 3.400 32.357 1.00 53.84 641 THR A C 1
ATOM 5078 O O . THR A 1 641 ? -22.161 4.101 32.364 1.00 53.84 641 THR A O 1
ATOM 5081 N N . LEU A 1 642 ? -24.157 3.634 31.484 1.00 55.09 642 LEU A N 1
ATOM 5082 C CA . LEU A 1 642 ? -24.072 4.745 30.521 1.00 55.09 642 LEU A CA 1
ATOM 5083 C C . LEU A 1 642 ? -24.063 6.118 31.236 1.00 55.09 642 LEU A C 1
ATOM 5085 O O . LEU A 1 642 ? -23.428 7.061 30.764 1.00 55.09 642 LEU A O 1
ATOM 5089 N N . ASP A 1 643 ? -24.650 6.188 32.438 1.00 52.28 643 ASP A N 1
ATOM 5090 C CA . ASP A 1 643 ? -24.530 7.317 33.369 1.00 52.28 643 ASP A CA 1
ATOM 5091 C C . ASP A 1 643 ? -23.137 7.471 33.999 1.00 52.28 643 ASP A C 1
ATOM 5093 O O . ASP A 1 643 ? -22.798 8.572 34.431 1.00 52.28 643 ASP A O 1
ATOM 5097 N N . ASP A 1 644 ? -22.284 6.438 34.045 1.00 60.09 644 ASP A N 1
ATOM 5098 C CA . ASP A 1 644 ? -20.898 6.577 34.513 1.00 60.09 644 ASP A CA 1
ATOM 5099 C C . ASP A 1 644 ? -20.044 7.376 33.518 1.00 60.09 644 ASP A C 1
ATOM 5101 O O . ASP A 1 644 ? -19.202 8.159 33.961 1.00 60.09 644 ASP A O 1
ATOM 5105 N N . GLY A 1 645 ? -20.328 7.303 32.212 1.00 57.34 645 GLY A N 1
ATOM 5106 C CA . GLY A 1 645 ? -19.776 8.209 31.193 1.00 57.34 645 GLY A CA 1
ATOM 5107 C C . GLY A 1 645 ? -18.244 8.226 31.132 1.00 57.34 645 GLY A C 1
ATOM 5108 O O . GLY A 1 645 ? -17.643 9.297 31.199 1.00 57.34 645 GLY A O 1
ATOM 5109 N N . GLN A 1 646 ? -17.619 7.044 31.083 1.00 68.25 646 GLN A N 1
ATOM 5110 C CA . GLN A 1 646 ? -16.161 6.870 31.107 1.00 68.25 646 GLN A CA 1
ATOM 5111 C C . GLN A 1 646 ? -15.682 5.960 29.977 1.00 68.25 646 GLN A C 1
ATOM 5113 O O . GLN A 1 646 ? -15.350 4.793 30.173 1.00 68.25 646 GLN A O 1
ATOM 5118 N N . ILE A 1 647 ? -15.608 6.537 28.779 1.00 78.12 647 ILE A N 1
ATOM 5119 C CA . ILE A 1 647 ? -15.183 5.841 27.560 1.00 78.12 647 ILE A CA 1
ATOM 5120 C C . ILE A 1 647 ? -13.807 5.148 27.703 1.00 78.12 647 ILE A C 1
ATOM 5122 O O . ILE A 1 647 ? -13.603 4.062 27.169 1.00 78.12 647 ILE A O 1
ATOM 5126 N N . GLY A 1 648 ? -12.878 5.738 28.467 1.00 73.19 648 GLY A N 1
ATOM 5127 C CA . GLY A 1 648 ? -11.520 5.228 28.685 1.00 73.19 648 GLY A CA 1
ATOM 5128 C C . GLY A 1 648 ? -11.393 4.018 29.618 1.00 73.19 648 GLY A C 1
ATOM 5129 O O . GLY A 1 648 ? -10.272 3.576 29.852 1.00 73.19 648 GLY A O 1
ATOM 5130 N N . GLU A 1 649 ? -12.490 3.484 30.170 1.00 78.12 649 GLU A N 1
ATOM 5131 C CA . GLU A 1 649 ? -12.477 2.206 30.910 1.00 78.12 649 GLU A CA 1
ATOM 5132 C C . GLU A 1 649 ? -12.619 0.982 29.976 1.00 78.12 649 GLU A C 1
ATOM 5134 O O . GLU A 1 649 ? -12.404 -0.145 30.417 1.00 78.12 649 GLU A O 1
ATOM 5139 N N . ARG A 1 650 ? -12.929 1.193 28.685 1.00 84.00 650 ARG A N 1
ATOM 5140 C CA . ARG A 1 650 ? -13.098 0.143 27.664 1.00 84.00 650 ARG A CA 1
ATOM 5141 C C . ARG A 1 650 ? -11.762 -0.273 27.009 1.00 84.00 650 ARG A C 1
ATOM 5143 O O . ARG A 1 650 ? -11.093 0.588 26.422 1.00 84.00 650 ARG A O 1
ATOM 5150 N N . PRO A 1 651 ? -11.380 -1.565 27.035 1.00 87.06 651 PRO A N 1
ATOM 5151 C CA . PRO A 1 651 ? -10.083 -2.048 26.545 1.00 87.06 651 PRO A CA 1
ATOM 5152 C C . PRO A 1 651 ? -9.895 -1.848 25.038 1.00 87.06 651 PRO A C 1
ATOM 5154 O O . PRO A 1 651 ? -8.806 -1.470 24.601 1.00 87.06 651 PRO A O 1
ATOM 5157 N N . GLU A 1 652 ? -10.955 -2.032 24.242 1.00 90.06 652 GLU A N 1
ATOM 5158 C CA . GLU A 1 652 ? -10.894 -1.895 22.788 1.00 90.06 652 GLU A CA 1
ATOM 5159 C C . GLU A 1 652 ? -10.551 -0.455 22.375 1.00 90.06 652 GLU A C 1
ATOM 5161 O O . GLU A 1 652 ? -9.767 -0.226 21.455 1.00 90.06 652 GLU A O 1
ATOM 5166 N N . ILE A 1 653 ? -11.056 0.531 23.121 1.00 91.06 653 ILE A N 1
ATOM 5167 C CA . ILE A 1 653 ? -10.845 1.955 22.840 1.00 91.06 653 ILE A CA 1
ATOM 5168 C C . ILE A 1 653 ? -9.436 2.388 23.249 1.00 91.06 653 ILE A C 1
ATOM 5170 O O . ILE A 1 653 ? -8.784 3.112 22.498 1.00 91.06 653 ILE A O 1
ATOM 5174 N N . ILE A 1 654 ? -8.928 1.902 24.388 1.00 90.75 654 ILE A N 1
ATOM 5175 C CA . ILE A 1 654 ? -7.536 2.137 24.802 1.00 90.75 654 ILE A CA 1
ATOM 5176 C C . ILE A 1 654 ? -6.563 1.619 23.730 1.00 90.75 654 ILE A C 1
ATOM 5178 O O . ILE A 1 654 ? -5.642 2.343 23.346 1.00 90.75 654 ILE A O 1
ATOM 5182 N N . TYR A 1 655 ? -6.794 0.407 23.208 1.00 93.38 655 TYR A N 1
ATOM 5183 C CA . TYR A 1 655 ? -6.008 -0.151 22.104 1.00 93.38 655 TYR A CA 1
ATOM 5184 C C . TYR A 1 655 ? -6.004 0.783 20.881 1.00 93.38 655 TYR A C 1
ATOM 5186 O O . TYR A 1 655 ? -4.929 1.161 20.413 1.00 93.38 655 TYR A O 1
ATOM 5194 N N . HIS A 1 656 ? -7.175 1.213 20.395 1.00 94.94 656 HIS A N 1
ATOM 5195 C CA . HIS A 1 656 ? -7.251 2.093 19.223 1.00 94.94 656 HIS A CA 1
ATOM 5196 C C . HIS A 1 656 ? -6.576 3.459 19.438 1.00 94.94 656 HIS A C 1
ATOM 5198 O O . HIS A 1 656 ? -5.932 3.952 18.511 1.00 94.94 656 HIS A O 1
ATOM 5204 N N . VAL A 1 657 ? -6.675 4.052 20.636 1.00 94.62 657 VAL A N 1
ATOM 5205 C CA . VAL A 1 657 ? -6.006 5.325 20.977 1.00 94.62 657 VAL A CA 1
ATOM 5206 C C . VAL A 1 657 ? -4.486 5.182 20.913 1.00 94.62 657 VAL A C 1
ATOM 5208 O O . VAL A 1 657 ? -3.823 6.000 20.280 1.00 94.62 657 VAL A O 1
ATOM 5211 N N . ILE A 1 658 ? -3.924 4.132 21.517 1.00 93.94 658 ILE A N 1
ATOM 5212 C CA . ILE A 1 658 ? -2.475 3.888 21.478 1.00 93.94 658 ILE A CA 1
ATOM 5213 C C . ILE A 1 658 ? -2.026 3.609 20.036 1.00 93.94 658 ILE A C 1
ATOM 5215 O O . ILE A 1 658 ? -1.053 4.195 19.562 1.00 93.94 658 ILE A O 1
ATOM 5219 N N . HIS A 1 659 ? -2.768 2.771 19.308 1.00 94.88 659 HIS A N 1
ATOM 5220 C CA . HIS A 1 659 ? -2.409 2.376 17.948 1.00 94.88 659 HIS A CA 1
ATOM 5221 C C . HIS A 1 659 ? -2.465 3.548 16.955 1.00 94.88 659 HIS A C 1
ATOM 5223 O O . HIS A 1 659 ? -1.568 3.692 16.128 1.00 94.88 659 HIS A O 1
ATOM 5229 N N . THR A 1 660 ? -3.465 4.433 17.055 1.00 95.62 660 THR A N 1
ATOM 5230 C CA . THR A 1 660 ? -3.572 5.596 16.157 1.00 95.62 660 THR A CA 1
ATOM 5231 C C . THR A 1 660 ? -2.530 6.677 16.450 1.00 95.62 660 THR A C 1
ATOM 5233 O O . THR A 1 660 ? -2.104 7.362 15.524 1.00 95.62 660 THR A O 1
ATOM 5236 N N . ILE A 1 661 ? -2.047 6.786 17.696 1.00 95.38 661 ILE A N 1
ATOM 5237 C CA . ILE A 1 661 ? -0.911 7.654 18.042 1.00 95.38 661 ILE A CA 1
ATOM 5238 C C . ILE A 1 661 ? 0.385 7.122 17.411 1.00 95.38 661 ILE A C 1
ATOM 5240 O O . ILE A 1 661 ? 1.129 7.907 16.830 1.00 95.38 661 ILE A O 1
ATOM 5244 N N . LEU A 1 662 ? 0.629 5.805 17.457 1.00 95.00 662 LEU A N 1
ATOM 5245 C CA . LEU A 1 662 ? 1.804 5.181 16.828 1.00 95.00 662 LEU A CA 1
ATOM 5246 C C . LEU A 1 662 ? 1.765 5.254 15.290 1.00 95.00 662 LEU A C 1
ATOM 5248 O O . LEU A 1 662 ? 2.764 5.599 14.663 1.00 95.00 662 LEU A O 1
ATOM 5252 N N . LEU A 1 663 ? 0.618 4.958 14.666 1.00 94.25 663 LEU A N 1
ATOM 5253 C CA . LEU A 1 663 ? 0.454 5.097 13.212 1.00 94.25 663 LEU A CA 1
ATOM 5254 C C . LEU A 1 663 ? 0.573 6.562 12.769 1.00 94.25 663 LEU A C 1
ATOM 5256 O O . LEU A 1 663 ? 1.236 6.848 11.775 1.00 94.25 663 LEU A O 1
ATOM 5260 N N . GLY A 1 664 ? -0.024 7.489 13.524 1.00 94.44 664 GLY A N 1
ATOM 5261 C CA . GLY A 1 664 ? 0.057 8.921 13.253 1.00 94.44 664 GLY A CA 1
ATOM 5262 C C . GLY A 1 664 ? 1.480 9.462 13.366 1.00 94.44 664 GLY A C 1
ATOM 5263 O O . GLY A 1 664 ? 1.926 10.165 12.465 1.00 94.44 664 GLY A O 1
ATOM 5264 N N . SER A 1 665 ? 2.237 9.097 14.409 1.00 93.12 665 SER A N 1
ATOM 5265 C CA . SER A 1 665 ? 3.631 9.546 14.546 1.00 93.12 665 SER A CA 1
ATOM 5266 C C . SER A 1 665 ? 4.519 9.049 13.402 1.00 93.12 665 SER A C 1
ATOM 5268 O O . SER A 1 665 ? 5.377 9.792 12.933 1.00 93.12 665 SER A O 1
ATOM 5270 N N . LEU A 1 666 ? 4.280 7.833 12.904 1.00 90.56 666 LEU A N 1
ATOM 5271 C CA . LEU A 1 666 ? 4.989 7.278 11.752 1.00 90.56 666 LEU A CA 1
ATOM 5272 C C . LEU A 1 666 ? 4.587 7.961 10.429 1.00 90.56 666 LEU A C 1
ATOM 5274 O O . LEU A 1 666 ? 5.461 8.307 9.632 1.00 90.56 666 LEU A O 1
ATOM 5278 N N . ALA A 1 667 ? 3.295 8.228 10.217 1.00 92.31 667 ALA A N 1
ATOM 5279 C CA . ALA A 1 667 ? 2.801 8.961 9.048 1.00 92.31 667 ALA A CA 1
ATOM 5280 C C . ALA A 1 667 ? 3.287 10.424 9.012 1.00 92.31 667 ALA A C 1
ATOM 5282 O O . ALA A 1 667 ? 3.590 10.938 7.940 1.00 92.31 667 ALA A O 1
ATOM 5283 N N . MET A 1 668 ? 3.445 11.081 10.169 1.00 91.94 668 MET A N 1
ATOM 5284 C CA . MET A 1 668 ? 4.051 12.420 10.258 1.00 91.94 668 MET A CA 1
ATOM 5285 C C . MET A 1 668 ? 5.527 12.444 9.831 1.00 91.94 668 MET A C 1
ATOM 5287 O O . MET A 1 668 ? 6.010 13.481 9.382 1.00 91.94 668 MET A O 1
ATOM 5291 N N . VAL A 1 669 ? 6.247 11.321 9.942 1.00 89.75 669 VAL A N 1
ATOM 5292 C CA . VAL A 1 669 ? 7.622 11.202 9.433 1.00 89.75 669 VAL A CA 1
ATOM 5293 C C . VAL A 1 669 ? 7.630 10.842 7.945 1.00 89.75 669 VAL A C 1
ATOM 5295 O O . VAL A 1 669 ? 8.494 11.336 7.225 1.00 89.75 669 VAL A O 1
ATOM 5298 N N . ILE A 1 670 ? 6.717 9.990 7.463 1.00 88.88 670 ILE A N 1
ATOM 5299 C CA . ILE A 1 670 ? 6.734 9.427 6.099 1.00 88.88 670 ILE A CA 1
ATOM 5300 C C . ILE A 1 670 ? 5.367 9.610 5.418 1.00 88.88 670 ILE A C 1
ATOM 5302 O O . ILE A 1 670 ? 4.419 8.892 5.743 1.00 88.88 670 ILE A O 1
ATOM 5306 N N . GLU A 1 671 ? 5.267 10.500 4.418 1.00 88.19 671 GLU A N 1
ATOM 5307 C CA . GLU A 1 671 ? 3.997 10.751 3.709 1.00 88.19 671 GLU A CA 1
ATOM 5308 C C . GLU A 1 671 ? 3.453 9.481 3.038 1.00 88.19 671 GLU A C 1
ATOM 5310 O O . GLU A 1 671 ? 2.253 9.215 3.088 1.00 88.19 671 GLU A O 1
ATOM 5315 N N . GLY A 1 672 ? 4.323 8.625 2.498 1.00 86.88 672 GLY A N 1
ATOM 5316 C CA . GLY A 1 672 ? 3.952 7.326 1.933 1.00 86.88 672 GLY A CA 1
ATOM 5317 C C . GLY A 1 672 ? 3.440 6.294 2.938 1.00 86.88 672 GLY A C 1
ATOM 5318 O O . GLY A 1 672 ? 3.277 5.145 2.553 1.00 86.88 672 GLY A O 1
ATOM 5319 N N . LEU A 1 673 ? 3.179 6.662 4.196 1.00 89.75 673 LEU A N 1
ATOM 5320 C CA . LEU A 1 673 ? 2.453 5.840 5.169 1.00 89.75 673 LEU A CA 1
ATOM 5321 C C . LEU A 1 673 ? 1.109 6.471 5.594 1.00 89.75 673 LEU A C 1
ATOM 5323 O O . LEU A 1 673 ? 0.383 5.879 6.393 1.00 89.75 673 LEU A O 1
ATOM 5327 N N . LYS A 1 674 ? 0.709 7.620 5.017 1.00 91.81 674 LYS A N 1
ATOM 5328 C CA . LYS A 1 674 ? -0.580 8.281 5.314 1.00 91.81 674 LYS A CA 1
ATOM 5329 C C . LYS A 1 674 ? -1.798 7.392 5.049 1.00 91.81 674 LYS A C 1
ATOM 5331 O O . LYS A 1 674 ? -2.718 7.389 5.861 1.00 91.81 674 LYS A O 1
ATOM 5336 N N . TYR A 1 675 ? -1.762 6.548 4.012 1.00 91.19 675 TYR A N 1
ATOM 5337 C CA . TYR A 1 675 ? -2.856 5.620 3.686 1.00 91.19 675 TYR A CA 1
ATOM 5338 C C . TYR A 1 675 ? -3.071 4.528 4.749 1.00 91.19 675 TYR A C 1
ATOM 5340 O O . TYR A 1 675 ? -4.111 3.882 4.754 1.00 91.19 675 TYR A O 1
ATOM 5348 N N . LEU A 1 676 ? -2.127 4.311 5.675 1.00 93.12 676 LEU A N 1
ATOM 5349 C CA . LEU A 1 676 ? -2.343 3.446 6.842 1.00 93.12 676 LEU A CA 1
ATOM 5350 C C . LEU A 1 676 ? -3.122 4.169 7.945 1.00 93.12 676 LEU A C 1
ATOM 5352 O O . LEU A 1 676 ? -3.892 3.557 8.685 1.00 93.12 676 LEU A O 1
ATOM 5356 N N . TRP A 1 677 ? -2.904 5.479 8.069 1.00 95.25 677 TRP A N 1
ATOM 5357 C CA . TRP A 1 677 ? -3.420 6.298 9.157 1.00 95.25 677 TRP A CA 1
ATOM 5358 C C . TRP A 1 677 ? -4.770 6.940 8.822 1.00 95.25 677 TRP A C 1
ATOM 5360 O O . TRP A 1 677 ? -5.695 6.848 9.626 1.00 95.25 677 TRP A O 1
ATOM 5370 N N . THR A 1 678 ? -4.939 7.526 7.633 1.00 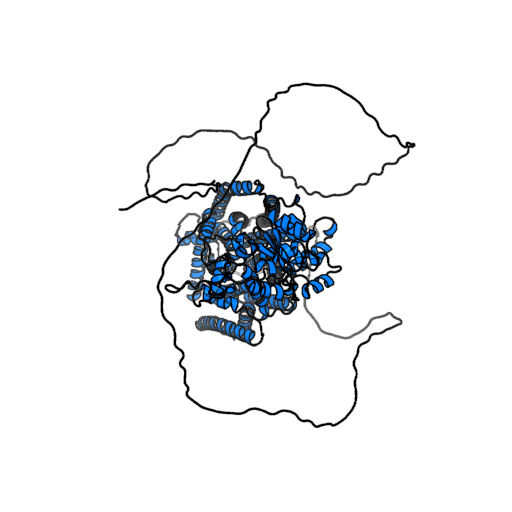95.75 678 THR A N 1
ATOM 5371 C CA . THR A 1 678 ? -6.162 8.249 7.240 1.00 95.75 678 THR A CA 1
ATOM 5372 C C . THR A 1 678 ? -7.439 7.386 7.271 1.00 95.75 678 THR A C 1
ATOM 5374 O O . THR A 1 678 ? -8.461 7.878 7.759 1.00 95.75 678 THR A O 1
ATOM 5377 N N . PRO A 1 679 ? -7.440 6.093 6.883 1.00 95.94 679 PRO A N 1
ATOM 5378 C CA . PRO A 1 679 ? -8.591 5.204 7.096 1.00 95.94 679 PRO A CA 1
ATOM 5379 C C . PRO A 1 679 ? -8.917 4.989 8.580 1.00 95.94 679 PRO A C 1
ATOM 5381 O O . PRO A 1 679 ? -10.086 4.968 8.972 1.00 95.94 679 PRO A O 1
ATOM 5384 N N . TYR A 1 680 ? -7.885 4.902 9.424 1.00 94.69 680 TYR A N 1
ATOM 5385 C CA . TYR A 1 680 ? -8.018 4.837 10.881 1.00 94.69 680 TYR A CA 1
ATOM 5386 C C . TYR A 1 680 ? -8.601 6.143 11.447 1.00 94.69 680 TYR A C 1
ATOM 5388 O O . TYR A 1 680 ? -9.443 6.098 12.344 1.00 94.69 680 TYR A O 1
ATOM 5396 N N . MET A 1 681 ? -8.233 7.301 10.884 1.00 96.44 681 MET A N 1
ATOM 5397 C CA . MET A 1 681 ? -8.838 8.593 11.228 1.00 96.44 681 MET A CA 1
ATOM 5398 C C . MET A 1 681 ? -10.332 8.621 10.880 1.00 96.44 681 MET A C 1
ATOM 5400 O O . MET A 1 681 ? -11.131 9.002 11.734 1.00 96.44 681 MET A O 1
ATOM 5404 N N . CYS A 1 682 ? -10.719 8.169 9.676 1.00 97.06 682 CYS A N 1
ATOM 5405 C CA . CYS A 1 682 ? -12.125 8.072 9.244 1.00 97.06 682 CYS A CA 1
ATOM 5406 C C . CYS A 1 682 ? -12.952 7.240 10.234 1.00 97.06 682 CYS A C 1
ATOM 5408 O O . CYS A 1 682 ? -14.005 7.672 10.702 1.00 97.06 682 CYS A O 1
ATOM 5410 N N . MET A 1 683 ? -12.434 6.059 10.581 1.00 96.50 683 MET A N 1
ATOM 5411 C CA . MET A 1 683 ? -13.056 5.111 11.503 1.00 96.50 683 MET A CA 1
ATOM 5412 C C . MET A 1 683 ? -13.214 5.694 12.914 1.00 96.50 683 MET A C 1
ATOM 5414 O O . MET A 1 683 ? -14.299 5.617 13.489 1.00 96.50 683 MET A O 1
ATOM 5418 N N . LEU A 1 684 ? -12.159 6.299 13.472 1.00 95.81 684 LEU A N 1
ATOM 5419 C CA . LEU A 1 684 ? -12.172 6.803 14.848 1.00 95.81 684 LEU A CA 1
ATOM 5420 C C . LEU A 1 684 ? -12.957 8.108 15.005 1.00 95.81 684 LEU A C 1
ATOM 5422 O O . LEU A 1 684 ? -13.686 8.245 15.987 1.00 95.81 684 LEU A O 1
ATOM 5426 N N . ALA A 1 685 ? -12.889 9.027 14.037 1.00 96.44 685 ALA A N 1
ATOM 5427 C CA . ALA A 1 685 ? -13.739 10.217 14.028 1.00 96.44 685 ALA A CA 1
ATOM 5428 C C . ALA A 1 685 ? -15.226 9.825 13.993 1.00 96.44 685 ALA A C 1
ATOM 5430 O O . ALA A 1 685 ? -16.024 10.328 14.787 1.00 96.44 685 ALA A O 1
ATOM 5431 N N . ALA A 1 686 ? -15.593 8.874 13.126 1.00 96.50 686 ALA A N 1
ATOM 5432 C CA . ALA A 1 686 ? -16.976 8.431 12.977 1.00 96.50 686 ALA A CA 1
ATOM 5433 C C . ALA A 1 686 ? -17.484 7.673 14.209 1.00 96.50 686 ALA A C 1
ATOM 5435 O O . ALA A 1 686 ? -18.572 7.985 14.693 1.00 96.50 686 ALA A O 1
ATOM 5436 N N . PHE A 1 687 ? -16.684 6.757 14.773 1.00 94.81 687 PHE A N 1
ATOM 5437 C CA . PHE A 1 687 ? -16.962 6.148 16.078 1.00 94.81 687 PHE A CA 1
ATOM 5438 C C . PHE A 1 687 ? -17.251 7.231 17.128 1.00 94.81 687 PHE A C 1
ATOM 5440 O O . PHE A 1 687 ? -18.262 7.156 17.829 1.00 94.81 687 PHE A O 1
ATOM 5447 N N . GLY A 1 688 ? -16.379 8.239 17.218 1.00 92.19 688 GLY A N 1
ATOM 5448 C CA . GLY A 1 688 ? -16.420 9.217 18.290 1.00 92.19 688 GLY A CA 1
ATOM 5449 C C . GLY A 1 688 ? -17.686 10.063 18.277 1.00 92.19 688 GLY A C 1
ATOM 5450 O O . GLY A 1 688 ? -18.431 10.060 19.258 1.00 92.19 688 GLY A O 1
ATOM 5451 N N . VAL A 1 689 ? -17.968 10.720 17.146 1.00 93.69 689 VAL A N 1
ATOM 5452 C CA . VAL A 1 689 ? -19.143 11.597 16.983 1.00 93.69 689 VAL A CA 1
ATOM 5453 C C . VAL A 1 689 ? -20.461 10.812 17.111 1.00 93.69 689 VAL A C 1
ATOM 5455 O O . VAL A 1 689 ? -21.440 11.339 17.644 1.00 93.69 689 VAL A O 1
ATOM 5458 N N . CYS A 1 690 ? -20.486 9.538 16.698 1.00 93.69 690 CYS A N 1
ATOM 5459 C CA . CYS A 1 690 ? -21.673 8.674 16.756 1.00 93.69 690 CYS A CA 1
ATOM 5460 C C . CYS A 1 690 ? -21.858 7.913 18.085 1.00 93.69 690 CYS A C 1
ATOM 5462 O O . CYS A 1 690 ? -22.797 7.120 18.193 1.00 93.69 690 CYS A O 1
ATOM 5464 N N . SER A 1 691 ? -20.982 8.092 19.084 1.00 90.69 691 SER A N 1
ATOM 5465 C CA . SER A 1 691 ? -21.062 7.352 20.355 1.00 90.69 691 SER A CA 1
ATOM 5466 C C . SER A 1 691 ? -21.641 8.212 21.495 1.00 90.69 691 SER A C 1
ATOM 5468 O O . SER A 1 691 ? -21.072 9.249 21.847 1.00 90.69 691 SER A O 1
ATOM 5470 N N . PRO A 1 692 ? -22.756 7.808 22.139 1.00 86.81 692 PRO A N 1
ATOM 5471 C CA . PRO A 1 692 ? -23.366 8.600 23.214 1.00 86.81 692 PRO A CA 1
ATOM 5472 C C . PRO A 1 692 ? -22.488 8.674 24.476 1.00 86.81 692 PRO A C 1
ATOM 5474 O O . PRO A 1 692 ? -22.580 9.631 25.240 1.00 86.81 692 PRO A O 1
ATOM 5477 N N . GLU A 1 693 ? -21.595 7.704 24.694 1.00 84.81 693 GLU A N 1
ATOM 5478 C CA . GLU A 1 693 ? -20.678 7.689 25.844 1.00 84.81 693 GLU A CA 1
ATOM 5479 C C . GLU A 1 693 ? -19.595 8.782 25.773 1.00 84.81 693 GLU A C 1
ATOM 5481 O O . GLU A 1 693 ? -19.213 9.325 26.815 1.00 84.81 693 GLU A O 1
ATOM 5486 N N . LEU A 1 694 ? -19.132 9.169 24.575 1.00 86.38 694 LEU A N 1
ATOM 5487 C CA . LEU A 1 694 ? -18.215 10.307 24.424 1.00 86.38 694 LEU A CA 1
ATOM 5488 C C . LEU A 1 694 ? -18.920 11.641 24.673 1.00 86.38 694 LEU A C 1
ATOM 5490 O O . LEU A 1 694 ? -18.373 12.481 25.386 1.00 86.38 694 LEU A O 1
ATOM 5494 N N . TRP A 1 695 ? -20.159 11.804 24.197 1.00 87.81 695 TRP A N 1
ATOM 5495 C CA . TRP A 1 695 ? -20.993 12.962 24.540 1.00 87.81 695 TRP A CA 1
ATOM 5496 C C . TRP A 1 695 ? -21.238 13.058 26.056 1.00 87.81 695 TRP A C 1
ATOM 5498 O O . TRP A 1 695 ? -21.061 14.129 26.633 1.00 87.81 695 TRP A O 1
ATOM 5508 N N . MET A 1 696 ? -21.521 11.940 26.738 1.00 84.69 696 MET A N 1
ATOM 5509 C CA . MET A 1 696 ? -21.622 11.902 28.207 1.00 84.69 696 MET A CA 1
ATOM 5510 C C . MET A 1 696 ? -20.300 12.254 28.910 1.00 84.69 696 MET A C 1
ATOM 5512 O O . MET A 1 696 ? -20.308 13.006 29.886 1.00 84.69 696 MET A O 1
ATOM 5516 N N . THR A 1 697 ? -19.160 11.763 28.409 1.00 84.19 697 THR A N 1
ATOM 5517 C CA . THR A 1 697 ? -17.825 12.114 28.935 1.00 84.19 697 THR A CA 1
ATOM 5518 C C . THR A 1 697 ? -17.571 13.626 28.802 1.00 84.19 697 THR A C 1
ATOM 5520 O O . THR A 1 697 ? -17.146 14.277 29.760 1.00 84.19 697 THR A O 1
ATOM 5523 N N . LEU A 1 698 ? -17.898 14.204 27.641 1.00 85.00 698 LEU A N 1
ATOM 5524 C CA . LEU A 1 698 ? -17.753 15.631 27.345 1.00 85.00 698 LEU A CA 1
ATOM 5525 C C . LEU A 1 698 ? -18.662 16.499 28.231 1.00 85.00 698 LEU A C 1
ATOM 5527 O O . LEU A 1 698 ? -18.185 17.446 28.855 1.00 85.00 698 LEU A O 1
ATOM 5531 N N . PHE A 1 699 ? -19.949 16.155 28.361 1.00 86.12 699 PHE A N 1
ATOM 5532 C CA . PHE A 1 699 ? -20.898 16.891 29.207 1.00 86.12 699 PHE A CA 1
ATOM 5533 C C . PHE A 1 699 ? -20.484 16.913 30.681 1.00 86.12 699 PHE A C 1
ATOM 5535 O O . PHE A 1 699 ? -20.633 17.941 31.346 1.00 86.12 699 PHE A O 1
ATOM 5542 N N . LYS A 1 700 ? -19.922 15.807 31.190 1.00 81.69 700 LYS A N 1
ATOM 5543 C CA . LYS A 1 700 ? -19.370 15.743 32.550 1.00 81.69 700 LYS A CA 1
ATOM 5544 C C . LYS A 1 700 ? -18.167 16.661 32.730 1.00 81.69 700 LYS A C 1
ATOM 5546 O O . LYS A 1 700 ? -18.080 17.335 33.756 1.00 81.69 700 LYS A O 1
ATOM 5551 N N . TRP A 1 701 ? -17.267 16.723 31.748 1.00 83.50 701 TRP A N 1
ATOM 5552 C CA . TRP A 1 701 ? -16.100 17.607 31.806 1.00 83.50 701 TRP A CA 1
ATOM 5553 C C . TRP A 1 701 ? -16.508 19.089 31.753 1.00 83.50 701 TRP A C 1
ATOM 5555 O O . TRP A 1 701 ? -16.042 19.879 32.573 1.00 83.50 701 TRP A O 1
ATOM 5565 N N . LEU A 1 702 ? -17.468 19.430 30.885 1.00 83.44 702 LEU A N 1
ATOM 5566 C CA . LEU A 1 702 ? -18.079 20.762 30.765 1.00 83.44 702 LEU A CA 1
ATOM 5567 C C . LEU A 1 702 ? -19.064 21.112 31.905 1.00 83.44 702 LEU A C 1
ATOM 5569 O O . LEU A 1 702 ? -19.606 22.213 31.927 1.00 83.44 702 LEU A O 1
ATOM 5573 N N . ARG A 1 703 ? -19.310 20.194 32.854 1.00 79.12 703 ARG A N 1
ATOM 5574 C CA . ARG A 1 703 ? -20.242 20.342 33.995 1.00 79.12 703 ARG A CA 1
ATOM 5575 C C . ARG A 1 703 ? -21.685 20.724 33.608 1.00 79.12 703 ARG A C 1
ATOM 5577 O O . ARG A 1 703 ? -22.393 21.354 34.395 1.00 79.12 703 ARG A O 1
ATOM 5584 N N . LEU A 1 704 ? -22.145 20.317 32.424 1.00 74.44 704 LEU A N 1
ATOM 5585 C CA . LEU A 1 704 ? -23.462 20.674 31.884 1.00 74.44 704 LEU A CA 1
ATOM 5586 C C . LEU A 1 704 ? -24.609 19.972 32.639 1.00 74.44 704 LEU A C 1
ATOM 5588 O O . LEU A 1 704 ? -25.014 18.859 32.299 1.00 74.44 704 LEU A O 1
ATOM 5592 N N . ARG A 1 705 ? -25.174 20.649 33.649 1.00 62.88 705 ARG A N 1
ATOM 5593 C CA . ARG A 1 705 ? -26.413 20.243 34.340 1.00 62.88 705 ARG A CA 1
ATOM 5594 C C . ARG A 1 705 ? -27.644 20.470 33.452 1.00 62.88 705 ARG A C 1
ATOM 5596 O O . ARG A 1 705 ? -28.378 21.437 33.622 1.00 62.88 705 ARG A O 1
ATOM 5603 N N . THR A 1 706 ? -27.870 19.558 32.514 1.00 62.28 706 THR A N 1
ATOM 5604 C CA . THR A 1 706 ? -29.146 19.426 31.792 1.00 62.28 706 THR A CA 1
ATOM 5605 C C . THR A 1 706 ? -30.058 18.417 32.496 1.00 62.28 706 THR A C 1
ATOM 5607 O O . THR A 1 706 ? -29.584 17.576 33.257 1.00 62.28 706 THR A O 1
ATOM 5610 N N . ILE A 1 707 ? -31.375 18.508 32.271 1.00 61.28 707 ILE A N 1
ATOM 5611 C CA . ILE A 1 707 ? -32.382 17.712 33.003 1.00 61.28 707 ILE A CA 1
ATOM 5612 C C . ILE A 1 707 ? -32.259 16.206 32.688 1.00 61.28 707 ILE A C 1
ATOM 5614 O O . ILE A 1 707 ? -32.396 15.374 33.582 1.00 61.28 707 ILE A O 1
ATOM 5618 N N . HIS A 1 708 ? -31.927 15.853 31.440 1.00 76.12 708 HIS A N 1
ATOM 5619 C CA . HIS A 1 708 ? -31.679 14.473 31.007 1.00 76.12 708 HIS A CA 1
ATOM 5620 C C . HIS A 1 708 ? -30.428 14.392 30.107 1.00 76.12 708 HIS A C 1
ATOM 5622 O O . HIS A 1 708 ? -30.557 14.366 28.879 1.00 76.12 708 HIS A O 1
ATOM 5628 N N . PRO A 1 709 ? -29.207 14.334 30.680 1.00 77.19 709 PRO A N 1
ATOM 5629 C CA . PRO A 1 709 ? -27.967 14.356 29.900 1.00 77.19 709 PRO A CA 1
ATOM 5630 C C . PRO A 1 709 ? -27.825 13.128 28.988 1.00 77.19 709 PRO A C 1
ATOM 5632 O O . PRO A 1 709 ? -27.362 13.265 27.860 1.00 77.19 709 PRO A O 1
ATOM 5635 N N . VAL A 1 710 ? -28.307 11.956 29.422 1.00 80.75 710 VAL A N 1
ATOM 5636 C CA . VAL A 1 710 ? -28.337 10.719 28.617 1.00 80.75 710 VAL A CA 1
ATOM 5637 C C . VAL A 1 710 ? -29.199 10.872 27.361 1.00 80.75 710 VAL A C 1
ATOM 5639 O O . VAL A 1 710 ? -28.789 10.451 26.280 1.00 80.75 710 VAL A O 1
ATOM 5642 N N . LEU A 1 711 ? -30.375 11.501 27.477 1.00 83.38 711 LEU A N 1
ATOM 5643 C CA . LEU A 1 711 ? -31.256 11.737 26.330 1.00 83.38 711 LEU A CA 1
ATOM 5644 C C . LEU A 1 711 ? -30.616 12.728 25.352 1.00 83.38 711 LEU A C 1
ATOM 5646 O O . LEU A 1 711 ? -30.610 12.478 24.151 1.00 83.38 711 LEU A O 1
ATOM 5650 N N . LEU A 1 712 ? -30.016 13.808 25.865 1.00 86.19 712 LEU A N 1
ATOM 5651 C CA . LEU A 1 712 ? -29.291 14.779 25.046 1.00 86.19 712 LEU A CA 1
ATOM 5652 C C . LEU A 1 712 ? -28.093 14.137 24.324 1.00 86.19 712 LEU A C 1
ATOM 5654 O O . LEU A 1 712 ? -27.902 14.374 23.136 1.00 86.19 712 LEU A O 1
ATOM 5658 N N . ALA A 1 713 ? -27.320 13.288 25.007 1.00 84.56 713 ALA A N 1
ATOM 5659 C CA . ALA A 1 713 ? -26.181 12.580 24.424 1.00 84.56 713 ALA A CA 1
ATOM 5660 C C . ALA A 1 713 ? -26.615 11.612 23.314 1.00 84.56 713 ALA A C 1
ATOM 5662 O O . ALA A 1 713 ? -25.980 11.554 22.261 1.00 84.56 713 ALA A O 1
ATOM 5663 N N . LEU A 1 714 ? -27.727 10.897 23.517 1.00 85.19 714 LEU A N 1
ATOM 5664 C CA . LEU A 1 714 ? -28.310 10.017 22.506 1.00 85.19 714 LEU A CA 1
ATOM 5665 C C . LEU A 1 714 ? -28.819 10.814 21.294 1.00 85.19 714 LEU A C 1
ATOM 5667 O O . LEU A 1 714 ? -28.532 10.433 20.161 1.00 85.19 714 LEU A O 1
ATOM 5671 N N . VAL A 1 715 ? -29.489 11.951 21.513 1.00 87.62 715 VAL A N 1
ATOM 5672 C CA . VAL A 1 715 ? -29.929 12.850 20.433 1.00 87.62 715 VAL A CA 1
ATOM 5673 C C . VAL A 1 715 ? -28.736 13.407 19.651 1.00 87.62 715 VAL A C 1
ATOM 5675 O O . VAL A 1 715 ? -28.736 13.296 18.427 1.00 87.62 715 VAL A O 1
ATOM 5678 N N . LEU A 1 716 ? -27.689 13.928 20.305 1.00 89.06 716 LEU A N 1
ATOM 5679 C CA . LEU A 1 716 ? -26.499 14.435 19.601 1.00 89.06 716 LEU A CA 1
ATOM 5680 C C . LEU A 1 716 ? -25.744 13.334 18.842 1.00 89.06 716 LEU A C 1
ATOM 5682 O O . LEU A 1 716 ? -25.329 13.573 17.709 1.00 89.06 716 LEU A O 1
ATOM 5686 N N . SER A 1 717 ? -25.645 12.121 19.402 1.00 88.12 717 SER A N 1
ATOM 5687 C CA . SER A 1 717 ? -25.010 10.965 18.741 1.00 88.12 717 SER A CA 1
ATOM 5688 C C . SER A 1 717 ? -25.716 10.490 17.464 1.00 88.12 717 SER A C 1
ATOM 5690 O O . SER A 1 717 ? -25.151 9.693 16.721 1.00 88.12 717 SER A O 1
ATOM 5692 N N . MET A 1 718 ? -26.926 10.990 17.190 1.00 89.62 718 MET A N 1
ATOM 5693 C CA . MET A 1 718 ? -27.647 10.777 15.933 1.00 89.62 718 MET A CA 1
ATOM 5694 C C . MET A 1 718 ? -27.679 12.058 15.088 1.00 89.62 718 MET A C 1
ATOM 5696 O O . MET A 1 718 ? -27.333 12.025 13.909 1.00 89.62 718 MET A O 1
ATOM 5700 N N . ALA A 1 719 ? -28.029 13.196 15.695 1.00 92.06 719 ALA A N 1
ATOM 5701 C CA . ALA A 1 719 ? -28.193 14.475 15.012 1.00 92.06 719 ALA A CA 1
ATOM 5702 C C . ALA A 1 719 ? -26.885 14.989 14.392 1.00 92.06 719 ALA A C 1
ATOM 5704 O O . ALA A 1 719 ? -26.868 15.324 13.207 1.00 92.06 719 ALA A O 1
ATOM 5705 N N . VAL A 1 720 ? -25.780 15.009 15.148 1.00 92.50 720 VAL A N 1
ATOM 5706 C CA . VAL A 1 720 ? -24.502 15.558 14.661 1.00 92.50 720 VAL A CA 1
ATOM 5707 C C . VAL A 1 720 ? -23.951 14.733 13.484 1.00 92.50 720 VAL A C 1
ATOM 5709 O O . VAL A 1 720 ? -23.670 15.339 12.448 1.00 92.50 720 VAL A O 1
ATOM 5712 N N . PRO A 1 721 ? -23.904 13.383 13.531 1.00 92.06 721 PRO A N 1
ATOM 5713 C CA . PRO A 1 721 ? -23.563 12.576 12.358 1.00 92.06 721 PRO A CA 1
ATOM 5714 C C . PRO A 1 721 ? -24.492 12.779 11.156 1.00 92.06 721 PRO A C 1
ATOM 5716 O O . PRO A 1 721 ? -24.004 12.806 10.031 1.00 92.06 721 PRO A O 1
ATOM 5719 N N . THR A 1 722 ? -25.808 12.950 11.352 1.00 91.12 722 THR A N 1
ATOM 5720 C CA . THR A 1 722 ? -26.717 13.214 10.217 1.00 91.12 722 THR A CA 1
ATOM 5721 C C . THR A 1 722 ? -26.506 14.592 9.593 1.00 91.12 722 THR A C 1
ATOM 5723 O O . THR A 1 722 ? -26.557 14.705 8.373 1.00 91.12 722 THR A O 1
ATOM 5726 N N . ILE A 1 723 ? -26.204 15.624 10.389 1.00 93.25 723 ILE A N 1
ATOM 5727 C CA . ILE A 1 723 ? -25.887 16.966 9.878 1.00 93.25 723 ILE A CA 1
ATOM 5728 C C . ILE A 1 723 ? -24.583 16.929 9.072 1.00 93.25 723 ILE A C 1
ATOM 5730 O O . ILE A 1 723 ? -24.552 17.450 7.960 1.00 93.25 723 ILE A O 1
ATOM 5734 N N . ILE A 1 724 ? -23.544 16.255 9.585 1.00 92.88 724 ILE A N 1
ATOM 5735 C CA . ILE A 1 724 ? -22.272 16.051 8.871 1.00 92.88 724 ILE A CA 1
ATOM 5736 C C . ILE A 1 724 ? -22.498 15.242 7.585 1.00 92.88 724 ILE A C 1
ATOM 5738 O O . ILE A 1 724 ? -22.022 15.625 6.523 1.00 92.88 724 ILE A O 1
ATOM 5742 N N . GLY A 1 725 ? -23.268 14.152 7.637 1.00 91.00 725 GLY A N 1
ATOM 5743 C CA . GLY A 1 725 ? -23.593 13.354 6.452 1.00 91.00 725 GLY A CA 1
ATOM 5744 C C . GLY A 1 725 ? -24.308 14.167 5.366 1.00 91.00 725 GLY A C 1
ATOM 5745 O O . GLY A 1 725 ? -23.970 14.050 4.191 1.00 91.00 725 GLY A O 1
ATOM 5746 N N . LEU A 1 726 ? -25.246 15.037 5.754 1.00 90.88 726 LEU A N 1
ATOM 5747 C CA . LEU A 1 726 ? -25.969 15.917 4.832 1.00 90.88 726 LEU A CA 1
ATOM 5748 C C . LEU A 1 726 ? -25.104 17.064 4.285 1.00 90.88 726 LEU A C 1
ATOM 5750 O O . LEU A 1 726 ? -25.266 17.421 3.118 1.00 90.88 726 LEU A O 1
ATOM 5754 N N . SER A 1 727 ? -24.177 17.632 5.068 1.00 92.12 727 SER A N 1
ATOM 5755 C CA . SER A 1 727 ? -23.252 18.658 4.563 1.00 92.12 727 SER A CA 1
ATOM 5756 C C . SER A 1 727 ? -22.210 18.065 3.613 1.00 92.12 727 SER A C 1
ATOM 5758 O O . SER A 1 727 ? -22.011 18.605 2.526 1.00 92.12 727 SER A O 1
ATOM 5760 N N . LEU A 1 728 ? -21.626 16.911 3.961 1.00 91.44 728 LEU A N 1
ATOM 5761 C CA . LEU A 1 728 ? -20.718 16.159 3.091 1.00 91.44 728 LEU A CA 1
ATOM 5762 C C . LEU A 1 728 ? -21.404 15.742 1.787 1.00 91.44 728 LEU A C 1
ATOM 5764 O O . LEU A 1 728 ? -20.819 15.899 0.717 1.00 91.44 728 LEU A O 1
ATOM 5768 N N . TRP A 1 729 ? -22.657 15.277 1.852 1.00 89.19 729 TRP A N 1
ATOM 5769 C CA . TRP A 1 729 ? -23.458 15.006 0.658 1.00 89.19 729 TRP A CA 1
ATOM 5770 C C . TRP A 1 729 ? -23.643 16.273 -0.184 1.00 89.19 729 TRP A C 1
ATOM 5772 O O . TRP A 1 729 ? -23.302 16.276 -1.362 1.00 89.19 729 TRP A O 1
ATOM 5782 N N . LYS A 1 730 ? -24.113 17.378 0.411 1.00 91.38 730 LYS A N 1
ATOM 5783 C CA . LYS A 1 730 ? -24.362 18.632 -0.320 1.00 91.38 730 LYS A CA 1
ATOM 5784 C C . LYS A 1 730 ? -23.108 19.189 -1.008 1.00 91.38 730 LYS A C 1
ATOM 5786 O O . LYS A 1 730 ? -23.228 19.723 -2.107 1.00 91.38 730 LYS A O 1
ATOM 5791 N N . GLU A 1 731 ? -21.937 19.096 -0.379 1.00 90.31 731 GLU A N 1
ATOM 5792 C CA . GLU A 1 731 ? -20.699 19.664 -0.925 1.00 90.31 731 GLU A CA 1
ATOM 5793 C C . GLU A 1 731 ? -19.936 18.705 -1.854 1.00 90.31 731 GLU A C 1
ATOM 5795 O O . GLU A 1 731 ? -19.515 19.110 -2.939 1.00 90.31 731 GLU A O 1
ATOM 5800 N N . PHE A 1 732 ? -19.740 17.446 -1.452 1.00 88.50 732 PHE A N 1
ATOM 5801 C CA . PHE A 1 732 ? -18.837 16.526 -2.151 1.00 88.50 732 PHE A CA 1
ATOM 5802 C C . PHE A 1 732 ? -19.544 15.579 -3.124 1.00 88.50 732 PHE A C 1
ATOM 5804 O O . PHE A 1 732 ? -18.918 15.188 -4.106 1.00 88.50 732 PHE A O 1
ATOM 5811 N N . PHE A 1 733 ? -20.831 15.253 -2.942 1.00 86.38 733 PHE A N 1
ATOM 5812 C CA . PHE A 1 733 ? -21.570 14.451 -3.929 1.00 86.38 733 PHE A CA 1
ATOM 5813 C C . PHE A 1 733 ? -21.591 15.077 -5.338 1.00 86.38 733 PHE A C 1
ATOM 5815 O O . PHE A 1 733 ? -21.287 14.351 -6.282 1.00 86.38 733 PHE A O 1
ATOM 5822 N N . PRO A 1 734 ? -21.861 16.389 -5.541 1.00 89.12 734 PRO A N 1
ATOM 5823 C CA . PRO A 1 734 ? -21.816 16.966 -6.887 1.00 89.12 734 PRO A CA 1
ATOM 5824 C C . PRO A 1 734 ? -20.406 16.953 -7.498 1.00 89.12 734 PRO A C 1
ATOM 5826 O O . PRO A 1 734 ? -20.288 16.766 -8.705 1.00 89.12 734 PRO A O 1
ATOM 5829 N N . ARG A 1 735 ? -19.339 17.081 -6.690 1.00 87.38 735 ARG A N 1
ATOM 5830 C CA . ARG A 1 735 ? -17.945 16.955 -7.163 1.00 87.38 735 ARG A CA 1
ATOM 5831 C C . ARG A 1 735 ? -17.640 15.518 -7.600 1.00 87.38 735 ARG A C 1
ATOM 5833 O O . ARG A 1 735 ? -17.189 15.300 -8.716 1.00 87.38 735 ARG A O 1
ATOM 5840 N N . LEU A 1 736 ? -17.980 14.539 -6.758 1.00 85.50 736 LEU A N 1
ATOM 5841 C CA . LEU A 1 736 ? -17.802 13.111 -7.034 1.00 85.50 736 LEU A CA 1
ATOM 5842 C C . LEU A 1 736 ? -18.589 12.657 -8.274 1.00 85.50 736 LEU A C 1
ATOM 5844 O O . LEU A 1 736 ? -18.088 11.873 -9.074 1.00 85.50 736 LEU A O 1
ATOM 5848 N N . MET A 1 737 ? -19.814 13.161 -8.449 1.00 85.75 737 MET A N 1
ATOM 5849 C CA . MET A 1 737 ? -20.618 12.881 -9.637 1.00 85.75 737 MET A CA 1
ATOM 5850 C C . MET A 1 737 ? -20.059 13.563 -10.887 1.00 85.75 737 MET A C 1
ATOM 5852 O O . MET A 1 737 ? -20.053 12.925 -11.935 1.00 85.75 737 MET A O 1
ATOM 5856 N N . ALA A 1 738 ? -19.545 14.795 -10.789 1.00 86.06 738 ALA A N 1
ATOM 5857 C CA . ALA A 1 738 ? -18.868 15.456 -11.905 1.00 86.06 738 ALA A CA 1
ATOM 5858 C C . ALA A 1 738 ? -17.660 14.630 -12.386 1.00 86.06 738 ALA A C 1
ATOM 5860 O O . ALA A 1 738 ? -17.608 14.269 -13.560 1.00 86.06 738 ALA A O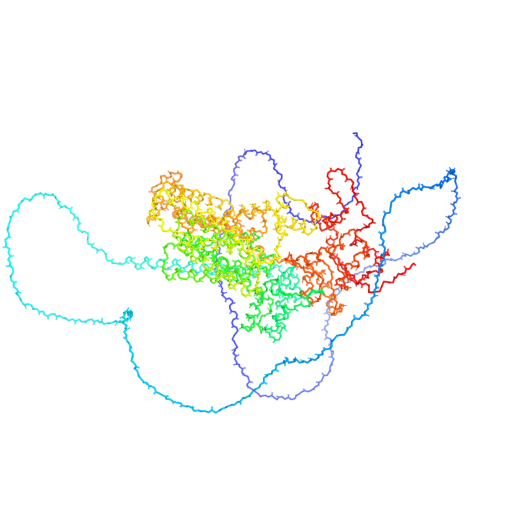 1
ATOM 5861 N N . GLU A 1 739 ? -16.782 14.214 -11.468 1.00 81.12 739 GLU A N 1
ATOM 5862 C CA . GLU A 1 739 ? -15.625 13.344 -11.747 1.00 81.12 739 GLU A CA 1
ATOM 5863 C C . GLU A 1 739 ? -16.015 11.974 -12.342 1.00 81.12 739 GLU A C 1
ATOM 5865 O O . GLU A 1 739 ? -15.264 11.408 -13.130 1.00 81.12 739 GLU A O 1
ATOM 5870 N N . LEU A 1 740 ? -17.187 11.425 -11.995 1.00 82.69 740 LEU A N 1
ATOM 5871 C CA . LEU A 1 740 ? -17.719 10.183 -12.585 1.00 82.69 740 LEU A CA 1
ATOM 5872 C C . LEU A 1 740 ? -18.402 10.385 -13.952 1.00 82.69 740 LEU A C 1
ATOM 5874 O O . LEU A 1 740 ? -18.615 9.410 -14.681 1.00 82.69 740 LEU A O 1
ATOM 5878 N N . THR A 1 741 ? -18.783 11.619 -14.292 1.00 82.25 741 THR A N 1
ATOM 5879 C CA . THR A 1 741 ? -19.313 11.983 -15.619 1.00 82.25 741 THR A CA 1
ATOM 5880 C C . THR A 1 741 ? -18.237 12.472 -16.584 1.00 82.25 741 THR A C 1
ATOM 5882 O O . THR A 1 741 ? -18.417 12.339 -17.793 1.00 82.25 741 THR A O 1
ATOM 5885 N N . GLU A 1 742 ? -17.124 13.000 -16.076 1.00 77.69 742 GLU A N 1
ATOM 5886 C CA . GLU A 1 742 ? -15.996 13.456 -16.882 1.00 77.69 742 GLU A CA 1
ATOM 5887 C C . GLU A 1 742 ? -15.237 12.254 -17.469 1.00 77.69 742 GLU A C 1
ATOM 5889 O O . GLU A 1 742 ? -14.633 11.449 -16.761 1.00 77.69 742 GLU A O 1
ATOM 5894 N N . LEU A 1 743 ? -15.291 12.114 -18.795 1.00 69.00 743 LEU A N 1
ATOM 5895 C CA . LEU A 1 743 ? -14.500 11.132 -19.534 1.00 69.00 743 LEU A CA 1
ATOM 5896 C C . LEU A 1 743 ? -13.080 11.672 -19.709 1.00 69.00 743 LEU A C 1
ATOM 5898 O O . LEU A 1 743 ? -12.799 12.428 -20.638 1.00 69.00 743 LEU A O 1
ATOM 5902 N N . GLN A 1 744 ? -12.183 11.290 -18.801 1.00 66.31 744 GLN A N 1
ATOM 5903 C CA . GLN A 1 744 ? -10.779 11.671 -18.884 1.00 66.31 744 GLN A CA 1
ATOM 5904 C C . GLN A 1 744 ? -10.043 10.741 -19.859 1.00 66.31 744 GLN A C 1
ATOM 5906 O O . GLN A 1 744 ? -9.730 9.596 -19.543 1.00 66.31 744 GLN A O 1
ATOM 5911 N N . GLU A 1 745 ? -9.741 11.227 -21.063 1.00 63.16 745 GLU A N 1
ATOM 5912 C CA . GLU A 1 745 ? -8.973 10.464 -22.052 1.00 63.16 745 GLU A CA 1
ATOM 5913 C C . GLU A 1 745 ? -7.476 10.426 -21.692 1.00 63.16 745 GLU A C 1
ATOM 5915 O O . GLU A 1 745 ? -6.664 11.188 -22.216 1.00 63.16 745 GLU A O 1
ATOM 5920 N N . PHE A 1 746 ? -7.080 9.503 -20.807 1.00 64.75 746 PHE A N 1
ATOM 5921 C CA . PHE A 1 746 ? -5.666 9.191 -20.561 1.00 64.75 746 PHE A CA 1
ATOM 5922 C C . PHE A 1 746 ? -5.046 8.524 -21.802 1.00 64.75 746 PHE A C 1
ATOM 5924 O O . PHE A 1 746 ? -5.044 7.299 -21.920 1.00 64.75 746 PHE A O 1
ATOM 5931 N N . TYR A 1 747 ? -4.598 9.300 -22.787 1.00 70.12 747 TYR A N 1
ATOM 5932 C CA . TYR A 1 747 ? -4.032 8.787 -24.038 1.00 70.12 747 TYR A CA 1
ATOM 5933 C C . TYR A 1 747 ? -2.566 9.208 -24.195 1.00 70.12 747 TYR A C 1
ATOM 5935 O O . TYR A 1 747 ? -2.259 10.389 -24.346 1.00 70.12 747 TYR A O 1
ATOM 5943 N N . ASP A 1 748 ? -1.669 8.220 -24.164 1.00 82.88 748 ASP A N 1
ATOM 5944 C CA . ASP A 1 748 ? -0.231 8.378 -24.393 1.00 82.88 748 ASP A CA 1
ATOM 5945 C C . ASP A 1 748 ? 0.154 7.748 -25.749 1.00 82.88 748 ASP A C 1
ATOM 5947 O O . ASP A 1 748 ? 0.508 6.564 -25.812 1.00 82.88 748 ASP A O 1
ATOM 5951 N N . PRO A 1 749 ? 0.065 8.511 -26.856 1.00 88.19 749 PRO A N 1
ATOM 5952 C CA . PRO A 1 749 ? 0.427 8.007 -28.174 1.00 88.19 749 PRO A CA 1
ATOM 5953 C C . PRO A 1 749 ? 1.929 7.731 -28.305 1.00 88.19 749 PRO A C 1
ATOM 5955 O O . PRO A 1 749 ? 2.298 6.828 -29.051 1.00 88.19 749 PRO A O 1
ATOM 5958 N N . ASP A 1 750 ? 2.791 8.463 -27.586 1.00 91.81 750 ASP A N 1
ATOM 5959 C CA . ASP A 1 750 ? 4.245 8.303 -27.692 1.00 91.81 750 ASP A CA 1
ATOM 5960 C C . ASP A 1 750 ? 4.681 6.929 -27.149 1.00 91.81 750 ASP A C 1
ATOM 5962 O O . ASP A 1 750 ? 5.534 6.270 -27.753 1.00 91.81 750 ASP A O 1
ATOM 5966 N N . THR A 1 751 ? 4.079 6.467 -26.045 1.00 91.75 751 THR A N 1
ATOM 5967 C CA . THR A 1 751 ? 4.321 5.118 -25.506 1.00 91.75 751 THR A CA 1
ATOM 5968 C C . THR A 1 751 ? 3.661 4.034 -26.359 1.00 91.75 751 THR A C 1
ATOM 5970 O O . THR A 1 751 ? 4.294 3.010 -26.628 1.00 91.75 751 THR A O 1
ATOM 5973 N N . VAL A 1 752 ? 2.426 4.235 -26.841 1.00 91.81 752 VAL A N 1
ATOM 5974 C CA . VAL A 1 752 ? 1.751 3.264 -27.731 1.00 91.81 752 VAL A CA 1
ATOM 5975 C C . VAL A 1 752 ? 2.556 3.043 -29.017 1.00 91.81 752 VAL A C 1
ATOM 5977 O O . VAL A 1 752 ? 2.752 1.896 -29.434 1.00 91.81 752 VAL A O 1
ATOM 5980 N N . GLU A 1 753 ? 3.075 4.114 -29.621 1.00 94.06 753 GLU A N 1
ATOM 5981 C CA . GLU A 1 753 ? 3.934 4.048 -30.804 1.00 94.06 753 GLU A CA 1
ATOM 5982 C C . GLU A 1 753 ? 5.253 3.324 -30.498 1.00 94.06 753 GLU A C 1
ATOM 5984 O O . GLU A 1 753 ? 5.605 2.387 -31.219 1.00 94.06 753 GLU A O 1
ATOM 5989 N N . LEU A 1 754 ? 5.929 3.658 -29.388 1.00 95.12 754 LEU A N 1
ATOM 5990 C CA . LEU A 1 754 ? 7.175 3.004 -28.971 1.00 95.12 754 LEU A CA 1
ATOM 5991 C C . LEU A 1 754 ? 6.990 1.490 -28.783 1.00 95.12 754 LEU A C 1
ATOM 5993 O O . LEU A 1 754 ? 7.759 0.698 -29.332 1.00 95.12 754 LEU A O 1
ATOM 5997 N N . MET A 1 755 ? 5.964 1.065 -28.041 1.00 94.88 755 MET A N 1
ATOM 5998 C CA . MET A 1 755 ? 5.698 -0.360 -27.804 1.00 94.88 755 MET A CA 1
ATOM 5999 C C . MET A 1 755 ? 5.324 -1.089 -29.103 1.00 94.88 755 MET A C 1
ATOM 6001 O O . MET A 1 755 ? 5.721 -2.238 -29.314 1.00 94.88 755 MET A O 1
ATOM 6005 N N . THR A 1 756 ? 4.606 -0.412 -30.004 1.00 94.25 756 THR A N 1
ATOM 6006 C CA . THR A 1 756 ? 4.268 -0.928 -31.339 1.00 94.25 756 THR A CA 1
ATOM 6007 C C . THR A 1 756 ? 5.507 -1.054 -32.228 1.00 94.25 756 THR A C 1
ATOM 6009 O O . THR A 1 756 ? 5.642 -2.045 -32.949 1.00 94.25 756 THR A O 1
ATOM 6012 N N . TRP A 1 757 ? 6.442 -0.102 -32.157 1.00 95.44 757 TRP A N 1
ATOM 6013 C CA . TRP A 1 757 ? 7.726 -0.163 -32.853 1.00 95.44 757 TRP A CA 1
ATOM 6014 C C . TRP A 1 757 ? 8.580 -1.331 -32.344 1.00 95.44 757 TRP A C 1
ATOM 6016 O O . TRP A 1 757 ? 9.043 -2.129 -33.162 1.00 95.44 757 TRP A O 1
ATOM 6026 N N . ILE A 1 758 ? 8.703 -1.510 -31.019 1.00 95.56 758 ILE A N 1
ATOM 6027 C CA . ILE A 1 758 ? 9.429 -2.647 -30.423 1.00 95.56 758 ILE A CA 1
ATOM 6028 C C . ILE A 1 758 ? 8.840 -3.972 -30.929 1.00 95.56 758 ILE A C 1
ATOM 6030 O O . ILE A 1 758 ? 9.572 -4.774 -31.507 1.00 95.56 758 ILE A O 1
ATOM 6034 N N . LYS A 1 759 ? 7.517 -4.171 -30.812 1.00 93.88 759 LYS A N 1
ATOM 6035 C CA . LYS A 1 759 ? 6.832 -5.398 -31.272 1.00 93.88 759 LYS A CA 1
ATOM 6036 C C . LYS A 1 759 ? 7.025 -5.704 -32.764 1.00 93.88 759 LYS A C 1
ATOM 6038 O O . LYS A 1 759 ? 6.928 -6.866 -33.148 1.00 93.88 759 LYS A O 1
ATOM 6043 N N . ARG A 1 760 ? 7.246 -4.688 -33.609 1.00 94.31 760 ARG A N 1
ATOM 6044 C CA . ARG A 1 760 ? 7.345 -4.834 -35.076 1.00 94.31 760 ARG A CA 1
ATOM 6045 C C . ARG A 1 760 ? 8.775 -4.885 -35.617 1.00 94.31 760 ARG A C 1
ATOM 6047 O O . ARG A 1 760 ? 8.966 -5.445 -36.692 1.00 94.31 760 ARG A O 1
ATOM 6054 N N . GLN A 1 761 ? 9.751 -4.274 -34.942 1.00 93.81 761 GLN A N 1
ATOM 6055 C CA . GLN A 1 761 ? 11.108 -4.081 -35.482 1.00 93.81 761 GLN A CA 1
ATOM 6056 C C . GLN A 1 761 ? 12.240 -4.623 -34.592 1.00 93.81 761 GLN A C 1
ATOM 6058 O O . GLN A 1 761 ? 13.365 -4.762 -35.074 1.00 93.81 761 GLN A O 1
ATOM 6063 N N . ALA A 1 762 ? 11.989 -4.946 -33.318 1.00 93.25 762 ALA A N 1
ATOM 6064 C CA . ALA A 1 762 ? 13.025 -5.479 -32.436 1.00 93.25 762 ALA A CA 1
ATOM 6065 C C . ALA A 1 762 ? 13.200 -7.005 -32.611 1.00 93.25 762 ALA A C 1
ATOM 6067 O O . ALA A 1 762 ? 12.214 -7.743 -32.595 1.00 93.25 762 ALA A O 1
ATOM 6068 N N . PRO A 1 763 ? 14.439 -7.528 -32.706 1.00 92.81 763 PRO A N 1
ATOM 6069 C CA . PRO A 1 763 ? 14.691 -8.967 -32.637 1.00 92.81 763 PRO A CA 1
ATOM 6070 C C . PRO A 1 763 ? 14.194 -9.566 -31.314 1.00 92.81 763 PRO A C 1
ATOM 6072 O O . PRO A 1 763 ? 14.380 -8.962 -30.261 1.00 92.81 763 PRO A O 1
ATOM 6075 N N . ILE A 1 764 ? 13.636 -10.780 -31.342 1.00 86.25 764 ILE A N 1
ATOM 6076 C CA . ILE A 1 764 ? 13.035 -11.454 -30.167 1.00 86.25 764 ILE A CA 1
ATOM 6077 C C . ILE A 1 764 ? 14.032 -11.608 -28.998 1.00 86.25 764 ILE A C 1
ATOM 6079 O O . ILE A 1 764 ? 13.654 -11.531 -27.834 1.00 86.25 764 ILE A O 1
ATOM 6083 N N . ALA A 1 765 ? 15.320 -11.794 -29.301 1.00 88.69 765 ALA A N 1
ATOM 6084 C CA . ALA A 1 765 ? 16.390 -11.938 -28.310 1.00 88.69 765 ALA A CA 1
ATOM 6085 C C . ALA A 1 765 ? 17.027 -10.601 -27.862 1.00 88.69 765 ALA A C 1
ATOM 6087 O O . ALA A 1 765 ? 18.080 -10.615 -27.226 1.00 88.69 765 ALA A O 1
ATOM 6088 N N . ALA A 1 766 ? 16.447 -9.452 -28.225 1.00 93.88 766 ALA A N 1
ATOM 6089 C CA . ALA A 1 766 ? 17.011 -8.145 -27.903 1.00 93.88 766 ALA A CA 1
ATOM 6090 C C . ALA A 1 766 ? 16.816 -7.759 -26.427 1.00 93.88 766 ALA A C 1
ATOM 6092 O O . ALA A 1 766 ? 15.745 -7.949 -25.851 1.00 93.88 766 ALA A O 1
ATOM 6093 N N . VAL A 1 767 ? 17.845 -7.142 -25.846 1.00 95.38 767 VAL A N 1
ATOM 6094 C CA . VAL A 1 767 ? 17.819 -6.566 -24.497 1.00 95.38 767 VAL A CA 1
ATOM 6095 C C . VAL A 1 767 ? 17.676 -5.043 -24.572 1.00 95.38 767 VAL A C 1
ATOM 6097 O O . VAL A 1 767 ? 18.480 -4.376 -25.234 1.00 95.38 767 VAL A O 1
ATOM 6100 N N . PHE A 1 768 ? 16.694 -4.495 -23.856 1.00 96.25 768 PHE A N 1
ATOM 6101 C CA . PHE A 1 768 ? 16.451 -3.052 -23.738 1.00 96.25 768 PHE A CA 1
ATOM 6102 C C . PHE A 1 768 ? 17.010 -2.457 -22.437 1.00 96.25 768 PHE A C 1
ATOM 6104 O O . PHE A 1 768 ? 16.989 -3.105 -21.390 1.00 96.25 768 PHE A O 1
ATOM 6111 N N . ALA A 1 769 ? 17.475 -1.207 -22.512 1.00 95.81 769 ALA A N 1
ATOM 6112 C CA . ALA A 1 769 ? 17.914 -0.390 -21.381 1.00 95.81 769 ALA A CA 1
ATOM 6113 C C . ALA A 1 769 ? 17.295 1.018 -21.433 1.00 95.81 769 ALA A C 1
ATOM 6115 O O . ALA A 1 769 ? 17.135 1.582 -22.512 1.00 95.81 769 ALA A O 1
ATOM 6116 N N . GLY A 1 770 ? 16.981 1.593 -20.271 1.00 93.31 770 GLY A N 1
ATOM 6117 C CA . GLY A 1 770 ? 16.356 2.913 -20.087 1.00 93.31 770 GLY A CA 1
ATOM 6118 C C . GLY A 1 770 ? 15.962 3.099 -18.616 1.00 93.31 770 GLY A C 1
ATOM 6119 O O . GLY A 1 770 ? 16.498 2.382 -17.760 1.00 93.31 770 GLY A O 1
ATOM 6120 N N . SER A 1 771 ? 15.028 4.004 -18.287 1.00 91.38 771 SER A N 1
ATOM 6121 C CA . SER A 1 771 ? 14.552 4.112 -16.898 1.00 91.38 771 SER A CA 1
ATOM 6122 C C . SER A 1 771 ? 13.955 2.782 -16.390 1.00 91.38 771 SER A C 1
ATOM 6124 O O . SER A 1 771 ? 13.276 2.078 -17.145 1.00 91.38 771 SER A O 1
ATOM 6126 N N . PRO A 1 772 ? 14.175 2.404 -15.114 1.00 88.62 772 PRO A N 1
ATOM 6127 C CA . PRO A 1 772 ? 13.546 1.228 -14.509 1.00 88.62 772 PRO A CA 1
ATOM 6128 C C . PRO A 1 772 ? 12.014 1.225 -14.632 1.00 88.62 772 PRO A C 1
ATOM 6130 O O . PRO A 1 772 ? 11.413 0.168 -14.817 1.00 88.62 772 PRO A O 1
ATOM 6133 N N . GLN A 1 773 ? 11.389 2.404 -14.583 1.00 88.00 773 GLN A N 1
ATOM 6134 C CA . GLN A 1 773 ? 9.948 2.595 -14.737 1.00 88.00 773 GLN A CA 1
ATOM 6135 C C . GLN A 1 773 ? 9.476 2.202 -16.148 1.00 88.00 773 GLN A C 1
ATOM 6137 O O . GLN A 1 773 ? 8.545 1.405 -16.281 1.00 88.00 773 GLN A O 1
ATOM 6142 N N . LEU A 1 774 ? 10.159 2.685 -17.195 1.00 91.56 774 LEU A N 1
ATOM 6143 C CA . LEU A 1 774 ? 9.869 2.323 -18.586 1.00 91.56 774 LEU A CA 1
ATOM 6144 C C . LEU A 1 774 ? 10.184 0.847 -18.873 1.00 91.56 774 LEU A C 1
ATOM 6146 O O . LEU A 1 774 ? 9.440 0.197 -19.606 1.00 91.56 774 LEU A O 1
ATOM 6150 N N . MET A 1 775 ? 11.242 0.285 -18.274 1.00 93.00 775 MET A N 1
ATOM 6151 C CA . MET A 1 775 ? 11.545 -1.146 -18.413 1.00 93.00 775 MET A CA 1
ATOM 6152 C C . MET A 1 775 ? 10.412 -2.027 -17.866 1.00 93.00 775 MET A C 1
ATOM 6154 O O . MET A 1 775 ? 10.133 -3.077 -18.445 1.00 93.00 775 MET A O 1
ATOM 6158 N N . GLY A 1 776 ? 9.711 -1.579 -16.816 1.00 90.69 776 GLY A N 1
ATOM 6159 C CA . GLY A 1 776 ? 8.483 -2.214 -16.333 1.00 90.69 776 GLY A CA 1
ATOM 6160 C C . GLY A 1 776 ? 7.412 -2.319 -17.421 1.00 90.69 776 GLY A C 1
ATOM 6161 O O . GLY A 1 776 ? 6.952 -3.417 -17.741 1.00 90.69 776 GLY A O 1
ATOM 6162 N N . ALA A 1 777 ? 7.078 -1.187 -18.047 1.00 91.12 777 ALA A N 1
ATOM 6163 C CA . ALA A 1 777 ? 6.092 -1.127 -19.123 1.00 91.12 777 ALA A CA 1
ATOM 6164 C C . ALA A 1 777 ? 6.511 -1.958 -20.351 1.00 91.12 777 ALA A C 1
ATOM 6166 O O . ALA A 1 777 ? 5.692 -2.706 -20.882 1.00 91.12 777 ALA A O 1
ATOM 6167 N N . ILE A 1 778 ? 7.785 -1.909 -20.769 1.00 93.38 778 ILE A N 1
ATOM 6168 C CA . ILE A 1 778 ? 8.295 -2.726 -21.887 1.00 93.38 778 ILE A CA 1
ATOM 6169 C C . ILE A 1 778 ? 8.170 -4.217 -21.571 1.00 93.38 778 ILE A C 1
ATOM 6171 O O . ILE A 1 778 ? 7.721 -4.982 -22.432 1.00 93.38 778 ILE A O 1
ATOM 6175 N N . LYS A 1 779 ? 8.530 -4.642 -20.352 1.00 93.00 779 LYS A N 1
ATOM 6176 C CA . LYS A 1 779 ? 8.467 -6.056 -19.972 1.00 93.00 779 LYS A CA 1
ATOM 6177 C C . LYS A 1 779 ? 7.034 -6.587 -19.985 1.00 93.00 779 LYS A C 1
ATOM 6179 O O . LYS A 1 779 ? 6.839 -7.693 -20.482 1.00 93.00 779 LYS A O 1
ATOM 6184 N N . LEU A 1 780 ? 6.054 -5.814 -19.510 1.00 92.94 780 LEU A N 1
ATOM 6185 C CA . LEU A 1 780 ? 4.639 -6.174 -19.630 1.00 92.94 780 LEU A CA 1
ATOM 6186 C C . LEU A 1 780 ? 4.185 -6.178 -21.092 1.00 92.94 780 LEU A C 1
ATOM 6188 O O . LEU A 1 780 ? 3.831 -7.226 -21.627 1.00 92.94 780 LEU A O 1
ATOM 6192 N N . CYS A 1 781 ? 4.224 -5.006 -21.729 1.00 92.12 781 CYS A N 1
ATOM 6193 C CA . CYS A 1 781 ? 3.572 -4.767 -23.011 1.00 92.12 781 CYS A CA 1
ATOM 6194 C C . CYS A 1 781 ? 4.137 -5.662 -24.112 1.00 92.12 781 CYS A C 1
ATOM 6196 O O . CYS A 1 781 ? 3.403 -6.095 -24.996 1.00 92.12 781 CYS A O 1
ATOM 6198 N N . THR A 1 782 ? 5.450 -5.911 -24.101 1.00 91.50 782 THR A N 1
ATOM 6199 C CA . THR A 1 782 ? 6.143 -6.653 -25.164 1.00 91.50 782 THR A CA 1
ATOM 6200 C C . THR A 1 782 ? 6.532 -8.068 -24.735 1.00 91.50 782 THR A C 1
ATOM 6202 O O . THR A 1 782 ? 6.432 -8.990 -25.538 1.00 91.50 782 THR A O 1
ATOM 6205 N N . GLY A 1 783 ? 6.967 -8.259 -23.484 1.00 90.88 783 GLY A N 1
ATOM 6206 C CA . GLY A 1 783 ? 7.576 -9.501 -22.999 1.00 90.88 783 GLY A CA 1
ATOM 6207 C C . GLY A 1 783 ? 9.105 -9.576 -23.131 1.00 90.88 783 GLY A C 1
ATOM 6208 O O . GLY A 1 783 ? 9.695 -10.512 -22.581 1.00 90.88 783 GLY A O 1
ATOM 6209 N N . TRP A 1 784 ? 9.757 -8.614 -23.802 1.00 93.44 784 TRP A N 1
ATOM 6210 C CA . TRP A 1 784 ? 11.206 -8.612 -24.067 1.00 93.44 784 TRP A CA 1
ATOM 6211 C C . TRP A 1 784 ? 12.058 -8.559 -22.785 1.00 93.44 784 TRP A C 1
ATOM 6213 O O . TRP A 1 784 ? 11.581 -8.238 -21.695 1.00 93.44 784 TRP A O 1
ATOM 6223 N N . MET A 1 785 ? 13.345 -8.889 -22.919 1.00 93.56 785 MET A N 1
ATOM 6224 C CA . MET A 1 785 ? 14.309 -8.846 -21.820 1.00 93.56 785 MET A CA 1
ATOM 6225 C C . MET A 1 785 ? 14.788 -7.409 -21.566 1.00 93.56 785 MET A C 1
ATOM 6227 O O . MET A 1 785 ? 15.085 -6.663 -22.501 1.00 93.56 785 MET A O 1
ATOM 6231 N N . VAL A 1 786 ? 14.911 -7.031 -20.295 1.00 94.56 786 VAL A N 1
ATOM 6232 C CA . VAL A 1 786 ? 15.310 -5.682 -19.868 1.00 94.56 786 VAL A CA 1
ATOM 6233 C C . VAL A 1 786 ? 16.579 -5.711 -19.017 1.00 94.56 786 VAL A C 1
ATOM 6235 O O . VAL A 1 786 ? 16.919 -6.725 -18.401 1.00 94.56 786 VAL A O 1
ATOM 6238 N N . THR A 1 787 ? 17.316 -4.600 -18.973 1.00 91.88 787 THR A N 1
ATOM 6239 C CA . THR A 1 787 ? 18.491 -4.473 -18.098 1.00 91.88 787 THR A CA 1
ATOM 6240 C C . THR A 1 787 ? 18.152 -4.079 -16.666 1.00 91.88 787 THR A C 1
ATOM 6242 O O . THR A 1 787 ? 18.947 -4.369 -15.783 1.00 91.88 787 THR A O 1
ATOM 6245 N N . SER A 1 788 ? 17.038 -3.395 -16.424 1.00 89.56 788 SER A N 1
ATOM 6246 C CA . SER A 1 788 ? 16.646 -2.849 -15.115 1.00 89.56 788 SER A CA 1
ATOM 6247 C C . SER A 1 788 ? 15.216 -3.250 -14.766 1.00 89.56 788 SER A C 1
ATOM 6249 O O . SER A 1 788 ? 14.421 -3.581 -15.642 1.00 89.56 788 SER A O 1
ATOM 6251 N N . LEU A 1 789 ? 14.896 -3.205 -13.474 1.00 87.25 789 LEU A N 1
ATOM 6252 C CA . LEU A 1 789 ? 13.540 -3.332 -12.940 1.00 87.25 789 LEU A CA 1
ATOM 6253 C C . LEU A 1 789 ? 13.328 -2.254 -11.878 1.00 87.25 789 LEU A C 1
ATOM 6255 O O . LEU A 1 789 ? 14.295 -1.912 -11.195 1.00 87.25 789 LEU A O 1
ATOM 6259 N N . PRO A 1 790 ? 12.096 -1.767 -11.668 1.00 81.56 790 PRO A N 1
ATOM 6260 C CA . PRO A 1 790 ? 11.794 -0.750 -10.660 1.00 81.56 790 PRO A CA 1
ATOM 6261 C C . PRO A 1 790 ? 11.859 -1.270 -9.205 1.00 81.56 790 PRO A C 1
ATOM 6263 O O . PRO A 1 790 ? 11.386 -0.605 -8.298 1.00 81.56 790 PRO A O 1
ATOM 6266 N N . LEU A 1 791 ? 12.488 -2.425 -8.948 1.00 72.94 791 LEU A N 1
ATOM 6267 C CA . LEU A 1 791 ? 12.686 -2.941 -7.592 1.00 72.94 791 LEU A CA 1
ATOM 6268 C C . LEU A 1 791 ? 13.735 -2.141 -6.808 1.00 72.94 791 LEU A C 1
ATOM 6270 O O . LEU A 1 791 ? 14.842 -1.906 -7.298 1.00 72.94 791 LEU A O 1
ATOM 6274 N N . TYR A 1 792 ? 13.417 -1.858 -5.543 1.00 67.25 792 TYR A N 1
ATOM 6275 C CA . TYR A 1 792 ? 14.294 -1.157 -4.597 1.00 67.25 792 TYR A CA 1
ATOM 6276 C C . TYR A 1 792 ? 14.789 -2.035 -3.423 1.00 67.25 792 TYR A C 1
ATOM 6278 O O . TYR A 1 792 ? 15.533 -1.550 -2.577 1.00 67.25 792 TYR A O 1
ATOM 6286 N N . ASN A 1 793 ? 14.426 -3.327 -3.385 1.00 66.06 793 ASN A N 1
ATOM 6287 C CA . ASN A 1 793 ? 14.706 -4.250 -2.265 1.00 66.06 793 ASN A CA 1
ATOM 6288 C C . ASN A 1 793 ? 16.017 -5.067 -2.404 1.00 66.06 793 ASN A C 1
ATOM 6290 O O . ASN A 1 793 ? 16.277 -5.946 -1.590 1.00 66.06 793 ASN A O 1
ATOM 6294 N N . ASP A 1 794 ? 16.814 -4.855 -3.457 1.00 75.06 794 ASP A N 1
ATOM 6295 C CA . ASP A 1 794 ? 18.009 -5.658 -3.781 1.00 75.06 794 ASP A CA 1
ATOM 6296 C C . ASP A 1 794 ? 19.165 -4.729 -4.169 1.00 75.06 794 ASP A C 1
ATOM 6298 O O . ASP A 1 794 ? 19.080 -4.033 -5.182 1.00 75.06 794 ASP A O 1
ATOM 6302 N N . ASP A 1 795 ? 20.244 -4.731 -3.376 1.00 76.56 795 ASP A N 1
ATOM 6303 C CA . ASP A 1 795 ? 21.426 -3.873 -3.569 1.00 76.56 795 ASP A CA 1
ATOM 6304 C C . ASP A 1 795 ? 22.015 -3.969 -4.987 1.00 76.56 795 ASP A C 1
ATOM 6306 O O . ASP A 1 795 ? 22.473 -2.969 -5.545 1.00 76.56 795 ASP A O 1
ATOM 6310 N N . ASP A 1 796 ? 22.008 -5.165 -5.588 1.00 82.38 796 ASP A N 1
ATOM 6311 C CA . ASP A 1 796 ? 22.570 -5.389 -6.920 1.00 82.38 796 ASP A CA 1
ATOM 6312 C C . ASP A 1 796 ? 21.648 -4.821 -8.006 1.00 82.38 796 ASP A C 1
ATOM 6314 O O . ASP A 1 796 ? 22.135 -4.365 -9.042 1.00 82.38 796 ASP A O 1
ATOM 6318 N N . LEU A 1 797 ? 20.326 -4.814 -7.781 1.00 82.69 797 LEU A N 1
ATOM 6319 C CA . LEU A 1 797 ? 19.362 -4.154 -8.668 1.00 82.69 797 LEU A CA 1
ATOM 6320 C C . LEU A 1 797 ? 19.368 -2.632 -8.480 1.00 82.69 797 LEU A C 1
ATOM 6322 O O . LEU A 1 797 ? 19.381 -1.917 -9.479 1.00 82.69 797 LEU A O 1
ATOM 6326 N N . LEU A 1 798 ? 19.469 -2.130 -7.246 1.00 84.12 798 LEU A N 1
ATOM 6327 C CA . LEU A 1 798 ? 19.657 -0.704 -6.950 1.00 84.12 798 LEU A CA 1
ATOM 6328 C C . LEU A 1 798 ? 20.909 -0.155 -7.646 1.00 84.12 798 LEU A C 1
ATOM 6330 O O . LEU A 1 798 ? 20.829 0.794 -8.426 1.00 84.12 798 LEU A O 1
ATOM 6334 N N . LYS A 1 799 ? 22.058 -0.810 -7.449 1.00 87.44 799 LYS A N 1
ATOM 6335 C CA . LYS A 1 799 ? 23.333 -0.441 -8.080 1.00 87.44 799 LYS A CA 1
ATOM 6336 C C . LYS A 1 799 ? 23.284 -0.545 -9.606 1.00 87.44 799 LYS A C 1
ATOM 6338 O O . LYS A 1 799 ? 23.899 0.255 -10.309 1.00 87.44 799 LYS A O 1
ATOM 6343 N N . ARG A 1 800 ? 22.537 -1.513 -10.142 1.00 90.19 800 ARG A N 1
ATOM 6344 C CA . ARG A 1 800 ? 22.306 -1.664 -11.584 1.00 90.19 800 ARG A CA 1
ATOM 6345 C C . ARG A 1 800 ? 21.423 -0.551 -12.147 1.00 90.19 800 ARG A C 1
ATOM 6347 O O . ARG A 1 800 ? 21.747 -0.017 -13.204 1.00 90.19 800 ARG A O 1
ATOM 6354 N N . ASN A 1 801 ? 20.383 -0.145 -11.423 1.00 90.44 801 ASN A N 1
ATOM 6355 C CA . ASN A 1 801 ? 19.547 1.004 -11.763 1.00 90.44 801 ASN A CA 1
ATOM 6356 C C . ASN A 1 801 ? 20.368 2.308 -11.730 1.00 90.44 801 ASN A C 1
ATOM 6358 O O . ASN A 1 801 ? 20.333 3.063 -12.696 1.00 90.44 801 ASN A O 1
ATOM 6362 N N . GLU A 1 802 ? 21.187 2.528 -10.695 1.00 90.44 802 GLU A N 1
ATOM 6363 C CA . GLU A 1 802 ? 22.127 3.661 -10.592 1.00 90.44 802 GLU A CA 1
ATOM 6364 C C . GLU A 1 802 ? 23.143 3.698 -11.751 1.00 90.44 802 GLU A C 1
ATOM 6366 O O . GLU A 1 802 ? 23.407 4.765 -12.308 1.00 90.44 802 GLU A O 1
ATOM 6371 N N . ASN A 1 803 ? 23.674 2.541 -12.167 1.00 92.50 803 ASN A N 1
ATOM 6372 C CA . ASN A 1 803 ? 24.545 2.430 -13.342 1.00 92.50 803 ASN A CA 1
ATOM 6373 C C . ASN A 1 803 ? 23.811 2.778 -14.650 1.00 92.50 803 ASN A C 1
ATOM 6375 O O . ASN A 1 803 ? 24.368 3.471 -15.497 1.00 92.50 803 ASN A O 1
ATOM 6379 N N . ILE A 1 804 ? 22.568 2.325 -14.829 1.00 92.94 804 ILE A N 1
ATOM 6380 C CA . ILE A 1 804 ? 21.788 2.593 -16.049 1.00 92.94 804 ILE A CA 1
ATOM 6381 C C . ILE A 1 804 ? 21.334 4.060 -16.101 1.00 92.94 804 ILE A C 1
ATOM 6383 O O . ILE A 1 804 ? 21.401 4.674 -17.164 1.00 92.94 804 ILE A O 1
ATOM 6387 N N . TYR A 1 805 ? 20.993 4.677 -14.964 1.00 92.94 805 TYR A N 1
ATOM 6388 C CA . TYR A 1 805 ? 20.694 6.112 -14.886 1.00 92.94 805 TYR A CA 1
ATOM 6389 C C . TYR A 1 805 ? 21.877 7.011 -15.298 1.00 92.94 805 TYR A C 1
ATOM 6391 O O . TYR A 1 805 ? 21.641 8.158 -15.680 1.00 92.94 805 TYR A O 1
ATOM 6399 N N . GLN A 1 806 ? 23.128 6.521 -15.324 1.00 93.56 806 GLN A N 1
ATOM 6400 C CA . GLN A 1 806 ? 24.290 7.313 -15.769 1.00 93.56 806 GLN A CA 1
ATOM 6401 C C . GLN A 1 806 ? 24.144 7.885 -17.194 1.00 93.56 806 GLN A C 1
ATOM 6403 O O . GLN A 1 806 ? 24.834 8.852 -17.514 1.00 93.56 806 GLN A O 1
ATOM 6408 N N . ILE A 1 807 ? 23.222 7.384 -18.028 1.00 94.00 807 ILE A N 1
ATOM 6409 C CA . ILE A 1 807 ? 22.866 7.985 -19.332 1.00 94.00 807 ILE A CA 1
ATOM 6410 C C . ILE A 1 807 ? 22.385 9.449 -19.229 1.00 94.00 807 ILE A C 1
ATOM 6412 O O . ILE A 1 807 ? 22.452 10.189 -20.208 1.00 94.00 807 ILE A O 1
ATOM 6416 N N . TYR A 1 808 ? 21.947 9.899 -18.048 1.00 93.25 808 TYR A N 1
ATOM 6417 C CA . TYR A 1 808 ? 21.548 11.287 -17.771 1.00 93.25 808 TYR A CA 1
ATOM 6418 C C . TYR A 1 808 ? 22.678 12.135 -17.127 1.00 93.25 808 TYR A C 1
ATOM 6420 O O . TYR A 1 808 ? 22.495 13.322 -16.836 1.00 93.25 808 TYR A O 1
ATOM 6428 N N . SER A 1 809 ? 23.867 11.550 -16.921 1.00 91.88 809 SER A N 1
ATOM 6429 C CA . SER A 1 809 ? 25.047 12.195 -16.317 1.00 91.88 809 SER A CA 1
ATOM 6430 C C . SER A 1 809 ? 25.976 12.871 -17.345 1.00 91.88 809 SER A C 1
ATOM 6432 O O . SER A 1 809 ? 25.830 12.707 -18.559 1.00 91.88 809 SER A O 1
ATOM 6434 N N . LYS A 1 810 ? 26.971 13.624 -16.852 1.00 90.56 810 LYS A N 1
ATOM 6435 C CA . LYS A 1 810 ? 28.045 14.258 -17.645 1.00 90.56 810 LYS A CA 1
ATOM 6436 C C . LYS A 1 810 ? 29.271 13.343 -17.857 1.00 90.56 810 LYS A C 1
ATOM 6438 O O . LYS A 1 810 ? 30.398 13.734 -17.543 1.00 90.56 810 LYS A O 1
ATOM 6443 N N . ARG A 1 811 ? 29.052 12.107 -18.319 1.00 90.12 811 ARG A N 1
ATOM 6444 C CA . ARG A 1 811 ? 30.095 11.090 -18.599 1.00 90.12 811 ARG A CA 1
ATOM 6445 C C . ARG A 1 811 ? 30.362 10.939 -20.103 1.00 90.12 811 ARG A C 1
ATOM 6447 O O . ARG A 1 811 ? 29.560 11.379 -20.921 1.00 90.12 811 ARG A O 1
ATOM 6454 N N . SER A 1 812 ? 31.481 10.309 -20.474 1.00 91.69 812 SER A N 1
ATOM 6455 C CA . SER A 1 812 ? 31.830 10.104 -21.886 1.00 91.69 812 SER A CA 1
ATOM 6456 C C . SER A 1 812 ? 30.963 9.028 -22.559 1.00 91.69 812 SER A C 1
ATOM 6458 O O . SER A 1 812 ? 30.459 8.113 -21.904 1.00 91.69 812 SER A O 1
ATOM 6460 N N . ALA A 1 813 ? 30.845 9.093 -23.890 1.00 92.06 813 ALA A N 1
ATOM 6461 C CA . ALA A 1 813 ? 30.152 8.073 -24.681 1.00 92.06 813 ALA A CA 1
ATOM 6462 C C . ALA A 1 813 ? 30.728 6.658 -24.474 1.00 92.06 813 ALA A C 1
ATOM 6464 O O . ALA A 1 813 ? 29.978 5.685 -24.452 1.00 92.06 813 ALA A O 1
ATOM 6465 N N . GLU A 1 814 ? 32.046 6.552 -24.284 1.00 92.00 814 GLU A N 1
ATOM 6466 C CA . GLU A 1 814 ? 32.752 5.287 -24.074 1.00 92.00 814 GLU A CA 1
ATOM 6467 C C . GLU A 1 814 ? 32.428 4.668 -22.704 1.00 92.00 814 GLU A C 1
ATOM 6469 O O . GLU A 1 814 ? 32.211 3.460 -22.610 1.00 92.00 814 GLU A O 1
ATOM 6474 N N . ASP A 1 815 ? 32.334 5.478 -21.645 1.00 92.88 815 ASP A N 1
ATOM 6475 C CA . ASP A 1 815 ? 31.979 4.996 -20.301 1.00 92.88 815 ASP A CA 1
ATOM 6476 C C . ASP A 1 815 ? 30.539 4.472 -20.262 1.00 92.88 815 ASP A C 1
ATOM 6478 O O . ASP A 1 815 ? 30.270 3.405 -19.709 1.00 92.88 815 ASP A O 1
ATOM 6482 N N . ILE A 1 816 ? 29.614 5.195 -20.900 1.00 94.88 816 ILE A N 1
ATOM 6483 C CA . ILE A 1 816 ? 28.212 4.781 -21.025 1.00 94.88 816 ILE A CA 1
ATOM 6484 C C . ILE A 1 816 ? 28.087 3.515 -21.886 1.00 94.88 816 ILE A C 1
ATOM 6486 O O . ILE A 1 816 ? 27.369 2.586 -21.514 1.00 94.88 816 ILE A O 1
ATOM 6490 N N . TYR A 1 817 ? 28.840 3.419 -22.985 1.00 94.88 817 TYR A N 1
ATOM 6491 C CA . TYR A 1 817 ? 28.905 2.212 -23.811 1.00 94.88 817 TYR A CA 1
ATOM 6492 C C . TYR A 1 817 ? 2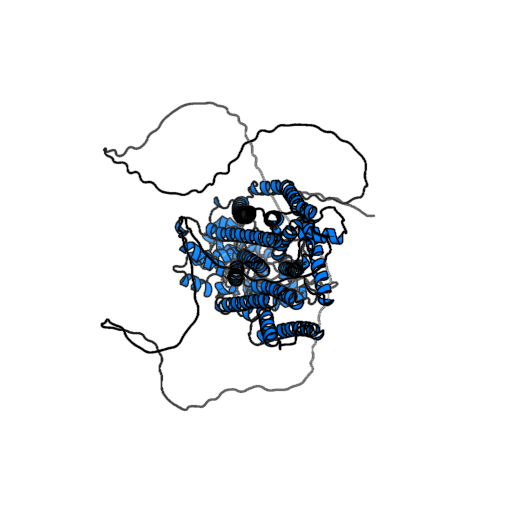9.433 0.997 -23.028 1.00 94.88 817 TYR A C 1
ATOM 6494 O O . TYR A 1 817 ? 28.822 -0.072 -23.085 1.00 94.88 817 TYR A O 1
ATOM 6502 N N . LYS A 1 818 ? 30.505 1.147 -22.234 1.00 94.62 818 LYS A N 1
ATOM 6503 C CA . LYS A 1 818 ? 31.028 0.090 -21.342 1.00 94.62 818 LYS A CA 1
ATOM 6504 C C . LYS A 1 818 ? 29.987 -0.372 -20.317 1.00 94.62 818 LYS A C 1
ATOM 6506 O O . LYS A 1 818 ? 29.815 -1.574 -20.126 1.00 94.62 818 LYS A O 1
ATOM 6511 N N . ILE A 1 819 ? 29.256 0.555 -19.691 1.00 95.00 819 ILE A N 1
ATOM 6512 C CA . ILE A 1 819 ? 28.188 0.214 -18.735 1.00 95.00 819 ILE A CA 1
ATOM 6513 C C . ILE A 1 819 ? 27.086 -0.601 -19.425 1.00 95.00 819 ILE A C 1
ATOM 6515 O O . ILE A 1 819 ? 26.746 -1.692 -18.965 1.00 95.00 819 ILE A O 1
ATOM 6519 N N . LEU A 1 820 ? 26.555 -0.120 -20.550 1.00 95.31 820 LEU A N 1
ATOM 6520 C CA . LEU A 1 820 ? 25.437 -0.768 -21.244 1.00 95.31 820 LEU A CA 1
ATOM 6521 C C . LEU A 1 820 ? 25.823 -2.132 -21.842 1.00 95.31 820 LEU A C 1
ATOM 6523 O O . LEU A 1 820 ? 25.058 -3.095 -21.740 1.00 95.31 820 LEU A O 1
ATOM 6527 N N . THR A 1 821 ? 27.032 -2.255 -22.398 1.00 94.25 821 THR A N 1
ATOM 6528 C CA . THR A 1 821 ? 27.546 -3.538 -22.909 1.00 94.25 821 THR A CA 1
ATOM 6529 C C . THR A 1 821 ? 27.861 -4.540 -21.799 1.00 94.25 821 THR A C 1
ATOM 6531 O O . THR A 1 821 ? 27.636 -5.732 -22.008 1.00 94.25 821 THR A O 1
ATOM 6534 N N . SER A 1 822 ? 28.258 -4.101 -20.594 1.00 94.12 822 SER A N 1
ATOM 6535 C CA . SER A 1 822 ? 28.429 -5.004 -19.440 1.00 94.12 822 SER A CA 1
ATOM 6536 C C . SER A 1 822 ? 27.131 -5.731 -19.054 1.00 94.12 822 SER A C 1
ATOM 6538 O O . SER A 1 822 ? 27.166 -6.890 -18.647 1.00 94.12 822 SER A O 1
ATOM 6540 N N . TYR A 1 823 ? 25.974 -5.100 -19.290 1.00 93.44 823 TYR A N 1
ATOM 6541 C CA . TYR A 1 823 ? 24.641 -5.689 -19.110 1.00 93.44 823 TYR A CA 1
ATOM 6542 C C . TYR A 1 823 ? 24.065 -6.339 -20.384 1.00 93.44 823 TYR A C 1
ATOM 6544 O O . TYR A 1 823 ? 22.897 -6.737 -20.397 1.00 93.44 823 TYR A O 1
ATOM 6552 N N . LYS A 1 824 ? 24.872 -6.466 -21.449 1.00 93.88 824 LYS A N 1
ATOM 6553 C CA . LYS A 1 824 ? 24.487 -6.962 -22.785 1.00 93.88 824 LYS A CA 1
ATOM 6554 C C . LYS A 1 824 ? 23.257 -6.262 -23.386 1.00 93.88 824 LYS A C 1
ATOM 6556 O O . LYS A 1 824 ? 22.474 -6.901 -24.083 1.00 93.88 824 LYS A O 1
ATOM 6561 N N . ALA A 1 825 ? 23.084 -4.962 -23.141 1.00 95.19 825 ALA A N 1
ATOM 6562 C CA . ALA A 1 825 ? 22.045 -4.184 -23.811 1.00 95.19 825 ALA A CA 1
ATOM 6563 C C . ALA A 1 825 ? 22.276 -4.152 -25.335 1.00 95.19 825 ALA A C 1
ATOM 6565 O O . ALA A 1 825 ? 23.409 -3.995 -25.795 1.00 95.19 825 ALA A O 1
ATOM 6566 N N . ASN A 1 826 ? 21.203 -4.263 -26.120 1.00 95.69 826 ASN A N 1
ATOM 6567 C CA . ASN A 1 826 ? 21.232 -4.097 -27.579 1.00 95.69 826 ASN A CA 1
ATOM 6568 C C . ASN A 1 826 ? 20.618 -2.765 -28.019 1.00 95.69 826 ASN A C 1
ATOM 6570 O O . ASN A 1 826 ? 21.044 -2.197 -29.026 1.00 95.69 826 ASN A O 1
ATOM 6574 N N . TYR A 1 827 ? 19.642 -2.268 -27.257 1.00 96.69 827 TYR A N 1
ATOM 6575 C CA . TYR A 1 827 ? 18.984 -0.989 -27.488 1.00 96.69 827 TYR A CA 1
ATOM 6576 C C . TYR A 1 827 ? 18.971 -0.161 -26.204 1.00 96.69 827 TYR A C 1
ATOM 6578 O O . TYR A 1 827 ? 18.649 -0.661 -25.126 1.00 96.69 827 TYR A O 1
ATOM 6586 N N . LEU A 1 828 ? 19.302 1.117 -26.347 1.00 96.50 828 LEU A N 1
ATOM 6587 C CA . LEU A 1 828 ? 19.180 2.150 -25.332 1.00 96.50 828 LEU A CA 1
ATOM 6588 C C . LEU A 1 828 ? 17.985 3.042 -25.673 1.00 96.50 828 LEU A C 1
ATOM 6590 O O . LEU A 1 828 ? 17.873 3.508 -26.805 1.00 96.50 828 LEU A O 1
ATOM 6594 N N . ILE A 1 829 ? 17.143 3.328 -24.688 1.00 96.50 829 ILE A N 1
ATOM 6595 C CA . ILE A 1 829 ? 16.066 4.311 -24.767 1.00 96.50 829 ILE A CA 1
ATOM 6596 C C . ILE A 1 829 ? 16.419 5.483 -23.853 1.00 96.50 829 ILE A C 1
ATOM 6598 O O . ILE A 1 829 ? 16.764 5.292 -22.687 1.00 96.50 829 ILE A O 1
ATOM 6602 N N . VAL A 1 830 ? 16.345 6.693 -24.400 1.00 95.25 830 VAL A N 1
ATOM 6603 C CA . VAL A 1 830 ? 16.563 7.953 -23.687 1.00 95.25 830 VAL A CA 1
ATOM 6604 C C . VAL A 1 830 ? 15.242 8.714 -23.652 1.00 95.25 830 VAL A C 1
ATOM 6606 O O . VAL A 1 830 ? 14.698 9.064 -24.702 1.00 95.25 830 VAL A O 1
ATOM 6609 N N . GLU A 1 831 ? 14.739 8.976 -22.450 1.00 94.50 831 GLU A N 1
ATOM 6610 C CA . GLU A 1 831 ? 13.504 9.728 -22.225 1.00 94.50 831 GLU A CA 1
ATOM 6611 C C . GLU A 1 831 ? 13.784 11.234 -22.229 1.00 94.50 831 GLU A C 1
ATOM 6613 O O . GLU A 1 831 ? 14.680 11.727 -21.532 1.00 94.50 831 GLU A O 1
ATOM 6618 N N . ASP A 1 832 ? 13.006 11.989 -23.006 1.00 92.12 832 ASP A N 1
ATOM 6619 C CA . ASP A 1 832 ? 13.177 13.439 -23.094 1.00 92.12 832 ASP A CA 1
ATOM 6620 C C . ASP A 1 832 ? 12.813 14.131 -21.774 1.00 92.12 832 ASP A C 1
ATOM 6622 O O . ASP A 1 832 ? 13.563 14.990 -21.309 1.00 92.12 832 ASP A O 1
ATOM 6626 N N . ALA A 1 833 ? 11.743 13.671 -21.115 1.00 89.94 833 ALA A N 1
ATOM 6627 C CA . ALA A 1 833 ? 11.263 14.197 -19.838 1.00 89.94 833 ALA A CA 1
ATOM 6628 C C . ALA A 1 833 ? 12.347 14.199 -18.743 1.00 89.94 833 ALA A C 1
ATOM 6630 O O . ALA A 1 833 ? 12.565 15.227 -18.105 1.00 89.94 833 ALA A O 1
ATOM 6631 N N . ILE A 1 834 ? 13.080 13.090 -18.569 1.00 90.50 834 ILE A N 1
ATOM 6632 C CA . ILE A 1 834 ? 14.159 12.974 -17.568 1.00 90.50 834 ILE A CA 1
ATOM 6633 C C . ILE A 1 834 ? 15.384 13.803 -17.989 1.00 90.50 834 ILE A C 1
ATOM 6635 O O . ILE A 1 834 ? 15.996 14.502 -17.179 1.00 90.50 834 ILE A O 1
ATOM 6639 N N . CYS A 1 835 ? 15.736 13.779 -19.277 1.00 90.44 835 CYS A N 1
ATOM 6640 C CA . CYS A 1 835 ? 16.878 14.534 -19.791 1.00 90.44 835 CYS A CA 1
ATOM 6641 C C . CYS A 1 835 ? 16.686 16.058 -19.623 1.00 90.44 835 CYS A C 1
ATOM 6643 O O . CYS A 1 835 ? 17.553 16.767 -19.094 1.00 90.44 835 CYS A O 1
ATOM 6645 N N . ASN A 1 836 ? 15.514 16.565 -20.009 1.00 88.75 836 ASN A N 1
ATOM 6646 C CA . ASN A 1 836 ? 15.187 17.988 -20.007 1.00 88.75 836 ASN A CA 1
ATOM 6647 C C . ASN A 1 836 ? 14.587 18.496 -18.685 1.00 88.75 836 ASN A C 1
ATOM 6649 O O . ASN A 1 836 ? 14.611 19.700 -18.467 1.00 88.75 836 ASN A O 1
ATOM 6653 N N . GLU A 1 837 ? 14.188 17.617 -17.757 1.00 83.25 837 GLU A N 1
ATOM 6654 C CA . GLU A 1 837 ? 13.549 17.885 -16.451 1.00 83.25 837 GLU A CA 1
ATOM 6655 C C . GLU A 1 837 ? 13.846 19.274 -15.831 1.00 83.25 837 GLU A C 1
ATOM 6657 O O . GLU A 1 837 ? 14.905 19.490 -15.233 1.00 83.25 837 GLU A O 1
ATOM 6662 N N . VAL A 1 838 ? 12.915 20.227 -15.936 1.00 70.69 838 VAL A N 1
ATOM 6663 C CA . VAL A 1 838 ? 13.040 21.569 -15.322 1.00 70.69 838 VAL A CA 1
ATOM 6664 C C . VAL A 1 838 ? 12.281 21.620 -13.986 1.00 70.69 838 VAL A C 1
ATOM 6666 O O . VAL A 1 838 ? 11.551 22.562 -13.696 1.00 70.69 838 VAL A O 1
ATOM 6669 N N . GLY A 1 839 ? 12.429 20.566 -13.176 1.00 63.00 839 GLY A N 1
ATOM 6670 C CA . GLY A 1 839 ? 11.772 20.444 -11.873 1.00 63.00 839 GLY A CA 1
ATOM 6671 C C . GLY A 1 839 ? 12.160 21.563 -10.897 1.00 63.00 839 GLY A C 1
ATOM 6672 O O . GLY A 1 839 ? 13.302 22.041 -10.906 1.00 63.00 839 GLY A O 1
ATOM 6673 N N . THR A 1 840 ? 11.200 21.949 -10.052 1.00 56.84 840 THR A N 1
ATOM 6674 C CA . THR A 1 840 ? 11.291 23.024 -9.045 1.00 56.84 840 THR A CA 1
ATOM 6675 C C . THR A 1 840 ? 12.236 22.684 -7.888 1.00 56.84 840 THR A C 1
ATOM 6677 O O . THR A 1 840 ? 12.965 23.553 -7.411 1.00 56.84 840 THR A O 1
ATOM 6680 N N . MET A 1 841 ? 12.274 21.415 -7.472 1.00 62.62 841 MET A N 1
ATOM 6681 C CA . MET A 1 841 ? 13.126 20.895 -6.394 1.00 62.62 841 MET A CA 1
ATOM 6682 C C . MET A 1 841 ? 14.578 20.704 -6.871 1.00 62.62 841 MET A C 1
ATOM 6684 O O . MET A 1 841 ? 15.016 19.601 -7.214 1.00 62.62 841 MET A O 1
ATOM 6688 N N . ARG A 1 842 ? 15.341 21.803 -6.914 1.00 61.94 842 ARG A N 1
ATOM 6689 C CA . ARG A 1 842 ? 16.781 21.804 -7.224 1.00 61.94 842 ARG A CA 1
ATOM 6690 C C . ARG A 1 842 ? 17.533 20.898 -6.241 1.00 61.94 842 ARG A C 1
ATOM 6692 O O . ARG A 1 842 ? 17.459 21.112 -5.038 1.00 61.94 842 ARG A O 1
ATOM 6699 N N . GLY A 1 843 ? 18.270 19.915 -6.759 1.00 73.62 843 GLY A N 1
ATOM 6700 C CA . GLY A 1 843 ? 18.975 18.903 -5.963 1.00 73.62 843 GLY A CA 1
ATOM 6701 C C . GLY A 1 843 ? 18.304 17.526 -5.937 1.00 73.62 843 GLY A C 1
ATOM 6702 O O . GLY A 1 843 ? 19.007 16.548 -5.717 1.00 73.62 843 GLY A O 1
ATOM 6703 N N . CYS A 1 844 ? 17.001 17.420 -6.237 1.00 82.06 844 CYS A N 1
ATOM 6704 C CA . CYS A 1 844 ? 16.267 16.142 -6.236 1.00 82.06 844 CYS A CA 1
ATOM 6705 C C . CYS A 1 844 ? 16.040 15.511 -7.619 1.00 82.06 844 CYS A C 1
ATOM 6707 O O . CYS A 1 844 ? 15.559 14.385 -7.722 1.00 82.06 844 CYS A O 1
ATOM 6709 N N . ARG A 1 845 ? 16.404 16.219 -8.687 1.00 86.06 845 ARG A N 1
ATOM 6710 C CA . ARG A 1 845 ? 16.284 15.755 -10.077 1.00 86.06 845 ARG A CA 1
ATOM 6711 C C . ARG A 1 845 ? 17.306 14.656 -10.364 1.00 86.06 845 ARG A C 1
ATOM 6713 O O . ARG A 1 845 ? 18.441 14.760 -9.892 1.00 86.06 845 ARG A O 1
ATOM 6720 N N . VAL A 1 846 ? 16.976 13.672 -11.212 1.00 88.19 846 VAL A N 1
ATOM 6721 C CA . VAL A 1 846 ? 17.871 12.530 -11.545 1.00 88.19 846 VAL A CA 1
ATOM 6722 C C . VAL A 1 846 ? 19.280 13.024 -11.902 1.00 88.19 846 VAL A C 1
ATOM 6724 O O . VAL A 1 846 ? 20.285 12.553 -11.373 1.00 88.19 846 VAL A O 1
ATOM 6727 N N . LYS A 1 847 ? 19.349 14.041 -12.765 1.00 87.19 847 LYS A N 1
ATOM 6728 C CA . LYS A 1 847 ? 20.595 14.644 -13.263 1.00 87.19 847 LYS A CA 1
ATOM 6729 C C . LYS A 1 847 ? 21.377 15.477 -12.241 1.00 87.19 847 LYS A C 1
ATOM 6731 O O . LYS A 1 847 ? 22.588 15.611 -12.406 1.00 87.19 847 LYS A O 1
ATOM 6736 N N . ASP A 1 848 ? 20.720 16.028 -11.218 1.00 86.00 848 ASP A N 1
ATOM 6737 C CA . ASP A 1 848 ? 21.396 16.745 -10.128 1.00 86.00 848 ASP A CA 1
ATOM 6738 C C . ASP A 1 848 ? 22.051 15.725 -9.184 1.00 86.00 848 ASP A C 1
ATOM 6740 O O . ASP A 1 848 ? 23.237 15.826 -8.876 1.00 86.00 848 ASP A O 1
ATOM 6744 N N . LEU A 1 849 ? 21.300 14.686 -8.807 1.00 88.50 849 LEU A N 1
ATOM 6745 C CA . LEU A 1 849 ? 21.756 13.598 -7.941 1.00 88.50 849 LEU A CA 1
ATOM 6746 C C . LEU A 1 849 ? 22.918 12.812 -8.568 1.00 88.50 849 LEU A C 1
ATOM 6748 O O . LEU A 1 849 ? 23.891 12.493 -7.885 1.00 88.50 849 LEU A O 1
ATOM 6752 N N . LEU A 1 850 ? 22.860 12.550 -9.879 1.00 89.69 850 LEU A N 1
ATOM 6753 C CA . LEU A 1 850 ? 23.973 11.961 -10.630 1.00 89.69 850 LEU A CA 1
ATOM 6754 C C . LEU A 1 850 ? 25.191 12.888 -10.687 1.00 89.69 850 LEU A C 1
ATOM 6756 O O . LEU A 1 850 ? 26.317 12.405 -10.617 1.00 89.69 850 LEU A O 1
ATOM 6760 N N . ASP A 1 851 ? 25.006 14.201 -10.829 1.00 86.00 851 ASP A N 1
ATOM 6761 C CA . ASP A 1 851 ? 26.132 15.138 -10.838 1.00 86.00 851 ASP A CA 1
ATOM 6762 C C . ASP A 1 851 ? 26.805 15.247 -9.462 1.00 86.00 851 ASP A C 1
ATOM 6764 O O . ASP A 1 851 ? 28.030 15.340 -9.408 1.00 86.00 851 ASP A O 1
ATOM 6768 N N . ILE A 1 852 ? 26.042 15.162 -8.367 1.00 84.69 852 ILE A N 1
ATOM 6769 C CA . ILE A 1 852 ? 26.572 15.099 -6.995 1.00 84.69 852 ILE A CA 1
ATOM 6770 C C . ILE A 1 852 ? 27.346 13.791 -6.780 1.00 84.69 852 ILE A C 1
ATOM 6772 O O . ILE A 1 852 ? 28.507 13.825 -6.373 1.00 84.69 852 ILE A O 1
ATOM 6776 N N . ALA A 1 853 ? 26.747 12.640 -7.105 1.00 87.31 853 ALA A N 1
ATOM 6777 C CA . ALA A 1 853 ? 27.362 11.327 -6.886 1.00 87.31 853 ALA A CA 1
ATOM 6778 C C . ALA A 1 853 ? 28.618 11.078 -7.743 1.00 87.31 853 ALA A C 1
ATOM 6780 O O . ALA A 1 853 ? 29.503 10.325 -7.344 1.00 87.31 853 ALA A O 1
ATOM 6781 N N . ASN A 1 854 ? 28.724 11.735 -8.902 1.00 87.44 854 ASN A N 1
ATOM 6782 C CA . ASN A 1 854 ? 29.924 11.719 -9.742 1.00 87.44 854 ASN A CA 1
ATOM 6783 C C . ASN A 1 854 ? 30.937 12.843 -9.416 1.00 87.44 854 ASN A C 1
ATOM 6785 O O . ASN A 1 854 ? 31.990 12.901 -10.046 1.00 87.44 854 ASN A O 1
ATOM 6789 N N . GLY A 1 855 ? 30.636 13.767 -8.495 1.00 80.88 855 GLY A N 1
ATOM 6790 C CA . GLY A 1 855 ? 31.496 14.924 -8.201 1.00 80.88 855 GLY A CA 1
ATOM 6791 C C . GLY A 1 855 ? 31.564 15.988 -9.312 1.00 80.88 855 GLY A C 1
ATOM 6792 O O . GLY A 1 855 ? 32.464 16.827 -9.309 1.00 80.88 855 GLY A O 1
ATOM 6793 N N . HIS A 1 856 ? 30.619 15.980 -10.261 1.00 77.12 856 HIS A N 1
ATOM 6794 C CA . HIS A 1 856 ? 30.494 16.974 -11.340 1.00 77.12 856 HIS A CA 1
ATOM 6795 C C . HIS A 1 856 ? 29.877 18.311 -10.892 1.00 77.12 856 HIS A C 1
ATOM 6797 O O . HIS A 1 856 ? 29.804 19.254 -11.685 1.00 77.12 856 HIS A O 1
ATOM 6803 N N . VAL A 1 857 ? 29.313 18.354 -9.683 1.00 66.75 857 VAL A N 1
ATOM 6804 C CA . VAL A 1 857 ? 28.834 19.557 -8.998 1.00 66.75 857 VAL A CA 1
ATOM 6805 C C . VAL A 1 857 ? 29.072 19.351 -7.504 1.00 66.75 857 VAL A C 1
ATOM 6807 O O . VAL A 1 857 ? 28.471 18.466 -6.899 1.00 66.75 857 VAL A O 1
ATOM 6810 N N . VAL A 1 858 ? 29.920 20.187 -6.907 1.00 54.34 858 VAL A N 1
ATOM 6811 C CA . VAL A 1 858 ? 30.003 20.344 -5.452 1.00 54.34 858 VAL A CA 1
ATOM 6812 C C . VAL A 1 858 ? 29.195 21.586 -5.083 1.00 54.34 858 VAL A C 1
ATOM 6814 O O . VAL A 1 858 ? 29.474 22.678 -5.572 1.00 54.34 858 VAL A O 1
ATOM 6817 N N . CYS A 1 859 ? 28.169 21.407 -4.254 1.00 51.97 859 CYS A N 1
ATOM 6818 C CA . CYS A 1 859 ? 27.415 22.493 -3.628 1.00 51.97 859 CYS A CA 1
ATOM 6819 C C . CYS A 1 859 ? 27.603 22.415 -2.110 1.00 51.97 859 CYS A C 1
ATOM 6821 O O . CYS A 1 859 ? 26.682 22.080 -1.375 1.00 51.97 859 CYS A O 1
ATOM 6823 N N . GLU A 1 860 ? 28.825 22.702 -1.672 1.00 45.56 860 GLU A N 1
ATOM 6824 C CA . GLU A 1 860 ? 29.124 23.090 -0.292 1.00 45.56 860 GLU A CA 1
ATOM 6825 C C . GLU A 1 860 ? 29.319 24.616 -0.271 1.00 45.56 860 GLU A C 1
ATOM 6827 O O . GLU A 1 860 ? 29.684 25.215 -1.288 1.00 45.56 860 GLU A O 1
ATOM 6832 N N . GLU A 1 861 ? 29.011 25.265 0.852 1.00 45.97 861 GLU A N 1
ATOM 6833 C CA . GLU A 1 861 ? 28.973 26.729 0.952 1.00 45.97 861 GLU A CA 1
ATOM 6834 C C . GLU A 1 861 ? 30.382 27.346 0.929 1.00 45.97 861 GLU A C 1
ATOM 6836 O O . GLU A 1 861 ? 30.972 27.637 1.966 1.00 45.97 861 GLU A O 1
ATOM 6841 N N . GLY A 1 862 ? 30.920 27.577 -0.274 1.00 54.19 862 GLY A N 1
ATOM 6842 C CA . GLY A 1 862 ? 32.032 28.510 -0.473 1.00 54.19 862 GLY A CA 1
ATOM 6843 C C . GLY A 1 862 ? 33.003 28.225 -1.618 1.00 54.19 862 GLY A C 1
ATOM 6844 O O . GLY A 1 862 ? 33.662 29.170 -2.048 1.00 54.19 862 GLY A O 1
ATOM 6845 N N . ASP A 1 863 ? 33.128 26.989 -2.128 1.00 46.75 863 ASP A N 1
ATOM 6846 C CA . ASP A 1 863 ? 34.291 26.641 -2.970 1.00 46.75 863 ASP A CA 1
ATOM 6847 C C . ASP A 1 863 ? 34.016 25.791 -4.237 1.00 46.75 863 ASP A C 1
ATOM 6849 O O . ASP A 1 863 ? 33.121 24.953 -4.298 1.00 46.75 863 ASP A O 1
ATOM 6853 N N . LYS A 1 864 ? 34.837 26.074 -5.260 1.00 48.69 864 LYS A N 1
ATOM 6854 C CA . LYS A 1 864 ? 35.033 25.463 -6.596 1.00 48.69 864 LYS A CA 1
ATOM 6855 C C . LYS A 1 864 ? 33.964 24.504 -7.150 1.00 48.69 864 LYS A C 1
ATOM 6857 O O . LYS A 1 864 ? 33.971 23.299 -6.902 1.00 48.69 864 LYS A O 1
ATOM 6862 N N . LEU A 1 865 ? 33.217 25.006 -8.138 1.00 54.97 865 LEU A N 1
ATOM 6863 C CA . LEU A 1 865 ? 32.484 24.180 -9.102 1.00 54.97 865 LEU A CA 1
ATOM 6864 C C . LEU A 1 865 ? 33.455 23.378 -9.999 1.00 54.97 865 LEU A C 1
ATOM 6866 O O . LEU A 1 865 ? 34.108 23.934 -10.884 1.00 54.97 865 LEU A O 1
ATOM 6870 N N . THR A 1 866 ? 33.519 22.059 -9.812 1.00 57.66 866 THR A N 1
ATOM 6871 C CA . THR A 1 866 ? 34.256 21.121 -10.676 1.00 57.66 866 THR A CA 1
ATOM 6872 C C . THR A 1 866 ? 33.553 20.923 -12.023 1.00 57.66 866 THR A C 1
ATOM 6874 O O . THR A 1 866 ? 32.693 20.060 -12.182 1.00 57.66 866 THR A O 1
ATOM 6877 N N . TYR A 1 867 ? 33.935 21.707 -13.033 1.00 64.81 867 TYR A N 1
ATOM 6878 C CA . TYR A 1 867 ? 33.444 21.532 -14.403 1.00 64.81 867 TYR A CA 1
ATOM 6879 C C . TYR A 1 867 ? 33.798 20.137 -14.952 1.00 64.81 867 TYR A C 1
ATOM 6881 O O . TYR A 1 867 ? 34.975 19.810 -15.113 1.00 64.81 867 TYR A O 1
ATOM 6889 N N . SER A 1 868 ? 32.788 19.321 -15.285 1.00 74.56 868 SER A N 1
ATOM 6890 C CA . SER A 1 868 ? 33.021 18.085 -16.047 1.00 74.56 868 SER A CA 1
ATOM 6891 C C . SER A 1 868 ? 33.543 18.416 -17.447 1.00 74.56 868 SER A C 1
ATOM 6893 O O . SER A 1 868 ? 33.104 19.375 -18.081 1.00 74.56 868 SER A O 1
ATOM 6895 N N . LYS A 1 869 ? 34.449 17.570 -17.945 1.00 80.06 869 LYS A N 1
ATOM 6896 C CA . LYS A 1 869 ? 35.009 17.631 -19.302 1.00 80.06 869 LYS A CA 1
ATOM 6897 C C . LYS A 1 869 ? 33.964 17.349 -20.396 1.00 80.06 869 LYS A C 1
ATOM 6899 O O . LYS A 1 869 ? 34.195 17.688 -21.553 1.00 80.06 869 LYS A O 1
ATOM 6904 N N . TYR A 1 870 ? 32.849 16.704 -20.049 1.00 84.75 870 TYR A N 1
ATOM 6905 C CA . TYR A 1 870 ? 31.827 16.256 -20.995 1.00 84.75 870 TYR A CA 1
ATOM 6906 C C . TYR A 1 870 ? 30.481 16.945 -20.739 1.00 84.75 870 TYR A C 1
ATOM 6908 O O . TYR A 1 870 ? 30.133 17.256 -19.597 1.00 84.75 870 TYR A O 1
ATOM 6916 N N . GLY A 1 871 ? 29.705 17.151 -21.805 1.00 87.19 871 GLY A N 1
ATOM 6917 C CA . GLY A 1 871 ? 28.291 17.507 -21.700 1.00 87.19 871 GLY A CA 1
ATOM 6918 C C . GLY A 1 871 ? 27.441 16.348 -21.168 1.00 87.19 871 GLY A C 1
ATOM 6919 O O . GLY A 1 871 ? 27.948 15.265 -20.867 1.00 87.19 871 GLY A O 1
ATOM 6920 N N . ARG A 1 872 ? 26.127 16.561 -21.025 1.00 90.62 872 ARG A N 1
ATOM 6921 C CA . ARG A 1 872 ? 25.208 15.496 -20.584 1.00 90.62 872 ARG A CA 1
ATOM 6922 C C . ARG A 1 872 ? 24.989 14.504 -21.719 1.00 90.62 872 ARG A C 1
ATOM 6924 O O . ARG A 1 872 ? 24.522 14.903 -22.783 1.00 90.62 872 ARG A O 1
ATOM 6931 N N . PHE A 1 873 ? 25.242 13.217 -21.478 1.00 93.12 873 PHE A N 1
ATOM 6932 C CA . PHE A 1 873 ? 25.149 12.183 -22.516 1.00 93.12 873 PHE A CA 1
ATOM 6933 C C . PHE A 1 873 ? 23.795 12.210 -23.252 1.00 93.12 873 PHE A C 1
ATOM 6935 O O . PHE A 1 873 ? 23.771 12.202 -24.480 1.00 93.12 873 PHE A O 1
ATOM 6942 N N . CYS A 1 874 ? 22.677 12.327 -22.524 1.00 92.69 874 CYS A N 1
ATOM 6943 C CA . CYS A 1 874 ? 21.325 12.367 -23.097 1.00 92.69 874 CYS A CA 1
ATOM 6944 C C . CYS A 1 874 ? 21.042 13.574 -24.023 1.00 92.69 874 CYS A C 1
ATOM 6946 O O . CYS A 1 874 ? 20.092 13.526 -24.809 1.00 92.69 874 CYS A O 1
ATOM 6948 N N . HIS A 1 875 ? 21.852 14.637 -23.950 1.00 92.12 875 HIS A N 1
ATOM 6949 C CA . HIS A 1 875 ? 21.824 15.775 -24.875 1.00 92.12 875 HIS A CA 1
ATOM 6950 C C . HIS A 1 875 ? 22.775 15.542 -26.051 1.00 92.12 875 HIS A C 1
ATOM 6952 O O . HIS A 1 875 ? 22.336 15.572 -27.199 1.00 92.12 875 HIS A O 1
ATOM 6958 N N . GLU A 1 876 ? 24.044 15.234 -25.778 1.00 91.69 876 GLU A N 1
ATOM 6959 C CA . GLU A 1 876 ? 25.080 15.073 -26.812 1.00 91.69 876 GLU A CA 1
ATOM 6960 C C . GLU A 1 876 ? 24.759 13.937 -27.802 1.00 91.69 876 GLU A C 1
ATOM 6962 O O . GLU A 1 876 ? 24.939 14.079 -29.013 1.00 91.69 876 GLU A O 1
ATOM 6967 N N . VAL A 1 877 ? 24.182 12.827 -27.323 1.00 92.31 877 VAL A N 1
ATOM 6968 C CA . VAL A 1 877 ? 23.796 11.677 -28.163 1.00 92.31 877 VAL A CA 1
ATOM 6969 C C . VAL A 1 877 ? 22.679 12.007 -29.170 1.00 92.31 877 VAL A C 1
ATOM 6971 O O . VAL A 1 877 ? 22.482 11.282 -30.145 1.00 92.31 877 VAL A O 1
ATOM 6974 N N . LYS A 1 878 ? 21.937 13.111 -28.991 1.00 89.25 878 LYS A N 1
ATOM 6975 C CA . LYS A 1 878 ? 20.922 13.579 -29.959 1.00 89.25 878 LYS A CA 1
ATOM 6976 C C . LYS A 1 878 ? 21.540 14.322 -31.148 1.00 89.25 878 LYS A C 1
ATOM 6978 O O . LYS A 1 878 ? 20.928 14.347 -32.219 1.00 89.25 878 LYS A O 1
ATOM 6983 N N . ILE A 1 879 ? 22.746 14.872 -30.968 1.00 84.94 879 ILE A N 1
ATOM 6984 C CA . ILE A 1 879 ? 23.476 15.705 -31.940 1.00 84.94 879 ILE A CA 1
ATOM 6985 C C . ILE A 1 879 ? 24.162 14.850 -33.029 1.00 84.94 879 ILE A C 1
ATOM 6987 O O . ILE A 1 879 ? 24.531 15.373 -34.075 1.00 84.94 879 ILE A O 1
ATOM 6991 N N . ASN A 1 880 ? 24.251 13.522 -32.848 1.00 79.06 880 ASN A N 1
ATOM 6992 C CA . ASN A 1 880 ? 24.727 12.562 -33.858 1.00 79.06 880 ASN A CA 1
ATOM 6993 C C . ASN A 1 880 ? 26.141 12.872 -34.414 1.00 79.06 880 ASN A C 1
ATOM 6995 O O . ASN A 1 880 ? 26.367 12.839 -35.624 1.00 79.06 880 ASN A O 1
ATOM 6999 N N . TYR A 1 881 ? 27.111 13.141 -33.535 1.00 84.50 881 TYR A N 1
ATOM 7000 C CA . TYR A 1 881 ? 28.507 13.425 -33.906 1.00 84.50 881 TYR A CA 1
ATOM 7001 C C . TYR A 1 881 ? 29.501 12.393 -33.334 1.00 84.50 881 TYR A C 1
ATOM 7003 O O . TYR A 1 881 ? 29.141 11.546 -32.513 1.00 84.50 881 TYR A O 1
ATOM 7011 N N . SER A 1 882 ? 30.758 12.426 -33.787 1.00 81.06 882 SER A N 1
ATOM 7012 C CA . SER A 1 882 ? 31.828 11.555 -33.268 1.00 81.06 882 SER A CA 1
ATOM 7013 C C . SER A 1 882 ? 32.263 12.006 -31.860 1.00 81.06 882 SER A C 1
ATOM 7015 O O . SER A 1 882 ? 32.457 13.205 -31.660 1.00 81.06 882 SER A O 1
ATOM 7017 N N . PRO A 1 883 ? 32.421 11.103 -30.868 1.00 83.62 883 PRO A N 1
ATOM 7018 C CA . PRO A 1 883 ? 32.466 9.642 -30.990 1.00 83.62 883 PRO A CA 1
ATOM 7019 C C . PRO A 1 883 ? 31.120 8.922 -30.787 1.00 83.62 883 PRO A C 1
ATOM 7021 O O . PRO A 1 883 ? 31.075 7.700 -30.898 1.00 83.62 883 PRO A O 1
ATOM 7024 N N . TYR A 1 884 ? 30.025 9.628 -30.479 1.00 87.38 884 TYR A N 1
ATOM 7025 C CA . TYR A 1 884 ? 28.733 9.014 -30.132 1.00 87.38 884 TYR A CA 1
ATOM 7026 C C . TYR A 1 884 ? 28.207 8.084 -31.231 1.00 87.38 884 TYR A C 1
ATOM 7028 O O . TYR A 1 884 ? 27.804 6.964 -30.924 1.00 87.38 884 TYR A O 1
ATOM 7036 N N . MET A 1 885 ? 28.295 8.498 -32.499 1.00 87.44 885 MET A N 1
ATOM 7037 C CA . MET A 1 885 ? 27.853 7.698 -33.656 1.00 87.44 885 MET A CA 1
ATOM 7038 C C . MET A 1 885 ? 28.596 6.361 -33.815 1.00 87.44 885 MET A C 1
ATOM 7040 O O . MET A 1 885 ? 28.034 5.409 -34.355 1.00 87.44 885 MET A O 1
ATOM 7044 N N . ASN A 1 886 ? 29.833 6.251 -33.316 1.00 88.75 886 ASN A N 1
ATOM 7045 C CA . ASN A 1 886 ? 30.614 5.012 -33.397 1.00 88.75 886 ASN A CA 1
ATOM 7046 C C . ASN A 1 886 ? 30.054 3.945 -32.439 1.00 88.75 886 ASN A C 1
ATOM 7048 O O . ASN A 1 886 ? 30.129 2.751 -32.730 1.00 88.75 886 ASN A O 1
ATOM 7052 N N . TYR A 1 887 ? 29.461 4.378 -31.321 1.00 91.19 887 TYR A N 1
ATOM 7053 C CA . TYR A 1 887 ? 28.907 3.526 -30.265 1.00 91.19 887 TYR A CA 1
ATOM 7054 C C . TYR A 1 887 ? 27.379 3.343 -30.357 1.00 91.19 887 TYR A C 1
ATOM 7056 O O . TYR A 1 887 ? 26.866 2.286 -29.985 1.00 91.19 887 TYR A O 1
ATOM 7064 N N . PHE A 1 888 ? 26.652 4.357 -30.840 1.00 94.50 888 PHE A N 1
ATOM 7065 C CA . PHE A 1 888 ? 25.191 4.441 -30.788 1.00 94.50 888 PHE A CA 1
ATOM 7066 C C . PHE A 1 888 ? 24.602 4.908 -32.125 1.00 94.50 888 PHE A C 1
ATOM 7068 O O . PHE A 1 888 ? 24.868 6.017 -32.581 1.00 94.50 888 PHE A O 1
ATOM 7075 N N . THR A 1 889 ? 23.721 4.096 -32.710 1.00 93.81 889 THR A N 1
ATOM 7076 C CA . THR A 1 889 ? 23.001 4.422 -33.951 1.00 93.81 889 THR A CA 1
ATOM 7077 C C . THR A 1 889 ? 21.526 4.674 -33.642 1.00 93.81 889 THR A C 1
ATOM 7079 O O . THR A 1 889 ? 20.832 3.758 -33.203 1.00 93.81 889 THR A O 1
ATOM 7082 N N . ARG A 1 890 ? 21.007 5.890 -33.869 1.00 94.12 890 ARG A N 1
ATOM 7083 C CA . ARG A 1 890 ? 19.575 6.193 -33.659 1.00 94.12 890 ARG A CA 1
ATOM 7084 C C . ARG A 1 890 ? 18.713 5.411 -34.658 1.00 94.12 890 ARG A C 1
ATOM 7086 O O . ARG A 1 890 ? 18.919 5.537 -35.861 1.00 94.12 890 ARG A O 1
ATOM 7093 N N . VAL A 1 891 ? 17.759 4.622 -34.160 1.00 94.88 891 VAL A N 1
ATOM 7094 C CA . VAL A 1 891 ? 16.890 3.740 -34.972 1.00 94.88 891 VAL A CA 1
ATOM 7095 C C . VAL A 1 891 ? 15.416 4.136 -34.943 1.00 94.88 891 VAL A C 1
ATOM 7097 O O . VAL A 1 891 ? 14.696 3.856 -35.894 1.00 94.88 891 VAL A O 1
ATOM 7100 N N . TYR A 1 892 ? 14.974 4.807 -33.881 1.00 95.31 892 TYR A N 1
ATOM 7101 C CA . TYR A 1 892 ? 13.615 5.323 -33.732 1.00 95.31 892 TYR A CA 1
ATOM 7102 C C . TYR A 1 892 ? 13.637 6.564 -32.837 1.00 95.31 892 TYR A C 1
ATOM 7104 O O . TYR A 1 892 ? 14.517 6.714 -31.986 1.00 95.31 892 TYR A O 1
ATOM 7112 N N . TRP A 1 893 ? 12.690 7.471 -33.049 1.00 94.06 893 TRP A N 1
ATOM 7113 C CA . TRP A 1 893 ? 12.449 8.619 -32.185 1.00 94.06 893 TRP A CA 1
ATOM 7114 C C . TRP A 1 893 ? 11.000 9.082 -32.350 1.00 94.06 893 TRP A C 1
ATOM 7116 O O . TRP A 1 893 ? 10.468 9.031 -33.457 1.00 94.06 893 TRP A O 1
ATOM 7126 N N . ASN A 1 894 ? 10.407 9.579 -31.271 1.00 95.50 894 ASN A N 1
ATOM 7127 C CA . ASN A 1 894 ? 9.202 10.404 -31.308 1.00 95.50 894 ASN A CA 1
ATOM 7128 C C . ASN A 1 894 ? 9.370 11.596 -30.353 1.00 95.50 894 ASN A C 1
ATOM 7130 O O . ASN A 1 894 ? 10.501 12.019 -30.097 1.00 95.50 894 ASN A O 1
ATOM 7134 N N . ARG A 1 895 ? 8.278 12.197 -29.868 1.00 91.94 895 ARG A N 1
ATOM 7135 C CA . ARG A 1 895 ? 8.362 13.405 -29.036 1.00 91.94 895 ARG A CA 1
ATOM 7136 C C . ARG A 1 895 ? 8.954 13.125 -27.650 1.00 91.94 895 ARG A C 1
ATOM 7138 O O . ARG A 1 895 ? 9.681 13.976 -27.138 1.00 91.94 895 ARG A O 1
ATOM 7145 N N . SER A 1 896 ? 8.665 11.963 -27.063 1.00 93.00 896 SER A N 1
ATOM 7146 C CA . SER A 1 896 ? 9.059 11.633 -25.684 1.00 93.00 896 SER A CA 1
ATOM 7147 C C . SER A 1 896 ? 10.236 10.654 -25.588 1.00 93.00 896 SER A C 1
ATOM 7149 O O . SER A 1 896 ? 10.972 10.690 -24.596 1.00 93.00 896 SER A O 1
ATOM 7151 N N . TYR A 1 897 ? 10.466 9.819 -26.609 1.00 95.38 897 TYR A N 1
ATOM 7152 C CA . TYR A 1 897 ? 11.450 8.731 -26.573 1.00 95.38 897 TYR A CA 1
ATOM 7153 C C . TYR A 1 897 ? 12.424 8.762 -27.755 1.00 95.38 897 TYR A C 1
ATOM 7155 O O . TYR A 1 897 ? 12.023 8.874 -28.912 1.00 95.38 897 TYR A O 1
ATOM 7163 N N . PHE A 1 898 ? 13.714 8.564 -27.472 1.00 95.56 898 PHE A N 1
ATOM 7164 C CA . PHE A 1 898 ? 14.767 8.391 -28.478 1.00 95.56 898 PHE A CA 1
ATOM 7165 C C . PHE A 1 898 ? 15.429 7.022 -28.300 1.00 95.56 898 PHE A C 1
ATOM 7167 O O . PHE A 1 898 ? 15.989 6.742 -27.240 1.00 95.56 898 PHE A O 1
ATOM 7174 N N . VAL A 1 899 ? 15.387 6.169 -29.328 1.00 96.50 899 VAL A N 1
ATOM 7175 C CA . VAL A 1 899 ? 15.915 4.797 -29.276 1.00 96.50 899 VAL A CA 1
ATOM 7176 C C . VAL A 1 899 ? 17.163 4.661 -30.142 1.00 96.50 899 VAL A C 1
ATOM 7178 O O . VAL A 1 899 ? 17.165 4.952 -31.343 1.00 96.50 899 VAL A O 1
ATOM 7181 N N . TYR A 1 900 ? 18.223 4.151 -29.526 1.00 95.75 900 TYR A N 1
ATOM 7182 C CA . TYR A 1 900 ? 19.535 3.944 -30.116 1.00 95.75 900 TYR A CA 1
ATOM 7183 C C . TYR A 1 900 ? 19.901 2.463 -30.070 1.00 95.75 900 TYR A C 1
ATOM 7185 O O . TYR A 1 900 ? 19.900 1.844 -29.009 1.00 95.75 900 TYR A O 1
ATOM 7193 N N . ARG A 1 901 ? 20.266 1.891 -31.216 1.00 95.19 901 ARG A N 1
ATOM 7194 C CA . ARG A 1 901 ? 20.944 0.597 -31.281 1.00 95.19 901 ARG A CA 1
ATOM 7195 C C . ARG A 1 901 ? 22.382 0.773 -30.798 1.00 95.19 901 ARG A C 1
ATOM 7197 O O . ARG A 1 901 ? 23.065 1.706 -31.217 1.00 95.19 901 ARG A O 1
ATOM 7204 N N . ILE A 1 902 ? 22.835 -0.137 -29.947 1.00 94.88 902 ILE A N 1
ATOM 7205 C CA . ILE A 1 902 ? 24.211 -0.190 -29.453 1.00 94.88 902 ILE A CA 1
ATOM 7206 C C . ILE A 1 902 ? 25.047 -0.968 -30.478 1.00 94.88 902 ILE A C 1
ATOM 7208 O O . ILE A 1 902 ? 24.712 -2.100 -30.840 1.00 94.88 902 ILE A O 1
ATOM 7212 N N . ASN A 1 903 ? 26.107 -0.345 -30.990 1.00 91.69 903 ASN A N 1
ATOM 7213 C CA . ASN A 1 903 ? 26.925 -0.899 -32.067 1.00 91.69 903 ASN A CA 1
ATOM 7214 C C . ASN A 1 903 ? 27.870 -1.979 -31.517 1.00 91.69 903 ASN A C 1
ATOM 7216 O O . ASN A 1 903 ? 28.744 -1.680 -30.714 1.00 91.69 903 ASN A O 1
ATOM 7220 N N . THR A 1 904 ? 27.745 -3.230 -31.968 1.00 80.25 904 THR A N 1
ATOM 7221 C CA . THR A 1 904 ? 28.605 -4.345 -31.507 1.00 80.25 904 THR A CA 1
ATOM 7222 C C . THR A 1 904 ? 30.006 -4.353 -32.125 1.00 80.25 904 THR A C 1
ATOM 7224 O O . THR A 1 904 ? 30.870 -5.097 -31.669 1.00 80.25 904 THR A O 1
ATOM 7227 N N . VAL A 1 905 ? 30.230 -3.555 -33.171 1.00 72.81 905 VAL A N 1
ATOM 7228 C CA . VAL A 1 905 ? 31.529 -3.339 -33.817 1.00 72.81 905 VAL A CA 1
ATOM 7229 C C . VAL A 1 905 ? 31.757 -1.834 -33.864 1.00 72.81 905 VAL A C 1
ATOM 7231 O O . VAL A 1 905 ? 30.969 -1.111 -34.471 1.00 72.81 905 VAL A O 1
ATOM 7234 N N . ILE A 1 906 ? 32.818 -1.362 -33.210 1.00 70.38 906 ILE A N 1
ATOM 7235 C CA . ILE A 1 906 ? 33.159 0.062 -33.152 1.00 70.38 906 ILE A CA 1
ATOM 7236 C C . ILE A 1 906 ? 33.988 0.397 -34.394 1.00 70.38 906 ILE A C 1
ATOM 7238 O O . ILE A 1 906 ? 35.199 0.180 -34.428 1.00 70.38 906 ILE A O 1
ATOM 7242 N N . SER A 1 907 ? 33.339 0.916 -35.435 1.00 56.72 907 SER A N 1
ATOM 7243 C CA . SER A 1 907 ? 34.038 1.454 -36.602 1.00 56.72 907 SER A CA 1
ATOM 7244 C C . SER A 1 907 ? 34.610 2.833 -36.272 1.00 56.72 907 SER A C 1
ATOM 7246 O O . SER A 1 907 ? 33.901 3.838 -36.341 1.00 56.72 907 SER A O 1
ATOM 7248 N N . PHE A 1 908 ? 35.895 2.893 -35.929 1.00 54.16 908 PHE A N 1
ATOM 7249 C CA . PHE A 1 908 ? 36.632 4.153 -35.874 1.00 54.16 908 PHE A CA 1
ATOM 7250 C C . PHE A 1 908 ? 36.864 4.670 -37.301 1.00 54.16 908 PHE A C 1
ATOM 7252 O O . PHE A 1 908 ? 37.869 4.347 -37.929 1.00 54.16 908 PHE A O 1
ATOM 7259 N N . GLN A 1 909 ? 35.924 5.463 -37.821 1.00 47.75 909 GLN A N 1
ATOM 7260 C CA . GLN A 1 909 ? 36.234 6.377 -38.919 1.00 47.75 909 GLN A CA 1
ATOM 7261 C C . GLN A 1 909 ? 37.080 7.521 -38.346 1.00 47.75 909 GLN A C 1
ATOM 7263 O O . GLN A 1 909 ? 36.644 8.209 -37.419 1.00 47.75 909 GLN A O 1
ATOM 7268 N N . SER A 1 910 ? 38.310 7.626 -38.851 1.00 36.41 910 SER A N 1
ATOM 7269 C CA . SER A 1 910 ? 39.349 8.592 -38.472 1.00 36.41 910 SER A CA 1
ATOM 7270 C C . SER A 1 910 ? 39.224 9.902 -39.241 1.00 36.41 910 SER A C 1
ATOM 7272 O O . SER A 1 910 ? 39.200 9.795 -40.490 1.00 36.41 910 SER A O 1
#

Foldseek 3Di:
DDDDDDDDDDDDDDDDDDDDDDDDDDDDDDDDDDDDDDDDDDDDDDDDDDPPVDDDDDDDDDDDDDDDDDDDDDDDDDDDDDDDDDDDDDDDDDDDDDDDYDDDDDDDDDDDDDDDDDDDDDDDDDDDDDDDDDDDDDDDDDDDDDDYDDDDDDDDDDDDDDDDDDDDDDDDYDDDDDDDDDDDDDDDDDDDDDDDDDDDDDDDDDDDDDDDDDDDDDDDDDDDDPPPVVVVVVVVVQVVVLLVLLLVLLVVQLVLLVLLVCQQAVQVVDDPLSNLLLAWAVQLVLVLLLVQCLVAPDNVRSQVCLCQPCLAAFPDGHNNCLQVLSPLSSVLSCVCVVVVVVVPPPSSCSSLSVLSSLSSLLLSLLLLQLCLLFVHSLLSVLLSLLCVLLVVLQDCCVVHNLPLCSVQSSLVSQLLSLVLQCLFPPDDPVSNVVSLVSNLVSLLVSVSSDVCSLVLVVLLLVLLLVLVLLPLGPPVSNLSSLVSNLVSLVVSCVVSVNPLCSLLGLSVLLSVLVVVLVVVDDDDPPDDPVVNVVSVVSSVSSVVSSVVSNVVSCVVDVDPPCPVVVVLVCVLVVVDDDLDLLSLLQDLDQQQAFDDPVSVVSCVVLVLVVLLVVLLVLLVVLLVVVSVVVVVPDDDDPDDDLLVLRSNSRSSSSSLSSSLVVLVVVCRRGVNSSSVNSSSSSSRSSSQQLHLSSQSSVCVVVVPPDPCSSVVSNCRSPVVSVVSVVVSCVPCVVVSVVSSVNNNHPDDVQLVVVLVCCQPPPDQQAEEADQQRVSSSNCSSRVGYYNAHSDPSDPVRSVSNLLSLLLLEQDDLVSNLVSCVVSPHFKYKQWPCLNVPPDPPQCNRSHNSRCSSVVCQDPDPDDDRNHRPGDRNSVVLVVCDPPNVQQWAFDDDDDTMTMTGGDPGRDPPD

Organism: Erinaceus europaeus (NCBI:txid9365)